Protein AF-F4RJZ3-F1 (afdb_monomer)

Solvent-accessible surface area (backbone atoms only — not comparable to full-atom values): 52324 Å² total; per-residue (Å²): 139,84,87,83,87,83,87,84,89,86,81,90,86,79,86,86,90,87,87,87,82,86,82,90,80,88,91,84,85,82,91,84,88,88,84,83,92,80,85,91,79,88,85,85,89,80,89,78,88,75,79,74,75,77,72,76,96,74,55,73,62,57,60,54,60,73,69,50,50,78,83,57,48,58,73,36,40,61,68,31,78,82,51,60,78,72,65,52,58,58,56,44,40,55,54,37,42,72,76,40,75,82,59,88,79,54,84,83,53,54,55,67,58,43,51,50,48,35,60,70,71,39,48,68,77,38,60,90,67,37,45,73,68,75,72,76,70,72,83,64,74,71,73,73,74,88,66,55,84,86,37,95,85,56,45,59,60,60,48,47,57,51,30,43,74,66,40,78,79,69,85,74,64,89,83,58,50,58,73,52,49,50,53,50,30,24,71,68,67,38,78,82,59,82,70,77,81,70,55,78,78,78,42,87,63,72,87,76,54,78,90,48,57,83,78,56,54,64,65,58,52,50,52,37,34,43,70,67,34,68,41,55,44,72,32,73,96,49,68,42,64,67,52,51,49,29,49,36,33,39,63,70,64,73,39,88,44,92,61,91,80,49,78,80,56,44,30,41,81,51,94,68,58,79,85,77,49,72,88,80,69,78,87,74,87,66,89,73,86,78,68,84,72,71,78,78,68,64,37,76,26,59,35,72,71,74,52,24,47,80,34,69,38,64,46,100,85,66,53,74,43,76,9,36,80,31,50,61,68,53,40,58,50,41,54,52,44,33,56,48,51,74,70,62,68,76,83,87,77,91,85,88,89,84,88,87,87,84,83,83,82,77,67,51,69,66,47,54,65,65,68,66,62,81,78,79,77,85,80,83,86,78,83,87,84,85,89,80,90,78,90,89,81,92,84,90,86,86,80,90,83,92,84,84,83,90,85,83,87,84,88,88,84,88,84,88,83,90,79,87,82,82,91,74,95,76,82,86,76,90,79,74,71,68,62,56,61,63,67,54,56,81,68,76,62,94,62,71,47,56,81,46,62,57,69,48,50,49,54,37,52,54,39,51,48,35,44,69,68,59,73,44,52,73,69,55,38,30,49,50,40,52,52,49,54,50,48,50,54,46,32,67,29,52,44,92,54,93,57,95,65,79,74,44,78,75,49,75,67,53,53,55,54,60,69,64,45,50,88,32,61,70,49,25,32,59,72,72,60,24,66,67,88,76,84,68,58,35,56,24,88,85,54,70,48,72,23,52,74,95,62,58,55,92,88,45,89,59,58,59,56,79,41,77,89,47,66,75,74,74,74,72,81,75,74,82,78,76,90,86,75,87,87,82,91,78,84,93,75,94,79,83,92,74,84,80,79,84,71,88,74,70,70,71,75,85,79,82,78,80,90,62,97,68,86,73,78,66,60,68,59,58,51,44,58,52,54,78,73,50,84,88,75,79,91,86,68,80,89,86,82,55,74,69,57,57,38,52,52,55,50,50,51,48,47,51,44,26,49,52,42,49,49,49,61,68,70,67,71,50,61,33,73,92,41,57,83,45,46,63,58,59,44,60,72,70,48,80,76,75,78,68,80,77,67,84,64,89,62,75,56,43,75,52,54,72,68,57,50,50,50,50,36,55,47,58,53,65,66,66,80,74,87,50,43,53,36,53,54,69,64,48,71,68,47,54,82,84,60,40,79,50,47,42,60,49,73,66,51,46,68,84,60,77,62,47,77,54,88,98,44,77,37,33,31,59,91,79,33,67,93,45,41,66,49,78,48,65,52,98,86,69,48,85,43,79,88

Organism: Melampsora larici-populina (strain 98AG31 / pathotype 3-4-7) (NCBI:txid747676)

Mean predicted aligned error: 22.31 Å

Radius of gyration: 45.57 Å; Cα contacts (8 Å, |Δi|>4): 537; chains: 1; bounding box: 142×124×111 Å

Foldseek 3Di:
DDDDDDDDDDDDDDDDDDDDDDDDDDDDDDDDDDDDDDDDDDDDDDDDDPPPDDPDPDDPVVVLLVPDDPLLCLLLAPPNVVVLVPDDLVSLVVSLCSQPVPDPDDSPDDSVVSVVSCVPPPCVVCVVPRDDNPPPPPPPPPPPPPDDLPDPPHDLVNLVVQLCVQPVPDDDDPPDDSLRSVVSSCVRPNVPDDDDDPCLLVDQQDQDPLVCLVPDDLVSLVSNLCRQQVQKAFDPVQRDSLLSSQSSCCRVVVDHRPDDDDEPPGIDGHPDDPVNDDPPPDDDDDDDPPPPDPPQQWDFALAPLVNQQVDWDADPVGDIDRGDGDGPVVNVVRVVSNVVVVVVPDPDDDDDDDDDDDDDDDVVVVVLVVVLDPDDDDDDDDDDDDDDDDDDDDDDDDDDDDDDDDDDDDDDDDDDDDDDDDDDDDDDDDPDPPPVVVVVLVPQDPDQQQPASQLLVVLLLVLLLCVLPVVDDQVVSLVSLVVSLVLLVCCQQCNPDNDPDDGDDDDPVNVVSSVQRQNGNVSSCVVLVLFDPDQDWDQQPQARDTHGQVGDDPPRPDHQCVAPPGDHPPPDPPDPDDPPDDDDDDDDDDDDDDDDPPDPPGPDDPDDDPPDPDDDDPVVVVVVVVVVPDDDDDPPDDPPPDSVVVVVVVVVVRSVSSVVSSVSSLVVPSHHPSCVVVSVVSCPSRPPPPCPPPPVPPDLKDFADPVVLVVVQVVVCVVPPAQAREDAPVVLVPDDPVPNVRYDHDDRIDRDDQWDDDPPDIAGDCVVPVVRHWDWDADPVRDIDID

Structure (mmCIF, N/CA/C/O backbone):
data_AF-F4RJZ3-F1
#
_entry.id   AF-F4RJZ3-F1
#
loop_
_atom_site.group_PDB
_atom_site.id
_atom_site.type_symbol
_atom_site.label_atom_id
_atom_site.label_alt_id
_atom_site.label_comp_id
_atom_site.label_asym_id
_atom_site.label_entity_id
_atom_site.label_seq_id
_atom_site.pdbx_PDB_ins_code
_atom_site.Cartn_x
_atom_site.Cartn_y
_atom_site.Cartn_z
_atom_site.occupancy
_atom_site.B_iso_or_equiv
_atom_site.auth_seq_id
_atom_site.auth_comp_id
_atom_site.auth_asym_id
_atom_site.auth_atom_id
_atom_site.pdbx_PDB_model_num
ATOM 1 N N . MET A 1 1 ? -45.669 17.154 -8.304 1.00 45.06 1 MET A N 1
ATOM 2 C CA . MET A 1 1 ? -46.143 15.844 -7.801 1.00 45.06 1 MET A CA 1
ATOM 3 C C . MET A 1 1 ? -46.305 14.884 -8.970 1.00 45.06 1 MET A C 1
ATOM 5 O O . MET A 1 1 ? -47.092 15.195 -9.852 1.00 45.06 1 MET A O 1
ATOM 9 N N . PRO A 1 2 ? -45.610 13.739 -8.968 1.00 35.12 2 PRO A N 1
ATOM 10 C CA . PRO A 1 2 ? -46.071 12.514 -9.625 1.00 35.12 2 PRO A CA 1
ATOM 11 C C . PRO A 1 2 ? -46.265 11.361 -8.603 1.00 35.12 2 PRO A C 1
ATOM 13 O O . PRO A 1 2 ? -45.706 11.424 -7.505 1.00 35.12 2 PRO A O 1
ATOM 16 N N . PRO A 1 3 ? -47.075 10.326 -8.906 1.00 48.94 3 PRO A N 1
ATOM 17 C CA . PRO A 1 3 ? -47.528 9.344 -7.915 1.00 48.94 3 PRO A CA 1
ATOM 18 C C . PRO A 1 3 ? -46.559 8.168 -7.688 1.00 48.94 3 PRO A C 1
ATOM 20 O O . PRO A 1 3 ? -45.850 7.725 -8.590 1.00 48.94 3 PRO A O 1
ATOM 23 N N . GLY A 1 4 ? -46.566 7.620 -6.468 1.00 33.94 4 GLY A N 1
ATOM 24 C CA . GLY A 1 4 ? -45.705 6.502 -6.066 1.00 33.94 4 GLY A CA 1
ATOM 25 C C . GLY A 1 4 ? -46.208 5.122 -6.511 1.00 33.94 4 GLY A C 1
ATOM 26 O O . GLY A 1 4 ? -47.393 4.808 -6.397 1.00 33.94 4 GLY A O 1
ATOM 27 N N . ARG A 1 5 ? -45.286 4.255 -6.957 1.00 44.50 5 ARG A N 1
ATOM 28 C CA . ARG A 1 5 ? -45.567 2.843 -7.272 1.00 44.50 5 ARG A CA 1
ATOM 29 C C . ARG A 1 5 ? -45.688 1.995 -6.000 1.00 44.50 5 ARG A C 1
ATOM 31 O O . ARG A 1 5 ? -44.742 1.897 -5.221 1.00 44.50 5 ARG A O 1
ATOM 38 N N . LYS A 1 6 ? -46.829 1.318 -5.838 1.00 36.62 6 LYS A N 1
ATOM 39 C CA . LYS A 1 6 ? -47.021 0.231 -4.862 1.00 36.62 6 LYS A CA 1
ATOM 40 C C . LYS A 1 6 ? -46.301 -1.039 -5.341 1.00 36.62 6 LYS A C 1
ATOM 42 O O . LYS A 1 6 ? -46.246 -1.291 -6.542 1.00 36.62 6 LYS A O 1
ATOM 47 N N . ARG A 1 7 ? -45.794 -1.855 -4.410 1.00 32.69 7 ARG A N 1
ATOM 48 C CA . ARG A 1 7 ? -45.367 -3.242 -4.673 1.00 32.69 7 ARG A CA 1
ATOM 49 C C . ARG A 1 7 ? -46.486 -4.203 -4.271 1.00 32.69 7 ARG A C 1
ATOM 51 O O . ARG A 1 7 ? -46.994 -4.098 -3.158 1.00 32.69 7 ARG A O 1
ATOM 58 N N . THR A 1 8 ? -46.810 -5.150 -5.141 1.00 32.84 8 THR A N 1
ATOM 59 C CA . THR A 1 8 ? -47.591 -6.360 -4.839 1.00 32.84 8 THR A CA 1
ATOM 60 C C . THR A 1 8 ? -46.652 -7.572 -4.771 1.00 32.84 8 THR A C 1
ATOM 62 O O . THR A 1 8 ? -45.672 -7.607 -5.516 1.00 32.84 8 THR A O 1
ATOM 65 N N . PRO A 1 9 ? -46.905 -8.556 -3.888 1.00 39.72 9 PRO A N 1
ATOM 66 C CA . PRO A 1 9 ? -46.194 -9.830 -3.883 1.00 39.72 9 PRO A CA 1
ATOM 67 C C . PRO A 1 9 ? -46.916 -10.865 -4.760 1.00 39.72 9 PRO A C 1
ATOM 69 O O . PRO A 1 9 ? -48.144 -10.941 -4.742 1.00 39.72 9 PRO A O 1
ATOM 72 N N . THR A 1 10 ? -46.160 -11.695 -5.477 1.00 32.84 10 THR A N 1
ATOM 73 C CA . THR A 1 10 ? -46.691 -12.834 -6.246 1.00 32.84 10 THR A CA 1
ATOM 74 C C . THR A 1 10 ? -46.281 -14.148 -5.584 1.00 32.84 10 THR A C 1
ATOM 76 O O . THR A 1 10 ? -45.128 -14.307 -5.188 1.00 32.84 10 THR A O 1
ATOM 79 N N . ALA A 1 11 ? -47.225 -15.083 -5.475 1.00 36.16 11 ALA A N 1
ATOM 80 C CA . ALA A 1 11 ? -47.018 -16.459 -5.016 1.00 36.16 11 ALA A CA 1
ATOM 81 C C . ALA A 1 11 ? -47.307 -17.459 -6.161 1.00 36.16 11 ALA A C 1
ATOM 83 O O . ALA A 1 11 ? -47.662 -17.024 -7.255 1.00 36.16 11 ALA A O 1
ATOM 84 N N . SER A 1 12 ? -47.226 -18.770 -5.873 1.00 34.25 12 SER A N 1
ATOM 85 C CA . SER A 1 12 ? -47.350 -19.942 -6.785 1.00 34.25 12 SER A CA 1
ATOM 86 C C . SER A 1 12 ? -46.131 -20.153 -7.708 1.00 34.25 12 SER A C 1
ATOM 88 O O . SER A 1 12 ? -45.579 -19.198 -8.237 1.00 34.25 12 SER A O 1
ATOM 90 N N . ASN A 1 13 ? -45.550 -21.351 -7.848 1.00 33.12 13 ASN A N 1
ATOM 91 C CA . ASN A 1 13 ? -46.149 -22.675 -8.087 1.00 33.12 13 ASN A CA 1
ATOM 92 C C . ASN A 1 13 ? -45.498 -23.803 -7.255 1.00 33.12 13 ASN A C 1
ATOM 94 O O . ASN A 1 13 ? -44.457 -23.595 -6.636 1.00 33.12 13 ASN A O 1
ATOM 98 N N . GLY A 1 14 ? -46.072 -25.012 -7.279 1.00 30.36 14 GLY A N 1
ATOM 99 C CA . GLY A 1 14 ? -45.467 -26.191 -6.648 1.00 30.36 14 GLY A CA 1
ATOM 100 C C . GLY A 1 14 ? -45.804 -27.521 -7.328 1.00 30.36 14 GLY A C 1
ATOM 101 O O . GLY A 1 14 ? -46.649 -27.553 -8.220 1.00 30.36 14 GLY A O 1
ATOM 102 N N . SER A 1 15 ? -45.202 -28.597 -6.793 1.00 33.50 15 SER A N 1
ATOM 103 C CA . SER A 1 15 ? -45.593 -30.017 -6.958 1.00 33.50 15 SER A CA 1
ATOM 104 C C . SER A 1 15 ? -45.360 -30.662 -8.349 1.00 33.50 15 SER A C 1
ATOM 106 O O . SER A 1 15 ? -45.186 -29.923 -9.316 1.00 33.50 15 SER A O 1
ATOM 108 N N . PRO A 1 16 ? -45.302 -32.019 -8.479 1.00 51.44 16 PRO A N 1
ATOM 109 C CA . PRO A 1 16 ? -45.974 -33.025 -7.635 1.00 51.44 16 PRO A CA 1
ATOM 110 C C . PRO A 1 16 ? -45.151 -34.244 -7.136 1.00 51.44 16 PRO A C 1
ATOM 112 O O . PRO A 1 16 ? -43.929 -34.302 -7.233 1.00 51.44 16 PRO A O 1
ATOM 115 N N . LEU A 1 17 ? -45.900 -35.171 -6.521 1.00 38.00 17 LEU A N 1
ATOM 116 C CA . LEU A 1 17 ? -45.533 -36.370 -5.751 1.00 38.00 17 LEU A CA 1
ATOM 117 C C . LEU A 1 17 ? -45.034 -37.572 -6.577 1.00 38.00 17 LEU A C 1
ATOM 119 O O . LEU A 1 17 ? -45.364 -37.705 -7.753 1.00 38.00 17 LEU A O 1
ATOM 123 N N . ALA A 1 18 ? -44.423 -38.536 -5.876 1.00 31.73 18 ALA A N 1
ATOM 124 C CA . ALA A 1 18 ? -44.618 -39.970 -6.120 1.00 31.73 18 ALA A CA 1
ATOM 125 C C . ALA A 1 18 ? -44.543 -40.756 -4.790 1.00 31.73 18 ALA A C 1
ATOM 127 O O . ALA A 1 18 ? -43.650 -40.516 -3.979 1.00 31.73 18 ALA A O 1
ATOM 128 N N . GLU A 1 19 ? -45.478 -41.683 -4.569 1.00 32.75 19 GLU A N 1
ATOM 129 C CA . GLU A 1 19 ? -45.534 -42.598 -3.416 1.00 32.75 19 GLU A CA 1
ATOM 130 C C . GLU A 1 19 ? -45.169 -44.030 -3.844 1.00 32.75 19 GLU A C 1
ATOM 132 O O . GLU A 1 19 ? -45.408 -44.418 -4.989 1.00 32.75 19 GLU A O 1
ATOM 137 N N . THR A 1 20 ? -44.663 -44.864 -2.928 1.00 32.62 20 THR A N 1
ATOM 138 C CA . THR A 1 20 ? -44.767 -46.338 -3.032 1.00 32.62 20 THR A CA 1
ATOM 139 C C . THR A 1 20 ? -44.648 -46.979 -1.639 1.00 32.62 20 THR A C 1
ATOM 141 O O . THR A 1 20 ? -44.002 -46.413 -0.757 1.00 32.62 20 THR A O 1
ATOM 144 N N . ALA A 1 21 ? -45.305 -48.122 -1.403 1.00 38.06 21 ALA A N 1
ATOM 145 C CA . ALA A 1 21 ? -45.675 -48.578 -0.055 1.00 38.06 21 ALA A CA 1
ATOM 146 C C . ALA A 1 21 ? -45.088 -49.941 0.389 1.00 38.06 21 ALA A C 1
ATOM 148 O O . ALA A 1 21 ? -45.266 -50.931 -0.309 1.00 38.06 21 ALA A O 1
ATOM 149 N N . GLY A 1 22 ? -44.539 -49.974 1.620 1.00 28.31 22 GLY A N 1
ATOM 150 C CA . GLY A 1 22 ? -44.459 -51.111 2.575 1.00 28.31 22 GLY A CA 1
ATOM 151 C C . GLY A 1 22 ? -43.743 -52.425 2.172 1.00 28.31 22 GLY A C 1
ATOM 152 O O . GLY A 1 22 ? -43.250 -52.537 1.055 1.00 28.31 22 GLY A O 1
ATOM 153 N N . PRO A 1 23 ? -43.734 -53.469 3.044 1.00 50.47 23 PRO A N 1
ATOM 154 C CA . PRO A 1 23 ? -43.976 -53.479 4.504 1.00 50.47 23 PRO A CA 1
ATOM 155 C C . PRO A 1 23 ? -42.986 -54.364 5.341 1.00 50.47 23 PRO A C 1
ATOM 157 O O . PRO A 1 23 ? -42.186 -55.111 4.788 1.00 50.47 23 PRO A O 1
ATOM 160 N N . SER A 1 24 ? -43.151 -54.386 6.682 1.00 32.50 24 SER A N 1
ATOM 161 C CA . SER A 1 24 ? -42.541 -55.312 7.695 1.00 32.50 24 SER A CA 1
ATOM 162 C C . SER A 1 24 ? -41.018 -55.197 7.974 1.00 32.50 24 SER A C 1
ATOM 164 O O . SER A 1 24 ? -40.268 -54.776 7.107 1.00 32.50 24 SER A O 1
ATOM 166 N N . GLY A 1 25 ? -40.468 -55.518 9.162 1.00 30.45 25 GLY A N 1
ATOM 167 C CA . GLY A 1 25 ? -41.038 -55.951 10.456 1.00 30.45 25 GLY A CA 1
ATOM 168 C C . GLY A 1 25 ? -39.948 -56.152 11.549 1.00 30.45 25 GLY A C 1
ATOM 169 O O . GLY A 1 25 ? -38.767 -56.114 11.233 1.00 30.45 25 GLY A O 1
ATOM 170 N N . HIS A 1 26 ? -40.353 -56.407 12.810 1.00 33.81 26 HIS A N 1
ATOM 171 C CA . HIS A 1 26 ? -39.527 -56.718 14.017 1.00 33.81 26 HIS A CA 1
ATOM 172 C C . HIS A 1 26 ? -38.567 -55.603 14.530 1.00 33.81 26 HIS A C 1
ATOM 174 O O . HIS A 1 26 ? -37.750 -55.078 13.795 1.00 33.81 26 HIS A O 1
ATOM 180 N N . SER A 1 27 ? -38.670 -55.068 15.759 1.00 34.47 27 SER A N 1
ATOM 181 C CA . SER A 1 27 ? -38.649 -55.652 17.123 1.00 34.47 27 SER A CA 1
ATOM 182 C C . SER A 1 27 ? -37.243 -55.945 17.684 1.00 34.47 27 SER A C 1
ATOM 184 O O . SER A 1 27 ? -36.693 -57.010 17.413 1.00 34.47 27 SER A O 1
ATOM 186 N N . ARG A 1 28 ? -36.714 -55.034 18.530 1.00 33.03 28 ARG A N 1
ATOM 187 C CA . ARG A 1 28 ? -36.251 -55.279 19.928 1.00 33.03 28 ARG A CA 1
ATOM 188 C C . ARG A 1 28 ? -35.431 -54.112 20.512 1.00 33.03 28 ARG A C 1
ATOM 190 O O . ARG A 1 28 ? -34.523 -53.596 19.873 1.00 33.03 28 ARG A O 1
ATOM 197 N N . SER A 1 29 ? -35.714 -53.764 21.770 1.00 36.72 29 SER A N 1
ATOM 198 C CA . SER A 1 29 ? -34.820 -53.005 22.668 1.00 36.72 29 SER A CA 1
ATOM 199 C C . SER A 1 29 ? -33.829 -53.949 23.372 1.00 36.72 29 SER A C 1
ATOM 201 O O . SER A 1 29 ? -34.098 -55.152 23.440 1.00 36.72 29 SER A O 1
ATOM 203 N N . PRO A 1 30 ? -32.705 -53.432 23.904 1.00 48.25 30 PRO A N 1
ATOM 204 C CA . PRO A 1 30 ? -32.512 -53.400 25.374 1.00 48.25 30 PRO A CA 1
ATOM 205 C C . PRO A 1 30 ? -31.938 -52.047 25.882 1.00 48.25 30 PRO A C 1
ATOM 207 O O . PRO A 1 30 ? -31.041 -51.483 25.269 1.00 48.25 30 PRO A O 1
ATOM 210 N N . THR A 1 31 ? -32.517 -51.398 26.906 1.00 35.38 31 THR A N 1
ATOM 211 C CA . THR A 1 31 ? -32.031 -51.371 28.320 1.00 35.38 31 THR A CA 1
ATOM 212 C C . THR A 1 31 ? -30.506 -51.206 28.474 1.00 35.38 31 THR A C 1
ATOM 214 O O . THR A 1 31 ? -29.779 -52.175 28.296 1.00 35.38 31 THR A O 1
ATOM 217 N N . GLY A 1 32 ? -29.973 -50.013 28.774 1.00 31.81 32 GLY A N 1
ATOM 218 C CA . GLY A 1 32 ? -29.826 -49.423 30.130 1.00 31.81 32 GLY A CA 1
ATOM 219 C C . GLY A 1 32 ? -28.342 -49.022 30.366 1.00 31.81 32 GLY A C 1
ATOM 220 O O . GLY A 1 32 ? -27.551 -49.273 29.456 1.00 31.81 32 GLY A O 1
ATOM 221 N N . PRO A 1 33 ? -27.903 -48.447 31.514 1.00 42.59 33 PRO A N 1
ATOM 222 C CA . PRO A 1 33 ? -28.636 -48.070 32.729 1.00 42.59 33 PRO A CA 1
ATOM 223 C C . PRO A 1 33 ? -28.521 -46.571 33.123 1.00 42.59 33 PRO A C 1
ATOM 225 O O . PRO A 1 33 ? -27.694 -45.814 32.623 1.00 42.59 33 PRO A O 1
ATOM 228 N N . SER A 1 34 ? -29.346 -46.159 34.088 1.00 39.59 34 SER A N 1
ATOM 229 C CA . SER A 1 34 ? -29.378 -44.830 34.722 1.00 39.59 34 SER A CA 1
ATOM 230 C C . SER A 1 34 ? -28.566 -44.759 36.026 1.00 39.59 34 SER A C 1
ATOM 232 O O . SER A 1 34 ? -28.602 -45.708 36.804 1.00 39.59 34 SER A O 1
ATOM 234 N N . HIS A 1 35 ? -27.957 -43.607 36.335 1.00 34.78 35 HIS A N 1
ATOM 235 C CA . HIS A 1 35 ? -27.353 -43.285 37.644 1.00 34.78 35 HIS A CA 1
ATOM 236 C C . HIS A 1 35 ? -27.690 -41.828 38.077 1.00 34.78 35 HIS A C 1
ATOM 238 O O . HIS A 1 35 ? -28.255 -41.089 37.270 1.00 34.78 35 HIS A O 1
ATOM 244 N N . PRO A 1 36 ? -27.522 -41.447 39.364 1.00 45.62 36 PRO A N 1
ATOM 245 C CA . PRO A 1 36 ? -28.661 -40.931 40.134 1.00 45.62 36 PRO A CA 1
ATOM 246 C C . PRO A 1 36 ? -28.672 -39.417 40.400 1.00 45.62 36 PRO A C 1
ATOM 248 O O . PRO A 1 36 ? -27.659 -38.728 40.304 1.00 45.62 36 PRO A O 1
ATOM 251 N N . LEU A 1 37 ? -29.839 -38.925 40.835 1.00 44.19 37 LEU A N 1
ATOM 252 C CA . LEU A 1 37 ? -30.003 -37.593 41.422 1.00 44.19 37 LEU A CA 1
ATOM 253 C C . LEU A 1 37 ? -29.235 -37.466 42.750 1.00 44.19 37 LEU A C 1
ATOM 255 O O . LEU A 1 37 ? -29.262 -38.376 43.578 1.00 44.19 37 LEU A O 1
ATOM 259 N N . ALA A 1 38 ? -28.666 -36.283 42.986 1.00 35.72 38 ALA A N 1
ATOM 260 C CA . ALA A 1 38 ? -28.172 -35.827 44.286 1.00 35.72 38 ALA A CA 1
ATOM 261 C C . ALA A 1 38 ? -29.018 -34.629 44.790 1.00 35.72 38 ALA A C 1
ATOM 263 O O . ALA A 1 38 ? -29.569 -33.892 43.966 1.00 35.72 38 ALA A O 1
ATOM 264 N N . PRO A 1 39 ? -29.174 -34.440 46.115 1.00 45.81 39 PRO A N 1
ATOM 265 C CA . PRO A 1 39 ? -30.142 -33.502 46.691 1.00 45.81 39 PRO A CA 1
ATOM 266 C C . PRO A 1 39 ? -29.634 -32.046 46.774 1.00 45.81 39 PRO A C 1
ATOM 268 O O . PRO A 1 39 ? -28.426 -31.807 46.759 1.00 45.81 39 PRO A O 1
ATOM 271 N N . PRO A 1 40 ? -30.539 -31.056 46.919 1.00 46.62 40 PRO A N 1
ATOM 272 C CA . PRO A 1 40 ? -30.169 -29.655 47.082 1.00 46.62 40 PRO A CA 1
ATOM 273 C C . PRO A 1 40 ? -29.902 -29.299 48.553 1.00 46.62 40 PRO A C 1
ATOM 275 O O . PRO A 1 40 ? -30.781 -29.430 49.403 1.00 46.62 40 PRO A O 1
ATOM 278 N N . THR A 1 41 ? -28.725 -28.745 48.844 1.00 34.44 41 THR A N 1
ATOM 279 C CA . THR A 1 41 ? -28.409 -28.139 50.148 1.00 34.44 41 THR A CA 1
ATOM 280 C C . THR A 1 41 ? -27.857 -26.728 49.980 1.00 34.44 41 THR A C 1
ATOM 282 O O . THR A 1 41 ? -26.677 -26.541 49.691 1.00 34.44 41 THR A O 1
ATOM 285 N N . SER A 1 42 ? -28.708 -25.731 50.225 1.00 39.94 42 SER A N 1
ATOM 286 C CA . SER A 1 42 ? -28.258 -24.397 50.640 1.00 39.94 42 SER A CA 1
ATOM 287 C C . SER A 1 42 ? -27.834 -24.449 52.107 1.00 39.94 42 SER A C 1
ATOM 289 O O . SER A 1 42 ? -28.511 -25.090 52.912 1.00 39.94 42 SER A O 1
ATOM 291 N N . PRO A 1 43 ? -26.784 -23.711 52.485 1.00 45.59 43 PRO A N 1
ATOM 292 C CA . PRO A 1 43 ? -27.027 -22.687 53.500 1.00 45.59 43 PRO A CA 1
ATOM 293 C C . PRO A 1 43 ? -26.220 -21.401 53.270 1.00 45.59 43 PRO A C 1
ATOM 295 O O . PRO A 1 43 ? -25.027 -21.455 52.993 1.00 45.59 43 PRO A O 1
ATOM 298 N N . LEU A 1 44 ? -26.868 -20.248 53.469 1.00 35.62 44 LEU A N 1
ATOM 299 C CA . LEU A 1 44 ? -26.378 -19.135 54.302 1.00 35.62 44 LEU A CA 1
ATOM 300 C C . LEU A 1 44 ? -27.350 -17.953 54.204 1.00 35.62 44 LEU A C 1
ATOM 302 O O . LEU A 1 44 ? -27.319 -17.159 53.267 1.00 35.62 44 LEU A O 1
ATOM 306 N N . ALA A 1 45 ? -28.222 -17.844 55.204 1.00 35.97 45 ALA A N 1
ATOM 307 C CA . ALA A 1 45 ? -28.990 -16.637 55.458 1.00 35.97 45 ALA A CA 1
ATOM 308 C C . ALA A 1 45 ? -28.221 -15.772 56.465 1.00 35.97 45 ALA A C 1
ATOM 310 O O . ALA A 1 45 ? -27.920 -16.236 57.563 1.00 35.97 45 ALA A O 1
ATOM 311 N N . MET A 1 46 ? -27.946 -14.516 56.114 1.00 36.09 46 MET A N 1
ATOM 312 C CA . MET A 1 46 ? -27.553 -13.476 57.066 1.00 36.09 46 MET A CA 1
ATOM 313 C C . MET A 1 46 ? -28.312 -12.183 56.759 1.00 36.09 46 MET A C 1
ATOM 315 O O . MET A 1 46 ? -28.521 -11.812 55.604 1.00 36.09 46 MET A O 1
ATOM 319 N N . SER A 1 47 ? -28.799 -11.565 57.830 1.00 35.88 47 SER A N 1
ATOM 320 C CA . SER A 1 47 ? -29.851 -10.548 57.845 1.00 35.88 47 SER A CA 1
ATOM 321 C C . SER A 1 47 ? -29.455 -9.197 57.242 1.00 35.88 47 SER A C 1
ATOM 323 O O . SER A 1 47 ? -28.320 -8.751 57.364 1.00 35.88 47 SER A O 1
ATOM 325 N N . GLY A 1 48 ? -30.446 -8.490 56.687 1.00 30.16 48 GLY A N 1
ATOM 326 C CA . GLY A 1 48 ? -30.289 -7.135 56.143 1.00 30.16 48 GLY A CA 1
ATOM 327 C C . GLY A 1 48 ? -31.627 -6.437 55.881 1.00 30.16 48 GLY A C 1
ATOM 328 O O . GLY A 1 48 ? -31.869 -5.942 54.782 1.00 30.16 48 GLY A O 1
ATOM 329 N N . THR A 1 49 ? -32.540 -6.441 56.857 1.00 35.62 49 THR A N 1
ATOM 330 C CA . THR A 1 49 ? -33.904 -5.891 56.738 1.00 35.62 49 THR A CA 1
ATOM 331 C C . THR A 1 49 ? -33.944 -4.357 56.733 1.00 35.62 49 THR A C 1
ATOM 333 O O . THR A 1 49 ? -34.469 -3.714 57.642 1.00 35.62 49 THR A O 1
ATOM 336 N N . HIS A 1 50 ? -33.481 -3.740 55.645 1.00 38.78 50 HIS A N 1
ATOM 337 C CA . HIS A 1 50 ? -33.862 -2.363 55.338 1.00 38.78 50 HIS A CA 1
ATOM 338 C C . HIS A 1 50 ? -35.333 -2.319 54.906 1.00 38.78 50 HIS A C 1
ATOM 340 O O . HIS A 1 50 ? -35.674 -2.561 53.748 1.00 38.78 50 HIS A O 1
ATOM 346 N N . HIS A 1 51 ? -36.217 -1.977 55.847 1.00 36.69 51 HIS A N 1
ATOM 347 C CA . HIS A 1 51 ? -37.607 -1.635 55.555 1.00 36.69 51 HIS A CA 1
ATOM 348 C C . HIS A 1 51 ? -37.673 -0.411 54.629 1.00 36.69 51 HIS A C 1
ATOM 350 O O . HIS A 1 51 ? -37.726 0.736 55.080 1.00 36.69 51 HIS A O 1
ATOM 356 N N . LEU A 1 52 ? -37.738 -0.652 53.317 1.00 44.12 52 LEU A N 1
ATOM 357 C CA . LEU A 1 52 ? -38.193 0.346 52.358 1.00 44.12 52 LEU A CA 1
ATOM 358 C C . LEU A 1 52 ? -39.637 0.717 52.714 1.00 44.12 52 LEU A C 1
ATOM 360 O O . LEU A 1 52 ? -40.573 -0.039 52.442 1.00 44.12 52 LEU A O 1
ATOM 364 N N . LYS A 1 53 ? -39.813 1.886 53.347 1.00 45.00 53 LYS A N 1
ATOM 365 C CA . LYS A 1 53 ? -41.126 2.488 53.607 1.00 45.00 53 LYS A CA 1
ATOM 366 C C . LYS A 1 53 ? -41.919 2.500 52.302 1.00 45.00 53 LYS A C 1
ATOM 368 O O . LYS A 1 53 ? -41.578 3.235 51.378 1.00 45.00 53 LYS A O 1
ATOM 373 N N . ARG A 1 54 ? -42.980 1.690 52.242 1.00 46.25 54 ARG A N 1
ATOM 374 C CA . ARG A 1 54 ? -43.926 1.654 51.121 1.00 46.25 54 ARG A CA 1
ATOM 375 C C . ARG A 1 54 ? -44.436 3.086 50.895 1.00 46.25 54 ARG A C 1
ATOM 377 O O . ARG A 1 54 ? -45.036 3.631 51.824 1.00 46.25 54 ARG A O 1
ATOM 384 N N . PRO A 1 55 ? -44.187 3.718 49.731 1.00 54.44 55 PRO A N 1
ATOM 385 C CA . PRO A 1 55 ? -44.630 5.088 49.502 1.00 54.44 55 PRO A CA 1
ATOM 386 C C . PRO A 1 55 ? -46.154 5.205 49.659 1.00 54.44 55 PRO A C 1
ATOM 388 O O . PRO A 1 55 ? -46.866 4.247 49.333 1.00 54.44 55 PRO A O 1
ATOM 391 N N . PRO A 1 56 ? -46.676 6.344 50.155 1.00 56.69 56 PRO A N 1
ATOM 392 C CA . PRO A 1 56 ? -48.112 6.531 50.326 1.00 56.69 56 PRO A CA 1
ATOM 393 C C . PRO A 1 56 ? -48.846 6.317 48.995 1.00 56.69 56 PRO A C 1
ATOM 395 O O . PRO A 1 56 ? -48.465 6.854 47.956 1.00 56.69 56 PRO A O 1
ATOM 398 N N . LEU A 1 57 ? -49.909 5.512 49.040 1.00 60.19 57 LEU A N 1
ATOM 399 C CA . LEU A 1 57 ? -50.518 4.814 47.897 1.00 60.19 57 LEU A CA 1
ATOM 400 C C . LEU A 1 57 ? -51.288 5.713 46.894 1.00 60.19 57 LEU A C 1
ATOM 402 O O . LEU A 1 57 ? -52.192 5.233 46.214 1.00 60.19 57 LEU A O 1
ATOM 406 N N . LYS A 1 58 ? -51.012 7.023 46.846 1.00 78.06 58 LYS A N 1
ATOM 407 C CA . LYS A 1 58 ? -51.845 8.034 46.165 1.00 78.06 58 LYS A CA 1
ATOM 408 C C . LYS A 1 58 ? -51.068 9.081 45.350 1.00 78.06 58 LYS A C 1
ATOM 410 O O . LYS A 1 58 ? -51.605 10.153 45.095 1.00 78.06 58 LYS A O 1
ATOM 415 N N . ASP A 1 59 ? -49.842 8.796 44.907 1.00 85.56 59 ASP A N 1
ATOM 416 C CA . ASP A 1 59 ? -49.176 9.655 43.914 1.00 85.56 59 ASP A CA 1
ATOM 417 C C . ASP A 1 59 ? -49.720 9.363 42.491 1.00 85.56 59 ASP A C 1
ATOM 419 O O . ASP A 1 59 ? -49.469 8.276 41.952 1.00 85.56 59 ASP A O 1
ATOM 423 N N . PRO A 1 60 ? -50.454 10.296 41.844 1.00 89.94 60 PRO A N 1
ATOM 424 C CA . PRO A 1 60 ? -50.976 10.096 40.491 1.00 89.94 60 PRO A CA 1
ATOM 425 C C . PRO A 1 60 ? -49.874 10.001 39.421 1.00 89.94 60 PRO A C 1
ATOM 427 O O . PRO A 1 60 ? -50.127 9.488 38.328 1.00 89.94 60 PRO A O 1
ATOM 430 N N . ILE A 1 61 ? -48.652 10.465 39.709 1.00 93.62 61 ILE A N 1
ATOM 431 C CA . ILE A 1 61 ? -47.494 10.342 38.815 1.00 93.62 61 ILE A CA 1
ATOM 432 C C . ILE A 1 61 ? -47.023 8.884 38.776 1.00 93.62 61 ILE A C 1
ATOM 434 O O . ILE A 1 61 ? -46.759 8.360 37.693 1.00 93.62 61 ILE A O 1
ATOM 438 N N . TYR A 1 62 ? -47.000 8.195 39.922 1.00 93.06 62 TYR A N 1
ATOM 439 C CA . TYR A 1 62 ? -46.573 6.794 40.013 1.00 93.06 62 TYR A CA 1
ATOM 440 C C . TYR A 1 62 ? -47.457 5.856 39.175 1.00 93.06 62 TYR A C 1
ATOM 442 O O . TYR A 1 62 ? -46.948 4.991 38.461 1.00 93.06 62 TYR A O 1
ATOM 450 N N . ALA A 1 63 ? -48.778 6.066 39.189 1.00 93.25 63 ALA A N 1
ATOM 451 C CA . ALA A 1 63 ? -49.711 5.297 38.363 1.00 93.25 63 ALA A CA 1
ATOM 452 C C . ALA A 1 63 ? -49.426 5.460 36.857 1.00 93.25 63 ALA A C 1
ATOM 454 O O . ALA A 1 63 ? -49.395 4.471 36.123 1.00 93.25 63 ALA A O 1
ATOM 455 N N . LYS A 1 64 ? -49.142 6.692 36.405 1.00 96.62 64 LYS A N 1
ATOM 456 C CA . LYS A 1 64 ? -48.752 6.976 35.013 1.00 96.62 64 LYS A CA 1
ATOM 457 C C . LYS A 1 64 ? -47.404 6.351 34.655 1.00 96.62 64 LYS A C 1
ATOM 459 O O . LYS A 1 64 ? -47.295 5.743 33.598 1.00 96.62 64 LYS A O 1
ATOM 464 N N . VAL A 1 65 ? -46.408 6.451 35.540 1.00 96.12 65 VAL A N 1
ATOM 465 C CA . VAL A 1 65 ? -45.075 5.843 35.367 1.00 96.12 65 VAL A CA 1
ATOM 466 C C . VAL A 1 65 ? -45.160 4.321 35.230 1.00 96.12 65 VAL A C 1
ATOM 468 O O . VAL A 1 65 ? -44.535 3.749 34.338 1.00 96.12 65 VAL A O 1
ATOM 471 N N . LYS A 1 66 ? -45.981 3.657 36.053 1.00 94.62 66 LYS A N 1
ATOM 472 C CA . LYS A 1 66 ? -46.186 2.202 35.985 1.00 94.62 66 LYS A CA 1
ATOM 473 C C . LYS A 1 66 ? -46.830 1.751 34.664 1.00 94.62 66 LYS A C 1
ATOM 475 O O . LYS A 1 66 ? -46.551 0.644 34.211 1.00 94.62 66 LYS A O 1
ATOM 480 N N . GLY A 1 67 ? -47.655 2.601 34.048 1.00 95.06 67 GLY A N 1
ATOM 481 C CA . GLY A 1 67 ? -48.311 2.350 32.760 1.00 95.06 67 GLY A CA 1
ATOM 482 C C . GLY A 1 67 ? -47.467 2.651 31.513 1.00 95.06 67 GLY A C 1
ATOM 483 O O . GLY A 1 67 ? -47.971 2.489 30.404 1.00 95.06 67 GLY A O 1
ATOM 484 N N . LEU A 1 68 ? -46.214 3.101 31.653 1.00 96.88 68 LEU A N 1
ATOM 485 C CA . LEU A 1 68 ? -45.364 3.428 30.504 1.00 96.88 68 LEU A CA 1
ATOM 486 C C . LEU A 1 68 ? -44.910 2.177 29.744 1.00 96.88 68 LEU A C 1
ATOM 488 O O . LEU A 1 68 ? -44.358 1.239 30.328 1.00 96.88 68 LEU A O 1
ATOM 492 N N . SER A 1 69 ? -45.055 2.225 28.418 1.00 96.62 69 SER A N 1
ATOM 493 C CA . SER A 1 69 ? -44.465 1.242 27.503 1.00 96.62 69 SER A CA 1
ATOM 494 C C . SER A 1 69 ? -42.931 1.282 27.534 1.00 96.62 69 SER A C 1
ATOM 496 O O . SER A 1 69 ? -42.330 2.296 27.893 1.00 96.62 69 SER A O 1
ATOM 498 N N . GLU A 1 70 ? -42.276 0.205 27.097 1.00 94.06 70 GLU A N 1
ATOM 499 C CA . GLU A 1 70 ? -40.808 0.091 27.123 1.00 94.06 70 GLU A CA 1
ATOM 500 C C . GLU A 1 70 ? -40.109 1.239 26.364 1.00 94.06 70 GLU A C 1
ATOM 502 O O . GLU A 1 70 ? -39.157 1.842 26.855 1.00 94.06 70 GLU A O 1
ATOM 507 N N . ASN A 1 71 ? -40.674 1.660 25.227 1.00 93.06 71 ASN A N 1
ATOM 508 C CA . ASN A 1 71 ? -40.186 2.810 24.455 1.00 93.06 71 ASN A CA 1
ATOM 509 C C . ASN A 1 71 ? -40.326 4.153 25.201 1.00 93.06 71 ASN A C 1
ATOM 511 O O . ASN A 1 71 ? -39.557 5.080 24.955 1.00 93.06 71 ASN A O 1
ATOM 515 N N . GLN A 1 72 ? -41.291 4.276 26.116 1.00 96.38 72 GLN A N 1
ATOM 516 C CA . GLN A 1 72 ? -41.489 5.465 26.951 1.00 96.38 72 GLN A CA 1
ATOM 517 C C . GLN A 1 72 ? -40.637 5.435 28.231 1.00 96.38 72 GLN A C 1
ATOM 519 O O . GLN A 1 72 ? -40.335 6.489 28.788 1.00 96.38 72 GLN A O 1
ATOM 524 N N . ARG A 1 73 ? -40.167 4.264 28.681 1.00 95.75 73 ARG A N 1
ATOM 525 C CA . ARG A 1 73 ? -39.217 4.166 29.807 1.00 95.75 73 ARG A CA 1
ATOM 526 C C . ARG A 1 73 ? -37.859 4.801 29.498 1.00 95.75 73 ARG A C 1
ATOM 528 O O . ARG A 1 73 ? -37.177 5.234 30.422 1.00 95.75 73 ARG A O 1
ATOM 535 N N . LEU A 1 74 ? -37.515 4.979 28.217 1.00 95.94 74 LEU A N 1
ATOM 536 C CA . LEU A 1 74 ? -36.342 5.747 27.772 1.00 95.94 74 LEU A CA 1
ATOM 537 C C . LEU A 1 74 ? -36.278 7.171 28.356 1.00 95.94 74 LEU A C 1
ATOM 539 O O . LEU A 1 74 ? -35.184 7.705 28.527 1.00 95.94 74 LEU A O 1
ATOM 543 N N . PHE A 1 75 ? -37.420 7.782 28.691 1.00 97.12 75 PHE A N 1
ATOM 544 C CA . PHE A 1 75 ? -37.472 9.111 29.310 1.00 97.12 75 PHE A CA 1
ATOM 545 C C . PHE A 1 75 ? -37.070 9.110 30.798 1.00 97.12 75 PHE A C 1
ATOM 547 O O . PHE A 1 75 ? -36.601 10.134 31.293 1.00 97.12 75 PHE A O 1
ATOM 554 N N . LEU A 1 76 ? -37.181 7.971 31.494 1.00 96.94 76 LEU A N 1
ATOM 555 C CA . LEU A 1 76 ? -36.835 7.805 32.918 1.00 96.94 76 LEU A CA 1
ATOM 556 C C . LEU A 1 76 ? -35.357 7.461 33.165 1.00 96.94 76 LEU A C 1
ATOM 558 O O . LEU A 1 76 ? -34.939 7.305 34.313 1.00 96.94 76 LEU A O 1
ATOM 562 N N . VAL A 1 77 ? -34.559 7.327 32.104 1.00 95.00 77 VAL A N 1
ATOM 563 C CA . VAL A 1 77 ? -33.121 7.049 32.196 1.00 95.00 77 VAL A CA 1
ATOM 564 C C . VAL A 1 77 ? -32.401 8.261 32.791 1.00 95.00 77 VAL A C 1
ATOM 566 O O . VAL A 1 77 ? -32.487 9.359 32.243 1.00 95.00 77 VAL A O 1
ATOM 569 N N . HIS A 1 78 ? -31.628 8.049 33.863 1.00 92.56 78 HIS A N 1
ATOM 570 C CA . HIS A 1 78 ? -30.839 9.084 34.549 1.00 92.56 78 HIS A CA 1
ATOM 571 C C . HIS A 1 78 ? -30.092 10.015 33.574 1.00 92.56 78 HIS A C 1
ATOM 573 O O . HIS A 1 78 ? -30.287 11.234 33.556 1.00 92.56 78 HIS A O 1
ATOM 579 N N . ASN A 1 79 ? -29.309 9.408 32.679 1.00 92.25 79 ASN A N 1
ATOM 580 C CA . ASN A 1 79 ? -28.515 10.083 31.653 1.00 92.25 79 ASN A CA 1
ATOM 581 C C . ASN A 1 79 ? -29.314 10.292 30.353 1.00 92.25 79 ASN A C 1
ATOM 583 O O . ASN A 1 79 ? -28.826 9.976 29.264 1.00 92.25 79 ASN A O 1
ATOM 587 N N . PHE A 1 80 ? -30.542 10.815 30.469 1.00 94.81 80 PHE A N 1
ATOM 588 C CA . PHE A 1 80 ? -31.468 11.040 29.351 1.00 94.81 80 PHE A CA 1
ATOM 589 C C . PHE A 1 80 ? -30.807 11.719 28.146 1.00 94.81 80 PHE A C 1
ATOM 591 O O . PHE A 1 80 ? -31.079 11.370 27.003 1.00 94.81 80 PHE A O 1
ATOM 598 N N . ASP A 1 81 ? -29.894 12.658 28.379 1.00 93.94 81 ASP A N 1
ATOM 599 C CA . ASP A 1 81 ? -29.247 13.426 27.322 1.00 93.94 81 ASP A CA 1
ATOM 600 C C . ASP A 1 81 ? -28.462 12.549 26.333 1.00 93.94 81 ASP A C 1
ATOM 602 O O . ASP A 1 81 ? -28.571 12.777 25.125 1.00 93.94 81 ASP A O 1
ATOM 606 N N . LYS A 1 82 ? -27.831 11.456 26.797 1.00 93.94 82 LYS A N 1
ATOM 607 C CA . LYS A 1 82 ? -27.177 10.455 25.929 1.00 93.94 82 LYS A CA 1
ATOM 608 C C . LYS A 1 82 ? -28.173 9.694 25.042 1.00 93.94 82 LYS A C 1
ATOM 610 O O . LYS A 1 82 ? -27.840 9.348 23.913 1.00 93.94 82 LYS A O 1
ATOM 615 N N . VAL A 1 83 ? -29.397 9.447 25.520 1.00 94.25 83 VAL A N 1
ATOM 616 C CA . VAL A 1 83 ? -30.450 8.719 24.777 1.00 94.25 83 VAL A CA 1
ATOM 617 C C . VAL A 1 83 ? -31.460 9.634 24.077 1.00 94.25 83 VAL A C 1
ATOM 619 O O . VAL A 1 83 ? -32.277 9.146 23.304 1.00 94.25 83 VAL A O 1
ATOM 622 N N . SER A 1 84 ? -31.378 10.952 24.271 1.00 95.81 84 SER A N 1
ATOM 623 C CA . SER A 1 84 ? -32.350 11.946 23.782 1.00 95.81 84 SER A CA 1
ATOM 624 C C . SER A 1 84 ? -32.492 12.029 22.253 1.00 95.81 84 SER A C 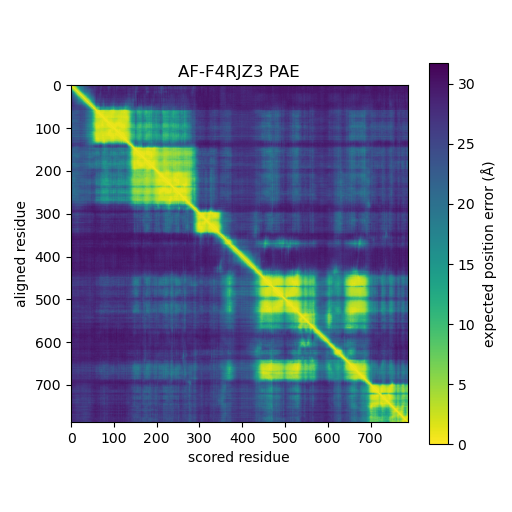1
ATOM 626 O O . SER A 1 84 ? -33.480 12.551 21.737 1.00 95.81 84 SER A O 1
ATOM 628 N N . HIS A 1 85 ? -31.547 11.465 21.499 1.00 95.44 85 HIS A N 1
ATOM 629 C CA . HIS A 1 85 ? -31.682 11.318 20.052 1.00 95.44 85 HIS A CA 1
ATOM 630 C C . HIS A 1 85 ? -32.671 10.202 19.658 1.00 95.44 85 HIS A C 1
ATOM 632 O O . HIS A 1 85 ? -33.287 10.315 18.599 1.00 95.44 85 HIS A O 1
ATOM 638 N N . LYS A 1 86 ? -32.870 9.168 20.494 1.00 96.50 86 LYS A N 1
ATOM 639 C CA . LYS A 1 86 ? -33.665 7.971 20.163 1.00 96.50 86 LYS A CA 1
ATOM 640 C C . LYS A 1 86 ? -35.176 8.224 20.032 1.00 96.50 86 LYS A C 1
ATOM 642 O O . LYS A 1 86 ? -35.737 7.731 19.056 1.00 96.50 86 LYS A O 1
ATOM 647 N N . PRO A 1 87 ? -35.856 8.971 20.931 1.00 97.62 87 PRO A N 1
ATOM 648 C CA . PRO A 1 87 ? -37.295 9.171 20.800 1.00 97.62 87 PRO A CA 1
ATOM 649 C C . PRO A 1 87 ? -37.654 9.984 19.552 1.00 97.62 87 PRO A C 1
ATOM 651 O O . PRO A 1 87 ? -36.970 10.947 19.181 1.00 97.62 87 PRO A O 1
ATOM 654 N N . THR A 1 88 ? -38.757 9.618 18.907 1.00 97.69 88 THR A N 1
ATOM 655 C CA . THR A 1 88 ? -39.323 10.380 17.793 1.00 97.69 88 THR A CA 1
ATOM 656 C C . THR A 1 88 ? -39.987 11.666 18.290 1.00 97.69 88 THR A C 1
ATOM 658 O O . THR A 1 88 ? -40.321 11.819 19.465 1.00 97.69 88 THR A O 1
ATOM 661 N N . LYS A 1 89 ? -40.212 12.609 17.369 1.00 98.06 89 LYS A N 1
ATOM 662 C CA . LYS A 1 89 ? -40.918 13.872 17.635 1.00 98.06 89 LYS A CA 1
ATOM 663 C C . LYS A 1 89 ? -42.285 13.650 18.304 1.00 98.06 89 LYS A C 1
ATOM 665 O O . LYS A 1 89 ? -42.617 14.332 19.267 1.00 98.06 89 LYS A O 1
ATOM 670 N N . LEU A 1 90 ? -43.046 12.667 17.815 1.00 97.81 90 LEU A N 1
ATOM 671 C CA . LEU A 1 90 ? -44.370 12.333 18.340 1.00 97.81 90 LEU A CA 1
ATOM 672 C C . LEU A 1 90 ? -44.281 11.731 19.751 1.00 97.81 90 LEU A C 1
ATOM 674 O O . LEU A 1 90 ? -44.993 12.180 20.640 1.00 97.81 90 LEU A O 1
ATOM 678 N N . GLN A 1 91 ? -43.323 10.826 19.995 1.00 97.88 91 GLN A N 1
ATOM 679 C CA . GLN A 1 91 ? -43.089 10.250 21.326 1.00 97.88 91 GLN A CA 1
ATOM 680 C C . GLN A 1 91 ? -42.756 11.311 22.383 1.00 97.88 91 GLN A C 1
ATOM 682 O O . GLN A 1 91 ? -43.221 11.193 23.513 1.00 97.88 91 GLN A O 1
ATOM 687 N N . TYR A 1 92 ? -41.996 12.357 22.032 1.00 98.38 92 TYR A N 1
ATOM 688 C CA . TYR A 1 92 ? -41.793 13.503 22.925 1.00 98.38 92 TYR A CA 1
ATOM 689 C C . TYR A 1 92 ? -43.118 14.196 23.268 1.00 98.38 92 TYR A C 1
ATOM 691 O O . TYR A 1 92 ? -43.406 14.399 24.444 1.00 98.38 92 TYR A O 1
ATOM 699 N N . TYR A 1 93 ? -43.931 14.542 22.265 1.00 98.44 93 TYR A N 1
ATOM 700 C CA . TYR A 1 93 ? -45.218 15.209 22.482 1.00 98.44 93 TYR A CA 1
ATOM 701 C C . TYR A 1 93 ? -46.179 14.365 23.336 1.00 98.44 93 TYR A C 1
ATOM 703 O O . TYR A 1 93 ? -46.723 14.872 24.318 1.00 98.44 93 TYR A O 1
ATOM 711 N N . ASP A 1 94 ? -46.343 13.081 23.012 1.00 97.88 94 ASP A N 1
ATOM 712 C CA . ASP A 1 94 ? -47.240 12.172 23.734 1.00 97.88 94 ASP A CA 1
ATOM 713 C C . ASP A 1 94 ? -46.812 12.013 25.198 1.00 97.88 94 ASP A C 1
ATOM 715 O O . ASP A 1 94 ? -47.645 12.054 26.106 1.00 97.88 94 ASP A O 1
ATOM 719 N N . PHE A 1 95 ? -45.503 11.894 25.444 1.00 98.06 95 PHE A N 1
ATOM 720 C CA . PHE A 1 95 ? -44.955 11.798 26.793 1.00 98.06 95 PHE A CA 1
ATOM 721 C C . PHE A 1 95 ? -45.153 13.100 27.584 1.00 98.06 95 PHE A C 1
ATOM 723 O O . PHE A 1 95 ? -45.539 13.056 28.752 1.00 98.06 95 PHE A O 1
ATOM 730 N N . ILE A 1 96 ? -44.964 14.268 26.956 1.00 98.25 96 ILE A N 1
ATOM 731 C CA . ILE A 1 96 ? -45.216 15.559 27.613 1.00 98.25 96 ILE A CA 1
ATOM 732 C C . ILE A 1 96 ? -46.699 15.709 27.951 1.00 98.25 96 ILE A C 1
ATOM 734 O O . ILE A 1 96 ? -47.028 16.019 29.094 1.00 98.25 96 ILE A O 1
ATOM 738 N N . ARG A 1 97 ? -47.599 15.417 27.006 1.00 98.06 97 ARG A N 1
ATOM 739 C CA . ARG A 1 97 ? -49.054 15.500 27.203 1.00 98.06 97 ARG A CA 1
ATOM 740 C C . ARG A 1 97 ? -49.561 14.540 28.285 1.00 98.06 97 ARG A C 1
ATOM 742 O O . ARG A 1 97 ? -50.487 14.890 29.016 1.00 98.06 97 ARG A O 1
ATOM 749 N N . LEU A 1 98 ? -48.958 13.355 28.416 1.00 97.50 98 LEU A N 1
ATOM 750 C CA . LEU A 1 98 ? -49.314 12.368 29.440 1.00 97.50 98 LEU A CA 1
ATOM 751 C C . LEU A 1 98 ? -49.085 12.901 30.864 1.00 97.50 98 LEU A C 1
ATOM 753 O O . LEU A 1 98 ? -49.928 12.690 31.742 1.00 97.50 98 LEU A O 1
ATOM 757 N N . PHE A 1 99 ? -47.974 13.602 31.105 1.00 97.50 99 PHE A N 1
ATOM 758 C CA . PHE A 1 99 ? -47.629 14.129 32.432 1.00 97.50 99 PHE A CA 1
ATOM 759 C C . PHE A 1 99 ? -48.115 15.567 32.662 1.00 97.50 99 PHE A C 1
ATOM 761 O O . PHE A 1 99 ? -48.673 15.836 33.725 1.00 97.50 99 PHE A O 1
ATOM 768 N N . ASN A 1 100 ? -48.008 16.447 31.662 1.00 97.56 100 ASN A N 1
ATOM 769 C CA . ASN A 1 100 ? -48.550 17.807 31.664 1.00 97.56 100 ASN A CA 1
ATOM 770 C C . ASN A 1 100 ? -49.631 17.984 30.569 1.00 97.56 100 ASN A C 1
ATOM 772 O O . ASN A 1 100 ? -49.336 18.479 29.477 1.00 97.56 100 ASN A O 1
ATOM 776 N N . PRO A 1 101 ? -50.910 17.660 30.844 1.00 97.00 101 PRO A N 1
ATOM 777 C CA . PRO A 1 101 ? -51.993 17.844 29.873 1.00 97.00 101 PRO A CA 1
ATOM 778 C C . PRO A 1 101 ? -52.307 19.320 29.562 1.00 97.00 101 PRO A C 1
ATOM 780 O O . PRO A 1 101 ? -53.066 19.586 28.636 1.00 97.00 101 PRO A O 1
ATOM 783 N N . LYS A 1 102 ? -51.731 20.276 30.311 1.00 97.06 102 LYS A N 1
ATOM 784 C CA . LYS A 1 102 ? -51.834 21.727 30.070 1.00 97.06 102 LYS A CA 1
ATOM 785 C C . LYS A 1 102 ? -50.631 22.297 29.297 1.00 97.06 102 LYS A C 1
ATOM 787 O O . LYS A 1 102 ? -50.482 23.517 29.231 1.00 97.06 102 LYS A O 1
ATOM 792 N N . THR A 1 103 ? -49.752 21.449 28.752 1.00 97.56 103 THR A N 1
ATOM 793 C CA . THR A 1 103 ? -48.593 21.907 27.970 1.00 97.56 103 THR A CA 1
ATOM 794 C C . THR A 1 103 ? -49.021 22.740 26.755 1.00 97.56 103 THR A C 1
ATOM 796 O O . THR A 1 103 ? -50.062 22.488 26.146 1.00 97.56 103 THR A O 1
ATOM 799 N N . LYS A 1 104 ? -48.206 23.734 26.386 1.00 97.75 104 LYS A N 1
ATOM 800 C CA . LYS A 1 104 ? -48.414 24.541 25.169 1.00 97.75 104 LYS A CA 1
ATOM 801 C C . LYS A 1 104 ? -47.802 23.904 23.917 1.00 97.75 104 LYS A C 1
ATOM 803 O O . LYS A 1 104 ? -48.085 24.370 22.814 1.00 97.75 104 LYS A O 1
ATOM 808 N N . SER A 1 105 ? -46.979 22.865 24.082 1.00 98.00 105 SER A N 1
ATOM 809 C CA . SER A 1 105 ? -46.353 22.136 22.980 1.00 98.00 105 SER A CA 1
ATOM 810 C C . SER A 1 105 ? -47.379 21.494 22.044 1.00 98.00 105 SER A C 1
ATOM 812 O O . SER A 1 105 ? -48.442 21.046 22.470 1.00 98.00 105 SER A O 1
ATOM 814 N N . ARG A 1 106 ? -47.034 21.400 20.759 1.00 97.88 106 ARG A N 1
ATOM 815 C CA . ARG A 1 106 ? -47.840 20.795 19.690 1.00 97.88 106 ARG A CA 1
ATOM 816 C C . ARG A 1 106 ? -47.036 19.720 18.941 1.00 97.88 106 ARG A C 1
ATOM 818 O O . ARG A 1 106 ? -45.815 19.835 18.846 1.00 97.88 106 ARG A O 1
ATOM 825 N N . PRO A 1 107 ? -47.681 18.729 18.290 1.00 97.94 107 PRO A N 1
ATOM 826 C CA . PRO A 1 107 ? -46.985 17.748 17.439 1.00 97.94 107 PRO A CA 1
ATOM 827 C C . PRO A 1 107 ? -46.223 18.381 16.257 1.00 97.94 107 PRO A C 1
ATOM 829 O O . PRO A 1 107 ? -45.352 17.756 15.646 1.00 97.94 107 PRO A O 1
ATOM 832 N N . SER A 1 108 ? -46.554 19.628 15.908 1.00 97.25 108 SER A N 1
ATOM 833 C CA . SER A 1 108 ? -45.881 20.444 14.896 1.00 97.25 108 SER A CA 1
ATOM 834 C C . SER A 1 108 ? -44.495 20.940 15.318 1.00 97.25 108 SER A C 1
ATOM 836 O O . SER A 1 108 ? -43.652 21.134 14.442 1.00 97.25 108 SER A O 1
ATOM 838 N N . ASP A 1 109 ? -44.216 21.084 16.613 1.00 98.06 109 ASP A N 1
ATOM 839 C CA . ASP A 1 109 ? -43.051 21.831 17.108 1.00 98.06 109 ASP A CA 1
ATOM 840 C C . ASP A 1 109 ? -41.734 21.077 16.886 1.00 98.06 109 ASP A C 1
ATOM 842 O O . ASP A 1 109 ? -41.689 19.850 16.958 1.00 98.06 109 ASP A O 1
ATOM 846 N N . LYS A 1 110 ? -40.639 21.797 16.610 1.00 97.88 110 LYS A N 1
ATOM 847 C CA . LYS A 1 110 ? -39.317 21.190 16.349 1.00 97.88 110 LYS A CA 1
ATOM 848 C C . LYS A 1 110 ? -38.899 20.249 17.496 1.00 97.88 110 LYS A C 1
ATOM 850 O O . LYS A 1 110 ? -39.193 20.523 18.660 1.00 97.88 110 LYS A O 1
ATOM 855 N N . LYS A 1 111 ? -38.197 19.149 17.184 1.00 97.94 111 LYS A N 1
ATOM 856 C CA . LYS A 1 111 ? -37.838 18.099 18.164 1.00 97.94 111 LYS A CA 1
ATOM 857 C C . LYS A 1 111 ? -37.050 18.670 19.348 1.00 97.94 111 LYS A C 1
ATOM 859 O O . LYS A 1 111 ? -37.232 18.236 20.479 1.00 97.94 111 LYS A O 1
ATOM 864 N N . GLU A 1 112 ? -36.237 19.683 19.092 1.00 97.75 112 GLU A N 1
ATOM 865 C CA . GLU A 1 112 ? -35.413 20.409 20.057 1.00 97.75 112 GLU A CA 1
ATOM 866 C C . GLU A 1 112 ? -36.285 21.226 21.022 1.00 97.75 112 GLU A C 1
ATOM 868 O O . GLU A 1 112 ? -36.037 21.232 22.226 1.00 97.75 112 GLU A O 1
ATOM 873 N N . SER A 1 113 ? -37.357 21.846 20.514 1.00 98.06 113 SER A N 1
ATOM 874 C CA . SER A 1 113 ? -38.348 22.573 21.318 1.00 98.06 113 SER A CA 1
ATOM 875 C C . SER A 1 113 ? -39.143 21.618 22.211 1.00 98.06 113 SER A C 1
ATOM 877 O O . SER A 1 113 ? -39.286 21.875 23.405 1.00 98.06 113 SER A O 1
ATOM 879 N N . LEU A 1 114 ? -39.559 20.462 21.680 1.00 98.25 114 LEU A N 1
ATOM 880 C CA . LEU A 1 114 ? -40.198 19.411 22.476 1.00 98.25 114 LEU A CA 1
ATOM 881 C C . LEU A 1 114 ? -39.236 18.810 23.518 1.00 98.25 114 LEU A C 1
ATOM 883 O O . LEU A 1 114 ? -39.631 18.593 24.661 1.00 98.25 114 LEU A O 1
ATOM 887 N N . LYS A 1 115 ? -37.952 18.606 23.187 1.00 98.25 115 LYS A N 1
ATOM 888 C CA . LYS A 1 115 ? -36.927 18.188 24.160 1.00 98.25 115 LYS A CA 1
ATOM 889 C C . LYS A 1 115 ? -36.760 19.225 25.277 1.00 98.25 115 LYS A C 1
ATOM 891 O O . LYS A 1 115 ? -36.687 18.840 26.443 1.00 98.25 115 LYS A O 1
ATOM 896 N N . ALA A 1 116 ? -36.731 20.515 24.945 1.00 97.81 116 ALA A N 1
ATOM 897 C CA . ALA A 1 116 ? -36.649 21.593 25.928 1.00 97.81 116 ALA A CA 1
ATOM 898 C C . ALA A 1 116 ? -37.898 21.648 26.828 1.00 97.81 116 ALA A C 1
ATOM 900 O O . ALA A 1 116 ? -37.762 21.731 28.048 1.00 97.81 116 ALA A O 1
ATOM 901 N N . ALA A 1 117 ? -39.100 21.516 26.255 1.00 98.12 117 ALA A N 1
ATOM 902 C CA . ALA A 1 117 ? -40.354 21.436 27.005 1.00 98.12 117 ALA A CA 1
ATOM 903 C C . ALA A 1 117 ? -40.389 20.213 27.939 1.00 98.12 117 ALA A C 1
ATOM 905 O O . ALA A 1 117 ? -40.731 20.351 29.109 1.00 98.12 117 ALA A O 1
ATOM 906 N N . TYR A 1 118 ? -39.933 19.039 27.483 1.00 98.19 118 TYR A N 1
ATOM 907 C CA . TYR A 1 118 ? -39.780 17.855 28.335 1.00 98.19 118 TYR A CA 1
ATOM 908 C C . TYR A 1 118 ? -38.857 18.114 29.539 1.00 98.19 118 TYR A C 1
ATOM 910 O O . TYR A 1 118 ? -39.234 17.842 30.682 1.00 98.19 118 TYR A O 1
ATOM 918 N N . ILE A 1 119 ? -37.662 18.666 29.301 1.00 97.50 119 ILE A N 1
ATOM 919 C CA . ILE A 1 119 ? -36.680 18.948 30.360 1.00 97.50 119 ILE A CA 1
ATOM 920 C C . ILE A 1 119 ? -37.213 19.994 31.352 1.00 97.50 119 ILE A C 1
ATOM 922 O O . ILE A 1 119 ? -36.970 19.863 32.549 1.00 97.50 119 ILE A O 1
ATOM 926 N N . LYS A 1 120 ? -37.955 21.000 30.872 1.00 98.00 120 LYS A N 1
ATOM 927 C CA . LYS A 1 120 ? -38.482 22.104 31.686 1.00 98.00 120 LYS A CA 1
ATOM 928 C C . LYS A 1 120 ? -39.754 21.747 32.463 1.00 98.00 120 LYS A C 1
ATOM 930 O O . LYS A 1 120 ? -39.864 22.105 33.629 1.00 98.00 120 LYS A O 1
ATOM 935 N N . GLU A 1 121 ? -40.720 21.088 31.825 1.00 97.75 121 GLU A N 1
ATOM 936 C CA . GLU A 1 121 ? -42.072 20.887 32.372 1.00 97.75 121 GLU A CA 1
ATOM 937 C C . GLU A 1 121 ? -42.266 19.512 33.027 1.00 97.75 121 GLU A C 1
ATOM 939 O O . GLU A 1 121 ? -43.050 19.388 33.963 1.00 97.75 121 GLU A O 1
ATOM 944 N N . VAL A 1 122 ? -41.577 18.471 32.543 1.00 97.69 122 VAL A N 1
ATOM 945 C CA . VAL A 1 122 ? -41.903 17.068 32.872 1.00 97.69 122 VAL A CA 1
ATOM 946 C C . VAL A 1 122 ? -40.802 16.383 33.674 1.00 97.69 122 VAL A C 1
ATOM 948 O O . VAL A 1 122 ? -41.094 15.712 34.663 1.00 97.69 122 VAL A O 1
ATOM 951 N N . ARG A 1 123 ? -39.528 16.575 33.305 1.00 96.69 123 ARG A N 1
ATOM 952 C CA . ARG A 1 123 ? -38.380 15.997 34.029 1.00 96.69 123 ARG A CA 1
ATOM 953 C C . ARG A 1 123 ? -38.369 16.350 35.534 1.00 96.69 123 ARG A C 1
ATOM 955 O O . ARG A 1 123 ? -38.030 15.458 36.310 1.00 96.69 123 ARG A O 1
ATOM 962 N N . PRO A 1 124 ? -38.797 17.551 35.993 1.00 97.12 124 PRO A N 1
ATOM 963 C CA . PRO A 1 124 ? -38.922 17.848 37.424 1.00 97.12 124 PRO A CA 1
ATOM 964 C C . PRO A 1 124 ? -39.999 17.016 38.135 1.00 97.12 124 PRO A C 1
ATOM 966 O O . PRO A 1 124 ? -39.767 16.553 39.249 1.00 97.12 124 PRO A O 1
ATOM 969 N N . LEU A 1 125 ? -41.144 16.770 37.483 1.00 96.38 125 LEU A N 1
ATOM 970 C CA . LEU A 1 125 ? -42.246 15.958 38.028 1.00 96.38 125 LEU A CA 1
ATOM 971 C C . LEU A 1 125 ? -41.846 14.486 38.193 1.00 96.38 125 LEU A C 1
ATOM 973 O O . LEU A 1 125 ? -42.349 13.792 39.070 1.00 96.38 125 LEU A O 1
ATOM 977 N N . LEU A 1 126 ? -40.919 14.014 37.360 1.00 96.38 126 LEU A N 1
ATOM 978 C CA . LEU A 1 126 ? -40.415 12.643 37.378 1.00 96.38 126 LEU A CA 1
ATOM 979 C C . LEU A 1 126 ? -39.200 12.448 38.291 1.00 96.38 126 LEU A C 1
ATOM 981 O O . LEU A 1 126 ? -38.701 11.332 38.375 1.00 96.38 126 LEU A O 1
ATOM 985 N N . LYS A 1 127 ? -38.716 13.479 38.999 1.00 94.38 127 LYS A N 1
ATOM 986 C CA . LYS A 1 127 ? -37.452 13.420 39.761 1.00 94.38 127 LYS A CA 1
ATOM 987 C C . LYS A 1 127 ? -37.393 12.288 40.802 1.00 94.38 127 LYS A C 1
ATOM 989 O O . LYS A 1 127 ? -36.315 11.758 41.037 1.00 94.38 127 LYS A O 1
ATOM 994 N N . SER A 1 128 ? -38.527 11.894 41.387 1.00 93.12 128 SER A N 1
ATOM 995 C CA . SER A 1 128 ? -38.640 10.765 42.331 1.00 93.12 128 SER A CA 1
ATOM 996 C C . SER A 1 128 ? -38.734 9.380 41.667 1.00 93.12 128 SER A C 1
ATOM 998 O O . SER A 1 128 ? -38.665 8.372 42.362 1.00 93.12 128 SER A O 1
ATOM 1000 N N . GLN A 1 129 ? -38.922 9.332 40.344 1.00 94.56 129 GLN A N 1
ATOM 1001 C CA . GLN A 1 129 ? -39.165 8.127 39.536 1.00 94.56 129 GLN A CA 1
ATOM 1002 C C . GLN A 1 129 ? -38.104 7.909 38.442 1.00 94.56 129 GLN A C 1
ATOM 1004 O O . GLN A 1 129 ? -38.092 6.861 37.796 1.00 94.56 129 GLN A O 1
ATOM 1009 N N . ILE A 1 130 ? -37.222 8.888 38.208 1.00 93.50 130 ILE A N 1
ATOM 1010 C CA . ILE A 1 130 ? -36.001 8.701 37.421 1.00 93.50 130 ILE A CA 1
ATOM 1011 C C . ILE A 1 130 ? -35.202 7.598 38.109 1.00 93.50 130 ILE A C 1
ATOM 1013 O O . ILE A 1 130 ? -34.920 7.686 39.305 1.00 93.50 130 ILE A O 1
ATOM 1017 N N . LEU A 1 131 ? -34.862 6.556 37.350 1.00 85.50 131 LEU A N 1
ATOM 1018 C CA . LEU A 1 131 ? -34.063 5.457 37.877 1.00 85.50 131 LEU A CA 1
ATOM 1019 C C . LEU A 1 131 ? -32.753 6.036 38.434 1.00 85.50 131 LEU A C 1
ATOM 1021 O O . LEU A 1 131 ? -32.185 6.929 37.788 1.00 85.50 131 LEU A O 1
ATOM 1025 N N . PRO A 1 132 ? -32.256 5.554 39.593 1.00 84.25 132 PRO A N 1
ATOM 1026 C CA . PRO A 1 132 ? -30.929 5.941 40.057 1.00 84.25 132 PRO A CA 1
ATOM 1027 C C . PRO A 1 132 ? -29.926 5.719 38.917 1.00 84.25 132 PRO A C 1
ATOM 1029 O O . PRO A 1 132 ? -30.174 4.861 38.057 1.00 84.25 132 PRO A O 1
ATOM 1032 N N . PRO A 1 133 ? -28.819 6.487 38.860 1.00 82.19 133 PRO A N 1
ATOM 1033 C CA . PRO A 1 133 ? -27.783 6.205 37.878 1.00 82.19 133 PRO A CA 1
ATOM 1034 C C . PRO A 1 133 ? -27.453 4.725 38.026 1.00 82.19 133 PRO A C 1
ATOM 1036 O O . PRO A 1 133 ? -27.121 4.305 39.134 1.00 82.19 133 PRO A O 1
ATOM 1039 N N . VAL A 1 134 ? -27.659 3.941 36.954 1.00 75.56 134 VAL A N 1
ATOM 1040 C CA . VAL A 1 134 ? -27.351 2.505 36.957 1.00 75.56 134 VAL A CA 1
ATOM 1041 C C . VAL A 1 134 ? -25.949 2.431 37.502 1.00 75.56 134 VAL A C 1
ATOM 1043 O O . VAL A 1 134 ? -25.066 3.016 36.868 1.00 75.56 134 VAL A O 1
ATOM 1046 N N . SER A 1 135 ? -25.805 1.845 38.699 1.00 55.75 135 SER A N 1
ATOM 1047 C CA . SER A 1 135 ? -24.550 1.846 39.437 1.00 55.75 135 SER A CA 1
ATOM 1048 C C . SER A 1 135 ? -23.501 1.470 38.423 1.00 55.75 135 SER A C 1
ATOM 1050 O O . SER A 1 135 ? -23.625 0.384 37.853 1.00 55.75 135 SER A O 1
ATOM 1052 N N . THR A 1 136 ? -22.581 2.391 38.104 1.00 50.06 136 THR A N 1
ATOM 1053 C CA . THR A 1 136 ? -21.473 2.083 37.203 1.00 50.06 136 THR A CA 1
ATOM 1054 C C . THR A 1 136 ? -20.859 0.865 37.830 1.00 50.06 136 THR A C 1
ATOM 1056 O O . THR A 1 136 ? -20.329 0.966 38.939 1.00 50.06 136 THR A O 1
ATOM 1059 N N . THR A 1 137 ? -21.103 -0.292 37.207 1.00 39.56 137 THR A N 1
ATOM 1060 C CA . THR A 1 137 ? -20.663 -1.573 37.730 1.00 39.56 137 THR A CA 1
ATOM 1061 C C . THR A 1 137 ? -19.200 -1.350 37.970 1.00 39.56 137 THR A C 1
ATOM 1063 O O . THR A 1 137 ? -18.514 -0.970 37.015 1.00 39.56 137 THR A O 1
ATOM 1066 N N . MET A 1 138 ? -18.765 -1.466 39.234 1.00 39.22 138 MET A N 1
ATOM 1067 C CA . MET A 1 138 ? -17.343 -1.371 39.527 1.00 39.22 138 MET A CA 1
ATOM 1068 C C . MET A 1 138 ? -16.649 -2.235 38.492 1.00 39.22 138 MET A C 1
ATOM 1070 O O . MET A 1 138 ? -17.182 -3.295 38.142 1.00 39.22 138 MET A O 1
ATOM 1074 N N . GLU A 1 139 ? -15.515 -1.773 37.987 1.00 39.03 139 GLU A N 1
ATOM 1075 C CA . GLU A 1 139 ? -14.675 -2.562 37.100 1.00 39.03 139 GLU A CA 1
ATOM 1076 C C . GLU A 1 139 ? -14.079 -3.717 37.921 1.00 39.03 139 GLU A C 1
ATOM 1078 O O . GLU A 1 139 ? -12.888 -3.789 38.194 1.00 39.03 139 GLU A O 1
ATOM 1083 N N . THR A 1 140 ? -14.941 -4.651 38.345 1.00 42.59 140 THR A N 1
ATOM 1084 C CA . THR A 1 140 ? -14.590 -6.039 38.560 1.00 42.59 140 THR A CA 1
ATOM 1085 C C . THR A 1 140 ? -13.962 -6.443 37.247 1.00 42.59 140 THR A C 1
ATOM 1087 O O . THR A 1 140 ? -14.702 -6.580 36.264 1.00 42.59 140 THR A O 1
ATOM 1090 N N . ASN A 1 141 ? -12.621 -6.500 37.256 1.00 43.59 141 ASN A N 1
ATOM 1091 C CA . ASN A 1 141 ? -11.742 -6.894 36.158 1.00 43.59 141 ASN A CA 1
ATOM 1092 C C . ASN A 1 141 ? -12.543 -7.717 35.179 1.00 43.59 141 ASN A C 1
ATOM 1094 O O . ASN A 1 141 ? -12.997 -8.800 35.566 1.00 43.59 141 ASN A O 1
ATOM 1098 N N . THR A 1 142 ? -12.832 -7.116 34.016 1.00 49.72 142 THR A N 1
ATOM 1099 C CA . THR A 1 142 ? -13.851 -7.611 33.093 1.00 49.72 142 THR A CA 1
ATOM 1100 C C . THR A 1 142 ? -13.710 -9.113 33.026 1.00 49.72 142 THR A C 1
ATOM 1102 O O . THR A 1 142 ? -12.656 -9.577 32.594 1.00 49.72 142 THR A O 1
ATOM 1105 N N . LYS A 1 143 ? -14.730 -9.861 33.481 1.00 52.75 143 LYS A N 1
ATOM 1106 C CA . LYS A 1 143 ? -14.846 -11.267 33.097 1.00 52.75 143 LYS A CA 1
ATOM 1107 C C . LYS A 1 143 ? -14.733 -11.219 31.589 1.00 52.75 143 LYS A C 1
ATOM 1109 O O . LYS A 1 143 ? -15.650 -10.665 30.975 1.00 52.75 143 LYS A O 1
ATOM 1114 N N . ASP A 1 144 ? -13.587 -11.638 31.047 1.00 58.72 144 ASP A N 1
ATOM 1115 C CA . ASP A 1 144 ? -13.363 -11.586 29.613 1.00 58.72 144 ASP A CA 1
ATOM 1116 C C . ASP A 1 144 ? -14.554 -12.332 29.038 1.00 58.72 144 ASP A C 1
ATOM 1118 O O . ASP A 1 144 ? -14.832 -13.475 29.412 1.00 58.72 144 ASP A O 1
ATOM 1122 N N . VAL A 1 145 ? -15.382 -11.589 28.300 1.00 56.47 145 VAL A N 1
ATOM 1123 C CA . VAL A 1 145 ? -16.603 -12.147 27.745 1.00 56.47 145 VAL A CA 1
ATOM 1124 C C . VAL A 1 145 ? -16.083 -13.161 26.760 1.00 56.47 145 VAL A C 1
ATOM 1126 O O . VAL A 1 145 ? -15.522 -12.756 25.746 1.00 56.47 145 VAL A O 1
ATOM 1129 N N . ASP A 1 146 ? -16.191 -14.430 27.147 1.00 78.19 146 ASP A N 1
ATOM 1130 C CA . ASP A 1 146 ? -15.617 -15.581 26.467 1.00 78.19 146 ASP A CA 1
ATOM 1131 C C . ASP A 1 146 ? -16.243 -15.663 25.075 1.00 78.19 146 ASP A C 1
ATOM 1133 O O . ASP A 1 146 ? -17.331 -16.210 24.863 1.00 78.19 146 ASP A O 1
ATOM 1137 N N . PHE A 1 147 ? -15.632 -14.918 24.156 1.00 89.88 147 PHE A N 1
ATOM 1138 C CA . PHE A 1 147 ? -16.140 -14.671 22.827 1.00 89.88 147 PHE A CA 1
ATOM 1139 C C . PHE A 1 147 ? -15.309 -15.527 21.894 1.00 89.88 147 PHE A C 1
ATOM 1141 O O . PHE A 1 147 ? -14.137 -15.267 21.643 1.00 89.88 147 PHE A O 1
ATOM 1148 N N . ASP A 1 148 ? -15.946 -16.570 21.383 1.00 95.25 148 ASP A N 1
ATOM 1149 C CA . ASP A 1 148 ? -15.387 -17.382 20.318 1.00 95.25 148 ASP A CA 1
ATOM 1150 C C . ASP A 1 148 ? -15.111 -16.472 19.102 1.00 95.25 148 ASP A C 1
ATOM 1152 O O . ASP A 1 148 ? -16.069 -15.950 18.510 1.00 95.25 148 ASP A O 1
ATOM 1156 N N . PRO A 1 149 ? -13.846 -16.249 18.694 1.00 96.12 149 PRO A N 1
ATOM 1157 C CA . PRO A 1 149 ? -13.538 -15.398 17.548 1.00 96.12 149 PRO A CA 1
ATOM 1158 C C . PRO A 1 149 ? -14.144 -15.946 16.244 1.00 96.12 149 PRO A C 1
ATOM 1160 O O . PRO A 1 149 ? -14.444 -15.167 15.342 1.00 96.12 149 PRO A O 1
ATOM 1163 N N . LEU A 1 150 ? -14.401 -17.257 16.155 1.00 96.19 150 LEU A N 1
ATOM 1164 C CA . LEU A 1 150 ? -15.058 -17.923 15.023 1.00 96.19 150 LEU A CA 1
ATOM 1165 C C . LEU A 1 150 ? -16.587 -18.021 15.182 1.00 96.19 150 LEU A C 1
ATOM 1167 O O . LEU A 1 150 ? -17.293 -18.463 14.268 1.00 96.19 150 LEU A O 1
ATOM 1171 N N . GLY A 1 151 ? -17.120 -17.582 16.321 1.00 95.56 151 GLY A N 1
ATOM 1172 C CA . GLY A 1 151 ? -18.534 -17.660 16.649 1.00 95.56 151 GLY A CA 1
ATOM 1173 C C . GLY A 1 151 ? -19.385 -16.782 15.732 1.00 95.56 151 GLY A C 1
ATOM 1174 O O . GLY A 1 151 ? -19.080 -15.618 15.489 1.00 95.56 151 GLY A O 1
ATOM 1175 N N . ARG A 1 152 ? -20.545 -17.284 15.283 1.00 94.19 152 ARG A N 1
ATOM 1176 C CA . ARG A 1 152 ? -21.461 -16.559 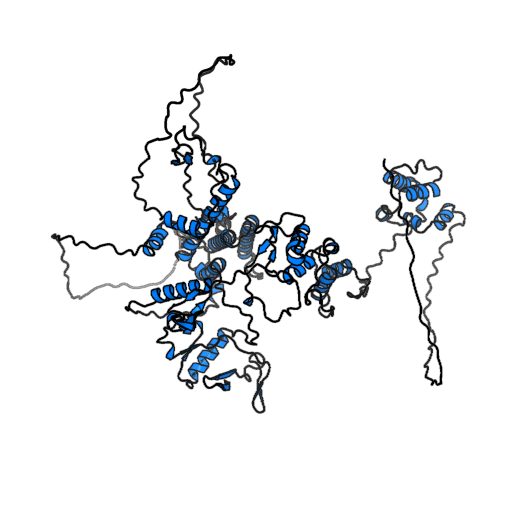14.365 1.00 94.19 152 ARG A CA 1
ATOM 1177 C C . ARG A 1 152 ? -21.984 -15.206 14.884 1.00 94.19 152 ARG A C 1
ATOM 1179 O O . ARG A 1 152 ? -22.617 -14.474 14.129 1.00 94.19 152 ARG A O 1
ATOM 1186 N N . LYS A 1 153 ? -21.798 -14.908 16.173 1.00 94.88 153 LYS A N 1
ATOM 1187 C CA . LYS A 1 153 ? -22.167 -13.632 16.811 1.00 94.88 153 LYS A CA 1
ATOM 1188 C C . LYS A 1 153 ? -21.014 -12.623 16.830 1.00 94.88 153 LYS A C 1
ATOM 1190 O O . LYS A 1 153 ? -21.259 -11.451 17.108 1.00 94.88 153 LYS A O 1
ATOM 1195 N N . THR A 1 154 ? -19.790 -13.062 16.555 1.00 96.38 154 THR A N 1
ATOM 1196 C CA . THR A 1 154 ? -18.596 -12.225 16.584 1.00 96.38 154 THR A CA 1
ATOM 1197 C C . THR A 1 154 ? -18.619 -11.264 15.409 1.00 96.38 154 THR A C 1
ATOM 1199 O O . THR A 1 154 ? -18.802 -11.641 14.252 1.00 96.38 154 THR A O 1
ATOM 1202 N N . THR A 1 155 ? -18.484 -9.979 15.720 1.00 96.56 155 THR A N 1
ATOM 1203 C CA . THR A 1 155 ? -18.508 -8.905 14.726 1.00 96.56 155 THR A CA 1
ATOM 1204 C C . THR A 1 155 ? -17.088 -8.446 14.415 1.00 96.56 155 THR A C 1
ATOM 1206 O O . THR A 1 155 ? -16.211 -8.517 15.276 1.00 96.56 155 THR A O 1
ATOM 1209 N N . LYS A 1 156 ? -16.866 -7.885 13.215 1.00 96.69 156 LYS A N 1
ATOM 1210 C CA . LYS A 1 156 ? -15.583 -7.255 12.844 1.00 96.69 156 LYS A CA 1
ATOM 1211 C C . LYS A 1 156 ? -15.091 -6.286 13.930 1.00 96.69 156 LYS A C 1
ATOM 1213 O O . LYS A 1 156 ? -13.901 -6.260 14.214 1.00 96.69 156 LYS A O 1
ATOM 1218 N N . LYS A 1 157 ? -16.003 -5.525 14.552 1.00 96.75 157 LYS A N 1
ATOM 1219 C CA . LYS A 1 157 ? -15.654 -4.588 15.622 1.00 96.75 157 LYS A CA 1
ATOM 1220 C C . LYS A 1 157 ? -15.125 -5.294 16.877 1.00 96.75 157 LYS A C 1
ATOM 1222 O O . LYS A 1 157 ? -14.104 -4.870 17.384 1.00 96.75 157 LYS A O 1
ATOM 1227 N N . MET A 1 158 ? -15.748 -6.381 17.337 1.00 96.81 158 MET A N 1
ATOM 1228 C CA . MET A 1 158 ? -15.256 -7.119 18.515 1.00 96.81 158 MET A CA 1
ATOM 1229 C C . MET A 1 158 ? -13.828 -7.646 18.321 1.00 96.81 158 MET A C 1
ATOM 1231 O O . MET A 1 158 ? -13.038 -7.629 19.258 1.00 96.81 158 MET A O 1
ATOM 1235 N N . LEU A 1 159 ? -13.489 -8.078 17.102 1.00 97.62 159 LEU A N 1
ATOM 1236 C CA . LEU A 1 159 ? -12.130 -8.504 16.767 1.00 97.62 159 LEU A CA 1
ATOM 1237 C C . LEU A 1 159 ? -11.148 -7.322 16.737 1.00 97.62 159 LEU A C 1
ATOM 1239 O O . LEU A 1 159 ? -10.048 -7.460 17.254 1.00 97.62 159 LEU A O 1
ATOM 1243 N N . ILE A 1 160 ? -11.549 -6.171 16.178 1.00 97.38 160 ILE A N 1
ATOM 1244 C CA . ILE A 1 160 ? -10.755 -4.927 16.199 1.00 97.38 160 ILE A CA 1
ATOM 1245 C C . ILE A 1 160 ? -10.499 -4.478 17.639 1.00 97.38 160 ILE A C 1
ATOM 1247 O O . ILE A 1 160 ? -9.343 -4.376 18.029 1.00 97.38 160 ILE A O 1
ATOM 1251 N N . ASP A 1 161 ? -11.555 -4.310 18.441 1.00 96.44 161 ASP A N 1
ATOM 1252 C CA . ASP A 1 161 ? -11.469 -3.872 19.838 1.00 96.44 161 ASP A CA 1
ATOM 1253 C C . ASP A 1 161 ? -10.550 -4.814 20.659 1.00 96.44 161 ASP A C 1
ATOM 1255 O O . ASP A 1 161 ? -9.826 -4.370 21.549 1.00 96.44 161 ASP A O 1
ATOM 1259 N N . ALA A 1 162 ? -10.540 -6.119 20.351 1.00 96.06 162 ALA A N 1
ATOM 1260 C CA . ALA A 1 162 ? -9.666 -7.103 20.995 1.00 96.06 162 ALA A CA 1
ATOM 1261 C C . ALA A 1 162 ? -8.205 -7.066 20.504 1.00 96.06 162 ALA A C 1
ATOM 1263 O O . ALA A 1 162 ? -7.302 -7.295 21.309 1.00 96.06 162 ALA A O 1
ATOM 1264 N N . ILE A 1 163 ? -7.962 -6.769 19.221 1.00 97.50 163 ILE A N 1
ATOM 1265 C CA . ILE A 1 163 ? -6.609 -6.535 18.689 1.00 97.50 163 ILE A CA 1
ATOM 1266 C C . ILE A 1 163 ? -6.044 -5.244 19.288 1.00 97.50 163 ILE A C 1
ATOM 1268 O O . ILE A 1 163 ? -4.971 -5.291 19.873 1.00 97.50 163 ILE A O 1
ATOM 1272 N N . GLU A 1 164 ? -6.783 -4.133 19.245 1.00 96.62 164 GLU A N 1
ATOM 1273 C CA . GLU A 1 164 ? -6.364 -2.833 19.795 1.00 96.62 164 GLU A CA 1
ATOM 1274 C C . GLU A 1 164 ? -6.119 -2.892 21.318 1.00 96.62 164 GLU A C 1
ATOM 1276 O O . GLU A 1 164 ? -5.192 -2.261 21.823 1.00 96.62 164 GLU A O 1
ATOM 1281 N N . LYS A 1 165 ? -6.889 -3.704 22.067 1.00 95.88 165 LYS A N 1
ATOM 1282 C CA . LYS A 1 165 ? -6.643 -3.984 23.502 1.00 95.88 165 LYS A CA 1
ATOM 1283 C C . LYS A 1 165 ? -5.312 -4.714 23.745 1.00 95.88 165 LYS A C 1
ATOM 1285 O O . LYS A 1 165 ? -4.764 -4.616 24.843 1.00 95.88 165 LYS A O 1
ATOM 1290 N N . LYS A 1 166 ? -4.816 -5.482 22.769 1.00 96.75 166 LYS A N 1
ATOM 1291 C CA . LYS A 1 166 ? -3.622 -6.335 22.888 1.00 96.75 166 LYS A CA 1
ATOM 1292 C C . LYS A 1 166 ? -2.365 -5.691 22.295 1.00 96.75 166 LYS A C 1
ATOM 1294 O O . LYS A 1 166 ? -1.300 -5.815 22.892 1.00 96.75 166 LYS A O 1
ATOM 1299 N N . ASP A 1 167 ? -2.512 -5.004 21.168 1.00 97.00 167 ASP A N 1
ATOM 1300 C CA . ASP A 1 167 ? -1.512 -4.166 20.510 1.00 97.00 167 ASP A CA 1
ATOM 1301 C C . ASP A 1 167 ? -2.180 -2.859 20.024 1.00 97.00 167 ASP A C 1
ATOM 1303 O O . ASP A 1 167 ? -2.795 -2.834 18.952 1.00 97.00 167 ASP A O 1
ATOM 1307 N N . PRO A 1 168 ? -2.057 -1.755 20.787 1.00 96.88 168 PRO A N 1
ATOM 1308 C CA . PRO A 1 168 ? -2.618 -0.454 20.419 1.00 96.88 168 PRO A CA 1
ATOM 1309 C C . PRO A 1 168 ? -2.021 0.177 19.151 1.00 96.88 168 PRO A C 1
ATOM 1311 O O . PRO A 1 168 ? -2.556 1.175 18.668 1.00 96.88 168 PRO A O 1
ATOM 1314 N N . TYR A 1 169 ? -0.913 -0.356 18.624 1.00 96.06 169 TYR A N 1
ATOM 1315 C CA . TYR A 1 169 ? -0.241 0.154 17.425 1.00 96.06 169 TYR A CA 1
ATOM 1316 C C . TYR A 1 169 ? -0.598 -0.638 16.155 1.00 96.06 169 TYR A C 1
ATOM 1318 O O . TYR A 1 169 ? -0.187 -0.255 15.055 1.00 96.06 169 TYR A O 1
ATOM 1326 N N . ALA A 1 170 ? -1.382 -1.714 16.275 1.00 96.50 170 ALA A N 1
ATOM 1327 C CA . ALA A 1 170 ? -1.806 -2.537 15.150 1.00 96.50 170 ALA A CA 1
ATOM 1328 C C . ALA A 1 170 ? -2.696 -1.745 14.169 1.00 96.50 170 ALA A C 1
ATOM 1330 O O . ALA A 1 170 ? -3.872 -1.481 14.420 1.00 96.50 170 ALA A O 1
ATOM 1331 N N . MET A 1 171 ? -2.153 -1.393 13.000 1.00 96.56 171 MET A N 1
ATOM 1332 C CA . MET A 1 171 ? -2.910 -0.677 11.969 1.00 96.56 171 MET A CA 1
ATOM 1333 C C . MET A 1 171 ? -3.838 -1.615 11.189 1.00 96.56 171 MET A C 1
ATOM 1335 O O . MET A 1 171 ? -3.407 -2.356 10.306 1.00 96.56 171 MET A O 1
ATOM 1339 N N . ILE A 1 172 ? -5.139 -1.543 11.479 1.00 96.50 172 ILE A N 1
ATOM 1340 C CA . ILE A 1 172 ? -6.179 -2.320 10.794 1.00 96.50 172 ILE A CA 1
ATOM 1341 C C . ILE A 1 172 ? -6.840 -1.451 9.707 1.00 96.50 172 ILE A C 1
ATOM 1343 O O . ILE A 1 172 ? -7.520 -0.474 10.032 1.00 96.50 172 ILE A O 1
ATOM 1347 N N . PRO A 1 173 ? -6.724 -1.796 8.408 1.00 91.75 173 PRO A N 1
ATOM 1348 C CA . PRO A 1 173 ? -7.382 -1.045 7.343 1.00 91.75 173 PRO A CA 1
ATOM 1349 C C . PRO A 1 173 ? -8.906 -1.011 7.515 1.00 91.75 173 PRO A C 1
ATOM 1351 O O . PRO A 1 173 ? -9.561 -2.045 7.684 1.00 91.75 173 PRO A O 1
ATOM 1354 N N . THR A 1 174 ? -9.508 0.173 7.381 1.00 89.56 174 THR A N 1
ATOM 1355 C CA . THR A 1 174 ? -10.968 0.361 7.486 1.00 89.56 174 THR A CA 1
ATOM 1356 C C . THR A 1 174 ? -11.749 -0.540 6.521 1.00 89.56 174 THR A C 1
ATOM 1358 O O . THR A 1 174 ? -12.805 -1.059 6.892 1.00 89.56 174 THR A O 1
ATOM 1361 N N . GLY A 1 175 ? -11.194 -0.816 5.335 1.00 84.19 175 GLY A N 1
ATOM 1362 C CA . GLY A 1 175 ? -11.752 -1.724 4.325 1.00 84.19 175 GLY A CA 1
ATOM 1363 C C . GLY A 1 175 ? -11.607 -3.233 4.592 1.00 84.19 175 GLY A C 1
ATOM 1364 O O . GLY A 1 175 ? -12.259 -4.009 3.904 1.00 84.19 175 GLY A O 1
ATOM 1365 N N . ALA A 1 176 ? -10.813 -3.675 5.579 1.00 91.38 176 ALA A N 1
ATOM 1366 C CA . ALA A 1 176 ? -10.524 -5.101 5.801 1.00 91.38 176 ALA A CA 1
ATOM 1367 C C . ALA A 1 176 ? -11.798 -5.949 6.008 1.00 91.38 176 ALA A C 1
ATOM 1369 O O . ALA A 1 176 ? -12.704 -5.540 6.742 1.00 91.38 176 ALA A O 1
ATOM 1370 N N . THR A 1 177 ? -11.888 -7.142 5.413 1.00 92.19 177 THR A N 1
ATOM 1371 C CA . THR A 1 177 ? -13.039 -8.034 5.657 1.00 92.19 177 THR A CA 1
ATOM 1372 C C . THR A 1 177 ? -12.940 -8.684 7.043 1.00 92.19 177 THR A C 1
ATOM 1374 O O . THR A 1 177 ? -11.865 -8.702 7.643 1.00 92.19 177 THR A O 1
ATOM 1377 N N . ILE A 1 178 ? -14.042 -9.227 7.584 1.00 94.88 178 ILE A N 1
ATOM 1378 C CA . ILE A 1 178 ? -14.008 -9.929 8.887 1.00 94.88 178 ILE A CA 1
ATOM 1379 C C . ILE A 1 178 ? -12.985 -11.076 8.883 1.00 94.88 178 ILE A C 1
ATOM 1381 O O . ILE A 1 178 ? -12.219 -11.221 9.829 1.00 94.88 178 ILE A O 1
ATOM 1385 N N . ASP A 1 179 ? -12.893 -11.795 7.765 1.00 93.25 179 ASP A N 1
ATOM 1386 C CA . ASP A 1 179 ? -11.890 -12.823 7.494 1.00 93.25 179 ASP A CA 1
ATOM 1387 C C . ASP A 1 179 ? -10.452 -12.302 7.619 1.00 93.25 179 ASP A C 1
ATOM 1389 O O . ASP A 1 179 ? -9.549 -13.042 8.003 1.00 93.25 179 ASP A O 1
ATOM 1393 N N . ASP A 1 180 ? -10.185 -11.063 7.208 1.00 94.19 180 ASP A N 1
ATOM 1394 C CA . ASP A 1 180 ? -8.837 -10.481 7.225 1.00 94.19 180 ASP A CA 1
ATOM 1395 C C . ASP A 1 180 ? -8.487 -9.994 8.630 1.00 94.19 180 ASP A C 1
ATOM 1397 O O . ASP A 1 180 ? -7.392 -10.269 9.116 1.00 94.19 180 ASP A O 1
ATOM 1401 N N . VAL A 1 181 ? -9.457 -9.405 9.336 1.00 96.88 181 VAL A N 1
ATOM 1402 C CA . VAL A 1 181 ? -9.320 -9.090 10.764 1.00 96.88 181 VAL A CA 1
ATOM 1403 C C . VAL A 1 181 ? -9.134 -10.363 11.600 1.00 96.88 181 VAL A C 1
ATOM 1405 O O . VAL A 1 181 ? -8.363 -10.334 12.548 1.00 96.88 181 VAL A O 1
ATOM 1408 N N . LEU A 1 182 ? -9.725 -11.506 11.229 1.00 96.75 182 LEU A N 1
ATOM 1409 C CA . LEU A 1 182 ? -9.447 -12.797 11.880 1.00 96.75 182 LEU A CA 1
ATOM 1410 C C . LEU A 1 182 ? -7.990 -13.261 11.721 1.00 96.75 182 LEU A C 1
ATOM 1412 O O . LEU A 1 182 ? -7.437 -13.851 12.647 1.00 96.75 182 LEU A O 1
ATOM 1416 N N . VAL A 1 183 ? -7.345 -12.976 10.584 1.00 95.94 183 VAL A N 1
ATOM 1417 C CA . VAL A 1 183 ? -5.910 -13.268 10.389 1.00 95.94 183 VAL A CA 1
ATOM 1418 C C . VAL A 1 183 ? -5.050 -12.370 11.278 1.00 95.94 183 VAL A C 1
ATOM 1420 O O . VAL A 1 183 ? -4.107 -12.860 11.896 1.00 95.94 183 VAL A O 1
ATOM 1423 N N . LEU A 1 184 ? -5.407 -11.088 11.409 1.00 97.25 184 LEU A N 1
ATOM 1424 C CA . LEU A 1 184 ? -4.747 -10.171 12.344 1.00 97.25 184 LEU A CA 1
ATOM 1425 C C . LEU A 1 184 ? -4.988 -10.587 13.805 1.00 97.25 184 LEU A C 1
ATOM 1427 O O . LEU A 1 184 ? -4.049 -10.614 14.590 1.00 97.25 184 LEU A O 1
ATOM 1431 N N . TYR A 1 185 ? -6.205 -11.004 14.161 1.00 97.62 185 TYR A N 1
ATOM 1432 C CA . TYR A 1 185 ? -6.539 -11.511 15.494 1.00 97.62 185 TYR A CA 1
ATOM 1433 C C . TYR A 1 185 ? -5.705 -12.748 15.847 1.00 97.62 185 TYR A C 1
ATOM 1435 O O . TYR A 1 185 ? -5.145 -12.814 16.938 1.00 97.62 185 TYR A O 1
ATOM 1443 N N . LYS A 1 186 ? -5.542 -13.691 14.906 1.00 97.19 186 LYS A N 1
ATOM 1444 C CA . LYS A 1 186 ? -4.614 -14.814 15.084 1.00 97.19 186 LYS A CA 1
ATOM 1445 C C . LYS A 1 186 ? -3.179 -14.324 15.320 1.00 97.19 186 LYS A C 1
ATOM 1447 O O . LYS A 1 186 ? -2.479 -14.872 16.157 1.00 97.19 186 LYS A O 1
ATOM 1452 N N . HIS A 1 187 ? -2.713 -13.315 14.589 1.00 97.56 187 HIS A N 1
ATOM 1453 C CA . HIS A 1 187 ? -1.337 -12.837 14.739 1.00 97.56 187 HIS A CA 1
ATOM 1454 C C . HIS A 1 187 ? -1.083 -12.138 16.087 1.00 97.56 187 HIS A C 1
ATOM 1456 O O . HIS A 1 187 ? -0.100 -12.451 16.754 1.00 97.56 187 HIS A O 1
ATOM 1462 N N . TYR A 1 188 ? -1.970 -11.224 16.492 1.00 97.38 188 TYR A N 1
ATOM 1463 C CA . TYR A 1 188 ? -1.769 -10.352 17.656 1.00 97.38 188 TYR A CA 1
ATOM 1464 C C . TYR A 1 188 ? -2.348 -10.901 18.969 1.00 97.38 188 TYR A C 1
ATOM 1466 O O . TYR A 1 188 ? -1.791 -10.637 20.035 1.00 97.38 188 TYR A O 1
ATOM 1474 N N . VAL A 1 189 ? -3.464 -11.639 18.920 1.00 96.62 189 VAL A N 1
ATOM 1475 C CA . VAL A 1 189 ? -4.243 -12.032 20.111 1.00 96.62 189 VAL A CA 1
ATOM 1476 C C . VAL A 1 189 ? -4.106 -13.520 20.429 1.00 96.62 189 VAL A C 1
ATOM 1478 O O . VAL A 1 189 ? -3.748 -13.852 21.557 1.00 96.62 189 VAL A O 1
ATOM 1481 N N . ASP A 1 190 ? -4.345 -14.401 19.453 1.00 97.06 190 ASP A N 1
ATOM 1482 C CA . ASP A 1 190 ? -4.268 -15.861 19.632 1.00 97.06 190 ASP A CA 1
ATOM 1483 C C . ASP A 1 190 ? -3.542 -16.568 18.465 1.00 97.06 190 ASP A C 1
ATOM 1485 O O . ASP A 1 190 ? -4.181 -17.018 17.506 1.00 97.06 190 ASP A O 1
ATOM 1489 N N . PRO A 1 191 ? -2.209 -16.746 18.554 1.00 96.94 191 PRO A N 1
ATOM 1490 C CA . PRO A 1 191 ? -1.421 -17.475 17.555 1.00 96.94 191 PRO A CA 1
ATOM 1491 C C . PRO A 1 191 ? -1.841 -18.935 17.343 1.00 96.94 191 PRO A C 1
ATOM 1493 O O . PRO A 1 191 ? -1.575 -19.502 16.275 1.00 96.94 191 PRO A O 1
ATOM 1496 N N . GLN A 1 192 ? -2.508 -19.552 18.325 1.00 96.94 192 GLN A N 1
ATOM 1497 C CA . GLN A 1 192 ? -2.965 -20.940 18.256 1.00 96.94 192 GLN A CA 1
ATOM 1498 C C . GLN A 1 192 ? -4.320 -21.077 17.543 1.00 96.94 192 GLN A C 1
ATOM 1500 O O . GLN A 1 192 ? -4.677 -22.185 17.137 1.00 96.94 192 GLN A O 1
ATOM 1505 N N . LEU A 1 193 ? -5.030 -19.970 17.283 1.00 96.62 193 LEU A N 1
ATOM 1506 C CA . LEU A 1 193 ? -6.340 -19.976 16.637 1.00 96.62 193 LEU A CA 1
ATOM 1507 C C . LEU A 1 193 ? -6.308 -20.685 15.275 1.00 96.62 193 LEU A C 1
ATOM 1509 O O . LEU A 1 193 ? -5.674 -20.229 14.317 1.00 96.62 193 LEU A O 1
ATOM 1513 N N . ASN A 1 194 ? -7.033 -21.794 15.153 1.00 96.44 194 ASN A N 1
ATOM 1514 C CA . ASN A 1 194 ? -7.106 -22.570 13.917 1.00 96.44 194 ASN A CA 1
ATOM 1515 C C . ASN A 1 194 ? -8.146 -21.984 12.955 1.00 96.44 194 ASN A C 1
ATOM 1517 O O . ASN A 1 194 ? -9.281 -22.446 12.863 1.00 96.44 194 ASN A O 1
ATOM 1521 N N . LEU A 1 195 ? -7.739 -20.945 12.221 1.00 95.44 195 LEU A N 1
ATOM 1522 C CA . LEU A 1 195 ? -8.545 -20.366 11.148 1.00 95.44 195 LEU A CA 1
ATOM 1523 C C . LEU A 1 195 ? -8.788 -21.396 10.027 1.00 95.44 195 LEU A C 1
ATOM 1525 O O . LEU A 1 195 ? -7.830 -22.032 9.576 1.00 95.44 195 LEU A O 1
ATOM 1529 N N . PRO A 1 196 ? -10.023 -21.519 9.503 1.00 91.12 196 PRO A N 1
ATOM 1530 C CA . PRO A 1 196 ? -10.285 -22.297 8.299 1.00 91.12 196 PRO A CA 1
ATOM 1531 C C . PRO A 1 196 ? -9.405 -21.817 7.140 1.00 91.12 196 PRO A C 1
ATOM 1533 O O . PRO A 1 196 ? -9.313 -20.615 6.878 1.00 91.12 196 PRO A O 1
ATOM 1536 N N . VAL A 1 197 ? -8.775 -22.747 6.415 1.00 87.06 197 VAL A N 1
ATOM 1537 C CA . VAL A 1 197 ? -7.926 -22.408 5.263 1.00 87.06 197 VAL A CA 1
ATOM 1538 C C . VAL A 1 197 ? -8.755 -21.622 4.245 1.00 87.06 197 VAL A C 1
ATOM 1540 O O . VAL A 1 197 ? -9.696 -22.159 3.652 1.00 87.06 197 VAL A O 1
ATOM 1543 N N . LYS A 1 198 ? -8.403 -20.348 4.018 1.00 83.56 198 LYS A N 1
ATOM 1544 C CA . LYS A 1 198 ? -9.078 -19.471 3.050 1.00 83.56 198 LYS A CA 1
ATOM 1545 C C . LYS A 1 198 ? -8.850 -19.968 1.622 1.00 83.56 198 LYS A C 1
ATOM 1547 O O . LYS A 1 198 ? -8.011 -19.455 0.889 1.00 83.56 198 LYS A O 1
ATOM 1552 N N . THR A 1 199 ? -9.661 -20.926 1.177 1.00 83.81 199 THR A N 1
ATOM 1553 C CA . THR A 1 199 ? -9.573 -21.448 -0.198 1.00 83.81 199 THR A CA 1
ATOM 1554 C C . THR A 1 199 ? -9.933 -20.416 -1.279 1.00 83.81 199 THR A C 1
ATOM 1556 O O . THR A 1 199 ? -9.754 -20.718 -2.454 1.00 83.81 199 THR A O 1
ATOM 1559 N N . ARG A 1 200 ? -10.374 -19.199 -0.904 1.00 80.69 200 ARG A N 1
ATOM 1560 C CA . ARG A 1 200 ? -10.716 -18.097 -1.825 1.00 80.69 200 ARG A CA 1
ATOM 1561 C C . ARG A 1 200 ? -9.547 -17.652 -2.714 1.00 80.69 200 ARG A C 1
ATOM 1563 O O . ARG A 1 200 ? -9.778 -17.314 -3.865 1.00 80.69 200 ARG A O 1
ATOM 1570 N N . PHE A 1 201 ? -8.315 -17.706 -2.201 1.00 80.94 201 PHE A N 1
ATOM 1571 C CA . PHE A 1 201 ? -7.099 -17.364 -2.956 1.00 80.94 201 PHE A CA 1
ATOM 1572 C C . PHE A 1 201 ? -6.354 -18.590 -3.506 1.00 80.94 201 PHE A C 1
ATOM 1574 O O . PHE A 1 201 ? -5.599 -18.471 -4.463 1.00 80.94 201 PHE A O 1
ATOM 1581 N N . ASN A 1 202 ? -6.590 -19.773 -2.930 1.00 81.75 202 ASN A N 1
ATOM 1582 C CA . ASN A 1 202 ? -5.857 -21.002 -3.260 1.00 81.75 202 ASN A CA 1
ATOM 1583 C C . ASN A 1 202 ? -6.562 -21.856 -4.332 1.00 81.75 202 ASN A C 1
ATOM 1585 O O . ASN A 1 202 ? -6.073 -22.923 -4.692 1.00 81.75 202 ASN A O 1
ATOM 1589 N N . LYS A 1 203 ? -7.741 -21.438 -4.803 1.00 87.00 203 LYS A N 1
ATOM 1590 C CA . LYS A 1 203 ? -8.502 -22.101 -5.869 1.00 87.00 203 LYS A CA 1
ATOM 1591 C C . LYS A 1 203 ? -8.684 -21.144 -7.037 1.00 87.00 203 LYS A C 1
ATOM 1593 O O . LYS A 1 203 ? -8.842 -19.944 -6.827 1.00 87.00 203 LYS A O 1
ATOM 1598 N N . ARG A 1 204 ? -8.746 -21.697 -8.253 1.00 89.88 204 ARG A N 1
ATOM 1599 C CA . ARG A 1 204 ? -9.143 -20.970 -9.466 1.00 89.88 204 ARG A CA 1
ATOM 1600 C C . ARG A 1 204 ? -10.443 -20.191 -9.197 1.00 89.88 204 ARG A C 1
ATOM 1602 O O . ARG A 1 204 ? -11.462 -20.834 -8.918 1.00 89.88 204 ARG A O 1
ATOM 1609 N N . PRO A 1 205 ? -10.440 -18.846 -9.259 1.00 91.38 205 PRO A N 1
ATOM 1610 C CA . PRO A 1 205 ? -11.657 -18.066 -9.107 1.00 91.38 205 PRO A CA 1
ATOM 1611 C C . PRO A 1 205 ? -12.625 -18.423 -10.239 1.00 91.38 205 PRO A C 1
ATOM 1613 O O . PRO A 1 205 ? -12.225 -18.637 -11.385 1.00 91.38 205 PRO A O 1
ATOM 1616 N N . ARG A 1 206 ? -13.917 -18.519 -9.914 1.00 92.62 206 ARG A N 1
ATOM 1617 C CA . ARG A 1 206 ? -14.960 -18.736 -10.924 1.00 92.62 206 ARG A CA 1
ATOM 1618 C C . ARG A 1 206 ? -15.162 -17.452 -11.724 1.00 92.62 206 ARG A C 1
ATOM 1620 O O . ARG A 1 206 ? -15.130 -16.368 -11.146 1.00 92.62 206 ARG A O 1
ATOM 1627 N N . THR A 1 207 ? -15.447 -17.576 -13.018 1.00 95.81 207 THR A N 1
ATOM 1628 C CA . THR A 1 207 ? -15.835 -16.435 -13.853 1.00 95.81 207 THR A CA 1
ATOM 1629 C C . THR A 1 207 ? -17.055 -15.734 -13.254 1.00 95.81 207 THR A C 1
ATOM 1631 O O . THR A 1 207 ? -18.084 -16.363 -13.001 1.00 95.81 207 THR A O 1
ATOM 1634 N N . ILE A 1 208 ? -16.936 -14.430 -13.009 1.00 96.56 208 ILE A N 1
ATOM 1635 C CA . ILE A 1 208 ? -17.966 -13.614 -12.369 1.00 96.56 208 ILE A CA 1
ATOM 1636 C C . ILE A 1 208 ? -18.968 -13.172 -13.448 1.00 96.56 208 ILE A C 1
ATOM 1638 O O . ILE A 1 208 ? -18.562 -12.505 -14.403 1.00 96.56 208 ILE A O 1
ATOM 1642 N N . PRO A 1 209 ? -20.274 -13.483 -13.334 1.00 97.31 209 PRO A N 1
ATOM 1643 C CA . PRO A 1 209 ? -21.281 -12.980 -14.268 1.00 97.31 209 PRO A CA 1
ATOM 1644 C C . PRO A 1 209 ? -21.349 -11.447 -14.257 1.00 97.31 209 PRO A C 1
ATOM 1646 O O . PRO A 1 209 ? -21.323 -10.837 -13.188 1.00 97.31 209 PRO A O 1
ATOM 1649 N N . MET A 1 210 ? -21.519 -10.809 -15.422 1.00 96.81 210 MET A N 1
ATOM 1650 C CA . MET A 1 210 ? -21.543 -9.337 -15.536 1.00 96.81 210 MET A CA 1
ATOM 1651 C C . MET A 1 210 ? -22.562 -8.661 -14.602 1.00 96.81 210 MET A C 1
ATOM 1653 O O . MET A 1 210 ? -22.294 -7.596 -14.050 1.00 96.81 210 MET A O 1
ATOM 1657 N N . SER A 1 211 ? -23.718 -9.296 -14.379 1.00 96.81 211 SER A N 1
ATOM 1658 C CA . SER A 1 211 ? -24.763 -8.817 -13.464 1.00 96.81 211 SER A CA 1
ATOM 1659 C C . SER A 1 211 ? -24.324 -8.773 -11.995 1.00 96.81 211 SER A C 1
ATOM 1661 O O . SER A 1 211 ? -24.869 -7.986 -11.222 1.00 96.81 211 SER A O 1
ATOM 1663 N N . ARG A 1 212 ? -23.330 -9.583 -11.609 1.00 97.00 212 ARG A N 1
ATOM 1664 C CA . ARG A 1 212 ? -22.777 -9.653 -10.251 1.00 97.00 212 ARG A CA 1
ATOM 1665 C C . ARG A 1 212 ? -21.583 -8.735 -10.012 1.00 97.00 212 ARG A C 1
ATOM 1667 O O . ARG A 1 212 ? -21.405 -8.318 -8.874 1.00 97.00 212 ARG A O 1
ATOM 1674 N N . LEU A 1 213 ? -20.824 -8.352 -11.047 1.00 96.50 213 LEU A N 1
ATOM 1675 C CA . LEU A 1 213 ? -19.607 -7.524 -10.920 1.00 96.50 213 LEU A CA 1
ATOM 1676 C C . LEU A 1 213 ? -19.795 -6.256 -10.063 1.00 96.50 213 LEU A C 1
ATOM 1678 O O . LEU A 1 213 ? -18.899 -5.875 -9.316 1.00 96.50 213 LEU A O 1
ATOM 1682 N N . LYS A 1 214 ? -20.978 -5.624 -10.101 1.00 96.00 214 LYS A N 1
ATOM 1683 C CA . LYS A 1 214 ? -21.289 -4.450 -9.259 1.00 96.00 214 LYS A CA 1
ATOM 1684 C C . LYS A 1 214 ? -21.237 -4.745 -7.752 1.00 96.00 214 LYS A C 1
ATOM 1686 O O . LYS A 1 214 ? -20.919 -3.841 -6.979 1.00 96.00 214 LYS A O 1
ATOM 1691 N N . GLY A 1 215 ? -21.547 -5.974 -7.340 1.00 94.25 215 GLY A N 1
ATOM 1692 C CA . GLY A 1 215 ? -21.577 -6.420 -5.945 1.00 94.25 215 GLY A CA 1
ATOM 1693 C C . GLY A 1 215 ? -20.255 -6.982 -5.414 1.00 94.25 215 GLY A C 1
ATOM 1694 O O . GLY A 1 215 ? -20.025 -6.887 -4.214 1.00 94.25 215 GLY A O 1
ATOM 1695 N N . GLU A 1 216 ? -19.382 -7.513 -6.274 1.00 95.50 216 GLU A N 1
ATOM 1696 C CA . GLU A 1 216 ? -18.098 -8.108 -5.851 1.00 95.50 216 GLU A CA 1
ATOM 1697 C C . GLU A 1 216 ? -17.088 -7.043 -5.366 1.00 95.50 216 GLU A C 1
ATOM 1699 O O . GLU A 1 216 ? -17.242 -5.851 -5.659 1.00 95.50 216 GLU A O 1
ATOM 1704 N N . SER A 1 217 ? -16.053 -7.444 -4.619 1.00 93.06 217 SER A N 1
ATOM 1705 C CA . SER A 1 217 ? -14.980 -6.536 -4.173 1.00 93.06 217 SER A CA 1
ATOM 1706 C C . SER A 1 217 ? -14.013 -6.171 -5.314 1.00 93.06 217 SER A C 1
ATOM 1708 O O . SER A 1 217 ? -14.028 -6.796 -6.376 1.00 93.06 217 SER A O 1
ATOM 1710 N N . MET A 1 218 ? -13.163 -5.151 -5.128 1.00 94.06 218 MET A N 1
ATOM 1711 C CA . MET A 1 218 ? -12.132 -4.838 -6.132 1.00 94.06 218 MET A CA 1
ATOM 1712 C C . MET A 1 218 ? -11.075 -5.944 -6.190 1.00 94.06 218 MET A C 1
ATOM 1714 O O . MET A 1 218 ? -10.590 -6.281 -7.266 1.00 94.06 218 MET A O 1
ATOM 1718 N N . GLU A 1 219 ? -10.767 -6.532 -5.039 1.00 92.06 219 GLU A N 1
ATOM 1719 C CA . GLU A 1 219 ? -9.829 -7.626 -4.843 1.00 92.06 219 GLU A CA 1
ATOM 1720 C C . GLU A 1 219 ? -10.294 -8.896 -5.565 1.00 92.06 219 GLU A C 1
ATOM 1722 O O . GLU A 1 219 ? -9.496 -9.515 -6.264 1.00 92.06 219 GLU A O 1
ATOM 1727 N N . ASP A 1 220 ? -11.579 -9.253 -5.467 1.00 93.00 220 ASP A N 1
ATOM 1728 C CA . ASP A 1 220 ? -12.149 -10.425 -6.147 1.00 93.00 220 ASP A CA 1
ATOM 1729 C C . ASP A 1 220 ? -12.179 -10.236 -7.671 1.00 93.00 220 ASP A C 1
ATOM 1731 O O . ASP A 1 220 ? -11.831 -11.155 -8.416 1.00 93.00 220 ASP A O 1
ATOM 1735 N N . ILE A 1 221 ? -12.537 -9.035 -8.151 1.00 96.44 221 ILE A N 1
ATOM 1736 C CA . ILE A 1 221 ? -12.506 -8.702 -9.585 1.00 96.44 221 ILE A CA 1
ATOM 1737 C C . ILE A 1 221 ? -11.064 -8.746 -10.108 1.00 96.44 221 ILE A C 1
ATOM 1739 O O . ILE A 1 221 ? -10.816 -9.335 -11.158 1.00 96.44 221 ILE A O 1
ATOM 1743 N N . LEU A 1 222 ? -10.104 -8.172 -9.375 1.00 95.75 222 LEU A N 1
ATOM 1744 C CA . LEU A 1 222 ? -8.688 -8.154 -9.750 1.00 95.75 222 LEU A CA 1
ATOM 1745 C C . LEU A 1 222 ? -8.061 -9.556 -9.719 1.00 95.75 222 LEU A C 1
ATOM 1747 O O . LEU A 1 222 ? -7.302 -9.901 -10.622 1.00 95.75 222 LEU A O 1
ATOM 1751 N N . LEU A 1 223 ? -8.386 -10.376 -8.716 1.00 94.88 223 LEU A N 1
ATOM 1752 C CA . LEU A 1 223 ? -7.948 -11.771 -8.620 1.00 94.88 223 LEU A CA 1
ATOM 1753 C C . LEU A 1 223 ? -8.485 -12.592 -9.796 1.00 94.88 223 LEU A C 1
ATOM 1755 O O . LEU A 1 223 ? -7.729 -13.308 -10.453 1.00 94.88 223 LEU A O 1
ATOM 1759 N N . ALA A 1 224 ? -9.781 -12.465 -10.086 1.00 95.94 224 ALA A N 1
ATOM 1760 C CA . ALA A 1 224 ? -10.410 -13.165 -11.194 1.00 95.94 224 ALA A CA 1
ATOM 1761 C C . ALA A 1 224 ? -9.896 -12.671 -12.560 1.00 95.94 224 ALA A C 1
ATOM 1763 O O . ALA A 1 224 ? -9.710 -13.492 -13.454 1.00 95.94 224 ALA A O 1
ATOM 1764 N N . LEU A 1 225 ? -9.610 -11.369 -12.712 1.00 96.75 225 LEU A N 1
ATOM 1765 C CA . LEU A 1 225 ? -8.983 -10.798 -13.910 1.00 96.75 225 LEU A CA 1
ATOM 1766 C C . LEU A 1 225 ? -7.577 -11.366 -14.120 1.00 96.75 225 LEU A C 1
ATOM 1768 O O . LEU A 1 225 ? -7.297 -11.892 -15.189 1.00 96.75 225 LEU A O 1
ATOM 1772 N N . ARG A 1 226 ? -6.717 -11.323 -13.094 1.00 95.06 226 ARG A N 1
ATOM 1773 C CA . ARG A 1 226 ? -5.341 -11.851 -13.159 1.00 95.06 226 ARG A CA 1
ATOM 1774 C C . ARG A 1 226 ? -5.294 -13.340 -13.488 1.00 95.06 226 ARG A C 1
ATOM 1776 O O . ARG A 1 226 ? -4.367 -13.776 -14.154 1.00 95.06 226 ARG A O 1
ATOM 1783 N N . TYR A 1 227 ? -6.272 -14.117 -13.023 1.00 94.56 227 TYR A N 1
ATOM 1784 C CA . TYR A 1 227 ? -6.337 -15.543 -13.336 1.00 94.56 227 TYR A CA 1
ATOM 1785 C C . TYR A 1 227 ? -6.841 -15.804 -14.765 1.00 94.56 227 TYR A C 1
ATOM 1787 O O . TYR A 1 227 ? -6.353 -16.710 -15.433 1.00 94.56 227 TYR A O 1
ATOM 1795 N N . ALA A 1 228 ? -7.837 -15.047 -15.235 1.00 95.56 228 ALA A N 1
ATOM 1796 C CA . ALA A 1 228 ? -8.433 -15.251 -16.556 1.00 95.56 228 ALA A CA 1
ATOM 1797 C C . ALA A 1 228 ? -7.620 -14.626 -17.705 1.00 95.56 228 ALA A C 1
ATOM 1799 O O . ALA A 1 228 ? -7.632 -15.160 -18.809 1.00 95.56 228 ALA A O 1
ATOM 1800 N N . ALA A 1 229 ? -6.917 -13.523 -17.442 1.00 96.38 229 ALA A N 1
ATOM 1801 C CA . ALA A 1 229 ? -6.121 -12.771 -18.406 1.00 96.38 229 ALA A CA 1
ATOM 1802 C C . ALA A 1 229 ? -4.782 -12.329 -17.766 1.00 96.38 229 ALA A C 1
ATOM 1804 O O . ALA A 1 229 ? -4.596 -11.149 -17.457 1.00 96.38 229 ALA A O 1
ATOM 1805 N N . PRO A 1 230 ? -3.839 -13.263 -17.526 1.00 95.69 230 PRO A N 1
ATOM 1806 C CA . PRO A 1 230 ? -2.596 -12.988 -16.793 1.00 95.69 230 PRO A CA 1
ATOM 1807 C C . PRO A 1 230 ? -1.649 -12.002 -17.495 1.00 95.69 230 PRO A C 1
ATOM 1809 O O . PRO A 1 230 ? -0.836 -11.363 -16.830 1.00 95.69 230 PRO A O 1
ATOM 1812 N N . CYS A 1 231 ? -1.783 -11.818 -18.811 1.00 95.56 231 CYS A N 1
ATOM 1813 C CA . CYS A 1 231 ? -1.073 -10.783 -19.565 1.00 95.56 231 CYS A CA 1
ATOM 1814 C C . CYS A 1 231 ? -1.559 -9.351 -19.260 1.00 95.56 231 CYS A C 1
ATOM 1816 O O . CYS A 1 231 ? -0.904 -8.391 -19.657 1.00 95.56 231 CYS A O 1
ATOM 1818 N N . VAL A 1 232 ? -2.681 -9.156 -18.557 1.00 96.81 232 VAL A N 1
ATOM 1819 C CA . VAL A 1 232 ? -3.240 -7.821 -18.286 1.00 96.81 232 VAL A CA 1
ATOM 1820 C C . VAL A 1 232 ? -2.689 -7.256 -16.977 1.00 96.81 232 VAL A C 1
ATOM 1822 O O . VAL A 1 232 ? -3.163 -7.562 -15.879 1.00 96.81 232 VAL A O 1
ATOM 1825 N N . PHE A 1 233 ? -1.719 -6.349 -17.085 1.00 96.62 233 PHE A N 1
ATOM 1826 C CA . PHE A 1 233 ? -1.213 -5.585 -15.949 1.00 96.62 233 PHE A CA 1
ATOM 1827 C C . PHE A 1 233 ? -2.069 -4.335 -15.708 1.00 96.62 233 PHE A C 1
ATOM 1829 O O . PHE A 1 233 ? -2.000 -3.363 -16.461 1.00 96.62 233 PHE A O 1
ATOM 1836 N N . VAL A 1 234 ? -2.867 -4.330 -14.638 1.00 96.81 234 VAL A N 1
ATOM 1837 C CA . VAL A 1 234 ? -3.666 -3.160 -14.227 1.00 96.81 234 VAL A CA 1
ATOM 1838 C C . VAL A 1 234 ? -2.772 -2.114 -13.557 1.00 96.81 234 VAL A C 1
ATOM 1840 O O . VAL A 1 234 ? -2.080 -2.422 -12.585 1.00 96.81 234 VAL A O 1
ATOM 1843 N N . ARG A 1 235 ? -2.806 -0.862 -14.032 1.00 93.94 235 ARG A N 1
ATOM 1844 C CA . ARG A 1 235 ? -2.024 0.235 -13.438 1.00 93.94 235 ARG A CA 1
ATOM 1845 C C . ARG A 1 235 ? -2.722 0.787 -12.190 1.00 93.94 235 ARG A C 1
ATOM 1847 O O . ARG A 1 235 ? -3.901 1.133 -12.236 1.00 93.94 235 ARG A O 1
ATOM 1854 N N . LEU A 1 236 ? -1.983 0.902 -11.080 1.00 89.25 236 LEU A N 1
ATOM 1855 C CA . LEU A 1 236 ? -2.537 1.295 -9.774 1.00 89.25 236 LEU A CA 1
ATOM 1856 C C . LEU A 1 236 ? -3.158 2.703 -9.778 1.00 89.25 236 LEU A C 1
ATOM 1858 O O . LEU A 1 236 ? -4.211 2.890 -9.181 1.00 89.25 236 LEU A O 1
ATOM 1862 N N . LEU A 1 237 ? -2.551 3.669 -10.481 1.00 86.44 237 LEU A N 1
ATOM 1863 C CA . LEU A 1 237 ? -3.023 5.066 -10.542 1.00 86.44 237 LEU A CA 1
ATOM 1864 C C . LEU A 1 237 ? -4.456 5.204 -11.088 1.00 86.44 237 LEU A C 1
ATOM 1866 O O . LEU A 1 237 ? -5.187 6.115 -10.719 1.00 86.44 237 LEU A O 1
ATOM 1870 N N . SER A 1 238 ? -4.858 4.278 -11.953 1.00 84.75 238 SER A N 1
ATOM 1871 C CA . SER A 1 238 ? -6.169 4.210 -12.604 1.00 84.75 238 SER A CA 1
ATOM 1872 C C . SER A 1 238 ? -7.097 3.151 -11.992 1.00 84.75 238 SER A C 1
ATOM 1874 O O . SER A 1 238 ? -8.198 2.924 -12.495 1.00 84.75 238 SER A O 1
ATOM 1876 N N . MET A 1 239 ? -6.666 2.461 -10.932 1.00 90.88 239 MET A N 1
ATOM 1877 C CA . MET A 1 239 ? -7.361 1.301 -10.370 1.00 90.88 239 MET A CA 1
ATOM 1878 C C . MET A 1 239 ? -8.532 1.716 -9.468 1.00 90.88 239 MET A C 1
ATOM 1880 O O . MET A 1 239 ? -8.454 1.680 -8.243 1.00 90.88 239 MET A O 1
ATOM 1884 N N . ASN A 1 240 ? -9.650 2.079 -10.093 1.00 95.50 240 ASN A N 1
ATOM 1885 C CA . ASN A 1 240 ? -10.949 2.223 -9.436 1.00 95.50 240 ASN A CA 1
ATOM 1886 C C . ASN A 1 240 ? -11.890 1.058 -9.813 1.00 95.50 240 ASN A C 1
ATOM 1888 O O . ASN A 1 240 ? -11.643 0.321 -10.773 1.00 95.50 240 ASN A O 1
ATOM 1892 N N . LYS A 1 241 ? -12.995 0.892 -9.070 1.00 96.12 241 LYS A N 1
ATOM 1893 C CA . LYS A 1 241 ? -13.926 -0.234 -9.268 1.00 96.12 241 LYS A CA 1
ATOM 1894 C C . LYS A 1 241 ? -14.534 -0.276 -10.677 1.00 96.12 241 LYS A C 1
ATOM 1896 O O . LYS A 1 241 ? -14.649 -1.360 -11.239 1.00 96.12 241 LYS A O 1
ATOM 1901 N N . SER A 1 242 ? -14.896 0.871 -11.255 1.00 97.38 242 SER A N 1
ATOM 1902 C CA . SER A 1 242 ? -15.420 0.963 -12.628 1.00 97.38 242 SER A CA 1
ATOM 1903 C C . SER A 1 242 ? -14.390 0.503 -13.659 1.00 97.38 242 SER A C 1
ATOM 1905 O O . SER A 1 242 ? -14.694 -0.379 -14.454 1.00 97.38 242 SER A O 1
ATOM 1907 N N . THR A 1 243 ? -13.151 0.999 -13.586 1.00 97.56 243 THR A N 1
ATOM 1908 C CA . THR A 1 243 ? -12.057 0.576 -14.473 1.00 97.56 243 THR A CA 1
ATOM 1909 C C . THR A 1 243 ? -11.776 -0.922 -14.352 1.00 97.56 243 THR A C 1
ATOM 1911 O O . THR A 1 243 ? -11.630 -1.590 -15.370 1.00 97.56 243 THR A O 1
ATOM 1914 N N . LEU A 1 244 ? -11.755 -1.483 -13.136 1.00 97.62 244 LEU A N 1
ATOM 1915 C CA . LEU A 1 244 ? -11.588 -2.929 -12.933 1.00 97.62 244 LEU A CA 1
ATOM 1916 C C . LEU A 1 244 ? -12.744 -3.745 -13.524 1.00 97.62 244 LEU A C 1
ATOM 1918 O O . LEU A 1 244 ? -12.501 -4.782 -14.138 1.00 97.62 244 LEU A O 1
ATOM 1922 N N . MET A 1 245 ? -13.988 -3.284 -13.372 1.00 98.12 245 MET A N 1
ATOM 1923 C CA . MET A 1 245 ? -15.145 -3.925 -13.999 1.00 98.12 245 MET A CA 1
ATOM 1924 C C . MET A 1 245 ? -15.067 -3.873 -15.526 1.00 98.12 245 MET A C 1
ATOM 1926 O O . MET A 1 245 ? -15.285 -4.894 -16.169 1.00 98.12 245 MET A O 1
ATOM 1930 N N . ASP A 1 246 ? -14.738 -2.721 -16.105 1.00 98.19 246 ASP A N 1
ATOM 1931 C CA . ASP A 1 246 ? -14.604 -2.552 -17.552 1.00 98.19 246 ASP A CA 1
ATOM 1932 C C . ASP A 1 246 ? -13.452 -3.406 -18.114 1.00 98.19 246 ASP A C 1
ATOM 1934 O O . ASP A 1 246 ? -13.618 -4.057 -19.144 1.00 98.19 246 ASP A O 1
ATOM 1938 N N . LEU A 1 247 ? -12.314 -3.491 -17.413 1.00 98.12 247 LEU A N 1
ATOM 1939 C CA . LEU A 1 247 ? -11.211 -4.397 -17.759 1.00 98.12 247 LEU A CA 1
ATOM 1940 C C . LEU A 1 247 ? -11.645 -5.866 -17.707 1.00 98.12 247 LEU A C 1
ATOM 1942 O O . LEU A 1 247 ? -11.320 -6.632 -18.610 1.00 98.12 247 LEU A O 1
ATOM 1946 N N . TYR A 1 248 ? -12.416 -6.257 -16.691 1.00 98.25 248 TYR A N 1
ATOM 1947 C CA . TYR A 1 248 ? -12.971 -7.607 -16.583 1.00 98.25 248 TYR A CA 1
ATOM 1948 C C . TYR A 1 248 ? -13.960 -7.922 -17.714 1.00 98.25 248 TYR A C 1
ATOM 1950 O O . TYR A 1 248 ? -13.950 -9.016 -18.273 1.00 98.25 248 TYR A O 1
ATOM 1958 N N . ILE A 1 249 ? -14.803 -6.958 -18.087 1.00 98.00 249 ILE A N 1
ATOM 1959 C CA . ILE A 1 249 ? -15.745 -7.086 -19.205 1.00 98.00 249 ILE A CA 1
ATOM 1960 C C . ILE A 1 249 ? -14.984 -7.241 -20.530 1.00 98.00 249 ILE A C 1
ATOM 1962 O O . ILE A 1 249 ? -15.303 -8.150 -21.295 1.00 98.00 249 ILE A O 1
ATOM 1966 N N . LYS A 1 250 ? -13.938 -6.434 -20.753 1.00 97.81 250 LYS A N 1
ATOM 1967 C CA . LYS A 1 250 ? -13.094 -6.500 -21.953 1.00 97.81 250 LYS A CA 1
ATOM 1968 C C . LYS A 1 250 ? -12.316 -7.815 -22.059 1.00 97.81 250 LYS A C 1
ATOM 1970 O O . LYS A 1 250 ? -12.369 -8.457 -23.095 1.00 97.81 250 LYS A O 1
ATOM 1975 N N . PHE A 1 251 ? -11.609 -8.225 -21.006 1.00 97.81 251 PHE A N 1
ATOM 1976 C CA . PHE A 1 251 ? -10.639 -9.328 -21.087 1.00 97.81 251 PHE A CA 1
ATOM 1977 C C . PHE A 1 251 ? -11.159 -10.702 -20.649 1.00 97.81 251 PHE A C 1
ATOM 1979 O O . PHE A 1 251 ? -10.506 -11.701 -20.930 1.00 97.81 251 PHE A O 1
ATOM 1986 N N . VAL A 1 252 ? -12.305 -10.778 -19.961 1.00 97.31 252 VAL A N 1
ATOM 1987 C CA . VAL A 1 252 ? -12.860 -12.052 -19.453 1.00 97.31 252 VAL A CA 1
ATOM 1988 C C . VAL A 1 252 ? -14.224 -12.392 -20.061 1.00 97.31 252 VAL A C 1
ATOM 1990 O O . VAL A 1 252 ? -14.579 -13.566 -20.139 1.00 97.31 252 VAL A O 1
ATOM 1993 N N . HIS A 1 253 ? -14.993 -11.391 -20.504 1.00 97.00 253 HIS A N 1
ATOM 1994 C CA . HIS A 1 253 ? -16.278 -11.594 -21.195 1.00 97.00 253 HIS A CA 1
ATOM 1995 C C . HIS A 1 253 ? -16.244 -11.267 -22.691 1.00 97.00 253 HIS A C 1
ATOM 1997 O O . HIS A 1 253 ? -17.282 -11.434 -23.330 1.00 97.00 253 HIS A O 1
ATOM 2003 N N . ASP A 1 254 ? -15.105 -10.793 -23.205 1.00 96.12 254 ASP A N 1
ATOM 2004 C CA . ASP A 1 254 ? -14.896 -10.326 -24.584 1.00 96.12 254 ASP A CA 1
ATOM 2005 C C . ASP A 1 254 ? -16.017 -9.397 -25.083 1.00 96.12 254 ASP A C 1
ATOM 2007 O O . ASP A 1 254 ? -16.731 -9.653 -26.054 1.00 96.12 254 ASP A O 1
ATOM 2011 N N . LYS A 1 255 ? -16.260 -8.329 -24.313 1.00 97.62 255 LYS A N 1
ATOM 2012 C CA . LYS A 1 255 ? -17.327 -7.355 -24.570 1.00 97.62 255 LYS A CA 1
ATOM 2013 C C . LYS A 1 255 ? -16.820 -5.931 -24.471 1.00 97.62 255 LYS A C 1
ATOM 2015 O O . LYS A 1 255 ? -15.924 -5.621 -23.687 1.00 97.62 255 LYS A O 1
ATOM 2020 N N . THR A 1 256 ? -17.471 -5.043 -25.213 1.00 96.94 256 THR A N 1
ATOM 2021 C CA . THR A 1 256 ? -17.210 -3.607 -25.144 1.00 96.94 256 THR A CA 1
ATOM 2022 C C . THR A 1 256 ? -17.448 -3.099 -23.713 1.00 96.94 256 THR A C 1
ATOM 2024 O O . THR A 1 256 ? -18.547 -3.294 -23.180 1.00 96.94 256 THR A O 1
ATOM 2027 N N . PRO A 1 257 ? -16.446 -2.475 -23.066 1.00 97.31 257 PRO A N 1
ATOM 2028 C CA . PRO A 1 257 ? -16.613 -1.860 -21.753 1.00 97.31 257 PRO A CA 1
ATOM 2029 C C . PRO A 1 257 ? -17.560 -0.654 -21.815 1.00 97.31 257 PRO A C 1
ATOM 2031 O O . PRO A 1 257 ? -17.830 -0.106 -22.882 1.00 97.31 257 PRO A O 1
ATOM 2034 N N . SER A 1 258 ? -18.042 -0.218 -20.651 1.00 95.94 258 SER A N 1
ATOM 2035 C CA . SER A 1 258 ? -18.870 0.986 -20.528 1.00 95.94 258 SER A CA 1
ATOM 2036 C C . SER A 1 258 ? -18.068 2.289 -20.621 1.00 95.94 258 SER A C 1
ATOM 2038 O O . SER A 1 258 ? -18.601 3.291 -21.096 1.00 95.94 258 SER A O 1
ATOM 2040 N N . SER A 1 259 ? -16.791 2.268 -20.224 1.00 96.06 259 SER A N 1
ATOM 2041 C CA . SER A 1 259 ? -15.858 3.401 -20.315 1.00 96.06 259 SER A CA 1
ATOM 2042 C C . SER A 1 259 ? -14.715 3.125 -21.299 1.00 96.06 259 SER A C 1
ATOM 2044 O O . SER A 1 259 ? -14.287 1.981 -21.475 1.00 96.06 259 SER A O 1
ATOM 2046 N N . THR A 1 260 ? -14.148 4.177 -21.896 1.00 97.12 260 THR A N 1
ATOM 2047 C CA . THR A 1 260 ? -12.995 4.070 -22.808 1.00 97.12 260 THR A CA 1
ATOM 2048 C C . THR A 1 260 ? -11.722 3.642 -22.070 1.00 97.12 260 THR A C 1
ATOM 2050 O O . THR A 1 260 ? -11.124 4.415 -21.322 1.00 97.12 260 THR A O 1
ATOM 2053 N N . LEU A 1 261 ? -11.262 2.412 -22.313 1.00 97.94 261 LEU A N 1
ATOM 2054 C CA . LEU A 1 261 ? -10.042 1.865 -21.712 1.00 97.94 261 LEU A CA 1
ATOM 2055 C C . LEU A 1 261 ? -8.796 2.158 -22.560 1.00 97.94 261 LEU A C 1
ATOM 2057 O O . LEU A 1 261 ? -8.475 1.427 -23.495 1.00 97.94 261 LEU A O 1
ATOM 2061 N N . ILE A 1 262 ? -8.067 3.203 -22.173 1.00 97.06 262 ILE A N 1
ATOM 2062 C CA . ILE A 1 262 ? -6.777 3.611 -22.755 1.00 97.06 262 ILE A CA 1
ATOM 2063 C C . ILE A 1 262 ? -5.647 2.644 -22.338 1.00 97.06 262 ILE A C 1
ATOM 2065 O O . ILE A 1 262 ? -5.344 2.526 -21.143 1.00 97.06 262 ILE A O 1
ATOM 2069 N N . LEU A 1 263 ? -5.016 1.988 -23.321 1.00 97.00 263 LEU A N 1
ATOM 2070 C CA . LEU A 1 263 ? -3.779 1.207 -23.165 1.00 97.00 263 LEU A CA 1
ATOM 2071 C C . LEU A 1 263 ? -2.628 2.130 -22.730 1.00 97.00 263 LEU A C 1
ATOM 2073 O O . LEU A 1 263 ? -2.542 3.271 -23.165 1.00 97.00 263 LEU A O 1
ATOM 2077 N N . GLY A 1 264 ? -1.764 1.665 -21.831 1.00 92.62 264 GLY A N 1
ATOM 2078 C CA . GLY A 1 264 ? -0.683 2.473 -21.263 1.00 92.62 264 GLY A CA 1
ATOM 2079 C C . GLY A 1 264 ? -1.123 3.430 -20.147 1.00 92.62 264 GLY A C 1
ATOM 2080 O O . GLY A 1 264 ? -0.267 3.881 -19.393 1.00 92.62 264 GLY A O 1
ATOM 2081 N N . PHE A 1 265 ? -2.424 3.679 -19.951 1.00 95.94 265 PHE A N 1
ATOM 2082 C CA . PHE A 1 265 ? -2.930 4.434 -18.795 1.00 95.94 265 PHE A CA 1
ATOM 2083 C C . PHE A 1 265 ? -3.700 3.548 -17.811 1.00 95.94 265 PHE A C 1
ATOM 2085 O O . PHE A 1 265 ? -3.307 3.465 -16.653 1.00 95.94 265 PHE A O 1
ATOM 2092 N N . HIS A 1 266 ? -4.734 2.833 -18.269 1.00 97.56 266 HIS A N 1
ATOM 2093 C CA . HIS A 1 266 ? -5.549 1.964 -17.406 1.00 97.56 266 HIS A CA 1
ATOM 2094 C C . HIS A 1 266 ? -4.901 0.593 -17.172 1.00 97.56 266 HIS A C 1
ATOM 2096 O O . HIS A 1 266 ? -4.960 0.020 -16.081 1.00 97.56 266 HIS A O 1
ATOM 2102 N N . TYR A 1 267 ? -4.282 0.057 -18.222 1.00 98.19 267 TYR A N 1
ATOM 2103 C CA . TYR A 1 267 ? -3.642 -1.250 -18.230 1.00 98.19 267 TYR A CA 1
ATOM 2104 C C . TYR A 1 267 ? -2.464 -1.269 -19.208 1.00 98.19 267 TYR A C 1
ATOM 2106 O O . TYR A 1 267 ? -2.401 -0.459 -20.132 1.00 98.19 267 TYR A O 1
ATOM 2114 N N . THR A 1 268 ? -1.555 -2.216 -19.019 1.00 97.38 268 THR A N 1
ATOM 2115 C CA . THR A 1 268 ? -0.516 -2.598 -19.982 1.00 97.38 268 THR A CA 1
ATOM 2116 C C . THR A 1 268 ? -0.752 -4.065 -20.353 1.00 97.38 268 THR A C 1
ATOM 2118 O O . THR A 1 268 ? -1.144 -4.846 -19.484 1.00 97.38 268 THR A O 1
ATOM 2121 N N . ILE A 1 269 ? -0.524 -4.451 -21.609 1.00 97.25 269 ILE A N 1
ATOM 2122 C CA . ILE A 1 269 ? -0.431 -5.870 -21.985 1.00 97.25 269 ILE A CA 1
ATOM 2123 C C . ILE A 1 269 ? 1.031 -6.280 -21.817 1.00 97.25 269 ILE A C 1
ATOM 2125 O O . ILE A 1 269 ? 1.923 -5.615 -22.336 1.00 97.25 269 ILE A O 1
ATOM 2129 N N . LEU A 1 270 ? 1.266 -7.327 -21.036 1.00 95.38 270 LEU A N 1
ATOM 2130 C CA . LEU A 1 270 ? 2.560 -7.972 -20.894 1.00 95.38 270 LEU A CA 1
ATOM 2131 C C . LEU A 1 270 ? 2.723 -8.974 -22.034 1.00 95.38 270 LEU A C 1
ATOM 2133 O O . LEU A 1 270 ? 1.845 -9.814 -22.237 1.00 95.38 270 LEU A O 1
ATOM 2137 N N . ASP A 1 271 ? 3.848 -8.889 -22.734 1.00 93.44 271 ASP A N 1
ATOM 2138 C CA . ASP A 1 271 ? 4.283 -9.928 -23.660 1.00 93.44 271 ASP A CA 1
ATOM 2139 C C . ASP A 1 271 ? 4.762 -11.130 -22.832 1.00 93.44 271 ASP A C 1
ATOM 2141 O O . ASP A 1 271 ? 5.839 -11.104 -22.233 1.00 93.44 271 ASP A O 1
ATOM 2145 N N . LEU A 1 272 ? 3.875 -12.115 -22.676 1.00 89.56 272 LEU A N 1
ATOM 2146 C CA . LEU A 1 272 ? 4.120 -13.358 -21.951 1.00 89.56 272 LEU A CA 1
ATOM 2147 C C . LEU A 1 272 ? 4.046 -14.498 -22.959 1.00 89.56 272 LEU A C 1
ATOM 2149 O O . LEU A 1 272 ? 2.984 -14.774 -23.524 1.00 89.56 272 LEU A O 1
ATOM 2153 N N . SER A 1 273 ? 5.178 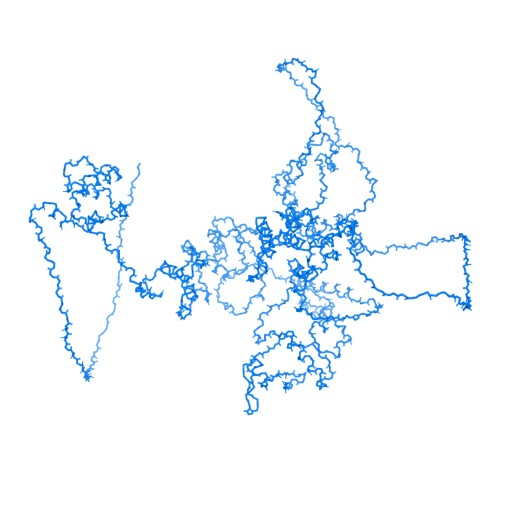-15.159 -23.164 1.00 86.38 273 SER A N 1
ATOM 2154 C CA . SER A 1 273 ? 5.279 -16.330 -24.023 1.00 86.38 273 SER A CA 1
ATOM 2155 C C . SER A 1 273 ? 4.525 -17.515 -23.412 1.00 86.38 273 SER A C 1
ATOM 2157 O O . SER A 1 273 ? 4.306 -17.578 -22.200 1.00 86.38 273 SER A O 1
ATOM 2159 N N . ALA A 1 274 ? 4.165 -18.511 -24.226 1.00 79.81 274 ALA A N 1
ATOM 2160 C CA . ALA A 1 274 ? 3.570 -19.748 -23.708 1.00 79.81 274 ALA A CA 1
ATOM 2161 C C . ALA A 1 274 ? 4.477 -20.433 -22.661 1.00 79.81 274 ALA A C 1
ATOM 2163 O O . ALA A 1 274 ? 3.977 -20.973 -21.680 1.00 79.81 274 ALA A O 1
ATOM 2164 N N . SER A 1 275 ? 5.800 -20.322 -22.824 1.00 82.25 275 SER A N 1
ATOM 2165 C CA . SER A 1 275 ? 6.824 -20.816 -21.895 1.00 82.25 275 SER A CA 1
ATOM 2166 C C . SER A 1 275 ? 6.906 -20.084 -20.547 1.00 82.25 275 SER A C 1
ATOM 2168 O O . SER A 1 275 ? 7.540 -20.601 -19.629 1.00 82.25 275 SER A O 1
ATOM 2170 N N . ASP A 1 276 ? 6.280 -18.912 -20.391 1.00 81.94 276 ASP A N 1
ATOM 2171 C CA . ASP A 1 276 ? 6.227 -18.201 -19.102 1.00 81.94 276 ASP A CA 1
ATOM 2172 C C . ASP A 1 276 ? 5.151 -18.767 -18.155 1.00 81.94 276 ASP A C 1
ATOM 2174 O O . ASP A 1 276 ? 5.098 -18.407 -16.973 1.00 81.94 276 ASP A O 1
ATOM 2178 N N . PHE A 1 277 ? 4.301 -19.675 -18.645 1.00 80.38 277 PHE A N 1
ATOM 2179 C CA . PHE A 1 277 ? 3.280 -20.358 -17.857 1.00 80.38 277 PHE A CA 1
ATOM 2180 C C . PHE A 1 277 ? 3.698 -21.808 -17.579 1.00 80.38 277 PHE A C 1
ATOM 2182 O O . PHE A 1 277 ? 4.026 -22.533 -18.513 1.00 80.38 277 PHE A O 1
ATOM 2189 N N . PRO A 1 278 ? 3.661 -22.282 -16.320 1.00 71.69 278 PRO A N 1
ATOM 2190 C CA . PRO A 1 278 ? 3.922 -23.688 -16.037 1.00 71.69 278 PRO A CA 1
ATOM 2191 C C . PRO A 1 278 ? 2.805 -24.564 -16.626 1.00 71.69 278 PRO A C 1
ATOM 2193 O O . PRO A 1 278 ? 1.627 -24.308 -16.360 1.00 71.69 278 PRO A O 1
ATOM 2196 N N . ASP A 1 279 ? 3.178 -25.641 -17.330 1.00 63.72 279 ASP A N 1
ATOM 2197 C CA . ASP A 1 279 ? 2.302 -26.578 -18.076 1.00 63.72 279 ASP A CA 1
ATOM 2198 C C . ASP A 1 279 ? 1.139 -27.210 -17.273 1.00 63.72 279 ASP A C 1
ATOM 2200 O O . ASP A 1 279 ? 0.283 -27.906 -17.812 1.00 63.72 279 ASP A O 1
ATOM 2204 N N . SER A 1 280 ? 1.077 -26.976 -15.960 1.00 51.16 280 SER A N 1
ATOM 2205 C CA . SER A 1 280 ? 0.077 -27.518 -15.032 1.00 51.16 280 SER A CA 1
ATOM 2206 C C . SER A 1 280 ? -1.308 -26.839 -15.108 1.00 51.16 280 SER A C 1
ATOM 2208 O O . SER A 1 280 ? -2.240 -27.260 -14.418 1.00 51.16 280 SER A O 1
ATOM 2210 N N . MET A 1 281 ? -1.487 -25.790 -15.918 1.00 55.38 281 MET A N 1
ATOM 2211 C CA . MET A 1 281 ? -2.777 -25.099 -16.080 1.00 55.38 281 MET A CA 1
ATOM 2212 C C . MET A 1 281 ? -3.730 -25.855 -17.026 1.00 55.38 281 MET A C 1
ATOM 2214 O O . MET A 1 281 ? -3.943 -25.441 -18.162 1.00 55.38 281 MET A O 1
ATOM 2218 N N . ASP A 1 282 ? -4.349 -26.926 -16.515 1.00 49.59 282 ASP A N 1
ATOM 2219 C CA . ASP A 1 282 ? -5.347 -27.788 -17.181 1.00 49.59 282 ASP A CA 1
ATOM 2220 C C . ASP A 1 282 ? -6.210 -27.064 -18.248 1.00 49.59 282 ASP A C 1
ATOM 2222 O O . ASP A 1 282 ? -7.162 -26.325 -17.945 1.00 49.59 282 ASP A O 1
ATOM 2226 N N . HIS A 1 283 ? -5.897 -27.307 -19.526 1.00 46.38 283 HIS A N 1
ATOM 2227 C CA . HIS A 1 283 ? -6.560 -26.696 -20.680 1.00 46.38 283 HIS A CA 1
ATOM 2228 C C . HIS A 1 283 ? -7.927 -27.337 -20.985 1.00 46.38 283 HIS A C 1
ATOM 2230 O O . HIS A 1 283 ? -8.125 -27.971 -22.019 1.00 46.38 283 HIS A O 1
ATOM 2236 N N . ARG A 1 284 ? -8.921 -27.133 -20.112 1.00 46.84 284 ARG A N 1
ATOM 2237 C CA . ARG A 1 284 ? -10.327 -27.442 -20.430 1.00 46.84 284 ARG A CA 1
ATOM 2238 C C . ARG A 1 284 ? -11.048 -26.247 -21.060 1.00 46.84 284 ARG A C 1
ATOM 2240 O O . ARG A 1 284 ? -11.497 -25.355 -20.347 1.00 46.84 284 ARG A O 1
ATOM 2247 N N . ASN A 1 285 ? -11.190 -26.296 -22.386 1.00 41.00 285 ASN A N 1
ATOM 2248 C CA . ASN A 1 285 ? -12.245 -25.690 -23.218 1.00 41.00 285 ASN A CA 1
ATOM 2249 C C . ASN A 1 285 ? -12.854 -24.358 -22.724 1.00 41.00 285 ASN A C 1
ATOM 2251 O O . ASN A 1 285 ? -14.065 -24.255 -22.523 1.00 41.00 285 ASN A O 1
ATOM 2255 N N . GLY A 1 286 ? -12.023 -23.324 -22.574 1.00 40.31 286 GLY A N 1
ATOM 2256 C CA . GLY A 1 286 ? -12.473 -21.932 -22.699 1.00 40.31 286 GLY A CA 1
ATOM 2257 C C . GLY A 1 286 ? -12.382 -21.477 -24.163 1.00 40.31 286 GLY A C 1
ATOM 2258 O O . GLY A 1 286 ? -11.614 -22.083 -24.917 1.00 40.31 286 GLY A O 1
ATOM 2259 N N . PRO A 1 287 ? -13.128 -20.439 -24.588 1.00 39.00 287 PRO A N 1
ATOM 2260 C CA . PRO A 1 287 ? -12.959 -19.868 -25.922 1.00 39.00 287 PRO A CA 1
ATOM 2261 C C . PRO A 1 287 ? -11.510 -19.393 -26.088 1.00 39.00 287 PRO A C 1
ATOM 2263 O O . PRO A 1 287 ? -11.009 -18.610 -25.280 1.00 39.00 287 PRO A O 1
ATOM 2266 N N . ARG A 1 288 ? -10.819 -19.917 -27.105 1.00 41.28 288 ARG A N 1
ATOM 2267 C CA . ARG A 1 288 ? -9.473 -19.463 -27.463 1.00 41.28 288 ARG A CA 1
ATOM 2268 C C . ARG A 1 288 ? -9.570 -18.062 -28.059 1.00 41.28 288 ARG A C 1
ATOM 2270 O O . ARG A 1 288 ? -10.449 -17.805 -28.876 1.00 41.28 288 ARG A O 1
ATOM 2277 N N . PHE A 1 289 ? -8.622 -17.199 -27.705 1.00 44.47 289 PHE A N 1
ATOM 2278 C CA . PHE A 1 289 ? -8.327 -16.015 -28.504 1.00 44.47 289 PHE A CA 1
ATOM 2279 C C . PHE A 1 289 ? -7.744 -16.479 -29.846 1.00 44.47 289 PHE A C 1
ATOM 2281 O O . PHE A 1 289 ? -6.540 -16.706 -29.953 1.00 44.47 289 PHE A O 1
ATOM 2288 N N . GLU A 1 290 ? -8.589 -16.632 -30.867 1.00 33.47 290 GLU A N 1
ATOM 2289 C CA . GLU A 1 290 ? -8.134 -16.667 -32.260 1.00 33.47 290 GLU A CA 1
ATOM 2290 C C . GLU A 1 290 ? -7.727 -15.252 -32.682 1.00 33.47 290 GLU A C 1
ATOM 2292 O O . GLU A 1 290 ? -8.440 -14.533 -33.380 1.00 33.47 290 GLU A O 1
ATOM 2297 N N . ILE A 1 291 ? -6.525 -14.857 -32.261 1.00 44.09 291 ILE A N 1
ATOM 2298 C CA . ILE A 1 291 ? -5.717 -13.966 -33.088 1.00 44.09 291 ILE A CA 1
ATOM 2299 C C . ILE A 1 291 ? -5.472 -14.752 -34.378 1.00 44.09 291 ILE A C 1
ATOM 2301 O O . ILE A 1 291 ? -4.954 -15.867 -34.311 1.00 44.09 291 ILE A O 1
ATOM 2305 N N . GLN A 1 292 ? -5.874 -14.209 -35.529 1.00 33.88 292 GLN A N 1
ATOM 2306 C CA . GLN A 1 292 ? -5.635 -14.845 -36.825 1.00 33.88 292 GLN A CA 1
ATOM 2307 C C . GLN A 1 292 ? -4.128 -14.969 -37.058 1.00 33.88 292 GLN A C 1
ATOM 2309 O O . GLN A 1 292 ? -3.466 -14.031 -37.503 1.00 33.88 292 GLN A O 1
ATOM 2314 N N . THR A 1 293 ? -3.575 -16.135 -36.740 1.00 37.38 293 THR A N 1
ATOM 2315 C CA . THR A 1 293 ? -2.188 -16.460 -37.033 1.00 37.38 293 THR A CA 1
ATOM 2316 C C . THR A 1 293 ? -2.066 -16.742 -38.522 1.00 37.38 293 THR A C 1
ATOM 2318 O O . THR A 1 293 ? -2.242 -17.868 -38.990 1.00 37.38 293 THR A O 1
ATOM 2321 N N . HIS A 1 294 ? -1.689 -15.706 -39.278 1.00 43.66 294 HIS A N 1
ATOM 2322 C CA . HIS A 1 294 ? -0.859 -15.926 -40.458 1.00 43.66 294 HIS A CA 1
ATOM 2323 C C . HIS A 1 294 ? 0.235 -16.922 -40.064 1.00 43.66 294 HIS A C 1
ATOM 2325 O O . HIS A 1 294 ? 0.893 -16.722 -39.039 1.00 43.66 294 HIS A O 1
ATOM 2331 N N . GLN A 1 295 ? 0.400 -18.006 -40.830 1.00 45.59 295 GLN A N 1
ATOM 2332 C CA . GLN A 1 295 ? 1.472 -18.960 -40.556 1.00 45.59 295 GLN A CA 1
ATOM 2333 C C . GLN A 1 295 ? 2.791 -18.178 -40.496 1.00 45.59 295 GLN A C 1
ATOM 2335 O O . GLN A 1 295 ? 3.105 -17.472 -41.467 1.00 45.59 295 GLN A O 1
ATOM 2340 N N . PRO A 1 296 ? 3.527 -18.225 -39.368 1.00 52.00 296 PRO A N 1
ATOM 2341 C CA . PRO A 1 296 ? 4.745 -17.450 -39.231 1.00 52.00 296 PRO A CA 1
ATOM 2342 C C . PRO A 1 296 ? 5.702 -17.934 -40.311 1.00 52.00 296 PRO A C 1
ATOM 2344 O O . PRO A 1 296 ? 6.026 -19.120 -40.368 1.00 52.00 296 PRO A O 1
ATOM 2347 N N . HIS A 1 297 ? 6.076 -17.028 -41.212 1.00 77.06 297 HIS A N 1
ATOM 2348 C CA . HIS A 1 297 ? 6.934 -17.363 -42.337 1.00 77.06 297 HIS A CA 1
ATOM 2349 C C . HIS A 1 297 ? 8.291 -17.770 -41.767 1.00 77.06 297 HIS A C 1
ATOM 2351 O O . HIS A 1 297 ? 9.034 -16.926 -41.260 1.00 77.06 297 HIS A O 1
ATOM 2357 N N . GLN A 1 298 ? 8.575 -19.071 -41.792 1.00 89.75 298 GLN A N 1
ATOM 2358 C CA . GLN A 1 298 ? 9.859 -19.588 -41.350 1.00 89.75 298 GLN A CA 1
ATOM 2359 C C . GLN A 1 298 ? 10.935 -19.087 -42.316 1.00 89.75 298 GLN A C 1
ATOM 2361 O O . GLN A 1 298 ? 10.707 -18.940 -43.517 1.00 89.75 298 GLN A O 1
ATOM 2366 N N . VAL A 1 299 ? 12.096 -18.747 -41.770 1.00 95.12 299 VAL A N 1
ATOM 2367 C CA . VAL A 1 299 ? 13.227 -18.204 -42.516 1.00 95.12 299 VAL A CA 1
ATOM 2368 C C . VAL A 1 299 ? 14.485 -18.984 -42.180 1.00 95.12 299 VAL A C 1
ATOM 2370 O O . VAL A 1 299 ? 14.740 -19.329 -41.029 1.00 95.12 299 VAL A O 1
ATOM 2373 N N . VAL A 1 300 ? 15.314 -19.210 -43.191 1.00 96.81 300 VAL A N 1
ATOM 2374 C CA . VAL A 1 300 ? 16.554 -19.971 -43.038 1.00 96.81 300 VAL A CA 1
ATOM 2375 C C . VAL A 1 300 ? 17.586 -19.174 -42.239 1.00 96.81 300 VAL A C 1
ATOM 2377 O O . VAL A 1 300 ? 17.929 -18.037 -42.589 1.00 96.81 300 VAL A O 1
ATOM 2380 N N . CYS A 1 301 ? 18.119 -19.769 -41.174 1.00 97.38 301 CYS A N 1
ATOM 2381 C CA . CYS A 1 301 ? 19.290 -19.271 -40.462 1.00 97.38 301 CYS A CA 1
ATOM 2382 C C . CYS A 1 301 ? 20.532 -20.095 -40.818 1.00 97.38 301 CYS A C 1
ATOM 2384 O O . CYS A 1 301 ? 20.475 -21.316 -40.832 1.00 97.38 301 CYS A O 1
ATOM 2386 N N . VAL A 1 302 ? 21.651 -19.409 -41.063 1.00 97.44 302 VAL A N 1
ATOM 2387 C CA . VAL A 1 302 ? 22.962 -19.981 -41.432 1.00 97.44 302 VAL A CA 1
ATOM 2388 C C . VAL A 1 302 ? 24.082 -19.389 -40.561 1.00 97.44 302 VAL A C 1
ATOM 2390 O O . VAL A 1 302 ? 25.172 -19.081 -41.036 1.00 97.44 302 VAL A O 1
ATOM 2393 N N . CYS A 1 303 ? 23.778 -19.101 -39.293 1.00 97.19 303 CYS A N 1
ATOM 2394 C CA . CYS A 1 303 ? 24.741 -18.501 -38.369 1.00 97.19 303 CYS A CA 1
ATOM 2395 C C . CYS A 1 303 ? 25.835 -19.492 -37.943 1.00 97.19 303 CYS A C 1
ATOM 2397 O O . CYS A 1 303 ? 25.617 -20.706 -37.941 1.00 97.19 303 CYS A O 1
ATOM 2399 N N . LYS A 1 304 ? 26.984 -18.957 -37.512 1.00 95.75 304 LYS A N 1
ATOM 2400 C CA . LYS A 1 304 ? 28.086 -19.746 -36.936 1.00 95.75 304 LYS A CA 1
ATOM 2401 C C . LYS A 1 304 ? 27.933 -19.954 -35.429 1.00 95.75 304 LYS A C 1
ATOM 2403 O O . LYS A 1 304 ? 28.242 -21.019 -34.920 1.00 95.75 304 LYS A O 1
ATOM 2408 N N . ALA A 1 305 ? 27.419 -18.958 -34.710 1.00 92.88 305 ALA A N 1
ATOM 2409 C CA . ALA A 1 305 ? 27.303 -18.950 -33.249 1.00 92.88 305 ALA A CA 1
ATOM 2410 C C . ALA A 1 305 ? 26.361 -20.022 -32.671 1.00 92.88 305 ALA A C 1
ATOM 2412 O O . ALA A 1 305 ? 26.373 -20.240 -31.462 1.00 92.88 305 ALA A O 1
ATOM 2413 N N . TYR A 1 306 ? 25.543 -20.650 -33.519 1.00 94.12 306 TYR A N 1
ATOM 2414 C CA . TYR A 1 306 ? 24.662 -21.770 -33.179 1.00 94.12 306 TYR A CA 1
ATOM 2415 C C . TYR A 1 306 ? 24.728 -22.890 -34.235 1.00 94.12 306 TYR A C 1
ATOM 2417 O O . TYR A 1 306 ? 23.749 -23.617 -34.389 1.00 94.12 306 TYR A O 1
ATOM 2425 N N . GLU A 1 307 ? 25.826 -22.976 -35.004 1.00 96.38 307 GLU A N 1
ATOM 2426 C CA . GLU A 1 307 ? 26.093 -24.068 -35.969 1.00 96.38 307 GLU A CA 1
ATOM 2427 C C . GLU A 1 307 ? 24.917 -24.339 -36.934 1.00 96.38 307 GLU A C 1
ATOM 2429 O O . GLU A 1 307 ? 24.659 -25.461 -37.366 1.00 96.38 307 GLU A O 1
ATOM 2434 N N . CYS A 1 308 ? 24.139 -23.298 -37.260 1.00 96.44 308 CYS A N 1
ATOM 2435 C CA . CYS A 1 308 ? 22.981 -23.440 -38.142 1.00 96.44 308 CYS A CA 1
ATOM 2436 C C . CYS A 1 308 ? 23.425 -23.567 -39.601 1.00 96.44 308 CYS A C 1
ATOM 2438 O O . CYS A 1 308 ? 22.730 -24.195 -40.386 1.00 96.44 308 CYS A O 1
ATOM 2440 N N . GLY A 1 309 ? 24.573 -22.980 -39.965 1.00 94.88 309 GLY A N 1
ATOM 2441 C CA . GLY A 1 309 ? 25.169 -23.138 -41.296 1.00 94.88 309 GLY A CA 1
ATOM 2442 C C . GLY A 1 309 ? 25.729 -24.539 -41.578 1.00 94.88 309 GLY A C 1
ATOM 2443 O O . GLY A 1 309 ? 25.915 -24.868 -42.745 1.00 94.88 309 GLY A O 1
ATOM 2444 N N . ASP A 1 310 ? 25.960 -25.344 -40.537 1.00 95.69 310 ASP A N 1
ATOM 2445 C CA . ASP A 1 310 ? 26.506 -26.709 -40.620 1.00 95.69 310 ASP A CA 1
ATOM 2446 C C . ASP A 1 310 ? 25.404 -27.791 -40.622 1.00 95.69 310 ASP A C 1
ATOM 2448 O O . ASP A 1 310 ? 25.686 -28.988 -40.656 1.00 95.69 310 ASP A O 1
ATOM 2452 N N . GLN A 1 311 ? 24.137 -27.368 -40.580 1.00 96.38 311 GLN A N 1
ATOM 2453 C CA . GLN A 1 311 ? 22.948 -28.216 -40.673 1.00 96.38 311 GLN A CA 1
ATOM 2454 C C . GLN A 1 311 ? 22.296 -28.076 -42.051 1.00 96.38 311 GLN A C 1
ATOM 2456 O O . GLN A 1 311 ? 22.511 -27.090 -42.755 1.00 96.38 311 GLN A O 1
ATOM 2461 N N . GLU A 1 312 ? 21.469 -29.051 -42.424 1.00 96.56 312 GLU A N 1
ATOM 2462 C CA . GLU A 1 312 ? 20.687 -29.034 -43.661 1.00 96.56 312 GLU A CA 1
ATOM 2463 C C . GLU A 1 312 ? 19.204 -29.265 -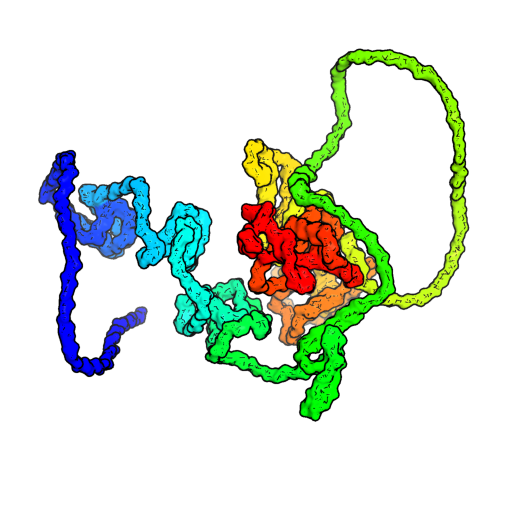43.358 1.00 96.56 312 GLU A C 1
ATOM 2465 O O . GLU A 1 312 ? 18.855 -30.081 -42.500 1.00 96.56 312 GLU A O 1
ATOM 2470 N N . TYR A 1 313 ? 18.324 -28.594 -44.103 1.00 94.31 313 TYR A N 1
ATOM 2471 C CA . TYR A 1 313 ? 16.877 -28.805 -44.042 1.00 94.31 313 TYR A CA 1
ATOM 2472 C C . TYR A 1 313 ? 16.316 -29.111 -45.445 1.00 94.31 313 TYR A C 1
ATOM 2474 O O . TYR A 1 313 ? 16.781 -28.526 -46.427 1.00 94.31 313 TYR A O 1
ATOM 2482 N N . PRO A 1 314 ? 15.333 -30.021 -45.575 1.00 93.50 314 PRO A N 1
ATOM 2483 C CA . PRO A 1 314 ? 14.655 -30.270 -46.841 1.00 93.50 314 PRO A CA 1
ATOM 2484 C C . PRO A 1 314 ? 13.597 -29.191 -47.110 1.00 93.50 314 PRO A C 1
ATOM 2486 O O . PRO A 1 314 ? 12.764 -28.907 -46.251 1.00 93.50 314 PRO A O 1
ATOM 2489 N N . ASP A 1 315 ? 13.589 -28.624 -48.316 1.00 91.12 315 ASP A N 1
ATOM 2490 C CA . ASP A 1 315 ? 12.518 -27.734 -48.767 1.00 91.12 315 ASP A CA 1
ATOM 2491 C C . ASP A 1 315 ? 11.221 -28.494 -49.112 1.00 91.12 315 ASP A C 1
ATOM 2493 O O . ASP A 1 315 ? 11.127 -29.722 -49.026 1.00 91.12 315 ASP A O 1
ATOM 2497 N N . THR A 1 316 ? 10.195 -27.762 -49.555 1.00 88.69 316 THR A N 1
ATOM 2498 C CA . THR A 1 316 ? 8.895 -28.328 -49.959 1.00 88.69 316 THR A CA 1
ATOM 2499 C C . THR A 1 316 ? 8.958 -29.298 -51.147 1.00 88.69 316 THR A C 1
ATOM 2501 O O . THR A 1 316 ? 7.974 -29.993 -51.399 1.00 88.69 316 THR A O 1
ATOM 2504 N N . ASN A 1 317 ? 10.089 -29.381 -51.855 1.00 92.19 317 ASN A N 1
ATOM 2505 C CA . ASN A 1 317 ? 10.349 -30.326 -52.943 1.00 92.19 317 ASN A CA 1
ATOM 2506 C C . ASN A 1 317 ? 11.271 -31.485 -52.509 1.00 92.19 317 ASN A C 1
ATOM 2508 O O . ASN A 1 317 ? 11.578 -32.353 -53.326 1.00 92.19 317 ASN A O 1
ATOM 2512 N N . GLY A 1 318 ? 11.717 -31.511 -51.248 1.00 92.12 318 GLY A N 1
ATOM 2513 C CA . GLY A 1 318 ? 12.664 -32.495 -50.721 1.00 92.12 318 GLY A CA 1
ATOM 2514 C C . GLY A 1 318 ? 14.128 -32.227 -51.090 1.00 92.12 318 GLY A C 1
ATOM 2515 O O . GLY A 1 318 ? 14.952 -33.132 -50.965 1.00 92.12 318 GLY A O 1
ATOM 2516 N N . ILE A 1 319 ? 14.465 -31.019 -51.554 1.00 93.38 319 ILE A N 1
ATOM 2517 C CA . ILE A 1 319 ? 15.851 -30.618 -51.827 1.00 93.38 319 ILE A CA 1
ATOM 2518 C C . ILE A 1 319 ? 16.464 -30.099 -50.526 1.00 93.38 319 ILE A C 1
ATOM 2520 O O . ILE A 1 319 ? 15.885 -29.236 -49.871 1.00 93.38 319 ILE A O 1
ATOM 2524 N N . TYR A 1 320 ? 17.630 -30.621 -50.152 1.00 95.44 320 TYR A N 1
ATOM 2525 C CA . TYR A 1 320 ? 18.345 -30.203 -48.948 1.00 95.44 320 TYR A CA 1
ATOM 2526 C C . TYR A 1 320 ? 19.106 -28.896 -49.194 1.00 95.44 320 TYR A C 1
ATOM 2528 O O . TYR A 1 320 ? 19.849 -28.778 -50.170 1.00 95.44 320 TYR A O 1
ATOM 2536 N N . HIS A 1 321 ? 18.929 -27.924 -48.298 1.00 95.31 321 HIS A N 1
ATOM 2537 C CA . HIS A 1 321 ? 19.630 -26.638 -48.308 1.00 95.31 321 HIS A CA 1
ATOM 2538 C C . HIS A 1 321 ? 20.366 -26.425 -46.979 1.00 95.31 321 HIS A C 1
ATOM 2540 O O . HIS A 1 321 ? 19.831 -26.805 -45.934 1.00 95.31 321 HIS A O 1
ATOM 2546 N N . PRO A 1 322 ? 21.549 -25.782 -46.978 1.00 94.62 322 PRO A N 1
ATOM 2547 C CA . PRO A 1 322 ? 22.269 -25.471 -45.750 1.00 94.62 322 PRO A CA 1
ATOM 2548 C C . PRO A 1 322 ? 21.520 -24.415 -44.930 1.00 94.62 322 PRO A C 1
ATOM 2550 O O . PRO A 1 322 ? 21.078 -23.386 -45.455 1.00 94.62 322 PRO A O 1
ATOM 2553 N N . GLY A 1 323 ? 21.408 -24.655 -43.629 1.00 96.50 323 GLY A N 1
ATOM 2554 C CA . GLY A 1 323 ? 20.654 -23.835 -42.696 1.00 96.50 323 GLY A CA 1
ATOM 2555 C C . GLY A 1 323 ? 19.663 -24.625 -41.846 1.00 96.50 323 GLY A C 1
ATOM 2556 O O . GLY A 1 323 ? 19.462 -25.825 -42.012 1.00 96.50 323 GLY A O 1
ATOM 2557 N N . VAL A 1 324 ? 18.974 -23.899 -40.968 1.00 96.69 324 VAL A N 1
ATOM 2558 C CA . VAL A 1 324 ? 17.803 -24.386 -40.225 1.00 96.69 324 VAL A CA 1
ATOM 2559 C C . VAL A 1 324 ? 16.647 -23.412 -40.433 1.00 96.69 324 VAL A C 1
ATOM 2561 O O . VAL A 1 324 ? 16.838 -22.195 -40.323 1.00 96.69 324 VAL A O 1
ATOM 2564 N N . GLU A 1 325 ? 15.446 -23.922 -40.713 1.00 96.06 325 GLU A N 1
ATOM 2565 C CA . GLU A 1 325 ? 14.223 -23.115 -40.709 1.00 96.06 325 GLU A CA 1
ATOM 2566 C C . GLU A 1 325 ? 13.881 -22.684 -39.280 1.00 96.06 325 GLU A C 1
ATOM 2568 O O . GLU A 1 325 ? 13.651 -23.497 -38.386 1.00 96.06 325 GLU A O 1
ATOM 2573 N N . VAL A 1 326 ? 13.877 -21.372 -39.050 1.00 95.62 326 VAL A N 1
ATOM 2574 C CA . VAL A 1 326 ? 13.588 -20.772 -37.745 1.00 95.62 326 VAL A CA 1
ATOM 2575 C C . VAL A 1 326 ? 12.651 -19.578 -37.898 1.00 95.62 326 VAL A C 1
ATOM 2577 O O . VAL A 1 326 ? 12.442 -19.053 -38.990 1.00 95.62 326 VAL A O 1
ATOM 2580 N N . LEU A 1 327 ? 12.094 -19.098 -36.789 1.00 95.12 327 LEU A N 1
ATOM 2581 C CA . LEU A 1 327 ? 11.318 -17.859 -36.792 1.00 95.12 327 LEU A CA 1
ATOM 2582 C C . LEU A 1 327 ? 12.213 -16.635 -37.110 1.00 95.12 327 LEU A C 1
ATOM 2584 O O . LEU A 1 327 ? 13.402 -16.641 -36.756 1.00 95.12 327 LEU A O 1
ATOM 2588 N N . PRO A 1 328 ? 11.680 -15.566 -37.736 1.00 94.25 328 PRO A N 1
ATOM 2589 C CA . PRO A 1 328 ? 12.435 -14.343 -38.033 1.00 94.25 328 PRO A CA 1
ATOM 2590 C C . PRO A 1 328 ? 13.162 -13.746 -36.820 1.00 94.25 328 PRO A C 1
ATOM 2592 O O . PRO A 1 328 ? 14.309 -13.304 -36.929 1.00 94.25 328 PRO A O 1
ATOM 2595 N N . GLU A 1 329 ? 12.536 -13.806 -35.648 1.00 92.62 329 GLU A N 1
ATOM 2596 C CA . GLU A 1 329 ? 13.064 -13.334 -34.369 1.00 92.62 329 GLU A CA 1
ATOM 2597 C C . GLU A 1 329 ? 14.276 -14.168 -33.926 1.00 92.62 329 GLU A C 1
ATOM 2599 O O . GLU A 1 329 ? 15.294 -13.614 -33.495 1.00 92.62 329 GLU A O 1
ATOM 2604 N N . THR A 1 330 ? 14.206 -15.492 -34.102 1.00 92.75 330 THR A N 1
ATOM 2605 C CA . THR A 1 330 ? 15.305 -16.434 -33.840 1.00 92.75 330 THR A CA 1
ATOM 2606 C C . THR A 1 330 ? 16.482 -16.151 -34.767 1.00 92.75 330 THR A C 1
ATOM 2608 O O . THR A 1 330 ? 17.608 -15.984 -34.296 1.00 92.75 330 THR A O 1
ATOM 2611 N N . ARG A 1 331 ? 16.237 -15.971 -36.075 1.00 96.81 331 ARG A N 1
ATOM 2612 C CA . ARG A 1 331 ? 17.284 -15.588 -37.040 1.00 96.81 331 ARG A CA 1
ATOM 2613 C C . ARG A 1 331 ? 17.944 -14.258 -36.657 1.00 96.81 331 ARG A C 1
ATOM 2615 O O . ARG A 1 331 ? 19.169 -14.148 -36.703 1.00 96.81 331 ARG A O 1
ATOM 2622 N N . ALA A 1 332 ? 17.164 -13.266 -36.225 1.00 91.06 332 ALA A N 1
ATOM 2623 C CA . ALA A 1 332 ? 17.675 -11.974 -35.767 1.00 91.06 332 ALA A CA 1
ATOM 2624 C C . ALA A 1 332 ? 18.441 -12.058 -34.429 1.00 91.06 332 ALA A C 1
ATOM 2626 O O . ALA A 1 332 ? 19.342 -11.254 -34.177 1.00 91.06 332 ALA A O 1
ATOM 2627 N N . ALA A 1 333 ? 18.115 -13.008 -33.547 1.00 92.81 333 ALA A N 1
ATOM 2628 C CA . ALA A 1 333 ? 18.902 -13.311 -32.348 1.00 92.81 333 ALA A CA 1
ATOM 2629 C C . ALA A 1 333 ? 20.237 -13.981 -32.705 1.00 92.81 333 ALA A C 1
ATOM 2631 O O . ALA A 1 333 ? 21.292 -13.523 -32.262 1.00 92.81 333 ALA A O 1
ATOM 2632 N N . HIS A 1 334 ? 20.203 -14.984 -33.581 1.00 96.75 334 HIS A N 1
ATOM 2633 C CA . HIS A 1 334 ? 21.377 -15.709 -34.062 1.00 96.75 334 HIS A CA 1
ATOM 2634 C C . HIS A 1 334 ? 22.376 -14.779 -34.774 1.00 96.75 334 HIS A C 1
ATOM 2636 O O . HIS A 1 334 ? 23.561 -14.786 -34.455 1.00 96.75 334 HIS A O 1
ATOM 2642 N N . GLN A 1 335 ? 21.902 -13.877 -35.641 1.00 95.00 335 GLN A N 1
ATOM 2643 C CA . GLN A 1 335 ? 22.752 -12.861 -36.281 1.00 95.00 335 GLN A CA 1
ATOM 2644 C C . GLN A 1 335 ? 23.402 -11.881 -35.289 1.00 95.00 335 GLN A C 1
ATOM 2646 O O . GLN A 1 335 ? 24.487 -11.362 -35.556 1.00 95.00 335 GLN A O 1
ATOM 2651 N N . ARG A 1 336 ? 22.763 -11.592 -34.146 1.00 92.31 336 ARG A N 1
ATOM 2652 C CA . ARG A 1 336 ? 23.365 -10.763 -33.086 1.00 92.31 336 ARG A CA 1
ATOM 2653 C C . ARG A 1 336 ? 24.433 -11.526 -32.304 1.00 92.31 336 ARG A C 1
ATOM 2655 O O . ARG A 1 336 ? 25.405 -10.903 -31.882 1.00 92.31 336 ARG A O 1
ATOM 2662 N N . ALA A 1 337 ? 24.280 -12.840 -32.137 1.00 84.75 337 ALA A N 1
ATOM 2663 C CA . ALA A 1 337 ? 25.314 -13.694 -31.559 1.00 84.75 337 ALA A CA 1
ATOM 2664 C C . ALA A 1 337 ? 26.534 -13.806 -32.488 1.00 84.75 337 ALA A C 1
ATOM 2666 O O . ALA A 1 337 ? 27.640 -13.552 -32.026 1.00 84.75 337 ALA A O 1
ATOM 2667 N N . ASP A 1 338 ? 26.341 -14.025 -33.795 1.00 92.75 338 ASP A N 1
ATOM 2668 C CA . ASP A 1 338 ? 27.429 -13.990 -34.790 1.00 92.75 338 ASP A CA 1
ATOM 2669 C C . ASP A 1 338 ? 28.216 -12.678 -34.728 1.00 92.75 338 ASP A C 1
ATOM 2671 O O . ASP A 1 338 ? 29.438 -12.686 -34.615 1.00 92.75 338 ASP A O 1
ATOM 2675 N N . ARG A 1 339 ? 27.522 -11.529 -34.733 1.00 87.31 339 ARG A N 1
ATOM 2676 C CA . ARG A 1 339 ? 28.184 -10.220 -34.603 1.00 87.31 339 ARG A CA 1
ATOM 2677 C C . ARG A 1 339 ? 28.947 -10.078 -33.287 1.00 87.31 339 ARG A C 1
ATOM 2679 O O . ARG A 1 339 ? 29.990 -9.442 -33.287 1.00 87.31 339 ARG A O 1
ATOM 2686 N N . ARG A 1 340 ? 28.450 -10.642 -32.180 1.00 85.38 340 ARG A N 1
ATOM 2687 C CA . ARG A 1 340 ? 29.160 -10.620 -30.892 1.00 85.38 340 ARG A CA 1
ATOM 2688 C C . ARG A 1 340 ? 30.410 -11.496 -30.933 1.00 85.38 340 ARG A C 1
ATOM 2690 O O . ARG A 1 340 ? 31.452 -11.041 -30.485 1.00 85.38 340 ARG A O 1
ATOM 2697 N N . ASN A 1 341 ? 30.326 -12.698 -31.492 1.00 80.94 341 ASN A N 1
ATOM 2698 C CA . ASN A 1 341 ? 31.463 -13.614 -31.586 1.00 80.94 341 ASN A CA 1
ATOM 2699 C C . ASN A 1 341 ? 32.547 -13.046 -32.520 1.00 80.94 341 ASN A C 1
ATOM 2701 O O . ASN A 1 341 ? 33.713 -13.011 -32.145 1.00 80.94 341 ASN A O 1
ATOM 2705 N N . ASN A 1 342 ? 32.154 -12.453 -33.652 1.00 78.81 342 ASN A N 1
ATOM 2706 C CA . ASN A 1 342 ? 33.060 -11.738 -34.561 1.00 78.81 342 ASN A CA 1
ATOM 2707 C C . ASN A 1 342 ? 33.705 -10.476 -33.938 1.00 78.81 342 ASN A C 1
ATOM 2709 O O . ASN A 1 342 ? 34.663 -9.950 -34.494 1.00 78.81 342 ASN A O 1
ATOM 2713 N N . LEU A 1 343 ? 33.179 -9.964 -32.817 1.00 74.31 343 LEU A N 1
ATOM 2714 C CA . LEU A 1 343 ? 33.770 -8.870 -32.028 1.00 74.31 343 LEU A CA 1
ATOM 2715 C C . LEU A 1 343 ? 34.614 -9.373 -30.840 1.00 74.31 343 LEU A C 1
ATOM 2717 O O . LEU A 1 343 ? 35.213 -8.556 -30.143 1.00 74.31 343 LEU A O 1
ATOM 2721 N N . LEU A 1 344 ? 34.628 -10.685 -30.584 1.00 64.25 344 LEU A N 1
ATOM 2722 C CA . LEU A 1 344 ? 35.348 -11.329 -29.481 1.00 64.25 344 LEU A CA 1
ATOM 2723 C C . LEU A 1 344 ? 36.542 -12.178 -29.946 1.00 64.25 344 LEU A C 1
ATOM 2725 O O . LEU A 1 344 ? 37.286 -12.657 -29.093 1.00 64.25 344 LEU A O 1
ATOM 2729 N N . GLU A 1 345 ? 36.756 -12.348 -31.256 1.00 48.84 345 GLU A N 1
ATOM 2730 C CA . GLU A 1 345 ? 37.999 -12.926 -31.786 1.00 48.84 345 GLU A CA 1
ATOM 2731 C C . GLU A 1 345 ? 39.203 -12.049 -31.378 1.00 48.84 345 GLU A C 1
ATOM 2733 O O . GLU A 1 345 ? 39.260 -10.879 -31.773 1.00 48.84 345 GLU A O 1
ATOM 2738 N N . PRO A 1 346 ? 40.162 -12.553 -30.573 1.00 45.28 346 PRO A N 1
ATOM 2739 C CA . PRO A 1 346 ? 41.216 -11.706 -30.028 1.00 45.28 346 PRO A CA 1
ATOM 2740 C C . PRO A 1 346 ? 42.327 -11.432 -31.043 1.00 45.28 346 PRO A C 1
ATOM 2742 O O . PRO A 1 346 ? 43.024 -12.344 -31.495 1.00 45.28 346 PRO A O 1
ATOM 2745 N N . THR A 1 347 ? 42.609 -10.155 -31.296 1.00 39.25 347 THR A N 1
ATOM 2746 C CA . THR A 1 347 ? 43.918 -9.746 -31.814 1.00 39.25 347 THR A CA 1
ATOM 2747 C C . THR A 1 347 ? 44.953 -9.962 -30.705 1.00 39.25 347 THR A C 1
ATOM 2749 O O . THR A 1 347 ? 45.046 -9.166 -29.772 1.00 39.25 347 THR A O 1
ATOM 2752 N N . ASN A 1 348 ? 45.707 -11.062 -30.771 1.00 35.62 348 ASN A N 1
ATOM 2753 C CA . ASN A 1 348 ? 46.715 -11.420 -29.767 1.00 35.62 348 ASN A CA 1
ATOM 2754 C C . ASN A 1 348 ? 47.733 -10.291 -29.526 1.00 35.62 348 ASN A C 1
ATOM 2756 O O . ASN A 1 348 ? 48.499 -9.986 -30.441 1.00 35.62 348 ASN A O 1
ATOM 2760 N N . ASN A 1 349 ? 47.801 -9.748 -28.298 1.00 33.94 349 ASN A N 1
ATOM 2761 C CA . ASN A 1 349 ? 49.053 -9.529 -27.548 1.00 33.94 349 ASN A CA 1
ATOM 2762 C C . ASN A 1 349 ? 48.874 -8.841 -26.172 1.00 33.94 349 ASN A C 1
ATOM 2764 O O . ASN A 1 349 ? 47.992 -8.009 -25.991 1.00 33.94 349 ASN A O 1
ATOM 2768 N N . ILE A 1 350 ? 49.847 -9.118 -25.285 1.00 33.03 350 ILE A N 1
ATOM 2769 C CA . ILE A 1 350 ? 50.191 -8.458 -24.001 1.00 33.03 350 ILE A CA 1
ATOM 2770 C C . ILE A 1 350 ? 49.384 -8.880 -22.755 1.00 33.03 350 ILE A C 1
ATOM 2772 O O . ILE A 1 350 ? 48.177 -8.682 -22.647 1.00 33.03 350 ILE A O 1
ATOM 2776 N N . SER A 1 351 ? 50.132 -9.370 -21.759 1.00 32.91 351 SER A N 1
ATOM 2777 C CA . SER A 1 351 ? 49.686 -9.784 -20.421 1.00 32.91 351 SER A CA 1
ATOM 2778 C C . SER A 1 351 ? 50.508 -9.056 -19.353 1.00 32.91 351 SER A C 1
ATOM 2780 O O . SER A 1 351 ? 51.726 -9.013 -19.492 1.00 32.91 351 SER A O 1
ATOM 2782 N N . HIS A 1 352 ? 49.900 -8.585 -18.257 1.00 29.20 352 HIS A N 1
ATOM 2783 C CA . HIS A 1 352 ? 50.604 -8.259 -17.001 1.00 29.20 352 HIS A CA 1
ATOM 2784 C C . HIS A 1 352 ? 49.679 -8.422 -15.781 1.00 29.20 352 HIS A C 1
ATOM 2786 O O . HIS A 1 352 ? 48.467 -8.253 -15.890 1.00 29.20 352 HIS A O 1
ATOM 2792 N N . SER A 1 353 ? 50.256 -8.778 -14.628 1.00 32.19 353 SER A N 1
ATOM 2793 C CA . SER A 1 353 ? 49.552 -9.192 -13.404 1.00 32.19 353 SER A CA 1
ATOM 2794 C C . SER A 1 353 ? 49.800 -8.245 -12.225 1.00 32.19 353 SER A C 1
ATOM 2796 O O . SER A 1 353 ? 50.877 -7.663 -12.117 1.00 32.19 353 SER A O 1
ATOM 2798 N N . ILE A 1 354 ? 48.832 -8.138 -11.302 1.00 28.14 354 ILE A N 1
ATOM 2799 C CA . ILE A 1 354 ? 49.009 -7.536 -9.967 1.00 28.14 354 ILE A CA 1
ATOM 2800 C C . ILE A 1 354 ? 48.200 -8.345 -8.933 1.00 28.14 354 ILE A C 1
ATOM 2802 O O . ILE A 1 354 ? 47.034 -8.659 -9.159 1.00 28.14 354 ILE A O 1
ATOM 2806 N N . GLN A 1 355 ? 48.829 -8.681 -7.802 1.00 28.48 355 GLN A N 1
ATOM 2807 C CA . GLN A 1 355 ? 48.201 -9.313 -6.630 1.00 28.48 355 GLN A CA 1
ATOM 2808 C C . GLN A 1 355 ? 47.618 -8.259 -5.674 1.00 28.48 355 GLN A C 1
ATOM 2810 O O . GLN A 1 355 ? 48.152 -7.157 -5.566 1.00 28.48 355 GLN A O 1
ATOM 2815 N N . GLY A 1 356 ? 46.581 -8.621 -4.915 1.00 27.28 356 GLY A N 1
ATOM 2816 C CA . GLY A 1 356 ? 46.032 -7.797 -3.833 1.00 27.28 356 GLY A CA 1
ATOM 2817 C C . GLY A 1 356 ? 45.749 -8.617 -2.573 1.00 27.28 356 GLY A C 1
ATOM 2818 O O . GLY A 1 356 ? 45.433 -9.803 -2.655 1.00 27.28 356 GLY A O 1
ATOM 2819 N N . SER A 1 357 ? 45.854 -7.980 -1.408 1.00 33.19 357 SER A N 1
ATOM 2820 C CA . SER A 1 357 ? 45.569 -8.566 -0.094 1.00 33.19 357 SER A CA 1
ATOM 2821 C C . SER A 1 357 ? 44.722 -7.607 0.750 1.00 33.19 357 SER A C 1
ATOM 2823 O O . SER A 1 357 ? 44.919 -6.394 0.711 1.00 33.19 357 SER A O 1
ATOM 2825 N N . THR A 1 358 ? 43.756 -8.143 1.502 1.00 30.72 358 THR A N 1
ATOM 2826 C CA . THR A 1 358 ? 42.802 -7.366 2.314 1.00 30.72 358 THR A CA 1
ATOM 2827 C C . THR A 1 358 ? 42.596 -7.998 3.702 1.00 30.72 358 THR A C 1
ATOM 2829 O O . THR A 1 358 ? 42.427 -9.216 3.794 1.00 30.72 358 THR A O 1
ATOM 2832 N N . PRO A 1 359 ? 42.606 -7.208 4.796 1.00 36.69 359 PRO A N 1
ATOM 2833 C CA . PRO A 1 359 ? 42.261 -7.674 6.140 1.00 36.69 359 PRO A CA 1
ATOM 2834 C C . PRO A 1 359 ? 40.762 -7.499 6.485 1.00 36.69 359 PRO A C 1
ATOM 2836 O O . PRO A 1 359 ? 39.963 -7.016 5.685 1.00 36.69 359 PRO A O 1
ATOM 2839 N N . SER A 1 360 ? 40.385 -7.971 7.680 1.00 36.00 360 SER A N 1
ATOM 2840 C CA . SER A 1 360 ? 39.006 -8.247 8.128 1.00 36.00 360 SER A CA 1
ATOM 2841 C C . SER A 1 360 ? 38.108 -7.015 8.347 1.00 36.00 360 SER A C 1
ATOM 2843 O O . SER A 1 360 ? 38.546 -5.998 8.871 1.00 36.00 360 SER A O 1
ATOM 2845 N N . ALA A 1 361 ? 36.815 -7.150 8.028 1.00 38.53 361 ALA A N 1
ATOM 2846 C CA . ALA A 1 361 ? 35.856 -6.046 7.889 1.00 38.53 361 ALA A CA 1
ATOM 2847 C C . ALA A 1 361 ? 34.842 -5.873 9.051 1.00 38.53 361 ALA A C 1
ATOM 2849 O O . ALA A 1 361 ? 33.752 -5.345 8.826 1.00 38.53 361 ALA A O 1
ATOM 2850 N N . GLN A 1 362 ? 35.138 -6.344 10.273 1.00 36.31 362 GLN A N 1
ATOM 2851 C CA . GLN A 1 362 ? 34.197 -6.246 11.412 1.00 36.31 362 GLN A CA 1
ATOM 2852 C C . GLN A 1 362 ? 34.531 -5.180 12.468 1.00 36.31 362 GLN A C 1
ATOM 2854 O O . GLN A 1 362 ? 33.595 -4.636 13.052 1.00 36.31 362 GLN A O 1
ATOM 2859 N N . ASP A 1 363 ? 35.798 -4.802 12.652 1.00 36.44 363 ASP A N 1
ATOM 2860 C CA . ASP A 1 363 ? 36.173 -3.710 13.574 1.00 36.44 363 ASP A CA 1
ATOM 2861 C C . ASP A 1 363 ? 36.052 -2.311 12.927 1.00 36.44 363 ASP A C 1
ATOM 2863 O O . ASP A 1 363 ? 35.948 -1.287 13.608 1.00 36.44 363 ASP A O 1
ATOM 2867 N N . ASP A 1 364 ? 35.999 -2.264 11.594 1.00 38.75 364 ASP A N 1
ATOM 2868 C CA . ASP A 1 364 ? 36.118 -1.038 10.797 1.00 38.75 364 ASP A CA 1
ATOM 2869 C C . ASP A 1 364 ? 34.882 -0.118 10.893 1.00 38.75 364 ASP A C 1
ATOM 2871 O O . ASP A 1 364 ? 34.996 1.105 10.842 1.00 38.75 364 ASP A O 1
ATOM 2875 N N . LEU A 1 365 ? 33.681 -0.670 11.111 1.00 37.91 365 LEU A N 1
ATOM 2876 C CA . LEU A 1 365 ? 32.428 0.107 11.151 1.00 37.91 365 LEU A CA 1
ATOM 2877 C C . LEU A 1 365 ? 32.279 1.000 12.396 1.00 37.91 365 LEU A C 1
ATOM 2879 O O . LEU A 1 365 ? 31.641 2.050 12.318 1.00 37.91 365 LEU A O 1
ATOM 2883 N N . LEU A 1 366 ? 32.866 0.613 13.534 1.00 39.44 366 LEU A N 1
ATOM 2884 C CA . LEU A 1 366 ? 32.871 1.437 14.752 1.00 39.44 366 LEU A CA 1
ATOM 2885 C C . LEU A 1 366 ? 34.045 2.427 14.767 1.00 39.44 366 LEU A C 1
ATOM 2887 O O . LEU A 1 366 ? 33.914 3.525 15.310 1.00 39.44 366 LEU A O 1
ATOM 2891 N N . LEU A 1 367 ? 35.162 2.081 14.119 1.00 41.66 367 LEU A N 1
ATOM 2892 C CA . LEU A 1 367 ? 36.261 3.012 13.867 1.00 41.66 367 LEU A CA 1
ATOM 2893 C C . LEU A 1 367 ? 35.858 4.107 12.872 1.00 41.66 367 LEU A C 1
ATOM 2895 O O . LEU A 1 367 ? 36.093 5.277 13.157 1.00 41.66 367 LEU A O 1
ATOM 2899 N N . THR A 1 368 ? 35.172 3.766 11.777 1.00 43.66 368 THR A N 1
ATOM 2900 C CA . THR A 1 368 ? 34.740 4.729 10.745 1.00 43.66 368 THR A CA 1
ATOM 2901 C C . THR A 1 368 ? 33.862 5.843 11.329 1.00 43.66 368 THR A C 1
ATOM 2903 O O . THR A 1 368 ? 34.051 7.007 10.995 1.00 43.66 368 THR A O 1
ATOM 2906 N N . LEU A 1 369 ? 32.941 5.529 12.250 1.00 44.66 369 LEU A N 1
ATOM 2907 C CA . LEU A 1 369 ? 32.101 6.542 12.909 1.00 44.66 369 LEU A CA 1
ATOM 2908 C C . LEU A 1 369 ? 32.879 7.440 13.886 1.00 44.66 369 LEU A C 1
ATOM 2910 O O . LEU A 1 369 ? 32.581 8.627 13.976 1.00 44.66 369 LEU A O 1
ATOM 2914 N N . ASN A 1 370 ? 33.897 6.910 14.571 1.00 46.03 370 ASN A N 1
ATOM 2915 C CA . ASN A 1 370 ? 34.769 7.702 15.446 1.00 46.03 370 ASN A CA 1
ATOM 2916 C C . ASN A 1 370 ? 35.840 8.499 14.675 1.00 46.03 370 ASN A C 1
ATOM 2918 O O . ASN A 1 370 ? 36.334 9.498 15.188 1.00 46.03 370 ASN A O 1
ATOM 2922 N N . GLN A 1 371 ? 36.187 8.097 13.449 1.00 47.97 371 GLN A N 1
ATOM 2923 C CA . GLN A 1 371 ? 37.101 8.831 12.561 1.00 47.97 371 GLN A CA 1
ATOM 2924 C C . GLN A 1 371 ? 36.432 10.019 11.849 1.00 47.97 371 GLN A C 1
ATOM 2926 O O . GLN A 1 371 ? 37.127 10.865 11.297 1.00 47.97 371 GLN A O 1
ATOM 2931 N N . LEU A 1 372 ? 35.101 10.149 11.918 1.00 46.12 372 LEU A N 1
ATOM 2932 C CA . LEU A 1 372 ? 34.354 11.320 11.434 1.00 46.12 372 LEU A CA 1
ATOM 2933 C C . LEU A 1 372 ? 34.420 12.536 12.382 1.00 46.12 372 LEU A C 1
ATOM 2935 O O . LEU A 1 372 ? 33.577 13.430 12.290 1.00 46.12 372 LEU A O 1
ATOM 2939 N N . GLN A 1 373 ? 35.402 12.585 13.290 1.00 43.25 373 GLN A N 1
ATOM 2940 C CA . GLN A 1 373 ? 35.618 13.728 14.178 1.00 43.25 373 GLN A CA 1
ATOM 2941 C C . GLN A 1 373 ? 35.778 15.023 13.375 1.00 43.25 373 GLN A C 1
ATOM 2943 O O . GLN A 1 373 ? 36.660 15.165 12.528 1.00 43.25 373 GLN A O 1
ATOM 2948 N N . ILE A 1 374 ? 34.906 15.985 13.674 1.00 41.69 374 ILE A N 1
ATOM 2949 C CA . ILE A 1 374 ? 34.947 17.333 13.115 1.00 41.69 374 ILE A CA 1
ATOM 2950 C C . ILE A 1 374 ? 36.210 18.008 13.650 1.00 41.69 374 ILE A C 1
ATOM 2952 O O . ILE A 1 374 ? 36.309 18.311 14.836 1.00 41.69 374 ILE A O 1
ATOM 2956 N N . GLY A 1 375 ? 37.198 18.184 12.773 1.00 32.25 375 GLY A N 1
ATOM 2957 C CA . GLY A 1 375 ? 38.511 18.688 13.156 1.00 32.25 375 GLY A CA 1
ATOM 2958 C C . GLY A 1 375 ? 38.454 20.116 13.695 1.00 32.25 375 GLY A C 1
ATOM 2959 O O . GLY A 1 375 ? 38.090 21.045 12.972 1.00 32.25 375 GLY A O 1
ATOM 2960 N N . SER A 1 376 ? 38.878 20.296 14.945 1.00 34.91 376 SER A N 1
ATOM 2961 C CA . SER A 1 376 ? 39.191 21.614 15.500 1.00 34.91 376 SER A CA 1
ATOM 2962 C C . SER A 1 376 ? 40.342 22.259 14.711 1.00 34.91 376 SER A C 1
ATOM 2964 O O . SER A 1 376 ? 41.330 21.576 14.426 1.00 34.91 376 SER A O 1
ATOM 2966 N N . PRO A 1 377 ? 40.271 23.558 14.366 1.00 36.97 377 PRO A N 1
ATOM 2967 C CA . PRO A 1 377 ? 41.375 24.246 13.704 1.00 36.97 377 PRO A CA 1
ATOM 2968 C C . PRO A 1 377 ? 42.597 24.368 14.636 1.00 36.97 377 PRO A C 1
ATOM 2970 O O . PRO A 1 377 ? 42.433 24.402 15.859 1.00 36.97 377 PRO A O 1
ATOM 2973 N N . PRO A 1 378 ? 43.826 24.455 14.091 1.00 35.84 378 PRO A N 1
ATOM 2974 C CA . PRO A 1 378 ? 45.040 24.532 14.898 1.00 35.84 378 PRO A CA 1
ATOM 2975 C C . PRO A 1 378 ? 45.092 25.838 15.700 1.00 35.84 378 PRO A C 1
ATOM 2977 O O . PRO A 1 378 ? 45.092 26.932 15.132 1.00 35.84 378 PRO A O 1
ATOM 2980 N N . SER A 1 379 ? 45.168 25.721 17.026 1.00 32.47 379 SER A N 1
ATOM 2981 C CA . SER A 1 379 ? 45.307 26.865 17.930 1.00 32.47 379 SER A CA 1
ATOM 2982 C C . SER A 1 379 ? 46.633 27.589 17.705 1.00 32.47 379 SER A C 1
ATOM 2984 O O . SER A 1 379 ? 47.706 27.025 17.917 1.00 32.47 379 SER A O 1
ATOM 2986 N N . SER A 1 380 ? 46.562 28.866 17.332 1.00 32.56 380 SER A N 1
ATOM 2987 C CA . SER A 1 380 ? 47.718 29.757 17.266 1.00 32.56 380 SER A CA 1
ATOM 2988 C C . SER A 1 380 ? 48.250 30.052 18.671 1.00 32.56 380 SER A C 1
ATOM 2990 O O . SER A 1 380 ? 47.594 30.735 19.459 1.00 32.56 380 SER A O 1
ATOM 2992 N N . SER A 1 381 ? 49.447 29.564 18.979 1.00 34.12 381 SER A N 1
ATOM 2993 C CA . SER A 1 381 ? 50.172 29.889 20.206 1.00 34.12 381 SER A CA 1
ATOM 2994 C C . SER A 1 381 ? 50.810 31.278 20.119 1.00 34.12 381 SER A C 1
ATOM 2996 O O . SER A 1 381 ? 51.687 31.483 19.278 1.00 34.12 381 SER A O 1
ATOM 2998 N N . GLN A 1 382 ? 50.453 32.196 21.023 1.00 36.53 382 GLN A N 1
ATOM 2999 C CA . GLN A 1 382 ? 51.295 33.360 21.305 1.00 36.53 382 GLN A CA 1
ATOM 3000 C C . GLN A 1 382 ? 51.270 33.759 22.795 1.00 36.53 382 GLN A C 1
ATOM 3002 O O . GLN A 1 382 ? 50.330 34.380 23.272 1.00 36.53 382 GLN A O 1
ATOM 3007 N N . ASP A 1 383 ? 52.371 33.386 23.451 1.00 34.41 383 ASP A N 1
ATOM 3008 C CA . ASP A 1 383 ? 53.111 34.085 24.513 1.00 34.41 383 ASP A CA 1
ATOM 3009 C C . ASP A 1 383 ? 52.586 34.345 25.943 1.00 34.41 383 ASP A C 1
ATOM 3011 O O . ASP A 1 383 ? 51.414 34.605 26.195 1.00 34.41 383 ASP A O 1
ATOM 3015 N N . HIS A 1 384 ? 53.595 34.401 26.834 1.00 34.69 384 HIS A N 1
ATOM 3016 C CA . HIS A 1 384 ? 53.636 34.951 28.204 1.00 34.69 384 HIS A CA 1
ATOM 3017 C C . HIS A 1 384 ? 52.914 34.165 29.335 1.00 34.69 384 HIS A C 1
ATOM 3019 O O . HIS A 1 384 ? 51.775 33.745 29.183 1.00 34.69 384 HIS A O 1
ATOM 3025 N N . GLN A 1 385 ? 53.474 33.979 30.549 1.00 32.84 385 GLN A N 1
ATOM 3026 C CA . GLN A 1 385 ? 54.851 34.138 31.083 1.00 32.84 385 GLN A CA 1
ATOM 3027 C C . GLN A 1 385 ? 54.934 33.532 32.525 1.00 32.84 385 GLN A C 1
ATOM 3029 O O . GLN A 1 385 ? 53.894 33.289 33.127 1.00 32.84 385 GLN A O 1
ATOM 3034 N N . ILE A 1 386 ? 56.152 33.444 33.103 1.00 32.66 386 ILE A N 1
ATOM 3035 C CA . ILE A 1 386 ? 56.502 33.487 34.561 1.00 32.66 386 ILE A CA 1
ATOM 3036 C C . ILE A 1 386 ? 56.579 32.175 35.411 1.00 32.66 386 ILE A C 1
ATOM 3038 O O . ILE A 1 386 ? 55.564 31.576 35.735 1.00 32.66 386 ILE A O 1
ATOM 3042 N N . HIS A 1 387 ? 57.834 31.860 35.818 1.00 32.25 387 HIS A N 1
ATOM 3043 C CA . HIS A 1 387 ? 58.426 31.221 37.040 1.00 32.25 387 HIS A CA 1
ATOM 3044 C C . HIS A 1 387 ? 57.757 30.004 37.759 1.00 32.25 387 HIS A C 1
ATOM 3046 O O . HIS A 1 387 ? 56.546 29.860 37.754 1.00 32.25 387 HIS A O 1
ATOM 3052 N N . HIS A 1 388 ? 58.464 29.071 38.432 1.00 29.58 388 HIS A N 1
ATOM 3053 C CA . HIS A 1 388 ? 59.788 29.061 39.108 1.00 29.58 388 HIS A CA 1
ATOM 3054 C C . HIS A 1 388 ? 60.573 27.725 38.921 1.00 29.58 388 HIS A C 1
ATOM 3056 O O . HIS A 1 388 ? 59.951 26.681 38.772 1.00 29.58 388 HIS A O 1
ATOM 3062 N N . GLU A 1 389 ? 61.919 27.821 38.935 1.00 30.08 389 GLU A N 1
ATOM 3063 C CA . GLU A 1 389 ? 62.976 27.081 39.702 1.00 30.08 389 GLU A CA 1
ATOM 3064 C C . GLU A 1 389 ? 62.759 25.607 40.185 1.00 30.08 389 GLU A C 1
ATOM 3066 O O . GLU A 1 389 ? 61.637 25.189 40.434 1.00 30.08 389 GLU A O 1
ATOM 3071 N N . THR A 1 390 ? 63.778 24.737 40.380 1.00 30.98 390 THR A N 1
ATOM 3072 C CA . THR A 1 390 ? 65.212 24.947 40.740 1.00 30.98 390 THR A CA 1
ATOM 3073 C C . THR A 1 390 ? 66.114 23.719 40.414 1.00 30.98 390 THR A C 1
ATOM 3075 O O . THR A 1 390 ? 65.616 22.599 40.495 1.00 30.98 390 THR A O 1
ATOM 3078 N N . THR A 1 391 ? 67.449 23.915 40.259 1.00 29.77 391 THR A N 1
ATOM 3079 C CA . THR A 1 391 ? 68.586 22.927 40.415 1.00 29.77 391 THR A CA 1
ATOM 3080 C C . THR A 1 391 ? 68.637 21.708 39.453 1.00 29.77 391 THR A C 1
ATOM 3082 O O . THR A 1 391 ? 67.591 21.207 39.072 1.00 29.77 391 THR A O 1
ATOM 3085 N N . THR A 1 392 ? 69.755 21.111 38.994 1.00 30.91 392 THR A N 1
ATOM 3086 C CA . THR A 1 392 ? 71.244 21.190 39.162 1.00 30.91 392 THR A CA 1
ATOM 3087 C C . THR A 1 392 ? 71.881 20.300 38.046 1.00 30.91 392 THR A C 1
ATOM 3089 O O . THR A 1 392 ? 71.181 19.419 37.552 1.00 30.91 392 THR A O 1
ATOM 3092 N N . ASP A 1 393 ? 73.166 20.316 37.640 1.00 29.56 393 ASP A N 1
ATOM 3093 C CA . ASP A 1 393 ? 74.281 21.301 37.600 1.00 29.56 393 ASP A CA 1
ATOM 3094 C C . ASP A 1 393 ? 75.488 20.699 36.801 1.00 29.56 393 ASP A C 1
ATOM 3096 O O . ASP A 1 393 ? 75.483 19.481 36.622 1.00 29.56 393 ASP A O 1
ATOM 3100 N N . ILE A 1 394 ? 76.531 21.491 36.446 1.00 36.06 394 ILE A N 1
ATOM 3101 C CA . ILE A 1 394 ? 77.910 21.058 36.009 1.00 36.06 394 ILE A CA 1
ATOM 3102 C C . ILE A 1 394 ? 77.991 20.283 34.639 1.00 36.06 394 ILE A C 1
ATOM 3104 O O . ILE A 1 394 ? 77.124 19.472 34.339 1.00 36.06 394 ILE A O 1
ATOM 3108 N N . ASP A 1 395 ? 78.953 20.428 33.700 1.00 29.64 395 ASP A N 1
ATOM 3109 C CA . ASP A 1 395 ? 80.256 21.136 33.603 1.00 29.64 395 ASP A CA 1
ATOM 3110 C C . ASP A 1 395 ? 80.587 21.605 32.151 1.00 29.64 395 ASP A C 1
ATOM 3112 O O . ASP A 1 395 ? 79.914 21.222 31.190 1.00 29.64 395 ASP A O 1
ATOM 3116 N N . GLU A 1 396 ? 81.676 22.367 31.971 1.00 38.34 396 GLU A N 1
ATOM 3117 C CA . GLU A 1 396 ? 82.248 22.755 30.661 1.00 38.34 396 GLU A CA 1
ATOM 3118 C C . GLU A 1 396 ? 83.067 21.632 29.971 1.00 38.34 396 GLU A C 1
ATOM 3120 O O . GLU A 1 396 ? 83.800 20.904 30.639 1.00 38.34 396 GLU A O 1
ATOM 3125 N N . ASN A 1 397 ? 83.063 21.566 28.622 1.00 32.25 397 ASN A N 1
ATOM 3126 C CA . ASN A 1 397 ? 84.306 21.566 27.810 1.00 32.25 397 ASN A CA 1
ATOM 3127 C C . ASN A 1 397 ? 84.112 21.560 26.271 1.00 32.25 397 ASN A C 1
ATOM 3129 O O . ASN A 1 397 ? 83.293 20.839 25.706 1.00 32.25 397 ASN A O 1
ATOM 3133 N N . CYS A 1 398 ? 84.990 22.315 25.607 1.00 29.11 398 CYS A N 1
ATOM 3134 C CA . CYS A 1 398 ? 85.460 22.187 24.211 1.00 29.11 398 CYS A CA 1
ATOM 3135 C C . CYS A 1 398 ? 86.937 21.665 24.300 1.00 29.11 398 CYS A C 1
ATOM 3137 O O . CYS A 1 398 ? 87.413 21.593 25.435 1.00 29.11 398 CYS A O 1
ATOM 3139 N N . PRO A 1 399 ? 87.739 21.361 23.242 1.00 48.59 399 PRO A N 1
ATOM 3140 C CA . PRO A 1 399 ? 87.534 21.528 21.791 1.00 48.59 399 PRO A CA 1
ATOM 3141 C C . PRO A 1 399 ? 88.062 20.367 20.890 1.00 48.59 399 PRO A C 1
ATOM 3143 O O . PRO A 1 399 ? 88.592 19.391 21.402 1.00 48.59 399 PRO A O 1
ATOM 3146 N N . GLN A 1 400 ? 88.019 20.565 19.551 1.00 32.00 400 GLN A N 1
ATOM 3147 C CA . GLN A 1 400 ? 88.934 19.991 18.517 1.00 32.00 400 GLN A CA 1
ATOM 3148 C C . GLN A 1 400 ? 88.963 18.430 18.352 1.00 32.00 400 GLN A C 1
ATOM 3150 O O . GLN A 1 400 ? 88.659 17.686 19.268 1.00 32.00 400 GLN A O 1
ATOM 3155 N N . GLU A 1 401 ? 89.267 17.791 17.209 1.00 28.59 401 GLU A N 1
ATOM 3156 C CA . GLU A 1 401 ? 89.656 18.211 15.850 1.00 28.59 401 GLU A CA 1
ATOM 3157 C C . GLU A 1 401 ? 89.471 17.047 14.826 1.00 28.59 401 GLU A C 1
ATOM 3159 O O . GLU A 1 401 ? 89.218 15.909 15.208 1.00 28.59 401 GLU A O 1
ATOM 3164 N N . HIS A 1 402 ? 89.744 17.329 13.543 1.00 30.86 402 HIS A N 1
ATOM 3165 C CA . HIS A 1 402 ? 90.310 16.410 12.530 1.00 30.86 402 HIS A CA 1
ATOM 3166 C C . HIS A 1 402 ? 89.488 15.302 11.801 1.00 30.86 402 HIS A C 1
ATOM 3168 O O . HIS A 1 402 ? 89.241 14.212 12.305 1.00 30.86 402 HIS A O 1
ATOM 3174 N N . ASN A 1 403 ? 89.351 15.547 10.480 1.00 30.62 403 ASN A N 1
ATOM 3175 C CA . ASN A 1 403 ? 89.662 14.662 9.328 1.00 30.62 403 ASN A CA 1
ATOM 3176 C C . ASN A 1 403 ? 88.534 14.142 8.403 1.00 30.62 403 ASN A C 1
ATOM 3178 O O . ASN A 1 403 ? 87.878 13.133 8.642 1.00 30.62 403 ASN A O 1
ATOM 3182 N N . SER A 1 404 ? 88.460 14.800 7.238 1.00 33.78 404 SER A N 1
ATOM 3183 C CA . SER A 1 404 ? 87.942 14.350 5.929 1.00 33.78 404 SER A CA 1
ATOM 3184 C C . SER A 1 404 ? 88.790 13.183 5.338 1.00 33.78 404 SER A C 1
ATOM 3186 O O . SER A 1 404 ? 89.831 12.887 5.933 1.00 33.78 404 SER A O 1
ATOM 3188 N N . PRO A 1 405 ? 88.452 12.536 4.183 1.00 48.19 405 PRO A N 1
ATOM 3189 C CA . PRO A 1 405 ? 88.366 13.205 2.862 1.00 48.19 405 PRO A CA 1
ATOM 3190 C C . PRO A 1 405 ? 87.344 12.664 1.813 1.00 48.19 405 PRO A C 1
ATOM 3192 O O . PRO A 1 405 ? 86.999 11.491 1.824 1.00 48.19 405 PRO A O 1
ATOM 3195 N N . SER A 1 406 ? 86.953 13.556 0.878 1.00 31.42 406 SER A N 1
ATOM 3196 C CA . SER A 1 406 ? 86.958 13.424 -0.613 1.00 31.42 406 SER A CA 1
ATOM 3197 C C . SER A 1 406 ? 86.302 12.220 -1.332 1.00 31.42 406 SER A C 1
ATOM 3199 O O . SER A 1 406 ? 86.285 11.117 -0.816 1.00 31.42 406 SER A O 1
ATOM 3201 N N . THR A 1 407 ? 85.825 12.266 -2.588 1.00 29.66 407 THR A N 1
ATOM 3202 C CA . THR A 1 407 ? 85.541 13.271 -3.658 1.00 29.66 407 THR A CA 1
ATOM 3203 C C . THR A 1 407 ? 84.591 12.548 -4.660 1.00 29.66 407 THR A C 1
ATOM 3205 O O . THR A 1 407 ? 84.570 11.323 -4.683 1.00 29.66 407 THR A O 1
ATOM 3208 N N . HIS A 1 408 ? 83.730 13.163 -5.482 1.00 31.36 408 HIS A N 1
ATOM 3209 C CA . HIS A 1 408 ? 84.035 14.024 -6.635 1.00 31.36 408 HIS A CA 1
ATOM 3210 C C . HIS A 1 408 ? 82.776 14.748 -7.158 1.00 31.36 408 HIS A C 1
ATOM 3212 O O . HIS A 1 408 ? 81.705 14.155 -7.247 1.00 31.36 408 HIS A O 1
ATOM 3218 N N . ASN A 1 409 ? 82.953 15.996 -7.604 1.00 30.64 409 ASN A N 1
ATOM 3219 C CA . ASN A 1 409 ? 82.019 16.715 -8.480 1.00 30.64 409 ASN A CA 1
ATOM 3220 C C . ASN A 1 409 ? 82.139 16.244 -9.938 1.00 30.64 409 ASN A C 1
ATOM 3222 O O . ASN A 1 409 ? 83.243 15.887 -10.355 1.00 30.64 409 ASN A O 1
ATOM 3226 N N . LEU A 1 410 ? 81.073 16.435 -10.729 1.00 31.20 410 LEU A N 1
ATOM 3227 C CA . LEU A 1 410 ? 81.135 17.264 -11.948 1.00 31.20 410 LEU A CA 1
ATOM 3228 C C . LEU A 1 410 ? 79.737 17.549 -12.533 1.00 31.20 410 LEU A C 1
ATOM 3230 O O . LEU A 1 410 ? 79.156 16.716 -13.224 1.00 31.20 410 LEU A O 1
ATOM 3234 N N . ASP A 1 411 ? 79.245 18.768 -12.306 1.00 29.83 411 ASP A N 1
ATOM 3235 C CA . ASP A 1 411 ? 78.265 19.418 -13.183 1.00 29.83 411 ASP A CA 1
ATOM 3236 C C . ASP A 1 411 ? 78.927 19.826 -14.506 1.00 29.83 411 ASP A C 1
ATOM 3238 O O . ASP A 1 411 ? 80.077 20.276 -14.509 1.00 29.83 411 ASP A O 1
ATOM 3242 N N . SER A 1 412 ? 78.171 19.816 -15.610 1.00 27.66 412 SER A N 1
ATOM 3243 C CA . SER A 1 412 ? 78.270 20.871 -16.632 1.00 27.66 412 SER A CA 1
ATOM 3244 C C . SER A 1 412 ? 77.071 20.915 -17.578 1.00 27.66 412 SER A C 1
ATOM 3246 O O . SER A 1 412 ? 76.395 19.922 -17.836 1.00 27.66 412 SER A O 1
ATOM 3248 N N . LEU A 1 413 ? 76.816 22.126 -18.069 1.00 33.94 413 LEU A N 1
ATOM 3249 C CA . LEU A 1 413 ? 75.571 22.584 -18.678 1.00 33.94 413 LEU A CA 1
ATOM 3250 C C . LEU A 1 413 ? 75.722 22.797 -20.204 1.00 33.94 413 LEU A C 1
ATOM 3252 O O . LEU A 1 413 ? 76.826 22.981 -20.707 1.00 33.94 413 LEU A O 1
ATOM 3256 N N . SER A 1 414 ? 74.577 22.944 -20.880 1.00 29.19 414 SER A N 1
ATOM 3257 C CA . SER A 1 414 ? 74.356 23.844 -22.033 1.00 29.19 414 SER A CA 1
ATOM 3258 C C . SER A 1 414 ? 74.587 23.397 -23.500 1.00 29.19 414 SER A C 1
ATOM 3260 O O . SER A 1 414 ? 75.687 23.409 -24.040 1.00 29.19 414 SER A O 1
ATOM 3262 N N . THR A 1 415 ? 73.439 23.328 -24.200 1.00 27.55 415 THR A N 1
ATOM 3263 C CA . THR A 1 415 ? 73.046 24.147 -25.386 1.00 27.55 415 THR A CA 1
ATOM 3264 C C . THR A 1 415 ? 73.188 23.677 -26.853 1.00 27.55 415 THR A C 1
ATOM 3266 O O . THR A 1 415 ? 74.263 23.349 -27.331 1.00 27.55 415 THR A O 1
ATOM 3269 N N . HIS A 1 416 ? 72.058 23.865 -27.571 1.00 31.23 416 HIS A N 1
ATOM 3270 C CA . HIS A 1 416 ? 71.830 24.119 -29.018 1.00 31.23 416 HIS A CA 1
ATOM 3271 C C . HIS A 1 416 ? 72.314 23.065 -30.050 1.00 31.23 416 HIS A C 1
ATOM 3273 O O . HIS A 1 416 ? 73.489 22.754 -30.152 1.00 31.23 416 HIS A O 1
ATOM 3279 N N . THR A 1 417 ? 71.489 22.567 -30.984 1.00 27.72 417 THR A N 1
ATOM 3280 C CA . THR A 1 417 ? 70.909 23.326 -32.123 1.00 27.72 417 THR A CA 1
ATOM 3281 C C . THR A 1 417 ? 69.878 22.468 -32.902 1.00 27.72 417 THR A C 1
ATOM 3283 O O . THR A 1 417 ? 69.852 21.248 -32.780 1.00 27.72 417 THR A O 1
ATOM 3286 N N . ALA A 1 418 ? 69.020 23.106 -33.707 1.00 32.41 418 ALA A N 1
ATOM 3287 C CA . ALA A 1 418 ? 67.876 22.522 -34.423 1.00 32.41 418 ALA A CA 1
ATOM 3288 C C . ALA A 1 418 ? 68.177 21.493 -35.539 1.00 32.41 418 ALA A C 1
ATOM 3290 O O . ALA A 1 418 ? 69.174 21.600 -36.255 1.00 32.41 418 ALA A O 1
ATOM 3291 N N . ARG A 1 419 ? 67.191 20.618 -35.818 1.00 27.52 419 ARG A N 1
ATOM 3292 C CA . ARG A 1 419 ? 66.915 20.095 -37.174 1.00 27.52 419 ARG A CA 1
ATOM 3293 C C . ARG A 1 419 ? 65.464 19.608 -37.345 1.00 27.52 419 ARG A C 1
ATOM 3295 O O . ARG A 1 419 ? 64.981 18.812 -36.549 1.00 27.52 419 ARG A O 1
ATOM 3302 N N . GLN A 1 420 ? 64.795 20.058 -38.413 1.00 33.12 420 GLN A N 1
ATOM 3303 C CA . GLN A 1 420 ? 63.625 19.377 -39.004 1.00 33.12 420 GLN A CA 1
ATOM 3304 C C . GLN A 1 420 ? 64.040 17.991 -39.543 1.00 33.12 420 GLN A C 1
ATOM 3306 O O . GLN A 1 420 ? 65.222 17.809 -39.858 1.00 33.12 420 GLN A O 1
ATOM 3311 N N . PRO A 1 421 ? 63.097 17.040 -39.720 1.00 39.06 421 PRO A N 1
ATOM 3312 C CA . PRO A 1 421 ? 62.598 16.840 -41.091 1.00 39.06 421 PRO A CA 1
ATOM 3313 C C . PRO A 1 421 ? 61.127 16.374 -41.255 1.00 39.06 421 PRO A C 1
ATOM 3315 O O . PRO A 1 421 ? 60.553 15.700 -40.408 1.00 39.06 421 PRO A O 1
ATOM 3318 N N . THR A 1 422 ? 60.592 16.688 -42.444 1.00 28.83 422 THR A N 1
ATOM 3319 C CA . THR A 1 422 ? 59.634 15.915 -43.279 1.00 28.83 422 THR A CA 1
ATOM 3320 C C . THR A 1 422 ? 58.294 15.413 -42.723 1.00 28.83 422 THR A C 1
ATOM 3322 O O . THR A 1 422 ? 58.217 14.510 -41.895 1.00 28.83 422 THR A O 1
ATOM 3325 N N . ALA A 1 423 ? 57.219 15.873 -43.370 1.00 35.47 423 ALA A N 1
ATOM 3326 C CA . ALA A 1 423 ? 55.891 15.271 -43.306 1.00 35.47 423 ALA A CA 1
ATOM 3327 C C . ALA A 1 423 ? 55.856 13.860 -43.926 1.00 35.47 423 ALA A C 1
ATOM 3329 O O . ALA A 1 423 ? 56.451 13.625 -44.975 1.00 35.47 423 ALA A O 1
ATOM 3330 N N . THR A 1 424 ? 55.076 12.957 -43.328 1.00 30.20 424 THR A N 1
ATOM 3331 C CA . THR A 1 424 ? 54.599 11.723 -43.972 1.00 30.20 424 THR A CA 1
ATOM 3332 C C . THR A 1 424 ? 53.097 11.604 -43.735 1.00 30.20 424 THR A C 1
ATOM 3334 O O . THR A 1 424 ? 52.628 11.756 -42.610 1.00 30.20 424 THR A O 1
ATOM 3337 N N . SER A 1 425 ? 52.339 11.373 -44.806 1.00 40.28 425 SER A N 1
ATOM 3338 C CA . SER A 1 425 ? 50.884 11.209 -44.764 1.00 40.28 425 SER A CA 1
ATOM 3339 C C . SER A 1 425 ? 50.499 9.920 -44.032 1.00 40.28 425 SER A C 1
ATOM 3341 O O . SER A 1 425 ? 50.901 8.837 -44.455 1.00 40.28 425 SER A O 1
ATOM 3343 N N . GLN A 1 426 ? 49.693 10.028 -42.973 1.00 31.36 426 GLN A N 1
ATOM 3344 C CA 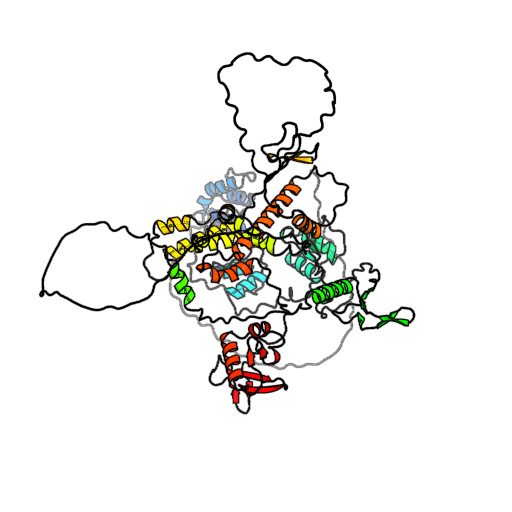. GLN A 1 426 ? 48.989 8.895 -42.370 1.00 31.36 426 GLN A CA 1
ATOM 3345 C C . GLN A 1 426 ? 47.509 9.245 -42.187 1.00 31.36 426 GLN A C 1
ATOM 3347 O O . GLN A 1 426 ? 47.154 10.289 -41.642 1.00 31.36 426 GLN A O 1
ATOM 3352 N N . SER A 1 427 ? 46.642 8.367 -42.685 1.00 32.91 427 SER A N 1
ATOM 3353 C CA . SER A 1 427 ? 45.187 8.481 -42.596 1.00 32.91 427 SER A CA 1
ATOM 3354 C C . SER A 1 427 ? 44.694 8.178 -41.174 1.00 32.91 427 SER A C 1
ATOM 3356 O O . SER A 1 427 ? 45.064 7.128 -40.645 1.00 32.91 427 SER A O 1
ATOM 3358 N N . PRO A 1 428 ? 43.818 9.002 -40.569 1.00 33.97 428 PRO A N 1
ATOM 3359 C CA . PRO A 1 428 ? 43.303 8.732 -39.231 1.00 33.97 428 PRO A CA 1
ATOM 3360 C C . PRO A 1 428 ? 42.301 7.568 -39.248 1.00 33.97 428 PRO A C 1
ATOM 3362 O O . PRO A 1 428 ? 41.165 7.703 -39.712 1.00 33.97 428 PRO A O 1
ATOM 3365 N N . SER A 1 429 ? 42.712 6.418 -38.712 1.00 35.44 429 SER A N 1
ATOM 3366 C CA . SER A 1 429 ? 41.802 5.336 -38.334 1.00 35.44 429 SER A CA 1
ATOM 3367 C C . SER A 1 429 ? 40.894 5.795 -37.186 1.00 35.44 429 SER A C 1
ATOM 3369 O O . SER A 1 429 ? 41.320 6.465 -36.246 1.00 35.44 429 SER A O 1
ATOM 3371 N N . LYS A 1 430 ? 39.600 5.472 -37.279 1.00 46.41 430 LYS A N 1
ATOM 3372 C CA . LYS A 1 430 ? 38.575 5.966 -36.351 1.00 46.41 430 LYS A CA 1
ATOM 3373 C C . LYS A 1 430 ? 38.598 5.209 -35.021 1.00 46.41 430 LYS A C 1
ATOM 3375 O O . LYS A 1 430 ? 37.924 4.194 -34.888 1.00 46.41 430 LYS A O 1
ATOM 3380 N N . GLU A 1 431 ? 39.264 5.770 -34.020 1.00 38.50 431 GLU A N 1
ATOM 3381 C CA . GLU A 1 431 ? 39.198 5.310 -32.625 1.00 38.50 431 GLU A CA 1
ATOM 3382 C C . GLU A 1 431 ? 38.622 6.425 -31.726 1.00 38.50 431 GLU A C 1
ATOM 3384 O O . GLU A 1 431 ? 39.293 7.013 -30.885 1.00 38.50 431 GLU A O 1
ATOM 3389 N N . CYS A 1 432 ? 37.357 6.789 -31.981 1.00 40.59 432 CYS A N 1
ATOM 3390 C CA . CYS A 1 432 ? 36.772 8.072 -31.552 1.00 40.59 432 CYS A CA 1
ATOM 3391 C C . CYS A 1 432 ? 35.694 7.979 -30.445 1.00 40.59 432 CYS A C 1
ATOM 3393 O O . CYS A 1 432 ? 35.034 8.970 -30.154 1.00 40.59 432 CYS A O 1
ATOM 3395 N N . SER A 1 433 ? 35.467 6.813 -29.828 1.00 44.88 433 SER A N 1
ATOM 3396 C CA . SER A 1 433 ? 34.345 6.617 -28.884 1.00 44.88 433 SER A CA 1
ATOM 3397 C C . SER A 1 433 ? 34.739 6.515 -27.404 1.00 44.88 433 SER A C 1
ATOM 3399 O O . SER A 1 433 ? 33.980 6.962 -26.549 1.00 44.88 433 SER A O 1
ATOM 3401 N N . LYS A 1 434 ? 35.921 5.976 -27.063 1.00 38.44 434 LYS A N 1
ATOM 3402 C CA . LYS A 1 434 ? 36.360 5.842 -25.654 1.00 38.44 434 LYS A CA 1
ATOM 3403 C C . LYS A 1 434 ? 37.082 7.076 -25.105 1.00 38.44 434 LYS A C 1
ATOM 3405 O O . LYS A 1 434 ? 36.840 7.462 -23.965 1.00 38.44 434 LYS A O 1
ATOM 3410 N N . ALA A 1 435 ? 37.943 7.709 -25.903 1.00 35.12 435 ALA A N 1
ATOM 3411 C CA . ALA A 1 435 ? 38.752 8.843 -25.446 1.00 35.12 435 ALA A CA 1
ATOM 3412 C C . ALA A 1 435 ? 37.932 10.131 -25.232 1.00 35.12 435 ALA A C 1
ATOM 3414 O O . ALA A 1 435 ? 38.229 10.898 -24.320 1.00 35.12 435 ALA A O 1
ATOM 3415 N N . VAL A 1 436 ? 36.887 10.357 -26.037 1.00 39.22 436 VAL A N 1
ATOM 3416 C CA . VAL A 1 436 ? 36.066 11.583 -25.987 1.00 39.22 436 VAL A CA 1
ATOM 3417 C C . VAL A 1 436 ? 35.218 11.646 -24.711 1.00 39.22 436 VAL A C 1
ATOM 3419 O O . VAL A 1 436 ? 35.154 12.692 -24.073 1.00 39.22 436 VAL A O 1
ATOM 3422 N N . LEU A 1 437 ? 34.635 10.520 -24.283 1.00 39.47 437 LEU A N 1
ATOM 3423 C CA . LEU A 1 437 ? 33.866 10.437 -23.034 1.00 39.47 437 LEU A CA 1
ATOM 3424 C C . LEU A 1 437 ? 34.745 10.612 -21.786 1.00 39.47 437 LEU A C 1
ATOM 3426 O O . LEU A 1 437 ? 34.353 11.330 -20.871 1.00 39.47 437 LEU A O 1
ATOM 3430 N N . ALA A 1 438 ? 35.942 10.017 -21.768 1.00 41.69 438 ALA A N 1
ATOM 3431 C CA . ALA A 1 438 ? 36.873 10.161 -20.648 1.00 41.69 438 ALA A CA 1
ATOM 3432 C C . ALA A 1 438 ? 37.420 11.594 -20.520 1.00 41.69 438 ALA A C 1
ATOM 3434 O O . ALA A 1 438 ? 37.538 12.118 -19.422 1.00 41.69 438 ALA A O 1
ATOM 3435 N N . LYS A 1 439 ? 37.734 12.259 -21.638 1.00 38.69 439 LYS A N 1
ATOM 3436 C CA . LYS A 1 439 ? 38.356 13.593 -21.612 1.00 38.69 439 LYS A CA 1
ATOM 3437 C C . LYS A 1 439 ? 37.368 14.733 -21.338 1.00 38.69 439 LYS A C 1
ATOM 3439 O O . LYS A 1 439 ? 37.787 15.830 -20.985 1.00 38.69 439 LYS A O 1
ATOM 3444 N N . ALA A 1 440 ? 36.067 14.482 -21.489 1.00 46.03 440 ALA A N 1
ATOM 3445 C CA . ALA A 1 440 ? 35.021 15.443 -21.156 1.00 46.03 440 ALA A CA 1
ATOM 3446 C C . ALA A 1 440 ? 34.696 15.482 -19.647 1.00 46.03 440 ALA A C 1
ATOM 3448 O O . ALA A 1 440 ? 34.260 16.524 -19.158 1.00 46.03 440 ALA A O 1
ATOM 3449 N N . SER A 1 441 ? 34.911 14.393 -18.891 1.00 44.38 441 SER A N 1
ATOM 3450 C CA . SER A 1 441 ? 34.515 14.322 -17.471 1.00 44.38 441 SER A CA 1
ATOM 3451 C C . SER A 1 441 ? 35.279 15.297 -16.570 1.00 44.38 441 SER A C 1
ATOM 3453 O O . SER A 1 441 ? 34.697 15.837 -15.630 1.00 44.38 441 SER A O 1
ATOM 3455 N N . ASP A 1 442 ? 36.541 15.597 -16.896 1.00 49.38 442 ASP A N 1
ATOM 3456 C CA . ASP A 1 442 ? 37.427 16.471 -16.110 1.00 49.38 442 ASP A CA 1
ATOM 3457 C C . ASP A 1 442 ? 36.942 17.928 -15.964 1.00 49.38 442 ASP A C 1
ATOM 3459 O O . ASP A 1 442 ? 37.520 18.687 -15.188 1.00 49.38 442 ASP A O 1
ATOM 3463 N N . HIS A 1 443 ? 35.910 18.359 -16.700 1.00 53.12 443 HIS A N 1
ATOM 3464 C CA . HIS A 1 443 ? 35.399 19.739 -16.655 1.00 53.12 443 HIS A CA 1
ATOM 3465 C C . HIS A 1 443 ? 34.015 19.912 -16.007 1.00 53.12 443 HIS A C 1
ATOM 3467 O O . HIS A 1 443 ? 33.640 21.044 -15.702 1.00 53.12 443 HIS A O 1
ATOM 3473 N N . PHE A 1 444 ? 33.251 18.844 -15.746 1.00 56.38 444 PHE A N 1
ATOM 3474 C CA . PHE A 1 444 ? 31.873 18.998 -15.245 1.00 56.38 444 PHE A CA 1
ATOM 3475 C C . PHE A 1 444 ? 31.781 19.343 -13.751 1.00 56.38 444 PHE A C 1
ATOM 3477 O O . PHE A 1 444 ? 30.848 20.031 -13.327 1.00 56.38 444 PHE A O 1
ATOM 3484 N N . HIS A 1 445 ? 32.761 18.931 -12.942 1.00 65.50 445 HIS A N 1
ATOM 3485 C CA . HIS A 1 445 ? 32.748 19.149 -11.494 1.00 65.50 445 HIS A CA 1
ATOM 3486 C C . HIS A 1 445 ? 34.034 19.827 -11.012 1.00 65.50 445 HIS A C 1
ATOM 3488 O O . HIS A 1 445 ? 34.957 19.196 -10.513 1.00 65.50 445 HIS A O 1
ATOM 3494 N N . SER A 1 446 ? 34.057 21.161 -11.097 1.00 72.12 446 SER A N 1
ATOM 3495 C CA . SER A 1 446 ? 35.145 22.014 -10.586 1.00 72.12 446 SER A CA 1
ATOM 3496 C C . SER A 1 446 ? 35.224 22.097 -9.045 1.00 72.12 446 SER A C 1
ATOM 3498 O O . SER A 1 446 ? 35.766 23.070 -8.517 1.00 72.12 446 SER A O 1
ATOM 3500 N N . PHE A 1 447 ? 34.576 21.186 -8.312 1.00 80.94 447 PHE A N 1
ATOM 3501 C CA . PHE A 1 447 ? 34.477 21.221 -6.853 1.00 80.94 447 PHE A CA 1
ATOM 3502 C C . PHE A 1 447 ? 34.943 19.891 -6.261 1.00 80.94 447 PHE A C 1
ATOM 3504 O O . PHE A 1 447 ? 34.524 18.820 -6.696 1.00 80.94 447 PHE A O 1
ATOM 3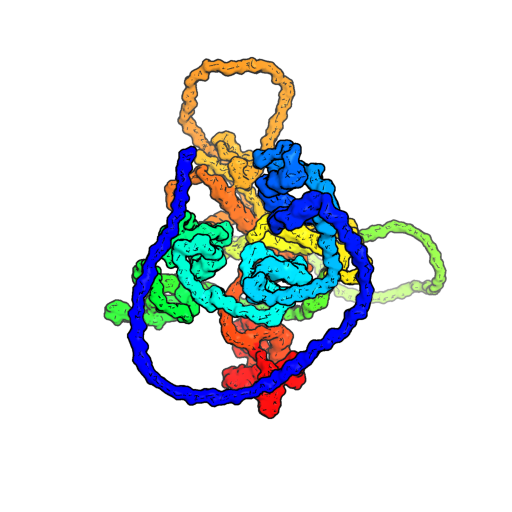511 N N . GLU A 1 448 ? 35.825 19.955 -5.267 1.00 84.62 448 GLU A N 1
ATOM 3512 C CA . GLU A 1 448 ? 36.413 18.762 -4.665 1.00 84.62 448 GLU A CA 1
ATOM 3513 C C . GLU A 1 448 ? 35.466 18.143 -3.636 1.00 84.62 448 GLU A C 1
ATOM 3515 O O . GLU A 1 448 ? 35.374 18.595 -2.493 1.00 84.62 448 GLU A O 1
ATOM 3520 N N . MET A 1 449 ? 34.789 17.056 -4.015 1.00 87.00 449 MET A N 1
ATOM 3521 C CA . MET A 1 449 ? 33.942 16.301 -3.084 1.00 87.00 449 MET A CA 1
ATOM 3522 C C . MET A 1 449 ? 34.709 15.732 -1.885 1.00 87.00 449 MET A C 1
ATOM 3524 O O . MET A 1 449 ? 34.107 15.549 -0.834 1.00 87.00 449 MET A O 1
ATOM 3528 N N . ARG A 1 450 ? 36.026 15.508 -2.000 1.00 87.12 450 ARG A N 1
ATOM 3529 C CA . ARG A 1 450 ? 36.885 15.015 -0.906 1.00 87.12 450 ARG A CA 1
ATOM 3530 C C . ARG A 1 450 ? 36.907 15.920 0.330 1.00 87.12 450 ARG A C 1
ATOM 3532 O O . ARG A 1 450 ? 37.120 15.418 1.426 1.00 87.12 450 ARG A O 1
ATOM 3539 N N . LEU A 1 451 ? 36.672 17.224 0.163 1.00 88.56 451 LEU A N 1
ATOM 3540 C CA . LEU A 1 451 ? 36.643 18.204 1.258 1.00 88.56 451 LEU A CA 1
ATOM 3541 C C . LEU A 1 451 ? 35.262 18.326 1.925 1.00 88.56 451 LEU A C 1
ATOM 3543 O O . LEU A 1 451 ? 35.103 19.039 2.916 1.00 88.56 451 LEU A O 1
ATOM 3547 N N . ILE A 1 452 ? 34.244 17.666 1.372 1.00 90.81 452 ILE A N 1
ATOM 3548 C CA . ILE A 1 452 ? 32.869 17.733 1.856 1.00 90.81 452 ILE A CA 1
ATOM 3549 C C . ILE A 1 452 ? 32.670 16.714 2.978 1.00 90.81 452 ILE A C 1
ATOM 3551 O O . ILE A 1 452 ? 33.102 15.567 2.874 1.00 90.81 452 ILE A O 1
ATOM 3555 N N . ASN A 1 453 ? 31.948 17.105 4.034 1.00 93.19 453 ASN A N 1
ATOM 3556 C CA . ASN A 1 453 ? 31.575 16.173 5.094 1.00 93.19 453 ASN A CA 1
ATOM 3557 C C . ASN A 1 453 ? 30.788 14.979 4.494 1.00 93.19 453 ASN A C 1
ATOM 3559 O O . ASN A 1 453 ? 29.716 15.184 3.907 1.00 93.19 453 ASN A O 1
ATOM 3563 N N . PRO A 1 454 ? 31.281 13.734 4.639 1.00 92.62 454 PRO A N 1
ATOM 3564 C CA . PRO A 1 454 ? 30.732 12.578 3.932 1.00 92.62 454 PRO A CA 1
ATOM 3565 C C . PRO A 1 454 ? 29.300 12.246 4.361 1.00 92.62 454 PRO A C 1
ATOM 3567 O O . PRO A 1 454 ? 28.545 11.694 3.567 1.00 92.62 454 PRO A O 1
ATOM 3570 N N . LEU A 1 455 ? 28.884 12.630 5.572 1.00 90.69 455 LEU A N 1
ATOM 3571 C CA . LEU A 1 455 ? 27.519 12.432 6.054 1.00 90.69 455 LEU A CA 1
ATOM 3572 C C . LEU A 1 455 ? 26.516 13.290 5.268 1.00 90.69 455 LEU A C 1
ATOM 3574 O O . LEU A 1 455 ? 25.486 12.786 4.822 1.00 90.69 455 LEU A O 1
ATOM 3578 N N . ILE A 1 456 ? 26.851 14.563 5.026 1.00 93.06 456 ILE A N 1
ATOM 3579 C CA . ILE A 1 456 ? 26.048 15.474 4.194 1.00 93.06 456 ILE A CA 1
ATOM 3580 C C . ILE A 1 456 ? 25.988 14.945 2.759 1.00 93.06 456 ILE A C 1
ATOM 3582 O O . ILE A 1 456 ? 24.912 14.867 2.163 1.00 93.06 456 ILE A O 1
ATOM 3586 N N . LEU A 1 457 ? 27.141 14.537 2.220 1.00 94.62 457 LEU A N 1
ATOM 3587 C CA . LEU A 1 457 ? 27.250 14.010 0.863 1.00 94.62 457 LEU A CA 1
ATOM 3588 C C . LEU A 1 457 ? 26.433 12.720 0.682 1.00 94.62 457 LEU A C 1
ATOM 3590 O O . LEU A 1 457 ? 25.717 12.594 -0.306 1.00 94.62 457 LEU A O 1
ATOM 3594 N N . HIS A 1 458 ? 26.446 11.807 1.658 1.00 93.25 458 HIS A N 1
ATOM 3595 C CA . HIS A 1 458 ? 25.611 10.603 1.653 1.00 93.25 458 HIS A CA 1
ATOM 3596 C C . HIS A 1 458 ? 24.109 10.932 1.627 1.00 93.25 458 HIS A C 1
ATOM 3598 O O . HIS A 1 458 ? 23.362 10.330 0.853 1.00 93.25 458 HIS A O 1
ATOM 3604 N N . VAL A 1 459 ? 23.654 11.888 2.446 1.00 94.25 459 VAL A N 1
ATOM 3605 C CA . VAL A 1 459 ? 22.246 12.332 2.495 1.00 94.25 459 VAL A CA 1
ATOM 3606 C C . VAL A 1 459 ? 21.812 12.964 1.168 1.00 94.25 459 VAL A C 1
ATOM 3608 O O . VAL A 1 459 ? 20.762 12.613 0.618 1.00 94.25 459 VAL A O 1
ATOM 3611 N N . ALA A 1 460 ? 22.651 13.837 0.604 1.00 95.31 460 ALA A N 1
ATOM 3612 C CA . ALA A 1 460 ? 22.407 14.466 -0.690 1.00 95.31 460 ALA A CA 1
ATOM 3613 C C . ALA A 1 460 ? 22.352 13.434 -1.833 1.00 95.31 460 ALA A C 1
ATOM 3615 O O . ALA A 1 460 ? 21.386 13.425 -2.598 1.00 95.31 460 ALA A O 1
ATOM 3616 N N . LEU A 1 461 ? 23.337 12.528 -1.919 1.00 94.56 461 LEU A N 1
ATOM 3617 C CA . LEU A 1 461 ? 23.397 11.470 -2.937 1.00 94.56 461 LEU A CA 1
ATOM 3618 C C . LEU A 1 461 ? 22.211 10.506 -2.829 1.00 94.56 461 LEU A C 1
ATOM 3620 O O . LEU A 1 461 ? 21.564 10.220 -3.834 1.00 94.56 461 LEU A O 1
ATOM 3624 N N . THR A 1 462 ? 21.886 10.038 -1.618 1.00 92.94 462 THR A N 1
ATOM 3625 C CA . THR A 1 462 ? 20.750 9.127 -1.390 1.00 92.94 462 THR A CA 1
ATOM 3626 C C . THR A 1 462 ? 19.447 9.756 -1.873 1.00 92.94 462 THR A C 1
ATOM 3628 O O . THR A 1 462 ? 18.672 9.118 -2.586 1.00 92.94 462 THR A O 1
ATOM 3631 N N . THR A 1 463 ? 19.220 11.026 -1.538 1.00 93.69 463 THR A N 1
ATOM 3632 C CA . THR A 1 463 ? 18.011 11.745 -1.948 1.00 93.69 463 THR A CA 1
ATOM 3633 C C . THR A 1 463 ? 17.963 11.954 -3.459 1.00 93.69 463 THR A C 1
ATOM 3635 O O . THR A 1 463 ? 16.931 11.689 -4.073 1.00 93.69 463 THR A O 1
ATOM 3638 N N . ALA A 1 464 ? 19.077 12.368 -4.072 1.00 94.81 464 ALA A N 1
ATOM 3639 C CA . ALA A 1 464 ? 19.157 12.559 -5.516 1.00 94.81 464 ALA A CA 1
ATOM 3640 C C . ALA A 1 464 ? 18.850 11.261 -6.285 1.00 94.81 464 ALA A C 1
ATOM 3642 O O . ALA A 1 464 ? 18.080 11.278 -7.243 1.00 94.81 464 ALA A O 1
ATOM 3643 N N . ILE A 1 465 ? 19.376 10.123 -5.822 1.00 93.06 465 ILE A N 1
ATOM 3644 C CA . ILE A 1 465 ? 19.099 8.799 -6.396 1.00 93.06 465 ILE A CA 1
ATOM 3645 C C . ILE A 1 465 ? 17.614 8.425 -6.275 1.00 93.06 465 ILE A C 1
ATOM 3647 O O . ILE A 1 465 ? 17.023 7.918 -7.232 1.00 93.06 465 ILE A O 1
ATOM 3651 N N . LEU A 1 466 ? 16.991 8.668 -5.118 1.00 90.31 466 LEU A N 1
ATOM 3652 C CA . LEU A 1 466 ? 15.583 8.328 -4.882 1.00 90.31 466 LEU A CA 1
ATOM 3653 C C . LEU A 1 466 ? 14.604 9.189 -5.695 1.00 90.31 466 LEU A C 1
ATOM 3655 O O . LEU A 1 466 ? 13.536 8.694 -6.067 1.00 90.31 466 LEU A O 1
ATOM 3659 N N . ASP A 1 467 ? 14.972 10.433 -6.000 1.00 93.38 467 ASP A N 1
ATOM 3660 C CA . ASP A 1 467 ? 14.209 11.312 -6.890 1.00 93.38 467 ASP A CA 1
ATOM 3661 C C . ASP A 1 467 ? 14.354 10.880 -8.360 1.00 93.38 467 ASP A C 1
ATOM 3663 O O . ASP A 1 467 ? 13.366 10.552 -9.018 1.00 93.38 467 ASP A O 1
ATOM 3667 N N . ILE A 1 468 ? 15.599 10.775 -8.842 1.00 91.19 468 ILE A N 1
ATOM 3668 C CA . ILE A 1 468 ? 15.924 10.498 -10.250 1.00 91.19 468 ILE A CA 1
ATOM 3669 C C . ILE A 1 468 ? 15.505 9.078 -10.666 1.00 91.19 468 ILE A C 1
ATOM 3671 O O . ILE A 1 468 ? 14.888 8.893 -11.716 1.00 91.19 468 ILE A O 1
ATOM 3675 N N . PHE A 1 469 ? 15.824 8.063 -9.855 1.00 85.75 469 PHE A N 1
ATOM 3676 C CA . PHE A 1 469 ? 15.591 6.651 -10.192 1.00 85.75 469 PHE A CA 1
ATOM 3677 C C . PHE A 1 469 ? 14.430 6.028 -9.413 1.00 85.75 469 PHE A C 1
ATOM 3679 O O . PHE A 1 469 ? 13.691 5.200 -9.951 1.00 85.75 469 PHE A O 1
ATOM 3686 N N . GLY A 1 470 ? 14.242 6.424 -8.152 1.00 76.62 470 GLY A N 1
ATOM 3687 C CA . GLY A 1 470 ? 13.268 5.803 -7.250 1.00 76.62 470 GLY A CA 1
ATOM 3688 C C . GLY A 1 470 ? 11.799 6.105 -7.566 1.00 76.62 470 GLY A C 1
ATOM 3689 O O . GLY A 1 470 ? 10.924 5.515 -6.932 1.00 76.62 470 GLY A O 1
ATOM 3690 N N . ARG A 1 471 ? 11.507 7.012 -8.515 1.00 74.88 471 ARG A N 1
ATOM 3691 C CA . ARG A 1 471 ? 10.152 7.531 -8.814 1.00 74.88 471 ARG A CA 1
ATOM 3692 C C . ARG A 1 471 ? 9.417 8.046 -7.568 1.00 74.88 471 ARG A C 1
ATOM 3694 O O . ARG A 1 471 ? 8.185 8.029 -7.518 1.00 74.88 471 ARG A O 1
ATOM 3701 N N . SER A 1 472 ? 10.166 8.460 -6.549 1.00 82.00 472 SER A N 1
ATOM 3702 C CA . SER A 1 472 ? 9.593 9.035 -5.337 1.00 82.00 472 SER A CA 1
ATOM 3703 C C . SER A 1 472 ? 9.064 10.430 -5.660 1.00 82.00 472 SER A C 1
ATOM 3705 O O . SER A 1 472 ? 9.657 11.142 -6.462 1.00 82.00 472 SER A O 1
ATOM 3707 N N . SER A 1 473 ? 7.941 10.835 -5.067 1.00 88.06 473 SER A N 1
ATOM 3708 C CA . SER A 1 473 ? 7.474 12.215 -5.227 1.00 88.06 473 SER A CA 1
ATOM 3709 C C . SER A 1 473 ? 8.366 13.177 -4.443 1.00 88.06 473 SER A C 1
ATOM 3711 O O . SER A 1 473 ? 8.880 12.800 -3.389 1.00 88.06 473 SER A O 1
ATOM 3713 N N . ASN A 1 474 ? 8.452 14.440 -4.880 1.00 84.50 474 ASN A N 1
ATOM 3714 C CA . ASN A 1 474 ? 9.197 15.503 -4.186 1.00 84.50 474 ASN A CA 1
ATOM 3715 C C . ASN A 1 474 ? 8.874 15.571 -2.679 1.00 84.50 474 ASN A C 1
ATOM 3717 O O . ASN A 1 474 ? 9.733 15.901 -1.866 1.00 84.50 474 ASN A O 1
ATOM 3721 N N . SER A 1 475 ? 7.635 15.250 -2.284 1.00 85.19 475 SER A N 1
ATOM 3722 C CA . SER A 1 475 ? 7.213 15.188 -0.879 1.00 85.19 475 SER A CA 1
ATOM 3723 C C . SER A 1 475 ? 7.848 14.025 -0.109 1.00 85.19 475 SER A C 1
ATOM 3725 O O . SER A 1 475 ? 8.214 14.203 1.048 1.00 85.19 475 SER A O 1
ATOM 3727 N N . ILE A 1 476 ? 7.996 12.850 -0.730 1.00 85.94 476 ILE A N 1
ATOM 3728 C CA . ILE A 1 476 ? 8.655 11.683 -0.125 1.00 85.94 476 ILE A CA 1
ATOM 3729 C C . ILE A 1 476 ? 10.160 11.933 -0.008 1.00 85.94 476 ILE A C 1
ATOM 3731 O O . ILE A 1 476 ? 10.732 11.690 1.048 1.00 85.94 476 ILE A O 1
ATOM 3735 N N . THR A 1 477 ? 10.804 12.452 -1.054 1.00 89.06 477 THR A N 1
ATOM 3736 C CA . THR A 1 477 ? 12.246 12.745 -1.044 1.00 89.06 477 THR A CA 1
ATOM 3737 C C . THR A 1 477 ? 12.599 13.880 -0.081 1.00 89.06 477 THR A C 1
ATOM 3739 O O . THR A 1 477 ? 13.582 13.763 0.646 1.00 89.06 477 THR A O 1
ATOM 3742 N N . THR A 1 478 ? 11.757 14.915 0.038 1.00 90.44 478 THR A N 1
ATOM 3743 C CA . THR A 1 478 ? 11.904 15.945 1.089 1.00 90.44 478 THR A CA 1
ATOM 3744 C C . THR A 1 478 ? 11.707 15.360 2.491 1.00 90.44 478 THR A C 1
ATOM 3746 O O . THR A 1 478 ? 12.522 15.607 3.373 1.00 90.44 478 THR A O 1
ATOM 3749 N N . TRP A 1 479 ? 10.701 14.502 2.699 1.00 91.00 479 TRP A N 1
ATOM 3750 C CA . TRP A 1 479 ? 10.516 13.817 3.985 1.00 91.00 479 TRP A CA 1
ATOM 3751 C C . TRP A 1 479 ? 11.706 12.912 4.352 1.00 91.00 479 TRP A C 1
ATOM 3753 O O . TRP A 1 479 ? 12.074 12.831 5.521 1.00 91.00 479 TRP A O 1
ATOM 3763 N N . ILE A 1 480 ? 12.353 12.264 3.376 1.00 89.62 480 ILE A N 1
ATOM 3764 C CA . ILE A 1 480 ? 13.571 11.472 3.610 1.00 89.62 480 ILE A CA 1
ATOM 3765 C C . ILE A 1 480 ? 14.749 12.366 4.022 1.00 89.62 480 ILE A C 1
ATOM 3767 O O . ILE A 1 480 ? 15.458 11.996 4.958 1.00 89.62 480 ILE A O 1
ATOM 3771 N N . LEU A 1 481 ? 14.931 13.542 3.404 1.00 92.75 481 LEU A N 1
ATOM 3772 C CA . LEU A 1 481 ? 15.921 14.537 3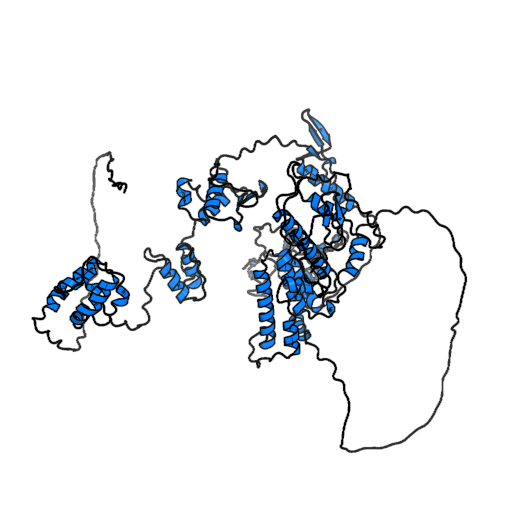.851 1.00 92.75 481 LEU A CA 1
ATOM 3773 C C . LEU A 1 481 ? 15.671 14.965 5.302 1.00 92.75 481 LEU A C 1
ATOM 3775 O O . LEU A 1 481 ? 16.593 14.914 6.117 1.00 92.75 481 LEU A O 1
ATOM 3779 N N . ASP A 1 482 ? 14.428 15.320 5.641 1.00 92.50 482 ASP A N 1
ATOM 3780 C CA . ASP A 1 482 ? 14.042 15.715 7.001 1.00 92.50 482 ASP A CA 1
ATOM 3781 C C . ASP A 1 482 ? 14.318 14.592 8.011 1.00 92.50 482 ASP A C 1
ATOM 3783 O O . ASP A 1 482 ? 14.942 14.819 9.048 1.00 92.50 482 ASP A O 1
ATOM 3787 N N . VAL A 1 483 ? 13.912 13.355 7.703 1.00 91.31 483 VAL A N 1
ATOM 3788 C CA . VAL A 1 483 ? 14.143 12.185 8.565 1.00 91.31 483 VAL A CA 1
ATOM 3789 C C . VAL A 1 483 ? 15.630 11.887 8.722 1.00 91.31 483 VAL A C 1
ATOM 3791 O O . VAL A 1 483 ? 16.059 11.574 9.832 1.00 91.31 483 VAL A O 1
ATOM 3794 N N . GLN A 1 484 ? 16.436 11.997 7.664 1.00 92.19 484 GLN A N 1
ATOM 3795 C CA . GLN A 1 484 ? 17.883 11.797 7.755 1.00 92.19 484 GLN A CA 1
ATOM 3796 C C . GLN A 1 484 ? 18.546 12.908 8.580 1.00 92.19 484 GLN A C 1
ATOM 3798 O O . GLN A 1 484 ? 19.327 12.599 9.476 1.00 92.19 484 GLN A O 1
ATOM 3803 N N . SER A 1 485 ? 18.168 14.172 8.375 1.00 93.19 485 SER A N 1
ATOM 3804 C CA . SER A 1 485 ? 18.643 15.317 9.165 1.00 93.19 485 SER A CA 1
ATOM 3805 C C . SER A 1 485 ? 18.290 15.188 10.655 1.00 93.19 485 SER A C 1
ATOM 3807 O O . SER A 1 485 ? 19.157 15.328 11.522 1.00 93.19 485 SER A O 1
ATOM 3809 N N . ILE A 1 486 ? 17.043 14.816 10.973 1.00 92.81 486 ILE A N 1
ATOM 3810 C CA . ILE A 1 486 ? 16.595 14.544 12.347 1.00 92.81 486 ILE A CA 1
ATOM 3811 C C . ILE A 1 486 ? 17.360 13.357 12.940 1.00 92.81 486 ILE A C 1
ATOM 3813 O O . ILE A 1 486 ? 17.814 13.440 14.078 1.00 92.81 486 ILE A O 1
ATOM 3817 N N . THR A 1 487 ? 17.534 12.270 12.183 1.00 91.31 487 THR A N 1
ATOM 3818 C CA . THR A 1 487 ? 18.240 11.061 12.636 1.00 91.31 487 THR A CA 1
ATOM 3819 C C . THR A 1 487 ? 19.699 11.370 12.962 1.00 91.31 487 THR A C 1
ATOM 3821 O O . THR A 1 487 ? 20.173 10.983 14.027 1.00 91.31 487 THR A O 1
ATOM 3824 N N . ILE A 1 488 ? 20.386 12.125 12.097 1.00 92.00 488 ILE A N 1
ATOM 3825 C CA . ILE A 1 488 ? 21.745 12.626 12.329 1.00 92.00 488 ILE A CA 1
ATOM 3826 C C . ILE A 1 488 ? 21.770 13.444 13.618 1.00 92.00 488 ILE A C 1
ATOM 3828 O O . ILE A 1 488 ? 22.462 13.066 14.560 1.00 92.00 488 ILE A O 1
ATOM 3832 N N . LYS A 1 489 ? 20.936 14.486 13.717 1.00 92.75 489 LYS A N 1
ATOM 3833 C CA . LYS A 1 489 ? 20.865 15.366 14.891 1.00 92.75 489 LYS A CA 1
ATOM 3834 C C . LYS A 1 489 ? 20.608 14.601 16.193 1.00 92.75 489 LYS A C 1
ATOM 3836 O O . LYS A 1 489 ? 21.259 14.877 17.199 1.00 92.75 489 LYS A O 1
ATOM 3841 N N . VAL A 1 490 ? 19.691 13.632 16.185 1.00 90.19 490 VAL A N 1
ATOM 3842 C CA . VAL A 1 490 ? 19.406 12.768 17.340 1.00 90.19 490 VAL A CA 1
ATOM 3843 C C . VAL A 1 490 ? 20.608 11.878 17.658 1.00 90.19 490 VAL A C 1
ATOM 3845 O O . VAL A 1 490 ? 21.025 11.851 18.811 1.00 90.19 490 VAL A O 1
ATOM 3848 N N . SER A 1 491 ? 21.211 11.219 16.667 1.00 88.31 491 SER A N 1
ATOM 3849 C CA . SER A 1 491 ? 22.365 10.333 16.874 1.00 88.31 491 SER A CA 1
ATOM 3850 C C . SER A 1 491 ? 23.614 11.061 17.386 1.00 88.31 491 SER A C 1
ATOM 3852 O O . SER A 1 491 ? 24.315 10.517 18.232 1.00 88.31 491 SER A O 1
ATOM 3854 N N . SER A 1 492 ? 23.851 12.307 16.967 1.00 87.75 492 SER A N 1
ATOM 3855 C CA . SER A 1 492 ? 24.938 13.147 17.486 1.00 87.75 492 SER A CA 1
ATOM 3856 C C . SER A 1 492 ? 24.651 13.667 18.903 1.00 87.75 492 SER A C 1
ATOM 3858 O O . SER A 1 492 ? 25.566 13.800 19.705 1.00 87.75 492 SER A O 1
ATOM 3860 N N . THR A 1 493 ? 23.381 13.913 19.252 1.00 89.00 493 THR A N 1
ATOM 3861 C CA . THR A 1 493 ? 22.989 14.413 20.589 1.00 89.00 493 THR A CA 1
ATOM 3862 C C . THR A 1 493 ? 22.919 13.294 21.646 1.00 89.00 493 THR A C 1
ATOM 3864 O O . THR A 1 493 ? 23.245 13.504 22.814 1.00 89.00 493 THR A O 1
ATOM 3867 N N . TRP A 1 494 ? 22.466 12.096 21.259 1.00 85.50 494 TRP A N 1
ATOM 3868 C CA . TRP A 1 494 ? 22.126 10.994 22.178 1.00 85.50 494 TRP A CA 1
ATOM 3869 C C . TRP A 1 494 ? 22.968 9.725 21.986 1.00 85.50 494 TRP A C 1
ATOM 3871 O O . TRP A 1 494 ? 22.837 8.786 22.769 1.00 85.50 494 TRP A O 1
ATOM 3881 N N . GLY A 1 495 ? 23.815 9.674 20.956 1.00 81.94 495 GLY A N 1
ATOM 3882 C CA . GLY A 1 495 ? 24.441 8.442 20.483 1.00 81.94 495 GLY A CA 1
ATOM 3883 C C . GLY A 1 495 ? 23.492 7.582 19.636 1.00 81.94 495 GLY A C 1
ATOM 3884 O O . GLY A 1 495 ? 22.277 7.773 19.606 1.00 81.94 495 GLY A O 1
ATOM 3885 N N . ILE A 1 496 ? 24.057 6.593 18.937 1.00 76.50 496 ILE A N 1
ATOM 3886 C CA . ILE A 1 496 ? 23.298 5.621 18.120 1.00 76.50 496 ILE A CA 1
ATOM 3887 C C . ILE A 1 496 ? 22.547 4.602 19.001 1.00 76.50 496 ILE A C 1
ATOM 3889 O O . ILE A 1 496 ? 21.551 4.015 18.582 1.00 76.50 496 ILE A O 1
ATOM 3893 N N . LEU A 1 497 ? 23.007 4.404 20.239 1.00 68.81 497 LEU A N 1
ATOM 3894 C CA . LEU A 1 497 ? 22.374 3.552 21.242 1.00 68.81 497 LEU A CA 1
ATOM 3895 C C . LEU A 1 497 ? 22.040 4.390 22.481 1.00 68.81 497 LEU A C 1
ATOM 3897 O O . LEU A 1 497 ? 22.885 5.192 22.881 1.00 68.81 497 LEU A O 1
ATOM 3901 N N . PRO A 1 498 ? 20.883 4.168 23.139 1.00 61.84 498 PRO A N 1
ATOM 3902 C CA . PRO A 1 498 ? 20.524 4.817 24.398 1.00 61.84 498 PRO A CA 1
ATOM 3903 C C . PRO A 1 498 ? 21.366 4.252 25.555 1.00 61.84 498 PRO A C 1
ATOM 3905 O O . PRO A 1 498 ? 20.898 3.493 26.406 1.00 61.84 498 PRO A O 1
ATOM 3908 N N . THR A 1 499 ? 22.649 4.600 25.561 1.00 68.75 499 THR A N 1
ATOM 3909 C CA . THR A 1 499 ? 23.555 4.380 26.684 1.00 68.75 499 THR A CA 1
ATOM 3910 C C . THR A 1 499 ? 23.239 5.391 27.787 1.00 68.75 499 THR A C 1
ATOM 3912 O O . THR A 1 499 ? 22.664 6.449 27.542 1.00 68.75 499 THR A O 1
ATOM 3915 N N . LYS A 1 500 ? 23.611 5.089 29.036 1.00 70.94 500 LYS A N 1
ATOM 3916 C CA . LYS A 1 500 ? 23.381 5.992 30.186 1.00 70.94 500 LYS A CA 1
ATOM 3917 C C . LYS A 1 500 ? 24.316 7.217 30.205 1.00 70.94 500 LYS A C 1
ATOM 3919 O O . LYS A 1 500 ? 24.469 7.848 31.248 1.00 70.94 500 LYS A O 1
ATOM 3924 N N . SER A 1 501 ? 24.976 7.508 29.088 1.00 70.12 501 SER A N 1
ATOM 3925 C CA . SER A 1 501 ? 25.874 8.645 28.937 1.00 70.12 501 SER A CA 1
ATOM 3926 C C . SER A 1 501 ? 25.105 9.960 29.049 1.00 70.12 501 SER A C 1
ATOM 3928 O O . SER A 1 501 ? 23.930 10.052 28.693 1.00 70.12 501 SER A O 1
ATOM 3930 N N . GLN A 1 502 ? 25.775 10.989 29.559 1.00 81.19 502 GLN A N 1
ATOM 3931 C CA . GLN A 1 502 ? 25.215 12.332 29.631 1.00 81.19 502 GLN A CA 1
ATOM 3932 C C . GLN A 1 502 ? 24.947 12.857 28.212 1.00 81.19 502 GLN A C 1
ATOM 3934 O O . GLN A 1 502 ? 25.771 12.661 27.321 1.00 81.19 502 GLN A O 1
ATOM 3939 N N . VAL A 1 503 ? 23.793 13.503 28.010 1.00 87.62 503 VAL A N 1
ATOM 3940 C CA . VAL A 1 503 ? 23.361 14.024 26.701 1.00 87.62 503 VAL A CA 1
ATOM 3941 C C . VAL A 1 503 ? 24.438 14.944 26.130 1.00 87.62 503 VAL A C 1
ATOM 3943 O O . VAL A 1 503 ? 24.805 15.931 26.774 1.00 87.62 503 VAL A O 1
ATOM 3946 N N . HIS A 1 504 ? 24.933 14.627 24.935 1.00 90.00 504 HIS A N 1
ATOM 3947 C CA . HIS A 1 504 ? 25.943 15.435 24.272 1.00 90.00 504 HIS A CA 1
ATOM 3948 C C . HIS A 1 504 ? 25.281 16.701 23.722 1.00 90.00 504 HIS A C 1
ATOM 3950 O O . HIS A 1 504 ? 24.359 16.635 22.908 1.00 90.00 504 HIS A O 1
ATOM 3956 N N . GLN A 1 505 ? 25.709 17.868 24.201 1.00 93.19 505 GLN A N 1
ATOM 3957 C CA . GLN A 1 505 ? 25.264 19.136 23.631 1.00 93.19 505 GLN A CA 1
ATOM 3958 C C . GLN A 1 505 ? 26.087 19.415 22.379 1.00 93.19 505 GLN A C 1
ATOM 3960 O O . GLN A 1 505 ? 27.299 19.584 22.482 1.00 93.19 505 GLN A O 1
ATOM 3965 N N . LEU A 1 506 ? 25.409 19.472 21.231 1.00 93.69 506 LEU A N 1
ATOM 3966 C CA . LEU A 1 506 ? 26.050 19.722 19.943 1.00 93.69 506 LEU A CA 1
ATOM 3967 C C . LEU A 1 506 ? 26.838 21.034 19.972 1.00 93.69 506 LEU A C 1
ATOM 3969 O O . LEU A 1 506 ? 26.282 22.080 20.332 1.00 93.69 506 LEU A O 1
ATOM 3973 N N . ILE A 1 507 ? 28.098 20.992 19.548 1.00 94.19 507 ILE A N 1
ATOM 3974 C CA . ILE A 1 507 ? 28.925 22.200 19.446 1.00 94.19 507 ILE A CA 1
ATOM 3975 C C . ILE A 1 507 ? 28.460 23.084 18.268 1.00 94.19 507 ILE A C 1
ATOM 3977 O O . ILE A 1 507 ? 27.825 22.589 17.328 1.00 94.19 507 ILE A O 1
ATOM 3981 N N . PRO A 1 508 ? 28.732 24.405 18.273 1.00 95.12 508 PRO A N 1
ATOM 3982 C CA . PRO A 1 508 ? 28.310 25.305 17.193 1.00 95.12 508 PRO A CA 1
ATOM 3983 C C . PRO A 1 508 ? 28.750 24.850 15.792 1.00 95.12 508 PRO A C 1
ATOM 3985 O O . PRO A 1 508 ? 28.024 25.052 14.817 1.00 95.12 508 PRO A O 1
ATOM 3988 N N . GLU A 1 509 ? 29.904 24.193 15.694 1.00 92.94 509 GLU A N 1
ATOM 3989 C CA . GLU A 1 509 ? 30.477 23.619 14.478 1.00 92.94 509 GLU A CA 1
ATOM 3990 C C . GLU A 1 509 ? 29.632 22.448 13.957 1.00 92.94 509 GLU A C 1
ATOM 3992 O O . GLU A 1 509 ? 29.295 22.420 12.776 1.00 92.94 509 GLU A O 1
ATOM 3997 N N . GLU A 1 510 ? 29.193 21.540 14.834 1.00 91.19 510 GLU A N 1
ATOM 3998 C CA . GLU A 1 510 ? 28.268 20.449 14.499 1.00 91.19 510 GLU A CA 1
ATOM 3999 C C . GLU A 1 510 ? 26.917 20.983 14.041 1.00 91.19 510 GLU A C 1
ATOM 4001 O O . GLU A 1 510 ? 26.380 20.533 13.030 1.00 91.19 510 GLU A O 1
ATOM 4006 N N . ILE A 1 511 ? 26.374 21.981 14.744 1.00 93.31 511 ILE A N 1
ATOM 4007 C CA . ILE A 1 511 ? 25.118 22.633 14.358 1.00 93.31 511 ILE A CA 1
ATOM 4008 C C . ILE A 1 511 ? 25.268 23.277 12.973 1.00 93.31 511 ILE A C 1
ATOM 4010 O O . ILE A 1 511 ? 24.386 23.130 12.126 1.00 93.31 511 ILE A O 1
ATOM 4014 N N . LYS A 1 512 ? 26.398 23.940 12.701 1.00 94.56 512 LYS A N 1
ATOM 4015 C CA . LYS A 1 512 ? 26.719 24.517 11.388 1.00 94.56 512 LYS A CA 1
ATOM 4016 C C . LYS A 1 512 ? 26.827 23.444 10.299 1.00 94.56 512 LYS A C 1
ATOM 4018 O O . LYS A 1 512 ? 26.327 23.675 9.202 1.00 94.56 512 LYS A O 1
ATOM 4023 N N . THR A 1 513 ? 27.420 22.286 10.589 1.00 92.25 513 THR A N 1
ATOM 4024 C CA . THR A 1 513 ? 27.514 21.140 9.667 1.00 92.25 513 THR A CA 1
ATOM 4025 C C . THR A 1 513 ? 26.148 20.491 9.416 1.00 92.25 513 THR A C 1
ATOM 4027 O O . THR A 1 513 ? 25.791 20.250 8.268 1.00 92.25 513 THR A O 1
ATOM 4030 N N . ILE A 1 514 ? 25.325 20.274 10.444 1.00 93.00 514 ILE A N 1
ATOM 4031 C CA . ILE A 1 514 ? 23.962 19.731 10.294 1.00 93.00 514 ILE A CA 1
ATOM 4032 C C . ILE A 1 514 ? 23.082 20.697 9.483 1.00 93.00 514 ILE A C 1
ATOM 4034 O O . ILE A 1 514 ? 22.330 20.267 8.612 1.00 93.00 514 ILE A O 1
ATOM 4038 N N . ASN A 1 515 ? 23.228 22.008 9.688 1.00 94.19 515 ASN A N 1
ATOM 4039 C CA . ASN A 1 515 ? 22.512 23.033 8.921 1.00 94.19 515 ASN A CA 1
ATOM 4040 C C . ASN A 1 515 ? 22.978 23.165 7.453 1.00 94.19 515 ASN A C 1
ATOM 4042 O O . ASN A 1 515 ? 22.352 23.900 6.691 1.00 94.19 515 ASN A O 1
ATOM 4046 N N . GLN A 1 516 ? 24.052 22.480 7.038 1.00 95.38 516 GLN A N 1
ATOM 4047 C CA . GLN A 1 516 ? 24.457 22.365 5.628 1.00 95.38 516 GLN A CA 1
ATOM 4048 C C . GLN A 1 516 ? 23.770 21.194 4.900 1.00 95.38 516 GLN A C 1
ATOM 4050 O O . GLN A 1 516 ? 23.919 21.073 3.684 1.00 95.38 516 GLN A O 1
ATOM 4055 N N . ILE A 1 517 ? 23.011 20.341 5.602 1.00 95.06 517 ILE A N 1
ATOM 4056 C CA . ILE A 1 517 ? 22.201 19.295 4.966 1.00 95.06 517 ILE A CA 1
ATOM 4057 C C . ILE A 1 517 ? 21.138 19.957 4.067 1.00 95.06 517 ILE A C 1
ATOM 4059 O O . ILE A 1 517 ? 20.424 20.848 4.535 1.00 95.06 517 ILE A O 1
ATOM 4063 N N . PRO A 1 518 ? 20.995 19.546 2.790 1.00 96.62 518 PRO A N 1
ATOM 4064 C CA . PRO A 1 518 ? 19.993 20.121 1.898 1.00 96.62 518 PRO A CA 1
ATOM 4065 C C . PRO A 1 518 ? 18.568 19.999 2.453 1.00 96.62 518 PRO A C 1
ATOM 4067 O O . PRO A 1 518 ? 18.095 18.902 2.725 1.00 96.62 518 PRO A O 1
ATOM 4070 N N . ALA A 1 519 ? 17.853 21.122 2.555 1.00 94.12 519 ALA A N 1
ATOM 4071 C CA . ALA A 1 519 ? 16.462 21.159 3.025 1.00 94.12 519 ALA A CA 1
ATOM 4072 C C . ALA A 1 519 ? 15.426 20.750 1.953 1.00 94.12 519 ALA A C 1
ATOM 4074 O O . ALA A 1 519 ? 14.229 20.706 2.219 1.00 94.12 519 ALA A O 1
ATOM 4075 N N . SER A 1 520 ? 15.860 20.507 0.713 1.00 95.00 520 SER A N 1
ATOM 4076 C CA . SER A 1 520 ? 15.001 20.041 -0.380 1.00 95.00 520 SER A CA 1
ATOM 4077 C C . SER A 1 520 ? 15.816 19.323 -1.453 1.00 95.00 520 SER A C 1
ATOM 4079 O O . SER A 1 520 ? 17.031 19.520 -1.556 1.00 95.00 520 SER A O 1
ATOM 4081 N N . VAL A 1 521 ? 15.145 18.548 -2.310 1.00 93.62 521 VAL A N 1
ATOM 4082 C CA . VAL A 1 521 ? 15.792 17.896 -3.462 1.00 93.62 521 VAL A CA 1
ATOM 4083 C C . VAL A 1 521 ? 16.425 18.914 -4.407 1.00 93.62 521 VAL A C 1
ATOM 4085 O O . VAL A 1 521 ? 17.556 18.720 -4.830 1.00 93.62 521 VAL A O 1
ATOM 4088 N N . SER A 1 522 ? 15.754 20.036 -4.688 1.00 93.06 522 SER A N 1
ATOM 4089 C CA . SER A 1 522 ? 16.313 21.104 -5.529 1.00 93.06 522 SER A CA 1
ATOM 4090 C C . SER A 1 522 ? 17.594 21.690 -4.927 1.00 93.06 522 SER A C 1
ATOM 4092 O O . SER A 1 522 ? 18.549 21.971 -5.645 1.00 93.06 522 SER A O 1
ATOM 4094 N N . THR A 1 523 ? 17.652 21.820 -3.597 1.00 94.44 523 THR A N 1
ATOM 4095 C CA . THR A 1 523 ? 18.877 22.215 -2.888 1.00 94.44 523 THR A CA 1
ATOM 4096 C C . THR A 1 523 ? 19.964 21.146 -3.028 1.00 94.44 523 THR A C 1
ATOM 4098 O O . THR A 1 523 ? 21.114 21.497 -3.267 1.00 94.44 523 THR A O 1
ATOM 4101 N N . ALA A 1 524 ? 19.618 19.856 -2.943 1.00 95.06 524 ALA A N 1
ATOM 4102 C CA . ALA A 1 524 ? 20.566 18.758 -3.135 1.00 95.06 524 ALA A CA 1
ATOM 4103 C C . ALA A 1 524 ? 21.099 18.700 -4.580 1.00 95.06 524 ALA A C 1
ATOM 4105 O O . ALA A 1 524 ? 22.303 18.559 -4.773 1.00 95.06 524 ALA A O 1
ATOM 4106 N N . PHE A 1 525 ? 20.242 18.876 -5.590 1.00 94.69 525 PHE A N 1
ATOM 4107 C CA . PHE A 1 525 ? 20.631 18.937 -7.002 1.00 94.69 525 PHE A CA 1
ATOM 4108 C C . PHE A 1 525 ? 21.536 20.131 -7.310 1.00 94.69 525 PHE A C 1
ATOM 4110 O O . PHE A 1 525 ? 22.555 19.951 -7.974 1.00 94.69 525 PHE A O 1
ATOM 4117 N N . GLY A 1 526 ? 21.221 21.323 -6.792 1.00 92.69 526 GLY A N 1
ATOM 4118 C CA . GLY A 1 526 ? 22.079 22.499 -6.939 1.00 92.69 526 GLY A CA 1
ATOM 4119 C C . GLY A 1 526 ? 23.431 22.338 -6.234 1.00 92.69 526 GLY A C 1
ATOM 4120 O O . GLY A 1 526 ? 24.467 22.684 -6.795 1.00 92.69 526 GLY A O 1
ATOM 4121 N N . TRP A 1 527 ? 23.438 21.755 -5.032 1.00 93.88 527 TRP A N 1
ATOM 4122 C CA . TRP A 1 527 ? 24.646 21.532 -4.231 1.00 93.88 527 TRP A CA 1
ATOM 4123 C C . TRP A 1 527 ? 25.571 20.459 -4.829 1.00 93.88 527 TRP A C 1
ATOM 4125 O O . TRP A 1 527 ? 26.773 20.684 -4.937 1.00 93.88 527 TRP A O 1
ATOM 4135 N N . LEU A 1 528 ? 25.010 19.343 -5.310 1.00 94.19 528 LEU A N 1
ATOM 4136 C CA . LEU A 1 528 ? 25.728 18.307 -6.070 1.00 94.19 528 LEU A CA 1
ATOM 4137 C C . LEU A 1 528 ? 26.048 18.727 -7.523 1.00 94.19 528 LEU A C 1
ATOM 4139 O O . LEU A 1 528 ? 26.712 17.982 -8.237 1.00 94.19 528 LEU A O 1
ATOM 4143 N N . ARG A 1 529 ? 25.554 19.889 -7.980 1.00 93.12 529 ARG A N 1
ATOM 4144 C CA . ARG A 1 529 ? 25.617 20.373 -9.374 1.00 93.12 529 ARG A CA 1
ATOM 4145 C C . ARG A 1 529 ? 25.098 19.361 -10.411 1.00 93.12 529 ARG A C 1
ATOM 4147 O O . ARG A 1 529 ? 25.686 19.188 -11.474 1.00 93.12 529 ARG A O 1
ATOM 4154 N N . LEU A 1 530 ? 23.985 18.694 -10.100 1.00 92.75 530 LEU A N 1
ATOM 4155 C CA . LEU A 1 530 ? 23.341 17.727 -10.998 1.00 92.75 530 LEU A CA 1
ATOM 4156 C C . LEU A 1 530 ? 22.441 18.383 -12.045 1.00 92.75 530 LEU A C 1
ATOM 4158 O O . LEU A 1 530 ? 22.214 17.790 -13.100 1.00 92.75 530 LEU A O 1
ATOM 4162 N N . ASP A 1 531 ? 21.921 19.580 -11.769 1.00 91.12 531 ASP A N 1
ATOM 4163 C CA . ASP A 1 531 ? 21.077 20.303 -12.717 1.00 91.12 531 ASP A CA 1
ATOM 4164 C C . ASP A 1 531 ? 21.866 20.686 -13.983 1.00 91.12 531 ASP A C 1
ATOM 4166 O O . ASP A 1 531 ? 22.893 21.362 -13.882 1.00 91.12 531 ASP A O 1
ATOM 4170 N N . PRO A 1 532 ? 21.411 20.287 -15.187 1.00 84.38 532 PRO A N 1
ATOM 4171 C CA . PRO A 1 532 ? 22.081 20.664 -16.423 1.00 84.38 532 PRO A CA 1
ATOM 4172 C C . PRO A 1 532 ? 21.994 22.173 -16.664 1.00 84.38 532 PRO A C 1
ATOM 4174 O O . PRO A 1 532 ? 20.919 22.771 -16.566 1.00 84.38 532 PRO A O 1
ATOM 4177 N N . MET A 1 533 ? 23.104 22.770 -17.103 1.00 80.19 533 MET A N 1
ATOM 4178 C CA . MET A 1 533 ? 23.099 24.105 -17.703 1.00 80.19 533 MET A CA 1
ATOM 4179 C C . MET A 1 533 ? 22.447 24.042 -19.090 1.00 80.19 533 MET A C 1
ATOM 4181 O O . MET A 1 533 ? 23.119 23.935 -20.113 1.00 80.19 533 MET A O 1
ATOM 4185 N N . LEU A 1 534 ? 21.114 24.067 -19.123 1.00 78.12 534 LEU A N 1
ATOM 4186 C CA . LEU A 1 534 ? 20.358 24.148 -20.369 1.00 78.12 534 LEU A CA 1
ATOM 4187 C C . LEU A 1 534 ? 20.463 25.562 -20.946 1.00 78.12 534 LEU A C 1
ATOM 4189 O O . LEU A 1 534 ? 19.906 26.512 -20.395 1.00 78.12 534 LEU A O 1
ATOM 4193 N N . THR A 1 535 ? 21.143 25.692 -22.082 1.00 79.06 535 THR A N 1
ATOM 4194 C CA . THR A 1 535 ? 21.119 26.917 -22.886 1.00 79.06 535 THR A CA 1
ATOM 4195 C C . THR A 1 535 ? 19.797 26.988 -23.641 1.00 79.06 535 THR A C 1
ATOM 4197 O O . THR A 1 535 ? 19.612 26.311 -24.652 1.00 79.06 535 THR A O 1
ATOM 4200 N N . TYR A 1 536 ? 18.870 27.811 -23.157 1.00 78.56 536 TYR A N 1
ATOM 4201 C CA . TYR A 1 536 ? 17.612 28.072 -23.848 1.00 78.56 536 TYR A CA 1
ATOM 4202 C C . TYR A 1 536 ? 17.856 28.962 -25.078 1.00 78.56 536 TYR A C 1
ATOM 4204 O O . TYR A 1 536 ? 18.556 29.975 -25.008 1.00 78.56 536 TYR A O 1
ATOM 4212 N N . MET A 1 537 ? 17.270 28.584 -26.215 1.00 82.50 537 MET A N 1
ATOM 4213 C CA . MET A 1 537 ? 17.313 29.359 -27.457 1.00 82.50 537 MET A CA 1
ATOM 4214 C C . MET A 1 537 ? 15.895 29.573 -27.983 1.00 82.50 537 MET A C 1
ATOM 4216 O O . MET A 1 537 ? 15.094 28.642 -28.031 1.00 82.50 537 MET A O 1
ATOM 4220 N N . ASN A 1 538 ? 15.597 30.793 -28.420 1.00 78.00 538 ASN A N 1
ATOM 4221 C CA . ASN A 1 538 ? 14.335 31.122 -29.070 1.00 78.00 538 ASN A CA 1
ATOM 4222 C C . ASN A 1 538 ? 14.425 30.768 -30.556 1.00 78.00 538 ASN A C 1
ATOM 4224 O O . ASN A 1 538 ? 15.191 31.389 -31.296 1.00 78.00 538 ASN A O 1
ATOM 4228 N N . CYS A 1 539 ? 13.641 29.786 -31.001 1.00 80.25 539 CYS A N 1
ATOM 4229 C CA . CYS A 1 539 ? 13.473 29.494 -32.422 1.00 80.25 539 CYS A CA 1
ATOM 4230 C C . CYS A 1 539 ? 12.408 30.426 -33.014 1.00 80.25 539 CYS A C 1
ATOM 4232 O O . CYS A 1 539 ? 11.269 30.473 -32.548 1.00 80.25 539 CYS A O 1
ATOM 4234 N N . CYS A 1 540 ? 12.774 31.194 -34.036 1.00 78.69 540 CYS A N 1
ATOM 4235 C CA . CYS A 1 540 ? 11.854 32.135 -34.660 1.00 78.69 540 CYS A CA 1
ATOM 4236 C C . CYS A 1 540 ? 11.008 31.449 -35.741 1.00 78.69 540 CYS A C 1
ATOM 4238 O O . CYS A 1 540 ? 11.524 31.137 -36.810 1.00 78.69 540 CYS A O 1
ATOM 4240 N N . ASN A 1 541 ? 9.709 31.254 -35.493 1.00 75.06 541 ASN A N 1
ATOM 4241 C CA . ASN A 1 541 ? 8.809 30.468 -36.356 1.00 75.06 541 ASN A CA 1
ATOM 4242 C C . ASN A 1 541 ? 8.766 30.931 -37.834 1.00 75.06 541 ASN A C 1
ATOM 4244 O O . ASN A 1 541 ? 8.522 30.134 -38.730 1.00 75.06 541 ASN A O 1
ATOM 4248 N N . SER A 1 542 ? 9.054 32.207 -38.117 1.00 74.56 542 SER A N 1
ATOM 4249 C CA . SER A 1 542 ? 9.083 32.749 -39.486 1.00 74.56 542 SER A CA 1
ATOM 4250 C C . SER A 1 542 ? 10.359 32.437 -40.281 1.00 74.56 542 SER A C 1
ATOM 4252 O O . SER A 1 542 ? 10.350 32.586 -41.499 1.00 74.56 542 SER A O 1
ATOM 4254 N N . CYS A 1 543 ? 11.471 32.074 -39.630 1.00 80.56 543 CYS A N 1
ATOM 4255 C CA . CYS A 1 543 ? 12.741 31.786 -40.318 1.00 80.56 543 CYS A CA 1
ATOM 4256 C C . CYS A 1 543 ? 13.590 30.667 -39.698 1.00 80.56 543 CYS A C 1
ATOM 4258 O O . CYS A 1 543 ? 14.765 30.530 -40.036 1.00 80.56 543 CYS A O 1
ATOM 4260 N N . PHE A 1 544 ? 13.024 29.902 -38.761 1.00 77.44 544 PHE A N 1
ATOM 4261 C CA . PHE A 1 544 ? 13.615 28.756 -38.053 1.00 77.44 544 PHE A CA 1
ATOM 4262 C C . PHE A 1 544 ? 15.001 28.992 -37.423 1.00 77.44 544 PHE A C 1
ATOM 4264 O O . PHE A 1 544 ? 15.667 28.062 -36.973 1.00 77.44 544 PHE A O 1
ATOM 4271 N N . THR A 1 545 ? 15.433 30.250 -37.332 1.00 78.12 545 THR A N 1
ATOM 4272 C CA . THR A 1 545 ? 16.718 30.625 -36.748 1.00 78.12 545 THR A CA 1
ATOM 4273 C C . THR A 1 545 ? 16.617 30.593 -35.229 1.00 78.12 545 THR A C 1
ATOM 4275 O O . THR A 1 545 ? 15.680 31.147 -34.649 1.00 78.12 545 THR A O 1
ATOM 4278 N N . MET A 1 546 ? 17.592 29.944 -34.592 1.00 82.56 546 MET A N 1
ATOM 4279 C CA . MET A 1 546 ? 17.737 29.904 -33.140 1.00 82.56 546 MET A CA 1
ATOM 4280 C C . MET A 1 546 ? 18.563 31.098 -32.659 1.00 82.56 546 MET A C 1
ATOM 4282 O O . MET A 1 546 ? 19.685 31.312 -33.116 1.00 82.56 546 MET A O 1
ATOM 4286 N N . TYR A 1 547 ? 18.013 31.856 -31.715 1.00 80.69 547 TYR A N 1
ATOM 4287 C CA . TYR A 1 547 ? 18.672 32.998 -31.088 1.00 80.69 547 TYR A CA 1
ATOM 4288 C C . TYR A 1 547 ? 18.871 32.747 -29.587 1.00 80.69 547 TYR A C 1
ATOM 4290 O O . TYR A 1 547 ? 17.935 32.283 -28.931 1.00 80.69 547 TYR A O 1
ATOM 4298 N N . PRO A 1 548 ? 20.032 33.100 -29.002 1.00 83.44 548 PRO A N 1
ATOM 4299 C CA . PRO A 1 548 ? 20.157 33.234 -27.553 1.00 83.44 548 PRO A CA 1
ATOM 4300 C C . PRO A 1 548 ? 19.083 34.180 -27.005 1.00 83.44 548 PRO A C 1
ATOM 4302 O O . PRO A 1 548 ? 18.730 35.157 -27.668 1.00 83.44 548 PRO A O 1
ATOM 4305 N N . GLU A 1 549 ? 18.600 33.928 -25.789 1.00 79.56 549 GLU A N 1
ATOM 4306 C CA . GLU A 1 549 ? 17.537 34.713 -25.140 1.00 79.56 549 GLU A CA 1
ATOM 4307 C C . GLU A 1 549 ? 17.800 36.231 -25.157 1.00 79.56 549 GLU A C 1
ATOM 4309 O O . GLU A 1 549 ? 16.918 37.021 -25.480 1.00 79.56 549 GLU A O 1
ATOM 4314 N N . THR A 1 550 ? 19.052 36.640 -24.947 1.00 81.50 550 THR A N 1
ATOM 4315 C CA . THR A 1 550 ? 19.490 38.047 -24.948 1.00 81.50 550 THR A CA 1
ATOM 4316 C C . THR A 1 550 ? 19.699 38.663 -26.339 1.00 81.50 550 THR A C 1
ATOM 4318 O O . THR A 1 550 ? 20.044 39.840 -26.440 1.00 81.50 550 THR A O 1
ATOM 4321 N N . ARG A 1 551 ? 19.547 37.889 -27.424 1.00 83.56 551 ARG A N 1
ATOM 4322 C CA . ARG A 1 551 ? 19.867 38.296 -28.809 1.00 83.56 551 ARG A CA 1
ATOM 4323 C C . ARG A 1 551 ? 18.732 38.049 -29.808 1.00 83.56 551 ARG A C 1
ATOM 4325 O O . ARG A 1 551 ? 18.973 38.071 -31.015 1.00 83.56 551 ARG A O 1
ATOM 4332 N N . VAL A 1 552 ? 17.506 37.830 -29.335 1.00 81.06 552 VAL A N 1
ATOM 4333 C CA . VAL A 1 552 ? 16.328 37.698 -30.207 1.00 81.06 552 VAL A CA 1
ATOM 4334 C C . VAL A 1 552 ? 16.061 39.034 -30.918 1.00 81.06 552 VAL A C 1
ATOM 4336 O O . VAL A 1 552 ? 15.900 40.056 -30.247 1.00 81.06 552 VAL A O 1
ATOM 4339 N N . PRO A 1 553 ? 15.992 39.079 -32.262 1.00 83.19 553 PRO A N 1
ATOM 4340 C CA . PRO A 1 553 ? 15.564 40.280 -32.970 1.00 83.19 553 PRO A CA 1
ATOM 4341 C C . PRO A 1 553 ? 14.133 40.652 -32.565 1.00 83.19 553 PRO A C 1
ATOM 4343 O O . PRO A 1 553 ? 13.270 39.783 -32.532 1.00 83.19 553 PRO A O 1
ATOM 4346 N N . SER A 1 554 ? 13.832 41.936 -32.361 1.00 79.50 554 SER A N 1
ATOM 4347 C CA . SER A 1 554 ? 12.496 42.414 -31.933 1.00 79.50 554 SER A CA 1
ATOM 4348 C C . SER A 1 554 ? 11.327 42.027 -32.858 1.00 79.50 554 SER A C 1
ATOM 4350 O O . SER A 1 554 ? 10.171 42.091 -32.454 1.00 79.50 554 SER A O 1
ATOM 4352 N N . ARG A 1 555 ? 11.634 41.612 -34.093 1.00 75.94 555 ARG A N 1
ATOM 4353 C CA . ARG A 1 555 ? 10.712 41.070 -35.108 1.00 75.94 555 ARG A CA 1
ATOM 4354 C C . ARG A 1 555 ? 10.427 39.562 -34.983 1.00 75.94 555 ARG A C 1
ATOM 4356 O O . ARG A 1 555 ? 9.668 39.023 -35.777 1.00 75.94 555 ARG A O 1
ATOM 4363 N N . CYS A 1 556 ? 11.060 38.870 -34.037 1.00 76.19 556 CYS A N 1
ATOM 4364 C CA . CYS A 1 556 ? 10.838 37.456 -33.748 1.00 76.19 556 CYS A CA 1
ATOM 4365 C C . CYS A 1 556 ? 9.982 37.316 -32.488 1.00 76.19 556 CYS A C 1
ATOM 4367 O O . CYS A 1 556 ? 10.468 37.480 -31.375 1.00 76.19 556 CYS A O 1
ATOM 4369 N N . HIS A 1 557 ? 8.695 37.016 -32.672 1.00 64.75 557 HIS A N 1
ATOM 4370 C CA . HIS A 1 557 ? 7.674 37.126 -31.622 1.00 64.75 557 HIS A CA 1
ATOM 4371 C C . HIS A 1 557 ? 7.566 35.932 -30.649 1.00 64.75 557 HIS A C 1
ATOM 4373 O O . HIS A 1 557 ? 6.642 35.904 -29.841 1.00 64.75 557 HIS A O 1
ATOM 4379 N N . HIS A 1 558 ? 8.488 34.963 -30.682 1.00 66.25 558 HIS A N 1
ATOM 4380 C CA . HIS A 1 558 ? 8.533 33.900 -29.670 1.00 66.25 558 HIS A CA 1
ATOM 4381 C C . HIS A 1 558 ? 9.446 34.285 -28.506 1.00 66.25 558 HIS A C 1
ATOM 4383 O O . HIS A 1 558 ? 10.639 34.522 -28.696 1.00 66.25 558 HIS A O 1
ATOM 4389 N N . CYS A 1 559 ? 8.868 34.306 -27.305 1.00 63.88 559 CYS A N 1
ATOM 4390 C CA . CYS A 1 559 ? 9.574 34.521 -26.050 1.00 63.88 559 CYS A CA 1
ATOM 4391 C C . CYS A 1 559 ? 9.558 33.232 -25.216 1.00 63.88 559 CYS A C 1
ATOM 4393 O O . CYS A 1 559 ? 8.496 32.642 -25.009 1.00 63.88 559 CYS A O 1
ATOM 4395 N N . ILE A 1 560 ? 10.730 32.798 -24.746 1.00 65.06 560 ILE A N 1
ATOM 4396 C CA . ILE A 1 560 ? 10.925 31.542 -24.005 1.00 65.06 560 ILE A CA 1
ATOM 4397 C C . ILE A 1 560 ? 10.106 31.493 -22.704 1.00 65.06 560 ILE A C 1
ATOM 4399 O O . ILE A 1 560 ? 9.670 30.422 -22.292 1.00 65.06 560 ILE A O 1
ATOM 4403 N N . SER A 1 561 ? 9.841 32.650 -22.091 1.00 64.50 561 SER A N 1
ATOM 4404 C CA . SER A 1 561 ? 9.077 32.798 -20.847 1.00 64.50 561 SER A CA 1
ATOM 4405 C C . SER A 1 561 ? 7.591 32.454 -20.984 1.00 64.50 561 SER A C 1
ATOM 4407 O O . SER A 1 561 ? 6.931 32.167 -19.987 1.00 64.50 561 SER A O 1
ATOM 4409 N N . ALA A 1 562 ? 7.063 32.399 -22.213 1.00 64.81 562 ALA A N 1
ATOM 4410 C CA . ALA A 1 562 ? 5.724 31.880 -22.487 1.00 64.81 562 ALA A CA 1
ATOM 4411 C C . ALA A 1 562 ? 5.648 30.337 -22.435 1.00 64.81 562 ALA A C 1
ATOM 4413 O O . ALA A 1 562 ? 4.551 29.781 -22.499 1.00 64.81 562 ALA A O 1
ATOM 4414 N N . ILE A 1 563 ? 6.786 29.635 -22.334 1.00 62.16 563 ILE A N 1
ATOM 4415 C CA . ILE A 1 563 ? 6.854 28.169 -22.274 1.00 62.16 563 ILE A CA 1
ATOM 4416 C C . ILE A 1 563 ? 6.869 27.714 -20.802 1.00 62.16 563 ILE A C 1
ATOM 4418 O O . ILE A 1 563 ? 7.802 28.055 -20.068 1.00 62.16 563 ILE A O 1
ATOM 4422 N N . PRO A 1 564 ? 5.899 26.892 -20.351 1.00 52.16 564 PRO A N 1
ATOM 4423 C CA . PRO A 1 564 ? 5.926 26.300 -19.015 1.00 52.16 564 PRO A CA 1
ATOM 4424 C C . PRO A 1 564 ? 7.238 25.544 -18.748 1.00 52.16 564 PRO A C 1
ATOM 4426 O O . PRO A 1 564 ? 7.611 24.633 -19.484 1.00 52.16 564 PRO A O 1
ATOM 4429 N N . GLY A 1 565 ? 7.954 25.933 -17.689 1.00 57.72 565 GLY A N 1
ATOM 4430 C CA . GLY A 1 565 ? 9.240 25.333 -17.306 1.00 57.72 565 GLY A CA 1
ATOM 4431 C C . GLY A 1 565 ? 10.492 25.946 -17.958 1.00 57.72 565 GLY A C 1
ATOM 4432 O O . GLY A 1 565 ? 11.599 25.459 -17.681 1.00 57.72 565 GLY A O 1
ATOM 4433 N N . GLY A 1 566 ? 10.334 26.993 -18.779 1.00 63.09 566 GLY A N 1
ATOM 4434 C CA . GLY A 1 566 ? 11.416 27.891 -19.198 1.00 63.09 566 GLY A CA 1
ATOM 4435 C C . GLY A 1 566 ? 11.918 28.798 -18.059 1.00 63.09 566 GLY A C 1
ATOM 4436 O O . GLY A 1 566 ? 11.350 28.785 -16.961 1.00 63.09 566 GLY A O 1
ATOM 4437 N N . PRO A 1 567 ? 13.001 29.569 -18.276 1.00 65.69 567 PRO A N 1
ATOM 4438 C CA . PRO A 1 567 ? 13.447 30.566 -17.309 1.00 65.69 567 PRO A CA 1
ATOM 4439 C C . PRO A 1 567 ? 12.375 31.665 -17.140 1.00 65.69 567 PRO A C 1
ATOM 4441 O O . PRO A 1 567 ? 11.738 32.050 -18.123 1.00 65.69 567 PRO A O 1
ATOM 4444 N N . PRO A 1 568 ? 12.141 32.174 -15.915 1.00 64.81 568 PRO A N 1
ATOM 4445 C CA . PRO A 1 568 ? 11.279 33.336 -15.719 1.00 64.81 568 PRO A CA 1
ATOM 4446 C C . PRO A 1 568 ? 11.925 34.565 -16.368 1.00 64.81 568 PRO A C 1
ATOM 4448 O O . PRO A 1 568 ? 13.145 34.710 -16.276 1.00 64.81 568 PRO A O 1
ATOM 4451 N N . ASP A 1 569 ? 11.117 35.448 -16.972 1.00 61.75 569 ASP A N 1
ATOM 4452 C CA . ASP A 1 569 ? 11.594 36.660 -17.657 1.00 61.75 569 ASP A CA 1
ATOM 4453 C C . ASP A 1 569 ? 12.674 37.375 -16.835 1.00 61.75 569 ASP A C 1
ATOM 4455 O O . ASP A 1 569 ? 12.401 37.916 -15.755 1.00 61.75 569 ASP A O 1
ATOM 4459 N N . SER A 1 570 ? 13.905 37.413 -17.356 1.00 49.06 570 SER A N 1
ATOM 4460 C CA . SER A 1 570 ? 14.951 38.233 -16.756 1.00 49.06 570 SER A CA 1
ATOM 4461 C C . SER A 1 570 ? 14.479 39.683 -16.807 1.00 49.06 570 SER A C 1
ATOM 4463 O O . SER A 1 570 ? 14.268 40.211 -17.902 1.00 49.06 570 SER A O 1
ATOM 4465 N N . VAL A 1 571 ? 14.278 40.292 -15.632 1.00 43.06 571 VAL A N 1
ATOM 4466 C CA . VAL A 1 571 ? 13.704 41.634 -15.458 1.00 43.06 571 VAL A CA 1
ATOM 4467 C C . VAL A 1 571 ? 14.221 42.575 -16.541 1.00 43.06 571 VAL A C 1
ATOM 4469 O O . VAL A 1 571 ? 15.415 42.878 -16.570 1.00 43.06 571 VAL A O 1
ATOM 4472 N N . ASN A 1 572 ? 13.315 43.020 -17.424 1.00 41.69 572 ASN A N 1
ATOM 4473 C CA . ASN A 1 572 ? 13.628 43.983 -18.479 1.00 41.69 572 ASN A CA 1
ATOM 4474 C C . ASN A 1 572 ? 14.477 45.110 -17.875 1.00 41.69 572 ASN A C 1
ATOM 4476 O O . ASN A 1 572 ? 14.023 45.710 -16.894 1.00 41.69 572 ASN A O 1
ATOM 4480 N N . PRO A 1 573 ? 15.676 45.416 -18.412 1.00 38.53 573 PRO A N 1
ATOM 4481 C CA . PRO A 1 573 ? 16.508 46.474 -17.864 1.00 38.53 573 PRO A CA 1
ATOM 4482 C C . PRO A 1 573 ? 15.709 47.772 -17.922 1.00 38.53 573 PRO A C 1
ATOM 4484 O O . PRO A 1 573 ? 15.428 48.299 -19.003 1.00 38.53 573 PRO A O 1
ATOM 4487 N N . VAL A 1 574 ? 15.288 48.244 -16.746 1.00 37.62 574 VAL A N 1
ATOM 4488 C CA . VAL A 1 574 ? 14.427 49.414 -16.600 1.00 37.62 574 VAL A CA 1
ATOM 4489 C C . VAL A 1 574 ? 15.164 50.589 -17.223 1.00 37.62 574 VAL A C 1
ATOM 4491 O O . VAL A 1 574 ? 16.136 51.093 -16.658 1.00 37.62 574 VAL A O 1
ATOM 4494 N N . LYS A 1 575 ? 14.714 51.023 -18.408 1.00 40.78 575 LYS A N 1
ATOM 4495 C CA . LYS A 1 575 ? 15.189 52.274 -19.000 1.00 40.78 575 LYS A CA 1
ATOM 4496 C C . LYS A 1 575 ? 14.965 53.368 -17.953 1.00 40.78 575 LYS A C 1
ATOM 4498 O O . LYS A 1 575 ? 13.834 53.480 -17.475 1.00 40.78 575 LYS A O 1
ATOM 4503 N N . PRO A 1 576 ? 15.992 54.151 -17.580 1.00 35.34 576 PRO A N 1
ATOM 4504 C CA . PRO A 1 576 ? 15.844 55.159 -16.544 1.00 35.34 576 PRO A CA 1
ATOM 4505 C C . PRO A 1 576 ? 14.766 56.159 -16.966 1.00 35.34 576 PRO A C 1
ATOM 4507 O O . PRO A 1 576 ? 14.903 56.862 -17.969 1.00 35.34 576 PRO A O 1
ATOM 4510 N N . VAL A 1 577 ? 13.668 56.185 -16.211 1.00 39.16 577 VAL A N 1
ATOM 4511 C CA . VAL A 1 577 ? 12.556 57.109 -16.435 1.00 39.16 577 VAL A CA 1
ATOM 4512 C C . VAL A 1 577 ? 13.042 58.503 -16.053 1.00 39.16 577 VAL A C 1
ATOM 4514 O O . VAL A 1 577 ? 13.300 58.781 -14.885 1.00 39.16 577 VAL A O 1
ATOM 4517 N N . ASN A 1 578 ? 13.189 59.373 -17.050 1.00 49.22 578 ASN A N 1
ATOM 4518 C CA . ASN A 1 578 ? 13.524 60.778 -16.845 1.00 49.22 578 ASN A CA 1
ATOM 4519 C C . ASN A 1 578 ? 12.305 61.503 -16.226 1.00 49.22 578 ASN A C 1
ATOM 4521 O O . ASN A 1 578 ? 11.268 61.552 -16.889 1.00 49.22 578 ASN A O 1
ATOM 4525 N N . PRO A 1 579 ? 12.382 62.067 -15.001 1.00 42.69 579 PRO A N 1
ATOM 4526 C CA . PRO A 1 579 ? 11.199 62.592 -14.303 1.00 42.69 579 PRO A CA 1
ATOM 4527 C C . PRO A 1 579 ? 10.592 63.883 -14.882 1.00 42.69 579 PRO A C 1
ATOM 4529 O O . PRO A 1 579 ? 9.526 64.302 -14.437 1.00 42.69 579 PRO A O 1
ATOM 4532 N N . ASN A 1 580 ? 11.255 64.538 -15.841 1.00 41.09 580 ASN A N 1
ATOM 4533 C CA . ASN A 1 580 ? 10.995 65.941 -16.182 1.00 41.09 580 ASN A CA 1
ATOM 4534 C C . ASN A 1 580 ? 10.275 66.151 -17.526 1.00 41.09 580 ASN A C 1
ATOM 4536 O O . ASN A 1 580 ? 10.765 66.907 -18.365 1.00 41.09 580 ASN A O 1
ATOM 4540 N N . ASN A 1 581 ? 9.107 65.534 -17.744 1.00 39.19 581 ASN A N 1
ATOM 4541 C CA . ASN A 1 581 ? 8.195 66.032 -18.784 1.00 39.19 581 ASN A CA 1
ATOM 4542 C C . ASN A 1 581 ? 6.707 65.738 -18.494 1.00 39.19 581 ASN A C 1
ATOM 4544 O O . ASN A 1 581 ? 6.239 64.628 -18.755 1.00 39.19 581 ASN A O 1
ATOM 4548 N N . PRO A 1 582 ? 5.942 66.706 -17.960 1.00 48.59 582 PRO A N 1
ATOM 4549 C CA . PRO A 1 582 ? 4.488 66.627 -17.927 1.00 48.59 582 PRO A CA 1
ATOM 4550 C C . PRO A 1 582 ? 3.873 67.090 -19.260 1.00 48.59 582 PRO A C 1
ATOM 4552 O O . PRO A 1 582 ? 4.509 67.804 -20.033 1.00 48.59 582 PRO A O 1
ATOM 4555 N N . THR A 1 583 ? 2.564 66.843 -19.399 1.00 38.78 583 THR A N 1
ATOM 4556 C CA . THR A 1 583 ? 1.571 67.611 -20.192 1.00 38.78 583 THR A CA 1
ATOM 4557 C C . THR A 1 583 ? 0.972 66.906 -21.426 1.00 38.78 583 THR A C 1
ATOM 4559 O O . THR A 1 583 ? 1.670 66.405 -22.298 1.00 38.78 583 THR A O 1
ATOM 4562 N N . ASN A 1 584 ? -0.366 66.993 -21.492 1.00 37.91 584 ASN A N 1
ATOM 4563 C CA . ASN A 1 584 ? -1.300 66.697 -22.591 1.00 37.91 584 ASN A CA 1
ATOM 4564 C C . ASN A 1 584 ? -1.673 65.239 -22.911 1.00 37.91 584 ASN A C 1
ATOM 4566 O O . ASN A 1 584 ? -1.113 64.577 -23.780 1.00 37.91 584 ASN A O 1
ATOM 4570 N N . ALA A 1 585 ? -2.789 64.829 -22.300 1.00 44.81 585 ALA A N 1
ATOM 4571 C CA . ALA A 1 585 ? -3.712 63.864 -22.880 1.00 44.81 585 ALA A CA 1
ATOM 4572 C C . ALA A 1 585 ? -4.489 64.487 -24.059 1.00 44.81 585 ALA A C 1
ATOM 4574 O O . ALA A 1 585 ? -4.958 65.622 -23.963 1.00 44.81 585 ALA A O 1
ATOM 4575 N N . ILE A 1 586 ? -4.689 63.714 -25.128 1.00 40.75 586 ILE A N 1
ATOM 4576 C CA . ILE A 1 586 ? -5.660 63.973 -26.202 1.00 40.75 586 ILE A CA 1
ATOM 4577 C C . ILE A 1 586 ? -6.388 62.640 -26.467 1.00 40.75 586 ILE A C 1
ATOM 4579 O O . ILE A 1 586 ? -5.715 61.611 -26.560 1.00 40.75 586 ILE A O 1
ATOM 4583 N N . PRO A 1 587 ? -7.733 62.604 -26.551 1.00 49.72 587 PRO A N 1
ATOM 4584 C CA . PRO A 1 587 ? -8.472 61.376 -26.841 1.00 49.72 587 PRO A CA 1
ATOM 4585 C C . PRO A 1 587 ? -8.386 61.006 -28.336 1.00 49.72 587 PRO A C 1
ATOM 4587 O O . PRO A 1 587 ? -8.339 61.902 -29.182 1.00 49.72 587 PRO A O 1
ATOM 4590 N N . PRO A 1 588 ? -8.402 59.709 -28.698 1.00 47.78 588 PRO A N 1
ATOM 4591 C CA . PRO A 1 588 ? -8.318 59.292 -30.092 1.00 47.78 588 PRO A CA 1
ATOM 4592 C C . PRO A 1 588 ? -9.637 59.546 -30.837 1.00 47.78 588 PRO A C 1
ATOM 4594 O O . PRO A 1 588 ? -10.693 59.040 -30.458 1.00 47.78 588 PRO A O 1
ATOM 4597 N N . SER A 1 589 ? -9.544 60.300 -31.932 1.00 38.66 589 SER A N 1
ATOM 4598 C CA . SER A 1 589 ? -10.580 60.448 -32.958 1.00 38.66 589 SER A CA 1
ATOM 4599 C C . SER A 1 589 ? -10.162 59.696 -34.226 1.00 38.66 589 SER A C 1
ATOM 4601 O O . SER A 1 589 ? -8.975 59.526 -34.495 1.00 38.66 589 SER A O 1
ATOM 4603 N N . SER A 1 590 ? -11.145 59.252 -35.003 1.00 50.31 590 SER A N 1
ATOM 4604 C CA . SER A 1 590 ? -11.007 58.387 -36.181 1.00 50.31 590 SER A CA 1
ATOM 4605 C C . SER A 1 590 ? -10.131 58.932 -37.321 1.00 50.31 590 SER A C 1
ATOM 4607 O O . SER A 1 590 ? -10.390 60.032 -37.805 1.00 50.31 590 SER A O 1
ATOM 4609 N N . MET A 1 591 ? -9.239 58.081 -37.841 1.00 38.75 591 MET A N 1
ATOM 4610 C CA . MET A 1 591 ? -8.912 57.872 -39.268 1.00 38.75 591 MET A CA 1
ATOM 4611 C C . MET A 1 591 ? -8.392 56.421 -39.383 1.00 38.75 591 MET A C 1
ATOM 4613 O O . MET A 1 591 ? -7.594 56.012 -38.547 1.00 38.75 591 MET A O 1
ATOM 4617 N N . ALA A 1 592 ? -8.994 55.526 -40.169 1.00 42.97 592 ALA A N 1
ATOM 4618 C CA . ALA A 1 592 ? -9.103 55.471 -41.635 1.00 42.97 592 ALA A CA 1
ATOM 4619 C C . ALA A 1 592 ? -7.855 54.851 -42.301 1.00 42.97 592 ALA A C 1
ATOM 4621 O O . ALA A 1 592 ? -6.789 55.456 -42.335 1.00 42.97 592 ALA A O 1
ATOM 4622 N N . ASP A 1 593 ? -8.053 53.624 -42.789 1.00 47.59 593 ASP A N 1
ATOM 4623 C CA . ASP A 1 593 ? -7.386 52.908 -43.883 1.00 47.59 593 ASP A CA 1
ATOM 4624 C C . ASP A 1 593 ? -5.990 53.372 -44.337 1.00 47.59 593 ASP A C 1
ATOM 4626 O O . ASP A 1 593 ? -5.840 54.237 -45.200 1.00 47.59 593 ASP A O 1
ATOM 4630 N N . LEU A 1 594 ? -4.970 52.650 -43.868 1.00 40.31 594 LEU A N 1
ATOM 4631 C CA . LEU A 1 594 ? -3.744 52.400 -44.626 1.00 40.31 594 LEU A CA 1
ATOM 4632 C C . LEU A 1 594 ? -3.389 50.917 -44.485 1.00 40.31 594 LEU A C 1
ATOM 4634 O O . LEU A 1 594 ? -3.013 50.470 -43.399 1.00 40.31 594 LEU A O 1
ATOM 4638 N N . GLU A 1 595 ? -3.502 50.156 -45.576 1.00 46.62 595 GLU A N 1
ATOM 4639 C CA . GLU A 1 595 ? -2.918 48.814 -45.625 1.00 46.62 595 GLU A CA 1
ATOM 4640 C C . GLU A 1 595 ? -1.389 48.912 -45.491 1.00 46.62 595 GLU A C 1
ATOM 4642 O O . GLU A 1 595 ? -0.763 49.713 -46.195 1.00 46.62 595 GLU A O 1
ATOM 4647 N N . PRO A 1 596 ? -0.756 48.115 -44.614 1.00 43.34 596 PRO A N 1
ATOM 4648 C CA . PRO A 1 596 ? 0.690 48.014 -44.583 1.00 43.34 596 PRO A CA 1
ATOM 4649 C C . PRO A 1 596 ? 1.165 47.193 -45.786 1.00 43.34 596 PRO A C 1
ATOM 4651 O O . PRO A 1 596 ? 0.976 45.980 -45.842 1.00 43.34 596 PRO A O 1
ATOM 4654 N N . ASP A 1 597 ? 1.810 47.880 -46.727 1.00 40.31 597 ASP A N 1
ATOM 4655 C CA . ASP A 1 597 ? 2.491 47.309 -47.890 1.00 40.31 597 ASP A CA 1
ATOM 4656 C C . ASP A 1 597 ? 3.355 46.089 -47.498 1.00 40.31 597 ASP A C 1
ATOM 4658 O O . ASP A 1 597 ? 4.331 46.205 -46.745 1.00 40.31 597 ASP A O 1
ATOM 4662 N N . PHE A 1 598 ? 2.978 44.907 -47.999 1.00 42.47 598 PHE A N 1
ATOM 4663 C CA . PHE A 1 598 ? 3.627 43.619 -47.729 1.00 42.47 598 PHE A CA 1
ATOM 4664 C C . PHE A 1 598 ? 4.965 43.491 -48.485 1.00 42.47 598 PHE A C 1
ATOM 4666 O O . PHE A 1 598 ? 5.197 42.540 -49.231 1.00 42.47 598 PHE A O 1
ATOM 4673 N N . SER A 1 599 ? 5.899 44.422 -48.265 1.00 43.91 599 SER A N 1
ATOM 4674 C CA . SER A 1 599 ? 7.277 44.249 -48.731 1.00 43.91 599 SER A CA 1
ATOM 4675 C C . SER A 1 599 ? 7.913 43.067 -47.985 1.00 43.91 599 SER A C 1
ATOM 4677 O O . SER A 1 599 ? 8.056 43.114 -46.758 1.00 43.91 599 SER A O 1
ATOM 4679 N N . GLU A 1 600 ? 8.302 42.019 -48.715 1.00 53.22 600 GLU A N 1
ATOM 4680 C CA . GLU A 1 600 ? 8.939 40.803 -48.192 1.00 53.22 600 GLU A CA 1
ATOM 4681 C C . GLU A 1 600 ? 10.265 41.108 -47.470 1.00 53.22 600 GLU A C 1
ATOM 4683 O O . GLU A 1 600 ? 11.361 41.015 -48.025 1.00 53.22 600 GLU A O 1
ATOM 4688 N N . LYS A 1 601 ? 10.195 41.453 -46.182 1.00 52.28 601 LYS A N 1
ATOM 4689 C CA . LYS A 1 601 ? 11.373 41.581 -45.317 1.00 52.28 601 LYS A CA 1
ATOM 4690 C C . LYS A 1 601 ? 11.541 40.319 -44.498 1.00 52.28 601 LYS A C 1
ATOM 4692 O O . LYS A 1 601 ? 11.159 40.252 -43.331 1.00 52.28 601 LYS A O 1
ATOM 4697 N N . ILE A 1 602 ? 12.155 39.337 -45.157 1.00 57.03 602 ILE A N 1
ATOM 4698 C CA . ILE A 1 602 ? 12.558 38.049 -44.595 1.00 57.03 602 ILE A CA 1
ATOM 4699 C C . ILE A 1 602 ? 13.155 38.245 -43.192 1.00 57.03 602 ILE A C 1
ATOM 4701 O O . ILE A 1 602 ? 14.062 39.052 -42.960 1.00 57.03 602 ILE A O 1
ATOM 4705 N N . CYS A 1 603 ? 12.627 37.469 -42.250 1.00 57.50 603 CYS A N 1
ATOM 4706 C CA . CYS A 1 603 ? 13.220 37.225 -40.946 1.00 57.50 603 CYS A CA 1
ATOM 4707 C C . CYS A 1 603 ? 14.645 36.690 -41.162 1.00 57.50 603 CYS A C 1
ATOM 4709 O O . CYS A 1 603 ? 14.849 35.555 -41.569 1.00 57.50 603 CYS A O 1
ATOM 4711 N N . GLY A 1 604 ? 15.639 37.561 -40.998 1.00 52.09 604 GLY A N 1
ATOM 4712 C CA . GLY A 1 604 ? 17.019 37.251 -41.357 1.00 52.09 604 GLY A CA 1
ATOM 4713 C C . GLY A 1 604 ? 17.950 38.365 -40.911 1.00 52.09 604 GLY A C 1
ATOM 4714 O O . GLY A 1 604 ? 18.164 39.347 -41.619 1.00 52.09 604 GLY A O 1
ATOM 4715 N N . ALA A 1 605 ? 18.450 38.267 -39.682 1.00 52.56 605 ALA A N 1
ATOM 4716 C CA . ALA A 1 605 ? 19.719 38.905 -39.342 1.00 52.56 605 ALA A CA 1
ATOM 4717 C C . ALA A 1 605 ? 20.840 37.948 -39.786 1.00 52.56 605 ALA A C 1
ATOM 4719 O O . ALA A 1 605 ? 20.630 36.736 -39.690 1.00 52.56 605 ALA A O 1
ATOM 4720 N N . PRO A 1 606 ? 21.999 38.437 -40.268 1.00 52.22 606 PRO A N 1
ATOM 4721 C CA . PRO A 1 606 ? 23.107 37.559 -40.628 1.00 52.22 606 PRO A CA 1
ATOM 4722 C C . PRO A 1 606 ? 23.486 36.684 -39.429 1.00 52.22 606 PRO A C 1
ATOM 4724 O O . PRO A 1 606 ? 23.657 37.186 -38.316 1.00 52.22 606 PRO A O 1
ATOM 4727 N N . LEU A 1 607 ? 23.569 35.371 -39.659 1.00 45.78 607 LEU A N 1
ATOM 4728 C CA . LEU A 1 607 ? 23.886 34.394 -38.622 1.00 45.78 607 LEU A CA 1
ATOM 4729 C C . LEU A 1 607 ? 25.236 34.735 -37.984 1.00 45.78 607 LEU A C 1
ATOM 4731 O O . LEU A 1 607 ? 26.250 34.860 -38.673 1.00 45.78 607 LEU A O 1
ATOM 4735 N N . LEU A 1 608 ? 25.245 34.854 -36.657 1.00 39.19 608 LEU A N 1
ATOM 4736 C CA . LEU A 1 608 ? 26.470 34.971 -35.878 1.00 39.19 608 LEU A CA 1
ATOM 4737 C C . LEU A 1 608 ? 27.271 33.678 -36.036 1.00 39.19 608 LEU A C 1
ATOM 4739 O O . LEU A 1 608 ? 26.908 32.631 -35.500 1.00 39.19 608 LEU A O 1
ATOM 4743 N N . LYS A 1 609 ? 28.368 33.766 -36.784 1.00 37.44 609 LYS A N 1
ATOM 4744 C CA . LYS A 1 609 ? 29.356 32.699 -36.891 1.00 37.44 609 LYS A CA 1
ATOM 4745 C C . LYS A 1 609 ? 30.042 32.573 -35.526 1.00 37.44 609 LYS A C 1
ATOM 4747 O O . LYS A 1 609 ? 30.774 33.474 -35.123 1.00 37.44 609 LYS A O 1
ATOM 4752 N N . TYR A 1 610 ? 29.764 31.495 -34.797 1.00 39.09 610 TYR A N 1
ATOM 4753 C CA . TYR A 1 610 ? 30.451 31.193 -33.541 1.00 39.09 610 TYR A CA 1
ATOM 4754 C C . TYR A 1 610 ? 31.896 30.773 -33.844 1.00 39.09 610 TYR A C 1
ATOM 4756 O O . TYR A 1 610 ? 32.173 29.606 -34.107 1.00 39.09 610 TYR A O 1
ATOM 4764 N N . GLU A 1 611 ? 32.822 31.731 -33.812 1.00 31.16 611 GLU A N 1
ATOM 4765 C CA . GLU A 1 611 ? 34.263 31.467 -33.725 1.00 31.16 611 GLU A CA 1
ATOM 4766 C C . GLU A 1 611 ? 34.686 31.421 -32.250 1.00 31.16 611 GLU A C 1
ATOM 4768 O O . GLU A 1 611 ? 35.479 32.228 -31.777 1.00 31.16 611 GLU A O 1
ATOM 4773 N N . GLU A 1 612 ? 34.136 30.455 -31.510 1.00 34.94 612 GLU A N 1
ATOM 4774 C CA . GLU A 1 612 ? 34.603 30.112 -30.167 1.00 34.94 612 GLU A CA 1
ATOM 4775 C C . GLU A 1 612 ? 34.842 28.603 -30.085 1.00 34.94 612 GLU A C 1
ATOM 4777 O O . GLU A 1 612 ? 34.001 27.789 -30.470 1.00 34.94 612 GLU A O 1
ATOM 4782 N N . LYS A 1 613 ? 36.053 28.229 -29.664 1.00 33.66 613 LYS A N 1
ATOM 4783 C CA . LYS A 1 613 ? 36.629 26.894 -29.866 1.00 33.66 613 LYS A CA 1
ATOM 4784 C C . LYS A 1 613 ? 36.216 25.922 -28.755 1.00 33.66 613 LYS A C 1
ATOM 4786 O O . LYS A 1 613 ? 37.060 25.407 -28.029 1.00 33.66 613 LYS A O 1
ATOM 4791 N N . ILE A 1 614 ? 34.912 25.695 -28.632 1.00 33.06 614 ILE A N 1
ATOM 4792 C CA . ILE A 1 614 ? 34.323 24.676 -27.760 1.00 33.06 614 ILE A CA 1
ATOM 4793 C C . ILE A 1 614 ? 34.003 23.466 -28.640 1.00 33.06 614 ILE A C 1
ATOM 4795 O O . ILE A 1 614 ? 33.216 23.587 -29.577 1.00 33.06 614 ILE A O 1
ATOM 4799 N N . GLU A 1 615 ? 34.615 22.310 -28.371 1.00 32.72 615 GLU A N 1
ATOM 4800 C CA . GLU A 1 615 ? 34.263 21.065 -29.066 1.00 32.72 615 GLU A CA 1
ATOM 4801 C C . GLU A 1 615 ? 32.844 20.645 -28.643 1.00 32.72 615 GLU A C 1
ATOM 4803 O O . GLU A 1 615 ? 32.618 20.374 -27.461 1.00 32.72 615 GLU A O 1
ATOM 4808 N N . PRO A 1 616 ? 31.853 20.631 -29.557 1.00 34.22 616 PRO A N 1
ATOM 4809 C CA . PRO A 1 616 ? 30.488 20.306 -29.185 1.00 34.22 616 PRO A CA 1
ATOM 4810 C C . PRO A 1 616 ? 30.343 18.801 -28.950 1.00 34.22 616 PRO A C 1
ATOM 4812 O O . PRO A 1 616 ? 30.870 17.980 -29.704 1.00 34.22 616 PRO A O 1
ATOM 4815 N N . ILE A 1 617 ? 29.535 18.442 -27.950 1.00 40.28 617 ILE A N 1
ATOM 4816 C CA . ILE A 1 617 ? 28.976 17.092 -27.825 1.00 40.28 617 ILE A CA 1
ATOM 4817 C C . ILE A 1 617 ? 28.322 16.726 -29.164 1.00 40.28 617 ILE A C 1
ATOM 4819 O O . ILE A 1 617 ? 27.601 17.540 -29.743 1.00 40.28 617 ILE A O 1
ATOM 4823 N N . SER A 1 618 ? 28.548 15.500 -29.646 1.00 42.91 618 SER A N 1
ATOM 4824 C CA . SER A 1 618 ? 27.914 14.984 -30.863 1.00 42.91 618 SER A CA 1
ATOM 4825 C C . SER A 1 618 ? 26.392 14.915 -30.684 1.00 42.91 618 SER A C 1
ATOM 4827 O O . SER A 1 618 ? 25.838 13.907 -30.244 1.00 42.91 618 SER A O 1
ATOM 4829 N N . THR A 1 619 ? 25.692 15.994 -31.048 1.00 46.59 619 THR A N 1
ATOM 4830 C CA . THR A 1 619 ? 24.224 16.094 -30.991 1.00 46.59 619 THR A CA 1
ATOM 4831 C C . THR A 1 619 ? 23.558 14.963 -31.775 1.00 46.59 619 THR A C 1
ATOM 4833 O O . THR A 1 619 ? 22.476 14.511 -31.414 1.00 46.59 619 THR A O 1
ATOM 4836 N N . ALA A 1 620 ? 24.234 14.460 -32.814 1.00 39.34 620 ALA A N 1
ATOM 4837 C CA . ALA A 1 620 ? 23.807 13.316 -33.609 1.00 39.34 620 ALA A CA 1
ATOM 4838 C C . ALA A 1 620 ? 23.674 12.020 -32.790 1.00 39.34 620 ALA A C 1
ATOM 4840 O O . ALA A 1 620 ? 22.797 11.216 -33.082 1.00 39.34 620 ALA A O 1
ATOM 4841 N N . GLU A 1 621 ? 24.499 11.809 -31.764 1.00 46.72 621 GLU A N 1
ATOM 4842 C CA . GLU A 1 621 ? 24.498 10.574 -30.968 1.00 46.72 621 GLU A CA 1
ATOM 4843 C C . GLU A 1 621 ? 23.389 10.591 -29.904 1.00 46.72 621 GLU A C 1
ATOM 4845 O O . GLU A 1 621 ? 22.699 9.592 -29.696 1.00 46.72 621 GLU A O 1
ATOM 4850 N N . LEU A 1 622 ? 23.124 11.768 -29.324 1.00 43.38 622 LEU A N 1
ATOM 4851 C CA . LEU A 1 622 ? 21.993 11.993 -28.421 1.00 43.38 622 LEU A CA 1
ATOM 4852 C C . LEU A 1 622 ? 20.648 11.931 -29.170 1.00 43.38 622 LEU A C 1
ATOM 4854 O O . LEU A 1 622 ? 19.724 11.249 -28.729 1.00 43.38 622 LEU A O 1
ATOM 4858 N N . LEU A 1 623 ? 20.552 12.576 -30.341 1.00 43.28 623 LEU A N 1
ATOM 4859 C CA . LEU A 1 623 ? 19.373 12.496 -31.213 1.00 43.28 623 LEU A CA 1
ATOM 4860 C C . LEU A 1 623 ? 19.142 11.074 -31.735 1.00 43.28 623 LEU A C 1
ATOM 4862 O O . LEU A 1 623 ? 17.996 10.644 -31.829 1.00 43.28 623 LEU A O 1
ATOM 4866 N N . ARG A 1 624 ? 20.210 10.319 -32.019 1.00 45.66 624 ARG A N 1
ATOM 4867 C CA . ARG A 1 624 ? 20.115 8.910 -32.408 1.00 45.66 624 ARG A CA 1
ATOM 4868 C C . ARG A 1 624 ? 19.565 8.036 -31.281 1.00 45.66 624 ARG A C 1
ATOM 4870 O O . ARG A 1 624 ? 18.685 7.231 -31.551 1.00 45.66 624 ARG A O 1
ATOM 4877 N N . LEU A 1 625 ? 20.018 8.209 -30.038 1.00 41.22 625 LEU A N 1
ATOM 4878 C CA . LEU A 1 625 ? 19.475 7.464 -28.894 1.00 41.22 625 LEU A CA 1
ATOM 4879 C C . LEU A 1 625 ? 17.987 7.763 -28.652 1.00 41.22 625 LEU A C 1
ATOM 4881 O O . LEU A 1 625 ? 17.229 6.843 -28.349 1.00 41.22 625 LEU A O 1
ATOM 4885 N N . VAL A 1 626 ? 17.555 9.015 -28.834 1.00 44.22 626 VAL A N 1
ATOM 4886 C CA . VAL A 1 626 ? 16.133 9.398 -28.767 1.00 44.22 626 VAL A CA 1
ATOM 4887 C C . VAL A 1 626 ? 15.337 8.783 -29.930 1.00 44.22 626 VAL A C 1
ATOM 4889 O O . VAL A 1 626 ? 14.267 8.217 -29.702 1.00 44.22 626 VAL A O 1
ATOM 4892 N N . ALA A 1 627 ? 15.865 8.824 -31.157 1.00 45.53 627 ALA A N 1
ATOM 4893 C CA . ALA A 1 627 ? 15.220 8.266 -32.349 1.00 45.53 627 ALA A CA 1
ATOM 4894 C C . ALA A 1 627 ? 15.138 6.725 -32.338 1.00 45.53 627 ALA A C 1
ATOM 4896 O O . ALA A 1 627 ? 14.135 6.168 -32.765 1.00 45.53 627 ALA A O 1
ATOM 4897 N N . GLU A 1 628 ? 16.140 6.022 -31.800 1.00 48.84 628 GLU A N 1
ATOM 4898 C CA . GLU A 1 628 ? 16.115 4.556 -31.642 1.00 48.84 628 GLU A CA 1
ATOM 4899 C C . GLU A 1 628 ? 15.075 4.075 -30.601 1.00 48.84 628 GLU A C 1
ATOM 4901 O O . GLU A 1 628 ? 14.762 2.886 -30.565 1.00 48.84 628 GLU A O 1
ATOM 4906 N N . HIS A 1 629 ? 14.511 4.977 -29.781 1.00 40.81 629 HIS A N 1
ATOM 4907 C CA . HIS A 1 629 ? 13.528 4.665 -28.728 1.00 40.81 629 HIS A CA 1
ATOM 4908 C C . HIS A 1 629 ? 12.162 5.359 -28.901 1.00 40.81 629 HIS A C 1
ATOM 4910 O O . HIS A 1 629 ? 11.327 5.292 -27.996 1.00 40.81 629 HIS A O 1
ATOM 4916 N N . SER A 1 630 ? 11.908 6.021 -30.035 1.00 33.38 630 SER A N 1
ATOM 4917 C CA . SER A 1 630 ? 10.623 6.669 -30.333 1.00 33.38 630 SER A CA 1
ATOM 4918 C C . SER A 1 630 ? 10.042 6.172 -31.659 1.00 33.38 630 SER A C 1
ATOM 4920 O O . SER A 1 630 ? 10.710 6.173 -32.689 1.00 33.38 630 SER A O 1
ATOM 4922 N N . GLU A 1 631 ? 8.784 5.723 -31.637 1.00 35.78 631 GLU A N 1
ATOM 4923 C CA . GLU A 1 631 ? 8.077 5.307 -32.854 1.00 35.78 631 GLU A CA 1
ATOM 4924 C C . GLU A 1 631 ? 7.762 6.522 -33.753 1.00 35.78 631 GLU A C 1
ATOM 4926 O O . GLU A 1 631 ? 7.436 7.599 -33.239 1.00 35.78 631 GLU A O 1
ATOM 4931 N N . PRO A 1 632 ? 7.830 6.378 -35.091 1.00 33.88 632 PRO A N 1
ATOM 4932 C CA . PRO A 1 632 ? 7.559 7.475 -36.014 1.00 33.88 632 PRO A CA 1
ATOM 4933 C C . PRO A 1 632 ? 6.083 7.899 -35.975 1.00 33.88 632 PRO A C 1
ATOM 4935 O O . PRO A 1 632 ? 5.172 7.087 -36.129 1.00 33.88 632 PRO A O 1
ATOM 4938 N N . ILE A 1 633 ? 5.853 9.201 -35.806 1.00 36.03 633 ILE A N 1
ATOM 4939 C CA . ILE A 1 633 ? 4.515 9.803 -35.721 1.00 36.03 633 ILE A CA 1
ATOM 4940 C C . ILE A 1 633 ? 3.948 10.024 -37.143 1.00 36.03 633 ILE A C 1
ATOM 4942 O O . ILE A 1 633 ? 4.678 10.516 -38.006 1.00 36.03 633 ILE A O 1
ATOM 4946 N N . PRO A 1 634 ? 2.658 9.728 -37.412 1.00 33.88 634 PRO A N 1
ATOM 4947 C CA . PRO A 1 634 ? 2.000 10.094 -38.669 1.00 33.88 634 PRO A CA 1
ATOM 4948 C C . PRO A 1 634 ? 1.980 11.615 -38.898 1.00 33.88 634 PRO A C 1
ATOM 4950 O O . PRO A 1 634 ? 1.681 12.384 -37.988 1.00 33.88 634 PRO A O 1
ATOM 4953 N N . TYR A 1 635 ? 2.256 12.047 -40.129 1.00 36.72 635 TYR A N 1
ATOM 4954 C CA . TYR A 1 635 ? 2.646 13.424 -40.482 1.00 36.72 635 TYR A CA 1
ATOM 4955 C C . TYR A 1 635 ? 1.558 14.526 -40.399 1.00 36.72 635 TYR A C 1
ATOM 4957 O O . TYR A 1 635 ? 1.830 15.666 -40.767 1.00 36.72 635 TYR A O 1
ATOM 4965 N N . ASP A 1 636 ? 0.351 14.224 -39.912 1.00 36.31 636 ASP A N 1
ATOM 4966 C CA . ASP A 1 636 ? -0.865 15.043 -40.110 1.00 36.31 636 ASP A CA 1
ATOM 4967 C C . ASP A 1 636 ? -1.303 15.899 -38.896 1.00 36.31 636 ASP A C 1
ATOM 4969 O O . ASP A 1 636 ? -2.467 16.289 -38.786 1.00 36.31 636 ASP A O 1
ATOM 4973 N N . GLN A 1 637 ? -0.402 16.218 -37.956 1.00 39.03 637 GLN A N 1
ATOM 4974 C CA . GLN A 1 637 ? -0.722 17.103 -36.821 1.00 39.03 637 GLN A CA 1
ATOM 4975 C C . GLN A 1 637 ? 0.242 18.288 -36.688 1.00 39.03 637 GLN A C 1
ATOM 4977 O O . GLN A 1 637 ? 1.439 18.130 -36.450 1.00 39.03 637 GLN A O 1
ATOM 4982 N N . SER A 1 638 ? -0.326 19.494 -36.803 1.00 41.28 638 SER A N 1
ATOM 4983 C CA . SER A 1 638 ? 0.349 20.778 -36.577 1.00 41.28 638 SER A CA 1
ATOM 4984 C C . SER A 1 638 ? 0.952 20.860 -35.160 1.00 41.28 638 SER A C 1
ATOM 4986 O O . SER A 1 638 ? 0.255 20.527 -34.199 1.00 41.28 638 SER A O 1
ATOM 4988 N N . PRO A 1 639 ? 2.196 21.352 -34.970 1.00 42.00 639 PRO A N 1
ATOM 4989 C CA . PRO A 1 639 ? 2.848 21.372 -33.651 1.00 42.00 639 PRO A CA 1
ATOM 4990 C C . PRO A 1 639 ? 2.254 22.338 -32.606 1.00 42.00 639 PRO A C 1
ATOM 4992 O O . PRO A 1 639 ? 2.755 22.392 -31.485 1.00 42.00 639 PRO A O 1
ATOM 4995 N N . ALA A 1 640 ? 1.252 23.150 -32.957 1.00 41.47 640 ALA A N 1
ATOM 4996 C CA . ALA A 1 640 ? 0.950 24.395 -32.243 1.00 41.47 640 ALA A CA 1
ATOM 4997 C C . ALA A 1 640 ? 0.097 24.281 -30.957 1.00 41.47 640 ALA A C 1
ATOM 4999 O O . ALA A 1 640 ? -0.005 25.268 -30.232 1.00 41.47 640 ALA A O 1
ATOM 5000 N N . GLU A 1 641 ? -0.531 23.135 -30.656 1.00 47.56 641 GLU A N 1
ATOM 5001 C CA . GLU A 1 641 ? -1.699 23.109 -29.745 1.00 47.56 641 GLU A CA 1
ATOM 5002 C C . GLU A 1 641 ? -1.552 22.354 -28.406 1.00 47.56 641 GLU A C 1
ATOM 5004 O O . GLU A 1 641 ? -2.547 22.208 -27.696 1.00 47.56 641 GLU A O 1
ATOM 5009 N N . ASN A 1 642 ? -0.363 21.890 -27.988 1.00 47.28 642 ASN A N 1
ATOM 5010 C CA . ASN A 1 642 ? -0.243 21.252 -26.663 1.00 47.28 642 ASN A CA 1
ATOM 5011 C C . ASN A 1 642 ? 1.013 21.627 -25.842 1.00 47.28 642 ASN A C 1
ATOM 5013 O O . ASN A 1 642 ? 2.022 20.914 -25.906 1.00 47.28 642 ASN A O 1
ATOM 5017 N N . PRO A 1 643 ? 0.948 22.670 -24.984 1.00 51.88 643 PRO A N 1
ATOM 5018 C CA . PRO A 1 643 ? 2.058 23.044 -24.099 1.00 51.88 643 PRO A CA 1
ATOM 5019 C C . PRO A 1 643 ? 2.455 21.947 -23.094 1.00 51.88 643 PRO A C 1
ATOM 5021 O O . PRO A 1 643 ? 3.609 21.912 -22.669 1.00 51.88 643 PRO A O 1
ATOM 5024 N N . GLN A 1 644 ? 1.563 21.000 -22.770 1.00 51.31 644 GLN A N 1
ATOM 5025 C CA . GLN A 1 644 ? 1.886 19.872 -21.881 1.00 51.31 644 GLN A CA 1
ATOM 5026 C C . GLN A 1 644 ? 2.919 18.920 -22.507 1.00 51.31 644 GLN A C 1
ATOM 5028 O O . GLN A 1 644 ? 3.653 18.245 -21.788 1.00 51.31 644 GLN A O 1
ATOM 5033 N N . LYS A 1 645 ? 3.011 18.858 -23.845 1.00 55.78 645 LYS A N 1
ATOM 5034 C CA . LYS A 1 645 ? 4.006 18.019 -24.530 1.00 55.78 645 LYS A CA 1
ATOM 5035 C C . LYS A 1 645 ? 5.423 18.578 -24.350 1.00 55.78 645 LYS A C 1
ATOM 5037 O O . LYS A 1 645 ? 6.329 17.828 -23.997 1.00 55.78 645 LYS A O 1
ATOM 5042 N N . ALA A 1 646 ? 5.591 19.893 -24.507 1.00 56.59 646 ALA A N 1
ATOM 5043 C CA . ALA A 1 646 ? 6.871 20.570 -24.286 1.00 56.59 646 ALA A CA 1
ATOM 5044 C C . ALA A 1 646 ? 7.333 20.467 -22.819 1.00 56.59 646 ALA A C 1
ATOM 5046 O O . ALA A 1 646 ? 8.509 20.221 -22.553 1.00 56.59 646 ALA A O 1
ATOM 5047 N N . GLU A 1 647 ? 6.404 20.580 -21.862 1.00 58.06 647 GLU A N 1
ATOM 5048 C CA . GLU A 1 647 ? 6.684 20.396 -20.431 1.00 58.06 647 GLU A CA 1
ATOM 5049 C C . GLU A 1 647 ? 7.232 18.987 -20.123 1.00 58.06 647 GLU A C 1
ATOM 5051 O O . GLU A 1 647 ? 8.210 18.844 -19.379 1.00 58.06 647 GLU A O 1
ATOM 5056 N N . LEU A 1 648 ? 6.656 17.945 -20.737 1.00 60.75 648 LEU A N 1
ATOM 5057 C CA . LEU A 1 648 ? 7.121 16.560 -20.602 1.00 60.75 648 LEU A CA 1
ATOM 5058 C C . LEU A 1 648 ? 8.515 16.345 -21.211 1.00 60.75 648 LEU A C 1
ATOM 5060 O O . LEU A 1 648 ? 9.351 15.699 -20.581 1.00 60.75 648 LEU A O 1
ATOM 5064 N N . GLU A 1 649 ? 8.788 16.904 -22.392 1.00 67.94 649 GLU A N 1
ATOM 5065 C CA . GLU A 1 649 ? 10.090 16.792 -23.068 1.00 67.94 649 GLU A CA 1
ATOM 5066 C C . GLU A 1 649 ? 11.211 17.495 -22.278 1.00 67.94 649 GLU A C 1
ATOM 5068 O O . GLU A 1 649 ? 12.265 16.901 -22.034 1.00 67.94 649 GLU A O 1
ATOM 5073 N N . ILE A 1 650 ? 10.965 18.715 -21.778 1.00 73.38 650 ILE A N 1
ATOM 5074 C CA . ILE A 1 650 ? 11.916 19.451 -20.927 1.00 73.38 650 ILE A CA 1
ATOM 5075 C C . ILE A 1 650 ? 12.155 18.709 -19.604 1.00 73.38 650 ILE A C 1
ATOM 5077 O O . ILE A 1 650 ? 13.295 18.614 -19.143 1.00 73.38 650 ILE A O 1
ATOM 5081 N N . THR A 1 651 ? 11.102 18.168 -18.985 1.00 75.62 651 THR A N 1
ATOM 5082 C CA . THR A 1 651 ? 11.214 17.422 -17.720 1.00 75.62 651 THR A CA 1
ATOM 5083 C C . THR A 1 651 ? 11.991 16.119 -17.902 1.00 75.62 651 THR A C 1
ATOM 5085 O O . THR A 1 651 ? 12.860 15.808 -17.085 1.00 75.62 651 THR A O 1
ATOM 5088 N N . PHE A 1 652 ? 11.736 15.387 -18.992 1.00 80.31 652 PHE A N 1
ATOM 5089 C CA . PHE A 1 652 ? 12.485 14.184 -19.346 1.00 80.31 652 PHE A CA 1
ATOM 5090 C C . PHE A 1 652 ? 13.970 14.491 -19.561 1.00 80.31 652 PHE A C 1
ATOM 5092 O O . PHE A 1 652 ? 14.814 13.846 -18.941 1.00 80.31 652 PHE A O 1
ATOM 5099 N N . LEU A 1 653 ? 14.300 15.512 -20.363 1.00 81.00 653 LEU A N 1
ATOM 5100 C CA . LEU A 1 653 ? 15.691 15.882 -20.633 1.00 81.00 653 LEU A CA 1
ATOM 5101 C C . LEU A 1 653 ? 16.422 16.339 -19.360 1.00 81.00 653 LEU A C 1
ATOM 5103 O O . LEU A 1 653 ? 17.552 15.915 -19.121 1.00 81.00 653 LEU A O 1
ATOM 5107 N N . LYS A 1 654 ? 15.769 17.135 -18.497 1.00 84.56 654 LYS A N 1
ATOM 5108 C CA . LYS A 1 654 ? 16.321 17.527 -17.187 1.00 84.56 654 LYS A CA 1
ATOM 5109 C C . LYS A 1 654 ? 16.638 16.302 -16.324 1.00 84.56 654 LYS A C 1
ATOM 5111 O O . LYS A 1 654 ? 17.742 16.224 -15.791 1.00 84.56 654 LYS A O 1
ATOM 5116 N N . GLN A 1 655 ? 15.722 15.336 -16.212 1.00 85.00 655 GLN A N 1
ATOM 5117 C CA . GLN A 1 655 ? 15.959 14.126 -15.414 1.00 85.00 655 GLN A CA 1
ATOM 5118 C C . GLN A 1 655 ? 17.003 13.186 -16.038 1.00 85.00 655 GLN A C 1
ATOM 5120 O O . GLN A 1 655 ? 17.815 12.621 -15.308 1.00 85.00 655 GLN A O 1
ATOM 5125 N N . PHE A 1 656 ? 17.053 13.066 -17.369 1.00 85.69 656 PHE A N 1
ATOM 5126 C CA . PHE A 1 656 ? 18.087 12.295 -18.063 1.00 85.69 656 PHE A CA 1
ATOM 5127 C C . PHE A 1 656 ? 19.487 12.870 -17.800 1.00 85.69 656 PHE A C 1
ATOM 5129 O O . PHE A 1 656 ? 20.373 12.149 -17.349 1.00 85.69 656 PHE A O 1
ATOM 5136 N N . CYS A 1 657 ? 19.674 14.181 -17.979 1.00 87.38 657 CYS A N 1
ATOM 5137 C CA . CYS A 1 657 ? 20.958 14.826 -17.706 1.00 87.38 657 CYS A CA 1
ATOM 5138 C C . CYS A 1 657 ? 21.348 14.754 -16.221 1.00 87.38 657 CYS A C 1
ATOM 5140 O O . CYS A 1 657 ? 22.509 14.493 -15.918 1.00 87.38 657 CYS A O 1
ATOM 5142 N N . ARG A 1 658 ? 20.396 14.915 -15.287 1.00 91.75 658 ARG A N 1
ATOM 5143 C CA . ARG A 1 658 ? 20.647 14.705 -13.848 1.00 91.75 658 ARG A CA 1
ATOM 5144 C C . ARG A 1 658 ? 21.131 13.284 -13.555 1.00 91.75 658 ARG A C 1
ATOM 5146 O O . ARG A 1 658 ? 22.066 13.124 -12.775 1.00 91.75 658 ARG A O 1
ATOM 5153 N N . ALA A 1 659 ? 20.539 12.271 -14.191 1.00 89.62 659 ALA A N 1
ATOM 5154 C CA . ALA A 1 659 ? 20.971 10.880 -14.067 1.00 89.62 659 ALA A CA 1
ATOM 5155 C C . ALA A 1 659 ? 22.399 10.669 -14.596 1.00 89.62 659 ALA A C 1
ATOM 5157 O O . ALA A 1 659 ? 23.200 10.020 -13.927 1.00 89.62 659 ALA A O 1
ATOM 5158 N N . SER A 1 660 ? 22.739 11.246 -15.754 1.00 87.31 660 SER A N 1
ATOM 5159 C CA . SER A 1 660 ? 24.094 11.189 -16.321 1.00 87.31 660 SER A CA 1
ATOM 5160 C C . SER A 1 660 ? 25.129 11.905 -15.449 1.00 87.31 660 SER A C 1
ATOM 5162 O O . SER A 1 660 ? 26.184 11.336 -15.176 1.00 87.31 660 SER A O 1
ATOM 5164 N N . ASN A 1 661 ? 24.816 13.108 -14.959 1.00 90.25 661 ASN A N 1
ATOM 5165 C CA . ASN A 1 661 ? 25.689 13.870 -14.064 1.00 90.25 661 ASN A CA 1
ATOM 5166 C C . ASN A 1 661 ? 25.919 13.115 -12.747 1.00 90.25 661 ASN A C 1
ATOM 5168 O O . ASN A 1 661 ? 27.049 13.003 -12.290 1.00 90.25 661 ASN A O 1
ATOM 5172 N N . LEU A 1 662 ? 24.866 12.534 -12.165 1.00 92.62 662 LEU A N 1
ATOM 5173 C CA . LEU A 1 662 ? 24.951 11.749 -10.932 1.00 92.62 662 LEU A CA 1
ATOM 5174 C C . LEU A 1 662 ? 25.768 10.466 -11.122 1.00 92.62 662 LEU A C 1
ATOM 5176 O O . LEU A 1 662 ? 26.522 10.083 -10.231 1.00 92.62 662 LEU A O 1
ATOM 5180 N N . LEU A 1 663 ? 25.642 9.817 -12.282 1.00 89.94 663 LEU A N 1
ATOM 5181 C CA . LEU A 1 663 ? 26.452 8.656 -12.630 1.00 89.94 663 LEU A CA 1
ATOM 5182 C C . LEU A 1 663 ? 27.936 9.027 -12.713 1.00 89.94 663 LEU A C 1
ATOM 5184 O O . LEU A 1 663 ? 28.753 8.382 -12.060 1.00 89.94 663 LEU A O 1
ATOM 5188 N N . ALA A 1 664 ? 28.266 10.094 -13.448 1.00 89.94 664 ALA A N 1
ATOM 5189 C CA . ALA A 1 664 ? 29.630 10.604 -13.548 1.00 89.94 664 ALA A CA 1
ATOM 5190 C C . ALA A 1 664 ? 30.195 10.950 -12.160 1.00 89.94 664 ALA A C 1
ATOM 5192 O O . ALA A 1 664 ? 31.262 10.466 -11.801 1.00 89.94 664 ALA A O 1
ATOM 5193 N N . LEU A 1 665 ? 29.436 11.682 -11.339 1.00 91.50 665 LEU A N 1
ATOM 5194 C CA . LEU A 1 665 ? 29.801 12.068 -9.972 1.00 91.50 665 LEU A CA 1
ATOM 5195 C C . LEU A 1 665 ? 30.167 10.866 -9.072 1.00 91.50 665 LEU A C 1
ATOM 5197 O O . LEU A 1 665 ? 31.054 10.970 -8.227 1.00 91.50 665 LEU A O 1
ATOM 5201 N N . ILE A 1 666 ? 29.492 9.724 -9.246 1.00 90.94 666 ILE A N 1
ATOM 5202 C CA . ILE A 1 666 ? 29.726 8.500 -8.461 1.00 90.94 666 ILE A CA 1
ATOM 5203 C C . ILE A 1 666 ? 30.869 7.649 -9.043 1.00 90.94 666 ILE A C 1
ATOM 5205 O O . ILE A 1 666 ? 31.569 6.970 -8.290 1.00 90.94 666 ILE A O 1
ATOM 5209 N N . GLU A 1 667 ? 31.066 7.659 -10.363 1.00 88.56 667 GLU A N 1
ATOM 5210 C CA . GLU A 1 667 ? 32.072 6.832 -11.052 1.00 88.56 667 GLU A CA 1
ATOM 5211 C C . GLU A 1 667 ? 33.456 7.503 -11.167 1.00 88.56 667 GLU A C 1
ATOM 5213 O O . GLU A 1 667 ? 34.455 6.804 -11.312 1.00 88.56 667 GLU A O 1
ATOM 5218 N N . ASP A 1 668 ? 33.539 8.826 -10.999 1.00 87.88 668 ASP A N 1
ATOM 5219 C CA . ASP A 1 668 ? 34.760 9.652 -11.061 1.00 87.88 668 ASP A CA 1
ATOM 5220 C C . ASP A 1 668 ? 35.785 9.378 -9.930 1.00 87.88 668 ASP A C 1
ATOM 5222 O O . ASP A 1 668 ? 36.897 9.899 -9.939 1.00 87.88 668 ASP A O 1
ATOM 5226 N N . GLY A 1 669 ? 35.440 8.578 -8.912 1.00 87.94 669 GLY A N 1
ATOM 5227 C CA . GLY A 1 669 ? 36.373 8.201 -7.832 1.00 87.94 669 GLY A CA 1
ATOM 5228 C C . GLY A 1 669 ? 36.837 9.364 -6.933 1.00 87.94 669 GLY A C 1
ATOM 5229 O O . GLY A 1 669 ? 37.758 9.210 -6.128 1.00 87.94 669 GLY A O 1
ATOM 5230 N N . LYS A 1 670 ? 36.200 10.539 -7.050 1.00 90.38 670 LYS A N 1
ATOM 5231 C CA . LYS A 1 670 ? 36.483 11.744 -6.249 1.00 90.38 670 LYS A CA 1
ATOM 5232 C C . LYS A 1 670 ? 35.643 11.851 -4.963 1.00 90.38 670 LYS A C 1
ATOM 5234 O O . LYS A 1 670 ? 35.728 12.864 -4.269 1.00 90.38 670 LYS A O 1
ATOM 5239 N N . LEU A 1 671 ? 34.852 10.828 -4.625 1.00 91.81 671 LEU A N 1
ATOM 5240 C CA . LEU A 1 671 ? 34.141 10.743 -3.341 1.00 91.81 671 LEU A CA 1
ATOM 5241 C C . LEU A 1 671 ? 35.141 10.649 -2.160 1.00 91.81 671 LEU A C 1
ATOM 5243 O O . LEU A 1 671 ? 36.238 10.120 -2.343 1.00 91.81 671 LEU A O 1
ATOM 5247 N N . PRO A 1 672 ? 34.796 11.141 -0.951 1.00 93.50 672 PRO A N 1
ATOM 5248 C CA . PRO A 1 672 ? 35.578 10.903 0.264 1.00 93.50 672 PRO A CA 1
ATOM 5249 C C . PRO A 1 672 ? 35.702 9.412 0.586 1.00 93.50 672 PRO A C 1
ATOM 5251 O O . PRO A 1 672 ? 34.719 8.678 0.469 1.00 93.50 672 PRO A O 1
ATOM 5254 N N . ASP A 1 673 ? 36.855 8.981 1.102 1.00 91.56 673 ASP A N 1
ATOM 5255 C CA . ASP A 1 673 ? 37.121 7.556 1.347 1.00 91.56 673 ASP A CA 1
ATOM 5256 C C . ASP A 1 673 ? 36.153 6.901 2.344 1.00 91.56 673 ASP A C 1
ATOM 5258 O O . ASP A 1 673 ? 35.794 5.732 2.190 1.00 91.56 673 ASP A O 1
ATOM 5262 N N . ALA A 1 674 ? 35.626 7.675 3.298 1.00 90.88 674 ALA A N 1
ATOM 5263 C CA . ALA A 1 674 ? 34.573 7.244 4.221 1.00 90.88 674 ALA A CA 1
ATOM 5264 C C . ALA A 1 674 ? 33.277 6.779 3.516 1.00 90.88 674 ALA A C 1
ATOM 5266 O O . ALA A 1 674 ? 32.475 6.058 4.110 1.00 90.88 674 ALA A O 1
ATOM 5267 N N . LEU A 1 675 ? 33.057 7.164 2.251 1.00 90.00 675 LEU A N 1
ATOM 5268 C CA . LEU A 1 675 ? 31.932 6.695 1.442 1.00 90.00 675 LEU A CA 1
ATOM 5269 C C . LEU A 1 675 ? 32.242 5.450 0.606 1.00 90.00 675 LEU A C 1
ATOM 5271 O O . LEU A 1 675 ? 31.292 4.830 0.136 1.00 90.00 675 LEU A O 1
ATOM 5275 N N . ASN A 1 676 ? 33.498 5.005 0.479 1.00 85.81 676 ASN A N 1
ATOM 5276 C CA . ASN A 1 676 ? 33.861 3.854 -0.364 1.00 85.81 676 ASN A CA 1
ATOM 5277 C C . ASN A 1 676 ? 33.109 2.565 0.027 1.00 85.81 676 ASN A C 1
ATOM 5279 O O . ASN A 1 676 ? 32.636 1.831 -0.844 1.00 85.81 676 ASN A O 1
ATOM 5283 N N . GLN A 1 677 ? 32.903 2.329 1.330 1.00 82.44 677 GLN A N 1
ATOM 5284 C CA . GLN A 1 677 ? 32.086 1.214 1.836 1.00 82.44 677 GLN A CA 1
ATOM 5285 C C . GLN A 1 677 ? 30.613 1.301 1.373 1.00 82.44 677 GLN A C 1
ATOM 5287 O O . GLN A 1 677 ? 29.957 0.280 1.141 1.00 82.44 677 GLN A O 1
ATOM 5292 N N . TYR A 1 678 ? 30.092 2.519 1.202 1.00 79.69 678 TYR A N 1
ATOM 5293 C CA . TYR A 1 678 ? 28.721 2.806 0.778 1.00 79.69 678 TYR A CA 1
ATOM 5294 C C . TYR A 1 678 ? 28.574 2.897 -0.743 1.00 79.69 678 TYR A C 1
ATOM 5296 O O . TYR A 1 678 ? 27.485 2.616 -1.238 1.00 79.69 678 TYR A O 1
ATOM 5304 N N . THR A 1 679 ? 29.636 3.199 -1.498 1.00 82.06 679 THR A N 1
ATOM 5305 C CA . THR A 1 679 ? 29.620 3.312 -2.967 1.00 82.06 679 THR A CA 1
ATOM 5306 C C . THR A 1 679 ? 29.001 2.082 -3.633 1.00 82.06 679 THR A C 1
ATOM 5308 O O . THR A 1 679 ? 28.192 2.225 -4.543 1.00 82.06 679 THR A O 1
ATOM 5311 N N . SER A 1 680 ? 29.268 0.872 -3.128 1.00 80.06 680 SER A N 1
ATOM 5312 C CA . SER A 1 680 ? 28.637 -0.367 -3.617 1.00 80.06 680 SER A CA 1
ATOM 5313 C C . SER A 1 680 ? 27.109 -0.405 -3.420 1.00 80.06 680 SER A C 1
ATOM 5315 O O . SER A 1 680 ? 26.373 -0.849 -4.303 1.00 80.06 680 SER A O 1
ATOM 5317 N N . ARG A 1 681 ? 26.611 0.101 -2.283 1.00 77.12 681 ARG A N 1
ATOM 5318 C CA . ARG A 1 681 ? 25.177 0.191 -1.957 1.00 77.12 681 ARG A CA 1
ATOM 5319 C C . ARG A 1 681 ? 24.497 1.297 -2.759 1.00 77.12 681 ARG A C 1
ATOM 5321 O O . ARG A 1 681 ? 23.419 1.077 -3.295 1.00 77.12 681 ARG A O 1
ATOM 5328 N N . ILE A 1 682 ? 25.158 2.446 -2.881 1.00 76.69 682 ILE A N 1
ATOM 5329 C CA . ILE A 1 682 ? 24.748 3.591 -3.701 1.00 76.69 682 ILE A CA 1
ATOM 5330 C C . ILE A 1 682 ? 24.625 3.151 -5.171 1.00 76.69 682 ILE A C 1
ATOM 5332 O O . ILE A 1 682 ? 23.586 3.367 -5.788 1.00 76.69 682 ILE A O 1
ATOM 5336 N N . GLN A 1 683 ? 25.619 2.426 -5.699 1.00 83.31 683 GLN A N 1
ATOM 5337 C CA . GLN A 1 683 ? 25.574 1.807 -7.030 1.00 83.31 683 GLN A CA 1
ATOM 5338 C C . GLN A 1 683 ? 24.408 0.823 -7.188 1.00 83.31 683 GLN A C 1
ATOM 5340 O O . GLN A 1 683 ? 23.748 0.832 -8.225 1.00 83.31 683 GLN A O 1
ATOM 5345 N N . ALA A 1 684 ? 24.110 0.010 -6.172 1.00 78.06 684 ALA A N 1
ATOM 5346 C CA . ALA A 1 684 ? 23.002 -0.947 -6.208 1.00 78.06 684 ALA A CA 1
ATOM 5347 C C . ALA A 1 684 ? 21.598 -0.304 -6.223 1.00 78.06 684 ALA A C 1
ATOM 5349 O O . ALA A 1 684 ? 20.631 -0.993 -6.546 1.00 78.06 684 ALA A O 1
ATOM 5350 N N . LEU A 1 685 ? 21.465 0.989 -5.894 1.00 74.06 685 LEU A N 1
ATOM 5351 C CA . LEU A 1 685 ? 20.187 1.708 -5.975 1.00 74.06 685 LEU A CA 1
ATOM 5352 C C . LEU A 1 685 ? 19.815 2.121 -7.409 1.00 74.06 685 LEU A C 1
ATOM 5354 O O . LEU A 1 685 ? 18.626 2.225 -7.706 1.00 74.06 685 LEU A O 1
ATOM 5358 N N . TYR A 1 686 ? 20.799 2.368 -8.284 1.00 76.00 686 TYR A N 1
ATOM 5359 C CA . TYR A 1 686 ? 20.557 2.862 -9.649 1.00 76.00 686 TYR A CA 1
ATOM 5360 C C . TYR A 1 686 ? 21.023 1.910 -10.756 1.00 76.00 686 TYR A C 1
ATOM 5362 O O . TYR A 1 686 ? 20.410 1.880 -11.825 1.00 76.00 686 TYR A O 1
ATOM 5370 N N . ARG A 1 687 ? 22.074 1.104 -10.540 1.00 80.31 687 ARG A N 1
ATOM 5371 C CA . ARG A 1 687 ? 22.426 0.042 -11.488 1.00 80.31 687 ARG A CA 1
ATOM 5372 C C . ARG A 1 687 ? 21.340 -1.029 -11.400 1.00 80.31 687 ARG A C 1
ATOM 5374 O O . ARG A 1 687 ? 21.106 -1.543 -10.305 1.00 80.31 687 ARG A O 1
ATOM 5381 N N . PRO A 1 688 ? 20.691 -1.414 -12.517 1.00 61.31 688 PRO A N 1
ATOM 5382 C CA . PRO A 1 688 ? 19.779 -2.542 -12.504 1.00 61.31 688 PRO A CA 1
ATOM 5383 C C . PRO A 1 688 ? 20.527 -3.754 -11.959 1.00 61.31 688 PRO A C 1
ATOM 5385 O O . PRO A 1 688 ? 21.523 -4.177 -12.549 1.00 61.31 688 PRO A O 1
ATOM 5388 N N . LEU A 1 689 ? 20.056 -4.306 -10.838 1.00 58.69 689 LEU A N 1
ATOM 5389 C CA . LEU A 1 689 ? 20.497 -5.613 -10.366 1.00 58.69 689 LEU A CA 1
ATOM 5390 C C . LEU A 1 689 ? 20.355 -6.571 -11.546 1.00 58.69 689 LEU A C 1
ATOM 5392 O O . LEU A 1 689 ? 19.230 -6.888 -11.949 1.00 58.69 689 LEU A O 1
ATOM 5396 N N . VAL A 1 690 ? 21.493 -6.982 -12.122 1.00 49.62 690 VAL A N 1
ATOM 5397 C CA . VAL A 1 690 ? 21.531 -7.977 -13.195 1.00 49.62 690 VAL A CA 1
ATOM 5398 C C . VAL A 1 690 ? 20.685 -9.127 -12.694 1.00 49.62 690 VAL A C 1
ATOM 5400 O O . VAL A 1 690 ? 20.989 -9.687 -11.636 1.00 49.62 690 VAL A O 1
ATOM 5403 N N . ARG A 1 691 ? 19.586 -9.422 -13.400 1.00 42.22 691 ARG A N 1
ATOM 5404 C CA . ARG A 1 691 ? 18.657 -10.482 -13.015 1.00 42.22 691 ARG A CA 1
ATOM 5405 C C . ARG A 1 691 ? 19.404 -11.807 -13.104 1.00 42.22 691 ARG A C 1
ATOM 5407 O O . ARG A 1 691 ? 19.303 -12.514 -14.103 1.00 42.22 691 ARG A O 1
ATOM 5414 N N . ARG A 1 692 ? 20.121 -12.163 -12.032 1.00 42.03 692 ARG A N 1
ATOM 5415 C CA . ARG A 1 692 ? 20.430 -13.551 -11.703 1.00 42.03 692 ARG A CA 1
ATOM 5416 C C . ARG A 1 692 ? 19.103 -14.267 -11.844 1.00 42.03 692 ARG A C 1
ATOM 5418 O O . ARG A 1 692 ? 18.112 -13.829 -11.252 1.00 42.03 692 ARG A O 1
ATOM 5425 N N . SER A 1 693 ? 19.054 -15.280 -12.702 1.00 36.59 693 SER A N 1
ATOM 5426 C CA . SER A 1 693 ? 17.817 -16.002 -12.938 1.00 36.59 693 SER A CA 1
ATOM 5427 C C . SER A 1 693 ? 17.477 -16.761 -11.663 1.00 36.59 693 SER A C 1
ATOM 5429 O O . SER A 1 693 ? 17.855 -17.920 -11.501 1.00 36.59 693 SER A O 1
ATOM 5431 N N . ASN A 1 694 ? 16.731 -16.107 -10.775 1.00 39.00 694 ASN A N 1
ATOM 5432 C CA . ASN A 1 694 ? 16.013 -16.726 -9.676 1.00 39.00 694 ASN A CA 1
ATOM 5433 C C . ASN A 1 694 ? 14.849 -17.530 -10.274 1.00 39.00 694 ASN A C 1
ATOM 5435 O O . ASN A 1 694 ? 13.681 -17.294 -9.969 1.00 39.00 694 ASN A O 1
ATOM 5439 N N . LYS A 1 695 ? 15.185 -18.503 -11.135 1.00 37.41 695 LYS A N 1
ATOM 5440 C CA . LYS A 1 695 ? 14.399 -19.720 -11.264 1.00 37.41 695 LYS A CA 1
ATOM 5441 C C . LYS A 1 695 ? 14.269 -20.218 -9.837 1.00 37.41 695 LYS A C 1
ATOM 5443 O O . LYS A 1 695 ? 15.282 -20.495 -9.192 1.00 37.41 695 LYS A O 1
ATOM 5448 N N . LEU A 1 696 ? 13.041 -20.252 -9.333 1.00 38.41 696 LEU A N 1
ATOM 5449 C CA . LEU A 1 696 ? 12.745 -20.794 -8.019 1.00 38.41 696 LEU A CA 1
ATOM 5450 C C . LEU A 1 696 ? 12.943 -22.311 -8.115 1.00 38.41 696 LEU A C 1
ATOM 5452 O O . LEU A 1 696 ? 12.004 -23.072 -8.330 1.00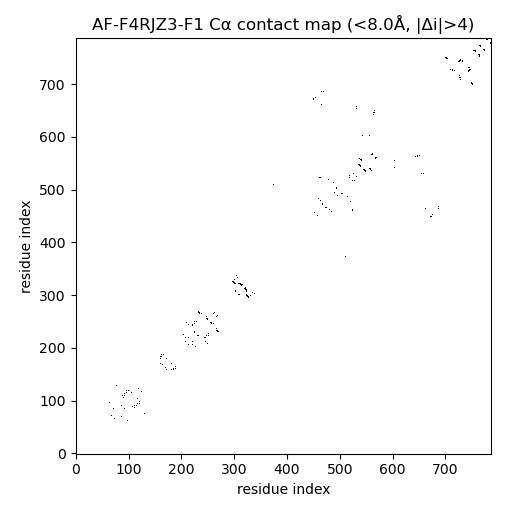 38.41 696 LEU A O 1
ATOM 5456 N N . SER A 1 697 ? 14.204 -22.738 -8.075 1.00 39.00 697 SER A N 1
ATOM 5457 C CA . SER A 1 697 ? 14.563 -24.143 -8.106 1.00 39.00 697 SER A CA 1
ATOM 5458 C C . SER A 1 697 ? 13.932 -24.799 -6.888 1.00 39.00 697 SER A C 1
ATOM 5460 O O . SER A 1 697 ? 14.184 -24.387 -5.757 1.00 39.00 697 SER A O 1
ATOM 5462 N N . HIS A 1 698 ? 13.147 -25.853 -7.104 1.00 41.72 698 HIS A N 1
ATOM 5463 C CA . HIS A 1 698 ? 12.626 -26.695 -6.024 1.00 41.72 698 HIS A CA 1
ATOM 5464 C C . HIS A 1 698 ? 13.731 -27.519 -5.322 1.00 41.72 698 HIS A C 1
ATOM 5466 O O . HIS A 1 698 ? 13.432 -28.411 -4.525 1.00 41.72 698 HIS A O 1
ATOM 5472 N N . SER A 1 699 ? 15.011 -27.244 -5.599 1.00 52.12 699 SER A N 1
ATOM 5473 C CA . SER A 1 699 ? 16.143 -27.819 -4.879 1.00 52.12 699 SER A CA 1
ATOM 5474 C C . SER A 1 699 ? 16.099 -27.439 -3.401 1.00 52.12 699 SER A C 1
ATOM 5476 O O . SER A 1 699 ? 15.966 -26.268 -3.052 1.00 52.12 699 SER A O 1
ATOM 5478 N N . LYS A 1 700 ? 16.319 -28.420 -2.523 1.00 68.56 700 LYS A N 1
ATOM 5479 C CA . LYS A 1 700 ? 16.405 -28.254 -1.059 1.00 68.56 700 LYS A CA 1
ATOM 5480 C C . LYS A 1 700 ? 17.725 -27.595 -0.607 1.00 68.56 700 LYS A C 1
ATOM 5482 O O . LYS A 1 700 ? 18.179 -27.820 0.513 1.00 68.56 700 LYS A O 1
ATOM 5487 N N . LEU A 1 701 ? 18.361 -26.850 -1.506 1.00 77.19 701 LEU A N 1
ATOM 5488 C CA . LEU A 1 701 ? 19.664 -26.232 -1.334 1.00 77.19 701 LEU A CA 1
ATOM 5489 C C . LEU A 1 701 ? 19.478 -24.842 -0.722 1.00 77.19 701 LEU A C 1
ATOM 5491 O O . LEU A 1 701 ? 18.804 -23.988 -1.297 1.00 77.19 701 LEU A O 1
ATOM 5495 N N . SER A 1 702 ? 20.091 -24.621 0.435 1.00 80.25 702 SER A N 1
ATOM 5496 C CA . SER A 1 702 ? 20.179 -23.310 1.078 1.00 80.25 702 SER A CA 1
ATOM 5497 C C . SER A 1 702 ? 21.590 -22.749 0.881 1.00 80.25 702 SER A C 1
ATOM 5499 O O . SER A 1 702 ? 22.541 -23.532 0.818 1.00 80.25 702 SER A O 1
ATOM 5501 N N . PRO A 1 703 ? 21.771 -21.421 0.788 1.00 82.56 703 PRO A N 1
ATOM 5502 C CA . PRO A 1 703 ? 23.099 -20.832 0.650 1.00 82.56 703 PRO A CA 1
ATOM 5503 C C . PRO A 1 703 ? 23.985 -21.160 1.860 1.00 82.56 703 PRO A C 1
ATOM 5505 O O . PRO A 1 703 ? 23.526 -21.133 3.004 1.00 82.56 703 PRO A O 1
ATOM 5508 N N . LEU A 1 704 ? 25.259 -21.449 1.598 1.00 84.62 704 LEU A N 1
ATOM 5509 C CA . LEU A 1 704 ? 26.293 -21.539 2.628 1.00 84.62 704 LEU A CA 1
ATOM 5510 C C . LEU A 1 704 ? 26.680 -20.129 3.098 1.00 84.62 704 LEU A C 1
ATOM 5512 O O . LEU A 1 704 ? 26.670 -19.184 2.310 1.00 84.62 704 LEU A O 1
ATOM 5516 N N . SER A 1 705 ? 27.053 -19.981 4.371 1.00 84.94 705 SER A N 1
ATOM 5517 C CA . SER A 1 705 ? 27.693 -18.747 4.837 1.00 84.94 705 SER A CA 1
ATOM 5518 C C . SER A 1 705 ? 29.140 -18.681 4.343 1.00 84.94 705 SER A C 1
ATOM 5520 O O . SER A 1 705 ? 29.804 -19.712 4.217 1.00 84.94 705 SER A O 1
ATOM 5522 N N . ASP A 1 706 ? 29.652 -17.469 4.107 1.00 85.00 706 ASP A N 1
ATOM 5523 C CA . ASP A 1 706 ? 31.029 -17.243 3.641 1.00 85.00 706 ASP A CA 1
ATOM 5524 C C . ASP A 1 706 ? 32.085 -17.938 4.516 1.00 85.00 706 ASP A C 1
ATOM 5526 O O . ASP A 1 706 ? 33.070 -18.465 3.999 1.00 85.00 706 ASP A O 1
ATOM 5530 N N . THR A 1 707 ? 31.859 -17.986 5.833 1.00 84.69 707 THR A N 1
ATOM 5531 C CA . THR A 1 707 ? 32.731 -18.666 6.799 1.00 84.69 707 THR A CA 1
ATOM 5532 C C . THR A 1 707 ? 32.765 -20.176 6.575 1.00 84.69 707 THR A C 1
ATOM 5534 O O . THR A 1 707 ? 33.847 -20.756 6.521 1.00 84.69 707 THR A O 1
ATOM 5537 N N . VAL A 1 708 ? 31.604 -20.822 6.407 1.00 80.88 708 VAL A N 1
ATOM 5538 C CA . VAL A 1 708 ? 31.528 -22.275 6.170 1.00 80.88 708 VAL A CA 1
ATOM 5539 C C . VAL A 1 708 ? 32.090 -22.619 4.793 1.00 80.88 708 VAL A C 1
ATOM 5541 O O . VAL A 1 708 ? 32.867 -23.561 4.678 1.00 80.88 708 VAL A O 1
ATOM 5544 N N . LEU A 1 709 ? 31.787 -21.813 3.769 1.00 88.56 709 LEU A N 1
ATOM 5545 C CA . LEU A 1 709 ? 32.341 -21.981 2.425 1.00 88.56 709 LEU A CA 1
ATOM 5546 C C . LEU A 1 709 ? 33.880 -21.903 2.431 1.00 88.56 709 LEU A C 1
ATOM 5548 O O . LEU A 1 709 ? 34.542 -22.747 1.834 1.00 88.56 709 LEU A O 1
ATOM 5552 N N . ASN A 1 710 ? 34.459 -20.940 3.159 1.00 88.94 710 ASN A N 1
ATOM 5553 C CA . ASN A 1 710 ? 35.913 -20.814 3.306 1.00 88.94 710 ASN A CA 1
ATOM 5554 C C . ASN A 1 710 ? 36.541 -21.991 4.059 1.00 88.94 710 ASN A C 1
ATOM 5556 O O . ASN A 1 710 ? 37.615 -22.454 3.676 1.00 88.94 710 ASN A O 1
ATOM 5560 N N . LEU A 1 711 ? 35.888 -22.484 5.117 1.00 85.50 711 LEU A N 1
ATOM 5561 C CA . LEU A 1 711 ? 36.357 -23.657 5.857 1.00 85.50 711 LEU A CA 1
ATOM 5562 C C . LEU A 1 711 ? 36.327 -24.918 4.983 1.00 85.50 711 LEU A C 1
ATOM 5564 O O . LEU A 1 711 ? 37.305 -25.662 4.987 1.00 85.50 711 LEU A O 1
ATOM 5568 N N . MET A 1 712 ? 35.278 -25.113 4.176 1.00 84.62 712 MET A N 1
ATOM 5569 C CA . MET A 1 712 ? 35.197 -26.213 3.208 1.00 84.62 712 MET A CA 1
ATOM 5570 C C . MET A 1 712 ? 36.295 -26.129 2.143 1.00 84.62 712 MET A C 1
ATOM 5572 O O . MET A 1 712 ? 36.992 -27.114 1.921 1.00 84.62 712 MET A O 1
ATOM 5576 N N . ILE A 1 713 ? 36.508 -24.958 1.531 1.00 91.69 713 ILE A N 1
ATOM 5577 C CA . ILE A 1 713 ? 37.590 -24.748 0.550 1.00 91.69 713 ILE A CA 1
ATOM 5578 C C . ILE A 1 713 ? 38.956 -25.069 1.172 1.00 91.69 713 ILE A C 1
ATOM 5580 O O . ILE A 1 713 ? 39.757 -25.793 0.581 1.00 91.69 713 ILE A O 1
ATOM 5584 N N . LYS A 1 714 ? 39.217 -24.575 2.389 1.00 92.62 714 LYS A N 1
ATOM 5585 C CA . LYS A 1 714 ? 40.466 -24.842 3.114 1.00 92.62 714 LYS A CA 1
ATOM 5586 C C . LYS A 1 714 ? 40.645 -26.330 3.435 1.00 92.62 714 LYS A C 1
ATOM 5588 O O . LYS A 1 714 ? 41.761 -26.829 3.328 1.00 92.62 714 LYS A O 1
ATOM 5593 N N . TYR A 1 715 ? 39.573 -27.022 3.821 1.00 86.06 715 TYR A N 1
ATOM 5594 C CA . TYR A 1 715 ? 39.590 -28.457 4.101 1.00 86.06 715 TYR A CA 1
ATOM 5595 C C . TYR A 1 715 ? 39.892 -29.268 2.835 1.00 86.06 715 TYR A C 1
ATOM 5597 O O . TYR A 1 715 ? 40.863 -30.020 2.823 1.00 86.06 715 TYR A O 1
ATOM 5605 N N . LEU A 1 716 ? 39.125 -29.067 1.757 1.00 87.44 716 LEU A N 1
ATOM 5606 C CA . LEU A 1 716 ? 39.272 -29.816 0.503 1.00 87.44 716 LEU A CA 1
ATOM 5607 C C . LEU A 1 716 ? 40.667 -29.622 -0.115 1.00 87.44 716 LEU A C 1
ATOM 5609 O O . LEU A 1 716 ? 41.321 -30.584 -0.504 1.00 87.44 716 LEU A O 1
ATOM 5613 N N . ASN A 1 717 ? 41.190 -28.392 -0.107 1.00 91.88 717 ASN A N 1
ATOM 5614 C CA . ASN A 1 717 ? 42.562 -28.122 -0.553 1.00 91.88 717 ASN A CA 1
ATOM 5615 C C . ASN A 1 717 ? 43.632 -28.730 0.374 1.00 91.88 717 ASN A C 1
ATOM 5617 O O . ASN A 1 717 ? 44.757 -28.983 -0.058 1.00 91.88 717 ASN A O 1
ATOM 5621 N N . GLY A 1 718 ? 43.298 -28.980 1.643 1.00 89.81 718 GLY A N 1
ATOM 5622 C CA . GLY A 1 718 ? 44.167 -29.649 2.608 1.00 89.81 718 GLY A CA 1
ATOM 5623 C C . GLY A 1 718 ? 44.240 -31.170 2.431 1.00 89.81 718 GLY A C 1
ATOM 5624 O O . GLY A 1 718 ? 45.297 -31.746 2.686 1.00 89.81 718 GLY A O 1
ATOM 5625 N N . THR A 1 719 ? 43.166 -31.825 1.972 1.00 83.06 719 THR A N 1
ATOM 5626 C CA . THR A 1 719 ? 43.110 -33.297 1.849 1.00 83.06 719 THR A CA 1
ATOM 5627 C C . THR A 1 719 ? 43.872 -33.859 0.647 1.00 83.06 719 THR A C 1
ATOM 5629 O O . THR A 1 719 ? 44.099 -35.065 0.604 1.00 83.06 719 THR A O 1
ATOM 5632 N N . LYS A 1 720 ? 44.305 -33.018 -0.308 1.00 74.88 720 LYS A N 1
ATOM 5633 C CA . LYS A 1 720 ? 45.148 -33.357 -1.483 1.00 74.88 720 LYS A CA 1
ATOM 5634 C C . LYS A 1 720 ? 44.630 -34.456 -2.436 1.00 74.88 720 LYS A C 1
ATOM 5636 O O . LYS A 1 720 ? 45.323 -34.775 -3.398 1.00 74.88 720 LYS A O 1
ATOM 5641 N N . ASN A 1 721 ? 43.442 -35.016 -2.214 1.00 64.31 721 ASN A N 1
ATOM 5642 C CA . ASN A 1 721 ? 43.007 -36.253 -2.876 1.00 64.31 721 ASN A CA 1
ATOM 5643 C C . ASN A 1 721 ? 42.503 -36.101 -4.324 1.00 64.31 721 ASN A C 1
ATOM 5645 O O . ASN A 1 721 ? 42.402 -37.107 -5.016 1.00 64.31 721 ASN A O 1
ATOM 5649 N N . GLU A 1 722 ? 42.163 -34.895 -4.788 1.00 68.75 722 GLU A N 1
ATOM 5650 C CA . GLU A 1 722 ? 41.334 -34.727 -6.001 1.00 68.75 722 GLU A CA 1
ATOM 5651 C C . GLU A 1 722 ? 42.044 -34.073 -7.200 1.00 68.75 722 GLU A C 1
ATOM 5653 O O . GLU A 1 722 ? 41.412 -33.790 -8.212 1.00 68.75 722 GLU A O 1
ATOM 5658 N N . GLY A 1 723 ? 43.356 -33.822 -7.124 1.00 84.50 723 GLY A N 1
ATOM 5659 C CA . GLY A 1 723 ? 44.150 -33.317 -8.260 1.00 84.50 723 GLY A CA 1
ATOM 5660 C C . GLY A 1 723 ? 43.828 -31.890 -8.741 1.00 84.50 723 GLY A C 1
ATOM 5661 O O . GLY A 1 723 ? 44.522 -31.383 -9.618 1.00 84.50 723 GLY A O 1
ATOM 5662 N N . CYS A 1 724 ? 42.831 -31.224 -8.153 1.00 88.88 724 CYS A N 1
ATOM 5663 C CA . CYS A 1 724 ? 42.430 -29.848 -8.441 1.00 88.88 724 CYS A CA 1
ATOM 5664 C C . CYS A 1 724 ? 42.404 -28.981 -7.173 1.00 88.88 724 CYS A C 1
ATOM 5666 O O . CYS A 1 724 ? 42.274 -29.488 -6.057 1.00 88.88 724 CYS A O 1
ATOM 5668 N N . ILE A 1 725 ? 42.474 -27.660 -7.348 1.00 92.44 725 ILE A N 1
ATOM 5669 C CA . ILE A 1 725 ? 42.348 -26.681 -6.263 1.00 92.44 725 ILE A CA 1
ATOM 5670 C C . ILE A 1 725 ? 40.919 -26.125 -6.245 1.00 92.44 725 ILE A C 1
ATOM 5672 O O . ILE A 1 725 ? 40.442 -25.522 -7.207 1.00 92.44 725 ILE A O 1
ATOM 5676 N N . TRP A 1 726 ? 40.227 -26.297 -5.127 1.00 93.25 726 TRP A N 1
ATOM 5677 C CA . TRP A 1 726 ? 38.896 -25.754 -4.897 1.00 93.25 726 TRP A CA 1
ATOM 5678 C C . TRP A 1 726 ? 38.948 -24.242 -4.647 1.00 93.25 726 TRP A C 1
ATOM 5680 O O . TRP A 1 726 ? 39.766 -23.762 -3.859 1.00 93.25 726 TRP A O 1
ATOM 5690 N N . LEU A 1 727 ? 38.054 -23.491 -5.294 1.00 94.75 727 LEU A N 1
ATOM 5691 C CA . LEU A 1 727 ? 37.924 -22.032 -5.182 1.00 94.75 727 LEU A CA 1
ATOM 5692 C C . LEU A 1 727 ? 36.474 -21.606 -4.923 1.00 94.75 727 LEU A C 1
ATOM 5694 O O . LEU A 1 727 ? 35.530 -22.379 -5.113 1.00 94.75 727 LEU A O 1
ATOM 5698 N N . ARG A 1 728 ? 36.276 -20.340 -4.528 1.00 94.19 728 ARG A N 1
ATOM 5699 C CA . ARG A 1 728 ? 34.938 -19.731 -4.512 1.00 94.19 728 ARG A CA 1
ATOM 5700 C C . ARG A 1 728 ? 34.434 -19.585 -5.958 1.00 94.19 728 ARG A C 1
ATOM 5702 O O . ARG A 1 728 ? 35.240 -19.302 -6.844 1.00 94.19 728 ARG A O 1
ATOM 5709 N N . PRO A 1 729 ? 33.114 -19.664 -6.218 1.00 90.62 729 PRO A N 1
ATOM 5710 C CA . PRO A 1 729 ? 32.567 -19.503 -7.569 1.00 90.62 729 PRO A CA 1
ATOM 5711 C C . PRO A 1 729 ? 32.932 -18.178 -8.246 1.00 90.62 729 PRO A C 1
ATOM 5713 O O . PRO A 1 729 ? 33.134 -18.155 -9.454 1.00 90.62 729 PRO A O 1
ATOM 5716 N N . ASN A 1 730 ? 33.030 -17.085 -7.479 1.00 89.25 730 ASN A N 1
ATOM 5717 C CA . ASN A 1 730 ? 33.425 -15.779 -8.012 1.00 89.25 730 ASN A CA 1
ATOM 5718 C C . ASN A 1 730 ? 34.897 -15.776 -8.446 1.00 89.25 730 ASN A C 1
ATOM 5720 O O . ASN A 1 730 ? 35.200 -15.308 -9.534 1.00 89.25 730 ASN A O 1
ATOM 5724 N N . ASP A 1 731 ? 35.786 -16.322 -7.614 1.00 93.75 731 ASP A N 1
ATOM 5725 C CA . ASP A 1 731 ? 37.231 -16.340 -7.864 1.00 93.75 731 ASP A CA 1
ATOM 5726 C C . ASP A 1 731 ? 37.550 -17.244 -9.065 1.00 93.75 731 ASP A C 1
ATOM 5728 O O . ASP A 1 731 ? 38.308 -16.861 -9.949 1.00 93.75 731 ASP A O 1
ATOM 5732 N N . TRP A 1 732 ? 36.888 -18.404 -9.153 1.00 94.31 732 TRP A N 1
ATOM 5733 C CA . TRP A 1 732 ? 36.975 -19.298 -10.311 1.00 94.31 732 TRP A CA 1
ATOM 5734 C C . TRP A 1 732 ? 36.443 -18.646 -11.596 1.00 94.31 732 TRP A C 1
ATOM 5736 O O . TRP A 1 732 ? 37.057 -18.782 -12.648 1.00 94.31 732 TRP A O 1
ATOM 5746 N N . ALA A 1 733 ? 35.343 -17.886 -11.522 1.00 87.88 733 ALA A N 1
ATOM 5747 C CA . ALA A 1 733 ? 34.782 -17.171 -12.674 1.00 87.88 733 ALA A CA 1
ATOM 5748 C C . ALA A 1 733 ? 35.627 -15.968 -13.146 1.00 87.88 733 ALA A C 1
ATOM 5750 O O . ALA A 1 733 ? 35.336 -15.405 -14.201 1.00 87.88 733 ALA A O 1
ATOM 5751 N N . LEU A 1 734 ? 36.645 -15.565 -12.376 1.00 89.75 734 LEU A N 1
ATOM 5752 C CA . LEU A 1 734 ? 37.641 -14.565 -12.769 1.00 89.75 734 LEU A CA 1
ATOM 5753 C C . LEU A 1 734 ? 38.895 -15.190 -13.406 1.00 89.75 734 LEU A C 1
ATOM 5755 O O . LEU A 1 734 ? 39.713 -14.449 -13.951 1.00 89.75 734 LEU A O 1
ATOM 5759 N N . LEU A 1 735 ? 39.062 -16.519 -13.357 1.00 89.81 735 LEU A N 1
ATOM 5760 C CA . LEU A 1 735 ? 40.197 -17.193 -13.988 1.00 89.81 735 LEU A CA 1
ATOM 5761 C C . LEU A 1 735 ? 40.046 -17.248 -15.519 1.00 89.81 735 LEU A C 1
ATOM 5763 O O . LEU A 1 735 ? 38.952 -17.513 -16.026 1.00 89.81 735 LEU A O 1
ATOM 5767 N N . PRO A 1 736 ? 41.146 -17.090 -16.279 1.00 91.69 736 PRO A N 1
ATOM 5768 C CA . PRO A 1 736 ? 41.185 -17.450 -17.691 1.00 91.69 736 PRO A CA 1
ATOM 5769 C C . PRO A 1 736 ? 40.858 -18.936 -17.906 1.00 91.69 736 PRO A C 1
ATOM 5771 O O . PRO A 1 736 ? 41.294 -19.793 -17.136 1.00 91.69 736 PRO A O 1
ATOM 5774 N N . THR A 1 737 ? 40.189 -19.269 -19.014 1.00 87.88 737 THR A N 1
ATOM 5775 C CA . THR A 1 737 ? 39.826 -20.656 -19.380 1.00 87.88 737 THR A CA 1
ATOM 5776 C C . THR A 1 737 ? 41.031 -21.606 -19.455 1.00 87.88 737 THR A C 1
ATOM 5778 O O . THR A 1 737 ? 40.900 -22.808 -19.235 1.00 87.88 737 THR A O 1
ATOM 5781 N N . SER A 1 738 ? 42.223 -21.081 -19.758 1.00 89.31 738 SER A N 1
ATOM 5782 C CA . SER A 1 738 ? 43.483 -21.834 -19.756 1.00 89.31 738 SER A CA 1
ATOM 5783 C C . SER A 1 738 ? 43.975 -22.195 -18.353 1.00 89.31 738 SER A C 1
ATOM 5785 O O . SER A 1 738 ? 44.629 -23.219 -18.181 1.00 89.31 738 SER A O 1
ATOM 5787 N N . GLU A 1 739 ? 43.675 -21.368 -17.350 1.00 90.44 739 GLU A N 1
ATOM 5788 C CA . GLU A 1 739 ? 44.094 -21.578 -15.962 1.00 90.44 739 GLU A CA 1
ATOM 5789 C C . GLU A 1 739 ? 43.068 -22.408 -15.186 1.00 90.44 739 GLU A C 1
ATOM 5791 O O . GLU A 1 739 ? 43.454 -23.227 -14.353 1.00 90.44 739 GLU A O 1
ATOM 5796 N N . SER A 1 740 ? 41.771 -22.286 -15.505 1.00 90.00 740 SER A N 1
ATOM 5797 C CA . SER A 1 740 ? 40.684 -22.996 -14.811 1.00 90.00 740 SER A CA 1
ATOM 5798 C C . SER A 1 740 ? 40.782 -24.527 -14.861 1.00 90.00 740 SER A C 1
ATOM 5800 O O . SER A 1 740 ? 40.132 -25.191 -14.063 1.00 90.00 740 SER A O 1
ATOM 5802 N N . ILE A 1 741 ? 41.603 -25.101 -15.749 1.00 86.81 741 ILE A N 1
ATOM 5803 C CA . ILE A 1 741 ? 41.822 -26.556 -15.883 1.00 86.81 741 ILE A CA 1
ATOM 5804 C C . ILE A 1 741 ? 42.361 -27.183 -14.579 1.00 86.81 741 ILE A C 1
ATOM 5806 O O . ILE A 1 741 ? 42.094 -28.351 -14.307 1.00 86.81 741 ILE A O 1
ATOM 5810 N N . GLY A 1 742 ? 43.073 -26.413 -13.745 1.00 89.88 742 GLY A N 1
ATOM 5811 C CA . GLY A 1 742 ? 43.558 -26.862 -12.432 1.00 89.88 742 GLY A CA 1
ATOM 5812 C C . GLY A 1 742 ? 42.611 -26.603 -11.251 1.00 89.88 742 GLY A C 1
ATOM 5813 O O . GLY A 1 742 ? 42.953 -26.968 -10.124 1.00 89.88 742 GLY A O 1
ATOM 5814 N N . TYR A 1 743 ? 41.453 -25.965 -11.464 1.00 93.25 743 TYR A N 1
ATOM 5815 C CA . TYR A 1 743 ? 40.612 -25.436 -10.384 1.00 93.25 743 TYR A CA 1
ATOM 5816 C C . TYR A 1 743 ? 39.140 -25.840 -10.503 1.00 93.25 743 TYR A C 1
ATOM 5818 O O . TYR A 1 743 ? 38.561 -25.834 -11.588 1.00 93.25 743 TYR A O 1
ATOM 5826 N N . SER A 1 744 ? 38.500 -26.093 -9.360 1.00 90.94 744 SER A N 1
ATOM 5827 C CA . SER A 1 744 ? 37.081 -26.462 -9.276 1.00 90.94 744 SER A CA 1
ATOM 5828 C C . SER A 1 744 ? 36.285 -25.448 -8.434 1.00 90.94 744 SER A C 1
ATOM 5830 O O . SER A 1 744 ? 36.712 -25.108 -7.326 1.00 90.94 744 SER A O 1
ATOM 5832 N N . PRO A 1 745 ? 35.133 -24.934 -8.905 1.00 92.88 745 PRO A N 1
ATOM 5833 C CA . PRO A 1 745 ? 34.308 -24.016 -8.129 1.00 92.88 745 PRO A CA 1
ATOM 5834 C C . PRO A 1 745 ? 33.452 -24.784 -7.113 1.00 92.88 745 PRO A C 1
ATOM 5836 O O . PRO A 1 745 ? 32.573 -25.565 -7.482 1.00 92.88 745 PRO A O 1
ATOM 5839 N N . LEU A 1 746 ? 33.637 -24.518 -5.818 1.00 89.12 746 LEU A N 1
ATOM 5840 C CA . LEU A 1 746 ? 32.779 -25.103 -4.786 1.00 89.12 746 LEU A CA 1
ATOM 5841 C C . LEU A 1 746 ? 31.402 -24.420 -4.786 1.00 89.12 746 LEU A C 1
ATOM 5843 O O . LEU A 1 746 ? 31.307 -23.204 -4.606 1.00 89.12 746 LEU A O 1
ATOM 5847 N N . GLN A 1 747 ? 30.317 -25.183 -4.950 1.00 86.44 747 GLN A N 1
ATOM 5848 C CA . GLN A 1 747 ? 28.964 -24.616 -4.950 1.00 86.44 747 GLN A CA 1
ATOM 5849 C C . GLN A 1 747 ? 28.646 -23.920 -3.617 1.00 86.44 747 GLN A C 1
ATOM 5851 O O . GLN A 1 747 ? 28.690 -24.524 -2.550 1.00 86.44 747 GLN A O 1
ATOM 5856 N N . ALA A 1 748 ? 28.237 -22.650 -3.681 1.00 86.12 748 ALA A N 1
ATOM 5857 C CA . ALA A 1 748 ? 27.877 -21.845 -2.509 1.00 86.12 748 ALA A CA 1
ATOM 5858 C C . ALA A 1 748 ? 26.491 -22.190 -1.911 1.00 86.12 748 ALA A C 1
ATOM 5860 O O . ALA A 1 748 ? 25.848 -21.345 -1.286 1.00 86.12 748 ALA A O 1
ATOM 5861 N N . GLN A 1 749 ? 25.999 -23.412 -2.127 1.00 85.81 749 GLN A N 1
ATOM 5862 C CA . GLN A 1 749 ? 24.711 -23.900 -1.639 1.00 85.81 749 GLN A CA 1
ATOM 5863 C C . GLN A 1 749 ? 24.840 -25.357 -1.187 1.00 85.81 749 GLN A C 1
ATOM 5865 O O . GLN A 1 749 ? 25.528 -26.144 -1.830 1.00 85.81 749 GLN A O 1
ATOM 5870 N N . ALA A 1 750 ? 24.150 -25.726 -0.109 1.00 83.31 750 ALA A N 1
ATOM 5871 C CA . ALA A 1 750 ? 24.169 -27.073 0.455 1.00 83.31 750 ALA A CA 1
ATOM 5872 C C . ALA A 1 750 ? 22.774 -27.515 0.914 1.00 83.31 750 ALA A C 1
ATOM 5874 O O . ALA A 1 750 ? 21.922 -26.693 1.264 1.00 83.31 750 ALA A O 1
ATOM 5875 N N . GLN A 1 751 ? 22.535 -28.828 0.942 1.00 81.44 751 GLN A N 1
ATOM 5876 C CA . GLN A 1 751 ? 21.313 -29.397 1.505 1.00 81.44 751 GLN A CA 1
ATOM 5877 C C . GLN A 1 751 ? 21.522 -29.695 2.994 1.00 81.44 751 GLN A C 1
ATOM 5879 O O . GLN A 1 751 ? 22.329 -30.542 3.364 1.00 81.44 751 GLN A O 1
ATOM 5884 N N . PHE A 1 752 ? 20.771 -29.022 3.865 1.00 76.12 752 PHE A N 1
ATOM 5885 C CA . PHE A 1 752 ? 20.910 -29.182 5.313 1.00 76.12 752 PHE A CA 1
ATOM 5886 C C . PHE A 1 752 ? 20.023 -30.323 5.831 1.00 76.12 752 PHE A C 1
ATOM 5888 O O . PHE A 1 752 ? 18.805 -30.181 5.962 1.00 76.12 752 PHE A O 1
ATOM 5895 N N . HIS A 1 753 ? 20.635 -31.464 6.148 1.00 75.56 753 HIS A N 1
ATOM 5896 C CA . HIS A 1 753 ? 19.958 -32.609 6.758 1.00 75.56 753 HIS A CA 1
ATOM 5897 C C . HIS A 1 753 ? 19.980 -32.502 8.286 1.00 75.56 753 HIS A C 1
ATOM 5899 O O . HIS A 1 753 ? 21.044 -32.402 8.883 1.00 75.56 753 HIS A O 1
ATOM 5905 N N . LYS A 1 754 ? 18.809 -32.559 8.939 1.00 73.56 754 LYS A N 1
ATOM 5906 C CA . LYS A 1 754 ? 18.705 -32.445 10.411 1.00 73.56 754 LYS A CA 1
ATOM 5907 C C . LYS A 1 754 ? 19.348 -33.610 11.172 1.00 73.56 754 LYS A C 1
ATOM 5909 O O . LYS A 1 754 ? 19.766 -33.437 12.312 1.00 73.56 754 LYS A O 1
ATOM 5914 N N . CYS A 1 755 ? 19.357 -34.790 10.562 1.00 73.25 755 CYS A N 1
ATOM 5915 C CA . CYS A 1 755 ? 19.974 -36.000 11.078 1.00 73.25 755 CYS A CA 1
ATOM 5916 C C . CYS A 1 755 ? 20.197 -36.961 9.904 1.00 73.25 755 CYS A C 1
ATOM 5918 O O . CYS A 1 755 ? 19.308 -37.105 9.058 1.00 73.25 755 CYS A O 1
ATOM 5920 N N . VAL A 1 756 ? 21.364 -37.599 9.847 1.00 76.31 756 VAL A N 1
ATOM 5921 C CA . VAL A 1 756 ? 21.695 -38.650 8.874 1.00 76.31 756 VAL A CA 1
ATOM 5922 C C . VAL A 1 756 ? 22.215 -39.852 9.653 1.00 76.31 756 VAL A C 1
ATOM 5924 O O . VAL A 1 756 ? 23.053 -39.699 10.539 1.00 76.31 756 VAL A O 1
ATOM 5927 N N . LYS A 1 757 ? 21.711 -41.053 9.353 1.00 76.94 757 LYS A N 1
ATOM 5928 C CA . LYS A 1 757 ? 22.270 -42.286 9.914 1.00 76.94 757 LYS A CA 1
ATOM 5929 C C . LYS A 1 757 ? 23.463 -42.709 9.056 1.00 76.94 757 LYS A C 1
ATOM 5931 O O . LYS A 1 757 ? 23.290 -42.905 7.856 1.00 76.94 757 LYS A O 1
ATOM 5936 N N . HIS A 1 758 ? 24.637 -42.846 9.663 1.00 76.50 758 HIS A N 1
ATOM 5937 C CA . HIS A 1 758 ? 25.864 -43.263 8.988 1.00 76.50 758 HIS A CA 1
ATOM 5938 C C . HIS A 1 758 ? 26.539 -44.364 9.816 1.00 76.50 758 HIS A C 1
ATOM 5940 O O . HIS A 1 758 ? 26.907 -44.147 10.972 1.00 76.50 758 HIS A O 1
ATOM 5946 N N . GLY A 1 759 ? 26.635 -45.569 9.247 1.00 81.75 759 GLY A N 1
ATOM 5947 C CA . GLY A 1 759 ? 26.949 -46.780 10.010 1.00 81.75 759 GLY A CA 1
ATOM 5948 C C . GLY A 1 759 ? 25.944 -47.009 11.147 1.00 81.75 759 GLY A C 1
ATOM 5949 O O . GLY A 1 759 ? 24.730 -46.861 10.964 1.00 81.75 759 GLY A O 1
ATOM 5950 N N . ASP A 1 760 ? 26.457 -47.324 12.334 1.00 85.19 760 ASP A N 1
ATOM 5951 C CA . ASP A 1 760 ? 25.657 -47.505 13.553 1.00 85.19 760 ASP A CA 1
ATOM 5952 C C . ASP A 1 760 ? 25.334 -46.185 14.281 1.00 85.19 760 ASP A C 1
ATOM 5954 O O . ASP A 1 760 ? 24.535 -46.172 15.219 1.00 85.19 760 ASP A O 1
ATOM 5958 N N . GLY A 1 761 ? 25.915 -45.064 13.839 1.00 80.19 761 GLY A N 1
ATOM 5959 C CA . GLY A 1 761 ? 25.754 -43.746 14.449 1.00 80.19 761 GLY A CA 1
ATOM 5960 C C . GLY A 1 761 ? 24.690 -42.864 13.788 1.00 80.19 761 GLY A C 1
ATOM 5961 O O . GLY A 1 761 ? 24.311 -43.037 12.627 1.00 80.19 761 GLY A O 1
ATOM 5962 N N . PHE A 1 762 ? 24.246 -41.852 14.536 1.00 78.38 762 PHE A N 1
ATOM 5963 C CA . PHE A 1 762 ? 23.505 -40.711 14.002 1.00 78.38 762 PHE A CA 1
ATOM 5964 C C . PHE A 1 762 ? 24.408 -39.483 13.991 1.00 78.38 762 PHE A C 1
ATOM 5966 O O . PHE A 1 762 ? 24.887 -39.053 15.041 1.00 78.38 762 PHE A O 1
ATOM 5973 N N . VAL A 1 763 ? 24.587 -38.901 12.809 1.00 77.62 763 VAL A N 1
ATOM 5974 C CA . VAL A 1 763 ? 25.297 -37.639 12.625 1.00 77.62 763 VAL A CA 1
ATOM 5975 C C . VAL A 1 763 ? 24.281 -36.498 12.620 1.00 77.62 763 VAL A C 1
ATOM 5977 O O . VAL A 1 763 ? 23.192 -36.609 12.042 1.00 77.62 763 VAL A O 1
ATOM 5980 N N . SER A 1 764 ? 24.611 -35.415 13.319 1.00 72.69 764 SER A N 1
ATOM 5981 C CA . SER A 1 764 ? 23.729 -34.268 13.545 1.00 72.69 764 SER A CA 1
ATOM 5982 C C . SER A 1 764 ? 24.175 -33.035 12.751 1.00 72.69 764 SER A C 1
ATOM 5984 O O . SER A 1 764 ? 25.203 -33.050 12.077 1.00 72.69 764 SER A O 1
ATOM 5986 N N . THR A 1 765 ? 23.397 -31.951 12.789 1.00 69.50 765 THR A N 1
ATOM 5987 C CA . THR A 1 765 ? 23.832 -30.676 12.202 1.00 69.50 765 THR A CA 1
ATOM 5988 C C . THR A 1 765 ? 24.925 -30.028 13.047 1.00 69.50 765 THR A C 1
ATOM 5990 O O . THR A 1 765 ? 24.881 -30.094 14.274 1.00 69.50 765 THR A O 1
ATOM 5993 N N . PHE A 1 766 ? 25.831 -29.286 12.400 1.00 65.25 766 PHE A N 1
ATOM 5994 C CA . PHE A 1 766 ? 26.864 -28.472 13.062 1.00 65.25 766 PHE A CA 1
ATOM 5995 C C . PHE A 1 766 ? 26.298 -27.551 14.166 1.00 65.25 766 PHE A C 1
ATOM 5997 O O . PHE A 1 766 ? 26.939 -27.313 15.181 1.00 65.25 766 PHE A O 1
ATOM 6004 N N . THR A 1 767 ? 25.060 -27.069 14.003 1.00 64.81 767 THR A N 1
ATOM 6005 C CA . THR A 1 767 ? 24.346 -26.251 15.003 1.00 64.81 767 THR A CA 1
ATOM 6006 C C . THR A 1 767 ? 23.928 -27.006 16.264 1.00 64.81 767 THR A C 1
ATOM 6008 O O . THR A 1 767 ? 23.647 -26.370 17.274 1.00 64.81 767 THR A O 1
ATOM 6011 N N . ASN A 1 768 ? 23.789 -28.331 16.188 1.00 72.25 768 ASN A N 1
ATOM 6012 C CA . ASN A 1 768 ? 23.267 -29.170 17.266 1.00 72.25 768 ASN A CA 1
ATOM 6013 C C . ASN A 1 768 ? 24.401 -29.861 18.024 1.00 72.25 768 ASN A C 1
ATOM 6015 O O . ASN A 1 768 ? 24.344 -29.949 19.247 1.00 72.25 768 ASN A O 1
ATOM 6019 N N . ASN A 1 769 ? 25.413 -30.349 17.304 1.00 75.25 769 ASN A N 1
ATOM 6020 C CA . ASN A 1 769 ? 26.655 -30.836 17.884 1.00 75.25 769 ASN A CA 1
ATOM 6021 C C . ASN A 1 769 ? 27.799 -30.642 16.864 1.00 75.25 769 ASN A C 1
ATOM 6023 O O . ASN A 1 769 ? 27.846 -31.388 15.881 1.00 75.25 769 ASN A O 1
ATOM 6027 N N . PRO A 1 770 ? 28.705 -29.665 17.065 1.00 71.38 770 PRO A N 1
ATOM 6028 C CA . PRO A 1 770 ? 29.822 -29.419 16.151 1.00 71.38 770 PRO A CA 1
ATOM 6029 C C . PRO A 1 770 ? 30.873 -30.541 16.176 1.00 71.38 770 PRO A C 1
ATOM 6031 O O . PRO A 1 770 ? 31.600 -30.697 15.201 1.00 71.38 770 PRO A O 1
ATOM 6034 N N . ASP A 1 771 ? 30.914 -31.353 17.238 1.00 74.81 771 ASP A N 1
ATOM 6035 C CA . ASP A 1 771 ? 31.821 -32.502 17.373 1.00 74.81 771 ASP A CA 1
ATOM 6036 C C . ASP A 1 771 ? 31.235 -33.790 16.752 1.00 74.81 771 ASP A C 1
ATOM 6038 O O . ASP A 1 771 ? 31.929 -34.795 16.614 1.00 74.81 771 ASP A O 1
ATOM 6042 N N . ASN A 1 772 ? 29.946 -33.782 16.381 1.00 76.56 772 ASN A N 1
ATOM 6043 C CA . ASN A 1 772 ? 29.251 -34.890 15.714 1.00 76.56 772 ASN A CA 1
ATOM 6044 C C . ASN A 1 772 ? 28.374 -34.375 14.559 1.00 76.56 772 ASN A C 1
ATOM 6046 O O . ASN A 1 772 ? 27.145 -34.551 14.525 1.00 76.56 772 ASN A O 1
ATOM 6050 N N . CYS A 1 773 ? 29.037 -33.727 13.607 1.00 75.25 773 CYS A N 1
ATOM 6051 C CA . CYS A 1 773 ? 28.505 -33.375 12.300 1.00 75.25 773 CYS A CA 1
ATOM 6052 C C . CYS A 1 773 ? 29.495 -33.795 11.206 1.00 75.25 773 CYS A C 1
ATOM 6054 O O . CYS A 1 773 ? 30.700 -33.753 11.428 1.00 75.25 773 CYS A O 1
ATOM 6056 N N . CYS A 1 774 ? 28.993 -34.160 10.027 1.00 72.75 774 CYS A N 1
ATOM 6057 C CA . CYS A 1 774 ? 29.812 -34.448 8.851 1.00 72.75 774 CYS A CA 1
ATOM 6058 C C . CYS A 1 774 ? 29.246 -33.728 7.629 1.00 72.75 774 CYS A C 1
ATOM 6060 O O . CYS A 1 774 ? 28.031 -33.527 7.513 1.00 72.75 774 CYS A O 1
ATOM 6062 N N . ILE A 1 775 ? 30.114 -33.403 6.683 1.00 70.06 775 ILE A N 1
ATOM 6063 C CA . ILE A 1 775 ? 29.739 -32.914 5.364 1.00 70.06 775 ILE A CA 1
ATOM 6064 C C . ILE A 1 775 ? 29.742 -34.111 4.416 1.00 70.06 775 ILE A C 1
ATOM 6066 O O . ILE A 1 775 ? 30.792 -34.665 4.102 1.00 70.06 775 ILE A O 1
ATOM 6070 N N . HIS A 1 776 ? 28.558 -34.509 3.951 1.00 71.94 776 HIS A N 1
ATOM 6071 C CA . HIS A 1 776 ? 28.436 -35.438 2.828 1.00 71.94 776 HIS A CA 1
ATOM 6072 C C . HIS A 1 776 ? 28.605 -34.663 1.519 1.00 71.94 776 HIS A C 1
ATOM 6074 O O . HIS A 1 776 ? 27.935 -33.650 1.303 1.00 71.94 776 HIS A O 1
ATOM 6080 N N . PHE A 1 777 ? 29.498 -35.137 0.657 1.00 71.25 777 PHE A N 1
ATOM 6081 C CA . PHE A 1 777 ? 29.721 -34.600 -0.680 1.00 71.25 777 PHE A CA 1
ATOM 6082 C C . PHE A 1 777 ? 29.847 -35.738 -1.695 1.00 71.25 777 PHE A C 1
ATOM 6084 O O . PHE A 1 777 ? 30.056 -36.896 -1.339 1.00 71.25 777 PHE A O 1
ATOM 6091 N N . LYS A 1 778 ? 29.696 -35.406 -2.977 1.00 69.44 778 LYS A N 1
ATOM 6092 C CA . LYS A 1 778 ? 29.919 -36.333 -4.089 1.00 69.44 778 LYS A CA 1
ATOM 6093 C C . LYS A 1 778 ? 31.067 -35.806 -4.932 1.00 69.44 778 LYS A C 1
ATOM 6095 O O . LYS A 1 778 ? 31.026 -34.642 -5.330 1.00 69.44 778 LYS A O 1
ATOM 6100 N N . ASN A 1 779 ? 32.074 -36.641 -5.172 1.00 69.00 779 ASN A N 1
ATOM 6101 C CA . ASN A 1 779 ? 33.196 -36.274 -6.035 1.00 69.00 779 ASN A CA 1
ATOM 6102 C C . ASN A 1 779 ? 32.791 -36.321 -7.524 1.00 69.00 779 ASN A C 1
ATOM 6104 O O . ASN A 1 779 ? 31.658 -36.667 -7.874 1.00 69.00 779 ASN A O 1
ATOM 6108 N N . SER A 1 780 ? 33.725 -35.987 -8.417 1.00 64.31 780 SER A N 1
ATOM 6109 C CA . SER A 1 780 ? 33.540 -36.045 -9.877 1.00 64.31 780 SER A CA 1
ATOM 6110 C C . SER A 1 780 ? 33.146 -37.437 -10.394 1.00 64.31 780 SER A C 1
ATOM 6112 O O . SER A 1 780 ? 32.410 -37.543 -11.373 1.00 64.31 780 SER A O 1
ATOM 6114 N N . GLU A 1 781 ? 33.568 -38.499 -9.706 1.00 75.50 781 GLU A N 1
ATOM 6115 C CA . GLU A 1 781 ? 33.218 -39.897 -9.995 1.00 75.50 781 GLU A CA 1
ATOM 6116 C C . GLU A 1 781 ? 31.845 -40.311 -9.421 1.00 75.50 781 GLU A C 1
ATOM 6118 O O . GLU A 1 781 ? 31.446 -41.470 -9.523 1.00 75.50 781 GLU A O 1
ATOM 6123 N N . ASN A 1 782 ? 31.096 -39.369 -8.828 1.00 71.25 782 ASN A N 1
ATOM 6124 C CA . ASN A 1 782 ? 29.788 -39.569 -8.187 1.00 71.25 782 ASN A CA 1
ATOM 6125 C C . ASN A 1 782 ? 29.815 -40.532 -6.975 1.00 71.25 782 ASN A C 1
ATOM 6127 O O . ASN A 1 782 ? 28.762 -40.989 -6.514 1.00 71.25 782 ASN A O 1
ATOM 6131 N N . THR A 1 783 ? 31.005 -40.806 -6.431 1.00 71.50 783 THR A N 1
ATOM 6132 C CA . THR A 1 783 ? 31.192 -41.577 -5.195 1.00 71.50 783 THR A CA 1
ATOM 6133 C C . THR A 1 783 ? 30.914 -40.704 -3.970 1.00 71.50 783 THR A C 1
ATOM 6135 O O . THR A 1 783 ? 31.100 -39.485 -4.003 1.00 71.50 783 THR A O 1
ATOM 6138 N N . ASP A 1 784 ? 30.406 -41.319 -2.902 1.00 70.81 784 ASP A N 1
ATOM 6139 C CA . ASP A 1 784 ? 30.007 -40.618 -1.682 1.00 70.81 784 ASP A CA 1
ATOM 6140 C C . ASP A 1 784 ? 31.208 -40.414 -0.744 1.00 70.81 784 ASP A C 1
ATOM 6142 O O . ASP A 1 784 ? 31.780 -41.374 -0.228 1.00 70.81 784 ASP A O 1
ATOM 6146 N N . GLY A 1 785 ? 31.569 -39.151 -0.512 1.00 70.56 785 GLY A N 1
ATOM 6147 C CA . GLY A 1 785 ? 32.5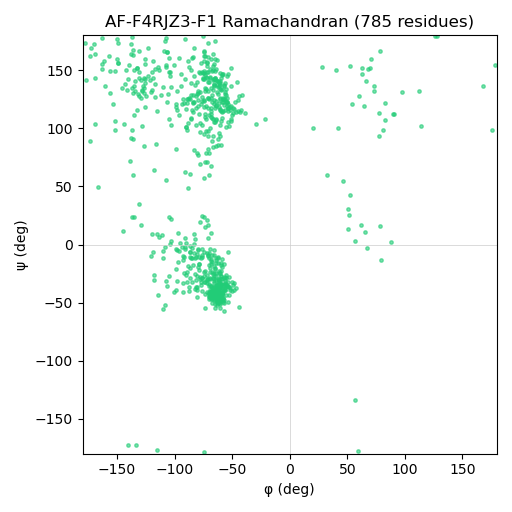99 -38.719 0.430 1.00 70.56 785 GLY A CA 1
ATOM 6148 C C . GLY A 1 785 ? 32.000 -38.115 1.701 1.00 70.56 785 GLY A C 1
ATOM 6149 O O . GLY A 1 785 ? 30.936 -37.491 1.674 1.00 70.56 785 GLY A O 1
ATOM 6150 N N . PHE A 1 786 ? 32.702 -38.280 2.822 1.00 72.81 786 PHE A N 1
ATOM 6151 C CA . PHE A 1 786 ? 32.349 -37.692 4.115 1.00 72.81 786 PHE A CA 1
ATOM 6152 C C . PHE A 1 786 ? 33.559 -36.945 4.683 1.00 72.81 786 PHE A C 1
ATOM 6154 O O . PHE A 1 786 ? 34.666 -37.484 4.677 1.00 72.81 786 PHE A O 1
ATOM 6161 N N . ALA A 1 787 ? 33.329 -35.717 5.150 1.00 65.81 787 ALA A N 1
ATOM 6162 C CA . ALA A 1 787 ? 34.320 -34.813 5.737 1.00 65.81 787 ALA A CA 1
ATOM 6163 C C . ALA A 1 787 ? 33.910 -34.348 7.141 1.00 65.81 787 ALA A C 1
ATOM 6165 O O . ALA A 1 787 ? 32.688 -34.152 7.350 1.00 65.81 787 ALA A O 1
#

pLDDT: mean 71.6, std 24.85, range [27.28, 98.44]

Secondary structure (DSSP, 8-state):
--PPPPP----------------------------------------------PPPTT-HHHHHHHT--HHHHGGG-TTHHHHTTSS-HHHHHHHHHHH-TT----TTS-HHHHHHHIIIIITTTTTTTSPPP---------------TTSTT--HHHHHHHHHHH-TT----TT--HHHHHHHHHHHT-TT------HHHHSPPPPPPTTTTTTS-HHHHHHHHHHH-TTEEE-GGG--HHHHHHHHHHHHS----SS---BTTTEEE----GGGS-TTS----PPP----------EEE--TTTT-TT-EEE-TTS-EEESEEE-HHHHHHHHHHHHHHTTTS---------------SSSHHHHHHHHT--PPPPP-----------------------------------------------------SHHHHHHHHTTT--S-GGGS-HHHHHHHHHHHHHHHTT---HHHHHHHHHHHHHHHHHHHHH-SS--SPPPPPPPHHHHHHHTTS-SSHHHHHHHTT-S-----EEE-TTT--EEEGGG--TT----GGGSTTSPP----------------------------------S-PPP-----------HHHHHHHHHTTSPPPPS---TTS-HHHHHHHHHHHHHHHHHHHHHHHHHSS-S-GGGHHHHHHHHHHHS-------------EEEPPHHHHHHHHHHHHHH-TTSSEEE-HHHHTTS-TTTGGGEEEPPSEEE--SEEEETTEEEE-TTT-TTS---EEE-TT--EEE-

Sequence (787 aa):
MPPGRKRTPTASNGSPLAETAGPSGHSRSPTGPSHPLAPPTSPLAMSGTHHLKRPPLKDPIYAKVKGLSENQRLFLVHNFDKVSHKPTKLQYYDFIRLFNPKTKSRPSDKKESLKAAYIKEVRPLLKSQILPPVSTTMETNTKDVDFDPLGRKTTKKMLIDAIEKKDPYAMIPTGATIDDVLVLYKHYVDPQLNLPVKTRFNKRPRTIPMSRLKGESMEDILLALRYAAPCVFVRLLSMNKSTLMDLYIKFVHDKTPSSTLILGFHYTILDLSASDFPDSMDHRNGPRFEIQTHQPHQVVCVCKAYECGDQEYPDTNGIYHPGVEVLPETRAAHQRADRRNNLLEPTNNISHSIQGSTPSAQDDLLLTLNQLQIGSPPSSSQDHQIHHETTTDIDENCPQEHNSPSTHNLDSLSTHTARQPTATSQSPSKECSKAVLAKASDHFHSFEMRLINPLILHVALTTAILDIFGRSSNSITTWILDVQSITIKVSSTWGILPTKSQVHQLIPEEIKTINQIPASVSTAFGWLRLDPMLTYMNCCNSCFTMYPETRVPSRCHHCISAIPGGPPDSVNPVKPVNPNNPTNAIPPSSMADLEPDFSEKICGAPLLKYEEKIEPISTAELLRLVAEHSEPIPYDQSPAENPQKAELEITFLKQFCRASNLLALIEDGKLPDALNQYTSRIQALYRPLVRRSNKLSHSKLSPLSDTVLNLMIKYLNGTKNEGCIWLRPNDWALLPTSESIGYSPLQAQAQFHKCVKHGDGFVSTFTNNPDNCCIHFKNSENTDGFA